Protein 4FTB (pdb70)

Foldseek 3Di:
DPDDDDDDDDDDDPDDFDQQLVLLLCLAPPQVPDPDNSHDFDQAAFWAKWFKDKFKDKAWDWDDAQKKKKWKCFQFPQFRIWIWIDGFPFFDAQPTEIETDGTPPSCVQQNQALARGPVWFWWKAFSWKKKWKAWPDDVPQAWFKKKKDWWQKDWDWAKDWDVDVVTGIDIGIAIDGQVVRRDRDPQMDMDTLNLIKMAIKHFQDLDTDMWTWDGDFQKVVDPPDRPVRRPHRYIYGHPRSRPGGGGTGHRIIMMMMITHRHHRHTTIIIMMMIIIMITHTDPPHPSRVNMGIRHHHTVVSSVVRVVVNVPDGRMDGNVVD/DVVVVVVVCVCCVVVVVPPPD/DVQLVLFDQQLNLLLCLAPPPVPDPDRSHDFDAAAFWAKWFKDKFKDKFWDWDDAQWKKKWKCFQFPFFRIWIWIDGFPFFDFQPTEIETDGTPPSCLQQNAALARGPVWFWKKWWSKKKKWKAWPDDPVFFWWKKKKDWWQKDWDWAWAWDVDVPTDIDIDIAIPGLCVRRDRDPAMDMDGLNLIKMAIKHFQDLDTDMWTFDGRFAKVVGPPDRPVRRPHRYIYGHPRSRPGGGGTGYRIIMMMMITHHHHRHITIIMMMMIITMITHTDPVHPSSVNMGIRHHHTPSSSVVSVVVNVVDGRMDGNVPD/DDPVVVVVCVVCVVVVVVD/DCVLFDPQLQLLLCLAAPVPVDDDDSHDFDAAAFWDKWFKDKFKDKAWDWDDAQWKKKWKQFQFPFWRIWIDIHGFPFFDFQPDEIETDGTPCSCVQQNAALARHPVWFWKKWWSWKKKWKAWDDDPVFAWFKKKKDWWQKDWDWAWDWDVDVVTDIDIDIAIPGLVVRRDRDPQMDMDTLNQIWMAIKHQQDLDTDMWTFDGDAQKVVDPVDRDVSRVRRYIYGHPRSRPGGRGTGHRIIMMMMITHHHHRHTIITIMMMIITMITHTDPVHPSSVNIGTRHHHTPVSSVVSVVVVVPDGRMDGNVVD/DPPVVVVVCVVVVVVVVVVD

CATH classification: 2.60.120.20

Nearest PDB structures (foldseek):
  4ftb-assembly1_A  TM=1.003E+00  e=2.479E-67  Flock House virus
  4fsj-assembly1_A  TM=1.002E+00  e=3.543E-63  Flock House virus
  4fte-assembly1_B  TM=9.919E-01  e=3.181E-58  Flock House virus
  4fts-assembly1_B  TM=9.918E-01  e=4.400E-58  Flock House virus
  2bbv-assembly1_C  TM=9.567E-01  e=1.216E-55  Black beetle virus

Sequence (1001 aa):
TQTAPVPQQNVPRLTRLSQPGLAFLKCAFAPPDFNTDPGKGIPDRFEGKVVSRKDVLNQSISFTAGQDTFILIAPTPGVAYWSASVPAGTFPTSATTFNPVNYPGFTSMFGTTSTSRSDQVSSFRYASMNVGIYPTSNLMQFAGSITVWKCPVKLSTVQFPVATDPATSSLVHTLVGLDGVLAVGPDNFSESFIKGVFSQSACNEPDFEFNDILEGIQTLPPANVSLGSTGQPFTMDSGAEATSGVVGWGNMDTIVIRVSAPEGAVNSAILKAWSCIEYRPNPNAMLYQFGHDSPPLDEVALQEYRTVARSLPVAVIAAQNASMWERVKSIIKSSLAAASNIMAALTRLSQPGLAFLKCAFAPPDFNTDPGKGIPDRFEGKVVSRKDVLNQSISFTAGQDTFILIAPTPGVAYWSASVPAGTFPTSATTFNPVNYPGFTSMFGTTSTSRSDQVSSFRYASMNVGIYPTSNLMQFAGSITVWKCPVKLSTVQFPVATDPATSSLVHTLVGLDGVLAVGPDNFSESFIKGVFSQSACNEPDFEFNDILEGIQTLPPANVSLGSTGQPFTMDSGAEATSGVVGWGNMDTIVIRVSAPEGAVNSAILKAWSCIEYRPNPNAMLYQFGHDSPPLDEVALQEYRTVARSLPVAVIAAQNASMWERVKSIIKSSLAAASALTRLSQPGLAFLKCAFAPPDFNTDPGKGIPDRFEGKVVSRKDVLNQSISFTAGQDTFILIAPTPGVAYWSASVPAGTFPTSATTFNPVNYPGFTSMFGTTSTSRSDQVSSFRYASMNVGIYPTSNLMQFAGSITVWKCPVKLSTVQFPVATDPATSSLVHTLVGLDGVLAVGPDNFSESFIKGVFSQSACNEPDFEFNDILEGIQTLPPANVSLGSTGQPFTMDSGAEATSGVVGWGNMDTIVIRVSAPEGAVNSAILKAWSCIEYRPNPNAMLYQFGHDSPPLDEVALQEYRTVARSLPVAVIAAQNASMWERVKSIIKSSLAAASN

B-factor: mean 62.86, std 34.84, range [29.1, 251.13]

Solvent-accessible surface area: 33000 Å² total; per-residue (Å²): 181,183,98,90,104,63,120,75,149,100,66,44,252,204,100,196,40,42,139,28,0,51,13,3,0,40,2,2,1,0,6,40,36,55,161,93,60,33,21,87,10,0,0,7,48,3,9,24,52,0,9,51,75,46,6,53,13,98,60,94,33,90,10,85,31,15,40,7,10,0,0,4,1,3,0,1,0,5,1,2,6,0,27,14,51,10,82,50,68,53,56,4,72,80,97,14,54,0,76,26,40,38,9,84,35,9,58,81,8,1,21,76,48,16,26,20,2,3,45,50,0,0,0,0,7,11,9,2,3,0,0,0,1,45,30,80,11,76,141,179,50,47,35,31,32,0,4,0,0,54,0,2,2,14,32,4,28,0,10,37,75,17,88,14,123,61,54,16,10,10,10,2,12,1,4,0,0,4,18,0,1,55,31,50,1,63,61,55,27,64,57,34,0,43,98,0,0,0,0,8,5,26,10,5,5,9,32,8,42,12,34,45,0,21,2,7,2,30,35,2,13,4,51,73,19,68,36,59,30,1,20,8,18,0,28,5,46,5,37,60,73,49,80,5,0,5,0,0,19,2,32,0,17,3,0,0,0,38,0,22,1,57,147,68,8,72,2,27,3,60,1,50,0,6,1,14,4,2,2,6,0,0,5,34,2,140,34,16,108,155,17,48,60,1,0,62,40,14,75,26,0,14,73,12,3,16,25,0,31,105,53,19,57,38,6,8,45,16,83,61,36,62,62,1,20,83,70,0,73,60,25,12,129,74,32,67,55,87,86,48,133,214,155,68,2,36,103,130,18,44,118,35,0,32,2,3,0,33,3,2,4,0,4,42,60,61,160,90,47,35,10,103,11,0,0,10,43,2,18,24,53,0,8,40,75,55,6,55,15,106,53,100,35,84,12,67,33,18,57,3,15,0,0,3,0,3,0,2,0,6,2,2,9,0,27,15,57,10,92,61,64,53,50,2,72,79,95,15,56,0,77,22,35,35,8,86,37,10,55,82,6,0,20,68,55,19,35,20,2,3,43,48,0,0,0,0,6,10,9,0,2,0,0,0,0,47,29,80,12,70,148,168,54,60,30,25,34,0,1,0,1,55,0,2,2,15,31,5,27,0,9,35,78,18,87,13,123,61,47,17,8,13,11,1,13,1,4,0,0,3,17,0,0,58,31,47,1,73,28,40,11,27,14,30,0,47,66,0,0,1,1,12,6,28,7,3,7,8,27,10,26,13,31,46,0,20,2,7,2,33,35,2,14,4,53,69,19,71,35,57,31,0,18,7,20,0,27,4,44,5,40,60,74,51,84,6,0,5,0,0,23,3,31,0,20,3,0,0,0,49,0,28,1,60,150,75,10,71,0,27,2,59,0,51,0,4,2,14,5,2,2,8,1,0,5,38,2,144,32,14,101,156,16,42,67,1,8,69,45,11,82,43,0,12,52,11,2,11,15,0,26,76,13,15,19,28,6,11,49,12,93,43,30,110,43,3,20,79,81,0,47,64,33,0,49,78,42,20,63,100,80,117,76,33,125,141,14,46,148,32,0,32,22,3,0,45,6,2,3,0,5,39,46,53,151,94,97,23,3,96,9,0,0,8,52,3,6,24,48,0,9,28,70,63,5,80,12,96,58,82,26,92,8,84,37,12,46,6,13,0,0,4,1,4,0,1,0,6,1,2,6,0,26,16,57,10,80,54,66,56,49,5,74,84,95,13,55,0,73,27,38,43,9,83,36,11,56,80,12,2,20,75,55,18,33,18,2,3,49,41,0,0,0,0,4,11,6,1,2,0,0,0,0,45,33,75,18,81,118,160,86,51,35,28,29,0,1,0,1,55,0,2,1,14,31,5,26,0,9,36,77,21,89,12,124,62,48,16,9,11,10,1,13,1,6,0,0,4,16,0,0,57,31,52,1,61,61,54,26,63,63,34,0,45,90,0,0,1,0,13,5,30,7,4,17,10,32,10,26,15,38,44,0,21,1,7,2,30,33,1,14,3,53,74,17,72,43,49,33,1,18,5,21,0,26,5,41,6,36,59,72,50,80,5,0,4,0,0,20,2,30,0,21,3,0,0,0,42,0,22,0,59,148,66,11,80,3,30,2,62,0,74,0,27,5,8,2,2,1,11,1,0,7,56,7,128,25,17,129,114,20,43,61,0,4,73,43,12,80,34,0,14,50,9,3,13,18,0,33,108,52,22,61,35,5,9,48,13,92,54,35,101,44,2,22,83,54,0,49,61,30,0,87,73,28,13,58,77,80,90,164

Radius of gyration: 28.48 Å; Cα contacts (8 Å, |Δi|>4): 2899; chains: 6; bounding box: 84×83×71 Å

InterPro domains:
  IPR000696 Peptidase A6, nodavirus coat protein [PF01829] (59-400)
  IPR000696 Peptidase A6, nodavirus coat protein [PR00863] (62-90)
  IPR000696 Peptidase A6, nodavirus coat protein [PR00863] (113-124)
  IPR000696 Peptidase A6, nodavirus coat protein [PR00863] (145-154)
  IPR000696 Peptidase A6, nodavirus coat protein [PR00863] (166-192)
  IPR000696 Peptidase A6, nodavirus coat protein [PR00863] (227-243)
  IPR000696 Peptidase A6, nodavirus coat protein [PR00863] (306-324)
  IPR000696 Peptidase A6, nodavirus coat protein [PR00863] (381-395)
  IPR029053 Viral coat protein subunit [G3DSA:2.60.120.20] (57-384)

Secondary structure (DSSP, 8-state):
---PPPP-----------HHHHHHHHHHH-STTSSS-------SS--SEEEEEEEEEEEEEEEPTTEEEEEEE-S-TTEEEEEEEEETT----TT-EEEEEEPTTHHHHH-SSTT-TTSSEEEEEEEEEEEEEEE-S-TTT---EEEEEEE--EEEEEEEEE--SS-EEEEEEEEESGGGGGS--SSEEEEEGGG-EEEE--B-SSS---EE--BS-SEESPTT--HHHHT-SSEEE---TTT-------SBPEEEEEEE--TT--EEEEEEEEEEEEEEE-TTSSGGGG-EEPPPP-HHHHHHHHHHHHHS-SEE-GGG-/--STTSS-HHHHHHHHHHH-STT-SS-------SS--SEEEEEEEEEEEEEEE-TTEEEEEEE-S-TTEEEEEEEEETT----TT-EEEEEEPTTHHHHH-SSTT-TTSSEEEEEEEEEEEEEEE---TTT---EEEEEEE--EEEEEEEEE--SS-EEEEEEEEETGGGGGS--SS-EEEEGGG-EEEEE-BSSSS---EEPPBS-SEESPTT--HHHH--SSEEE---TTT-------SBPEEEEEEE--TT--EEEEEEEEEEEEEEE-TTSGGGGG-EEPPPP-HHHHHHHHHHHHHS-SEE-TT--/-TTSS-HHHHHHHHHHH-GGG-SS---S---SS--SEEEEEEEEEEEEEEEPTTEEEEEEE---TTEEEEEEEEETT----TT-EEEEEEPTTHHHHH-SSTT-TTSSEEEEEEEEEEEEEEE-S-TTT---EEEEEEE--EEEEEEEEE--SS-EEEEEEEEESGGGGGS--SS-EEEEGGG-EEEEE-B-SSS---EEPPBS--EESPTT--TTSS--SSEEE---TTT-------SBPEEEEEEEPPTT--EEEEEEEEEEEEEEE-TTSGGGGG-EEPPPP-HHHHHHHHHHHHHS-SEE-GGG-/-TTHHHHHHHHHHHHHTTS--/--HHHHHHHHHHHHTTS--/--HHHHHHHHHHHHHHHT--

Organism: Flock house virus (NCBI:txid12287)

Structure (mmCIF, N/CA/C/O backbone):
data_4FTB
#
_entry.id   4FTB
#
_cell.length_a   327.660
_cell.length_b   327.660
_cell.length_c   774.490
_cell.angle_alpha   90.000
_cell.angle_beta   90.000
_cell.angle_gamma   120.000
#
_symmetry.space_group_name_H-M   'H 3'
#
loop_
_entity.id
_entity.type
_entity.pdbx_description
1 polymer 'Capsid protein beta'
2 polymer 'Capsid protein gamma'
3 polymer 'Flock House virus genomic RNA'
4 non-polymer 'CALCIUM ION'
5 non-polymer '4-(2-HYDROXYETHYL)-1-PIPERAZINE ETHANESULFONIC ACID'
6 non-polymer 'CHLORIDE ION'
7 water water
#
loop_
_atom_site.group_PDB
_atom_site.id
_atom_site.type_symbol
_atom_site.label_atom_id
_atom_site.label_alt_id
_atom_site.label_comp_id
_atom_site.label_asym_id
_atom_site.label_entity_id
_atom_site.label_seq_id
_atom_site.pdbx_PDB_ins_code
_atom_site.Cartn_x
_atom_site.Cartn_y
_atom_site.Cartn_z
_atom_site.occupancy
_atom_site.B_iso_or_equiv
_atom_site.auth_seq_id
_atom_site.auth_comp_id
_atom_site.auth_asym_id
_atom_site.auth_atom_id
_atom_site.pdbx_PDB_model_num
ATOM 1 N N . THR A 1 20 ? 80.062 9.300 98.557 1.00 152.73 20 THR A N 1
ATOM 2 C CA . THR A 1 20 ? 79.497 8.732 97.298 1.00 152.60 20 THR A CA 1
ATOM 3 C C . THR A 1 20 ? 78.917 7.325 97.505 1.00 152.11 20 THR A C 1
ATOM 4 O O . THR A 1 20 ? 77.941 6.953 96.850 1.00 152.58 20 THR A O 1
ATOM 8 N N . GLN A 1 21 ? 79.505 6.553 98.420 1.00 150.87 21 GLN A N 1
ATOM 9 C CA . GLN A 1 21 ? 79.046 5.185 98.692 1.00 148.89 21 GLN A CA 1
ATOM 10 C C . GLN A 1 21 ? 78.210 5.065 99.974 1.00 147.73 21 GLN A C 1
ATOM 11 O O . GLN A 1 21 ? 78.134 3.985 100.570 1.00 147.32 21 GLN A O 1
ATOM 17 N N . THR A 1 22 ? 77.584 6.165 100.391 1.00 146.00 22 THR A N 1
ATOM 18 C CA . THR A 1 22 ? 76.761 6.174 101.602 1.00 144.16 22 THR A CA 1
ATOM 19 C C . THR A 1 22 ? 75.258 6.287 101.271 1.00 143.01 22 THR A C 1
ATOM 20 O O . THR A 1 22 ? 74.771 7.360 100.903 1.00 143.25 22 THR A O 1
ATOM 24 N N . ALA A 1 23 ? 74.541 5.165 101.405 1.00 140.75 23 ALA A N 1
ATOM 25 C CA . ALA A 1 23 ? 73.100 5.070 101.118 1.00 138.01 23 ALA A CA 1
ATOM 26 C C . ALA A 1 23 ? 72.232 6.075 101.882 1.00 136.38 23 ALA A C 1
ATOM 27 O O . ALA A 1 23 ? 72.414 6.282 103.083 1.00 136.84 23 ALA A O 1
ATOM 29 N N . PRO A 1 24 ? 71.260 6.702 101.189 1.00 134.08 24 PRO A N 1
ATOM 30 C CA . PRO A 1 24 ? 70.348 7.692 101.776 1.00 131.87 24 PRO A CA 1
ATOM 31 C C . PRO A 1 24 ? 69.466 7.101 102.869 1.00 130.01 24 PRO A C 1
ATOM 32 O O . PRO A 1 24 ? 69.082 5.933 102.798 1.00 129.81 24 PRO A O 1
ATOM 36 N N . VAL A 1 25 ? 69.147 7.912 103.874 1.00 127.93 25 VAL A N 1
ATOM 37 C CA . VAL A 1 25 ? 68.297 7.475 104.980 1.00 126.07 25 VAL A CA 1
ATOM 38 C C . VAL A 1 25 ? 66.830 7.580 104.550 1.00 126.02 25 VAL A C 1
ATOM 39 O O . VAL A 1 25 ? 66.361 8.666 104.199 1.00 125.84 25 VAL A O 1
ATOM 43 N N . PRO A 1 26 ? 66.087 6.450 104.569 1.00 125.66 26 PRO A N 1
ATOM 44 C CA . PRO A 1 26 ? 64.671 6.435 104.174 1.00 125.46 26 PRO A CA 1
ATOM 45 C C . PRO A 1 26 ? 63.778 7.360 105.007 1.00 125.44 26 PRO A C 1
ATOM 46 O O . PRO A 1 26 ? 63.759 7.282 106.239 1.00 126.18 26 PRO A O 1
ATOM 50 N N . GLN A 1 27 ? 63.033 8.208 104.312 1.00 124.56 27 GLN A N 1
ATOM 51 C CA . GLN A 1 27 ? 62.132 9.138 104.955 1.00 123.85 27 GLN A CA 1
ATOM 52 C C . GLN A 1 27 ? 60.689 8.725 104.712 1.00 123.86 27 GLN A C 1
ATOM 53 O O . GLN A 1 27 ? 60.283 8.541 103.578 1.00 124.45 27 GLN A O 1
ATOM 59 N N . GLN A 1 28 ? 59.917 8.580 105.779 1.00 123.75 28 GLN A N 1
ATOM 60 C CA . GLN A 1 28 ? 58.507 8.194 105.669 1.00 123.68 28 GLN A CA 1
ATOM 61 C C . GLN A 1 28 ? 57.571 9.273 106.229 1.00 124.34 28 GLN A C 1
ATOM 62 O O . GLN A 1 28 ? 58.020 10.216 106.882 1.00 124.90 28 GLN A O 1
ATOM 68 N N . ASN A 1 29 ? 56.272 9.119 105.967 1.00 124.59 29 ASN A N 1
ATOM 69 C CA . ASN A 1 29 ? 55.240 10.057 106.428 1.00 124.82 29 ASN A CA 1
ATOM 70 C C . ASN A 1 29 ? 55.405 11.492 105.922 1.00 125.79 29 ASN A C 1
ATOM 71 O O . ASN A 1 29 ? 55.287 12.442 106.700 1.00 125.96 29 ASN A O 1
ATOM 76 N N . VAL A 1 30 ? 55.661 11.650 104.623 1.00 126.94 30 VAL A N 1
ATOM 77 C CA . VAL A 1 30 ? 55.836 12.977 104.026 1.00 128.19 30 VAL A CA 1
ATOM 78 C C . VAL A 1 30 ? 54.520 13.461 103.400 1.00 130.00 30 VAL A C 1
ATOM 79 O O . VAL A 1 30 ? 53.890 12.733 102.629 1.00 130.19 30 VAL A O 1
ATOM 83 N N . PRO A 1 31 ? 54.096 14.703 103.714 1.00 131.56 31 PRO A N 1
ATOM 84 C CA . PRO A 1 31 ? 52.847 15.262 103.176 1.00 132.95 31 PRO A CA 1
ATOM 85 C C . PRO A 1 31 ? 52.774 15.354 101.647 1.00 134.51 31 PRO A C 1
ATOM 86 O O . PRO A 1 31 ? 53.778 15.612 100.978 1.00 134.86 31 PRO A O 1
ATOM 90 N N . ARG A 1 32 ? 51.575 15.138 101.106 1.00 136.04 32 ARG A N 1
ATOM 91 C CA . ARG A 1 32 ? 51.345 15.190 99.661 1.00 137.13 32 ARG A CA 1
ATOM 92 C C . ARG A 1 32 ? 49.987 15.809 99.330 1.00 137.20 32 ARG A C 1
ATOM 93 O O . ARG A 1 32 ? 49.873 17.022 99.142 1.00 136.92 32 ARG A O 1
ATOM 101 N N . LEU A 1 56 ? 28.378 42.885 94.238 1.00 120.09 56 LEU A N 1
ATOM 102 C CA . LEU A 1 56 ? 27.921 44.168 94.774 1.00 119.94 56 LEU A CA 1
ATOM 103 C C . LEU A 1 56 ? 27.058 43.938 96.024 1.00 118.58 56 LEU A C 1
ATOM 104 O O . LEU A 1 56 ? 25.834 44.114 95.978 1.00 119.29 56 LEU A O 1
ATOM 109 N N . THR A 1 57 ? 27.695 43.549 97.133 1.00 115.44 57 THR A N 1
ATOM 110 C CA . THR A 1 57 ? 26.968 43.282 98.380 1.00 111.35 57 THR A CA 1
ATOM 111 C C . THR A 1 57 ? 26.913 44.481 99.337 1.00 108.09 57 THR A C 1
ATOM 112 O O . THR A 1 57 ? 27.824 45.320 99.376 1.00 107.19 57 THR A O 1
ATOM 116 N N . ARG A 1 58 ? 25.833 44.526 100.111 1.00 103.61 58 ARG A N 1
ATOM 117 C CA . ARG A 1 58 ? 25.582 45.576 101.088 1.00 98.37 58 ARG A CA 1
ATOM 118 C C . ARG A 1 58 ? 25.454 45.028 102.507 1.00 92.46 58 ARG A C 1
ATOM 119 O O . ARG A 1 58 ? 25.219 43.847 102.715 1.00 91.66 58 ARG A O 1
ATOM 127 N N . LEU A 1 59 ? 25.620 45.919 103.472 1.00 84.62 59 LEU A N 1
ATOM 128 C CA . LEU A 1 59 ? 25.544 45.620 104.890 1.00 77.62 59 LEU A CA 1
ATOM 129 C C . LEU A 1 59 ? 24.188 45.262 105.455 1.00 73.02 59 LEU A C 1
ATOM 130 O O . LEU A 1 59 ? 23.165 45.735 104.999 1.00 71.34 59 LEU A O 1
ATOM 135 N N . SER A 1 60 ? 24.208 44.412 106.468 1.00 69.14 60 SER A N 1
ATOM 136 C CA . SER A 1 60 ? 23.023 43.941 107.161 1.00 66.04 60 SER A CA 1
ATOM 137 C C . SER A 1 60 ? 22.624 45.024 108.148 1.00 65.17 60 SER A C 1
ATOM 138 O O . SER A 1 60 ? 23.419 45.898 108.445 1.00 65.16 60 SER A O 1
ATOM 141 N N . GLN A 1 61 ? 21.407 44.987 108.663 1.00 64.39 61 GLN A N 1
ATOM 142 C CA . GLN A 1 61 ? 21.010 46.013 109.609 1.00 64.72 61 GLN A CA 1
ATOM 143 C C . GLN A 1 61 ? 21.950 46.042 110.790 1.00 61.78 61 GLN A C 1
ATOM 144 O O . GLN A 1 61 ? 22.491 47.091 111.132 1.00 61.75 61 GLN A O 1
ATOM 150 N N . PRO A 1 62 ? 22.151 44.887 111.441 1.00 58.72 62 PRO A N 1
ATOM 151 C CA . PRO A 1 62 ? 23.054 44.846 112.589 1.00 57.07 62 PRO A CA 1
ATOM 152 C C . PRO A 1 62 ? 24.488 45.232 112.220 1.00 55.01 62 PRO A C 1
ATOM 153 O O . PRO A 1 62 ? 25.207 45.808 113.038 1.00 56.07 62 PRO A O 1
ATOM 157 N N . GLY A 1 63 ? 24.893 44.921 110.990 1.00 52.89 63 GLY A N 1
ATOM 158 C CA . GLY A 1 63 ? 26.234 45.256 110.538 1.00 50.96 63 GLY A CA 1
ATOM 159 C C . GLY A 1 63 ? 26.406 46.755 110.361 1.00 50.56 63 GLY A C 1
ATOM 160 O O . GLY A 1 63 ? 27.456 47.326 110.643 1.00 50.04 63 GLY A O 1
ATOM 161 N N . LEU A 1 64 ? 25.359 47.403 109.877 1.00 50.67 64 LEU A N 1
ATOM 162 C CA . LEU A 1 64 ? 25.388 48.841 109.683 1.00 50.10 64 LEU A CA 1
ATOM 163 C C . LEU A 1 64 ? 25.349 49.542 111.046 1.00 50.43 64 LEU A C 1
ATOM 164 O O . LEU A 1 64 ? 26.059 50.520 111.281 1.00 50.96 64 LEU A O 1
ATOM 169 N N . ALA A 1 65 ? 24.503 49.032 111.937 1.00 50.07 65 ALA A N 1
ATOM 170 C CA . ALA A 1 65 ? 24.354 49.571 113.281 1.00 48.62 65 ALA A CA 1
ATOM 171 C C . ALA A 1 65 ? 25.671 49.422 114.036 1.00 49.17 65 ALA A C 1
ATOM 172 O O . ALA A 1 65 ? 26.065 50.293 114.811 1.00 49.74 65 ALA A O 1
ATOM 174 N N . PHE A 1 66 ? 26.339 48.298 113.807 1.00 48.83 66 PHE A N 1
ATOM 175 C CA . PHE A 1 66 ? 27.619 48.010 114.433 1.00 47.95 66 PHE A CA 1
ATOM 176 C C . PHE A 1 66 ? 28.629 49.092 114.063 1.00 48.02 66 PHE A C 1
ATOM 177 O O . PHE A 1 66 ? 29.415 49.526 114.901 1.00 49.23 66 PHE A O 1
ATOM 185 N N . LEU A 1 67 ? 28.600 49.532 112.809 1.00 48.11 67 LEU A N 1
ATOM 186 C CA . LEU A 1 67 ? 29.519 50.568 112.344 1.00 48.10 67 LEU A CA 1
ATOM 187 C C . LEU A 1 67 ? 29.154 51.933 112.906 1.00 48.83 67 LEU A C 1
ATOM 188 O O . LEU A 1 67 ? 30.001 52.814 113.000 1.00 49.10 67 LEU A O 1
ATOM 193 N N . LYS A 1 68 ? 27.890 52.116 113.267 1.00 50.04 68 LYS A N 1
ATOM 194 C CA . LYS A 1 68 ? 27.473 53.381 113.841 1.00 51.56 68 LYS A CA 1
ATOM 195 C C . LYS A 1 68 ? 27.876 53.445 115.311 1.00 53.43 68 LYS A C 1
ATOM 196 O O . LYS A 1 68 ? 28.502 54.420 115.715 1.00 53.86 68 LYS A O 1
ATOM 202 N N . CYS A 1 69 ? 27.546 52.424 116.112 1.00 55.35 69 CYS A N 1
ATOM 203 C CA . CYS A 1 69 ? 27.938 52.468 117.520 1.00 57.36 69 CYS A CA 1
ATOM 204 C C . CYS A 1 69 ? 29.462 52.564 117.568 1.00 56.15 69 CYS A C 1
ATOM 205 O O . CYS A 1 69 ? 30.029 53.221 118.437 1.00 58.05 69 CYS A O 1
ATOM 208 N N . ALA A 1 70 ? 30.131 51.944 116.608 1.00 54.07 70 ALA A N 1
ATOM 209 C CA . ALA A 1 70 ? 31.581 51.957 116.600 1.00 53.11 70 ALA A CA 1
ATOM 210 C C . ALA A 1 70 ? 32.263 53.283 116.292 1.00 54.02 70 ALA A C 1
ATOM 211 O O . ALA A 1 70 ? 33.279 53.600 116.902 1.00 55.00 70 ALA A O 1
ATOM 213 N N . PHE A 1 71 ? 31.725 54.074 115.371 1.00 55.26 71 PHE A N 1
ATOM 214 C CA . PHE A 1 71 ? 32.405 55.317 115.016 1.00 56.81 71 PHE A CA 1
ATOM 215 C C . PHE A 1 71 ? 31.713 56.651 115.224 1.00 58.96 71 PHE A C 1
ATOM 216 O O . PHE A 1 71 ? 32.376 57.683 115.211 1.00 59.56 71 PHE A O 1
ATOM 224 N N . ALA A 1 72 ? 30.400 56.663 115.398 1.00 61.54 72 ALA A N 1
ATOM 225 C CA . ALA A 1 72 ? 29.730 57.938 115.592 1.00 65.15 72 ALA A CA 1
ATOM 226 C C . ALA A 1 72 ? 28.477 57.854 116.448 1.00 69.08 72 ALA A C 1
ATOM 227 O O . ALA A 1 72 ? 27.369 57.984 115.935 1.00 70.63 72 ALA A O 1
ATOM 229 N N . PRO A 1 73 ? 28.632 57.628 117.770 1.00 72.80 73 PRO A N 1
ATOM 230 C CA . PRO A 1 73 ? 27.478 57.536 118.678 1.00 74.25 73 PRO A CA 1
ATOM 231 C C . PRO A 1 73 ? 26.751 58.864 119.006 1.00 76.20 73 PRO A C 1
ATOM 232 O O . PRO A 1 73 ? 25.533 58.860 119.223 1.00 77.48 73 PRO A O 1
ATOM 236 N N . PRO A 1 74 ? 27.478 60.012 119.037 1.00 76.84 74 PRO A N 1
ATOM 237 C CA . PRO A 1 74 ? 26.803 61.275 119.356 1.00 77.62 74 PRO A CA 1
ATOM 238 C C . PRO A 1 74 ? 25.856 61.722 118.248 1.00 79.72 74 PRO A C 1
ATOM 239 O O . PRO A 1 74 ? 24.960 62.535 118.478 1.00 80.42 74 PRO A O 1
ATOM 243 N N . ASP A 1 75 ? 26.070 61.175 117.052 1.00 81.79 75 ASP A N 1
ATOM 244 C CA . ASP A 1 75 ? 25.303 61.509 115.850 1.00 82.81 75 ASP A CA 1
ATOM 245 C C . ASP A 1 75 ? 23.917 60.900 115.766 1.00 82.73 75 ASP A C 1
ATOM 246 O O . ASP A 1 75 ? 23.173 61.204 114.838 1.00 81.64 75 ASP A O 1
ATOM 251 N N . PHE A 1 76 ? 23.563 60.047 116.721 1.00 84.47 76 PHE A N 1
ATOM 252 C CA . PHE A 1 76 ? 22.256 59.407 116.686 1.00 86.97 76 PHE A CA 1
ATOM 253 C C . PHE A 1 76 ? 21.360 59.591 117.888 1.00 88.67 76 PHE A C 1
ATOM 254 O O . PHE A 1 76 ? 21.809 59.566 119.038 1.00 89.42 76 PHE A O 1
ATOM 262 N N . ASN A 1 77 ? 20.077 59.737 117.596 1.00 90.21 77 ASN A N 1
ATOM 263 C CA . ASN A 1 77 ? 19.032 59.928 118.583 1.00 91.93 77 ASN A CA 1
ATOM 264 C C . ASN A 1 77 ? 19.041 58.772 119.553 1.00 92.92 77 ASN A C 1
ATOM 265 O O . ASN A 1 77 ? 18.706 58.935 120.711 1.00 93.29 77 ASN A O 1
ATOM 270 N N . THR A 1 78 ? 19.421 57.599 119.070 1.00 94.03 78 THR A N 1
ATOM 271 C CA . THR A 1 78 ? 19.476 56.406 119.901 1.00 94.83 78 THR A CA 1
ATOM 272 C C . THR A 1 78 ? 20.713 55.580 119.597 1.00 95.25 78 THR A C 1
ATOM 273 O O . THR A 1 78 ? 21.361 55.755 118.562 1.00 95.41 78 THR A O 1
ATOM 277 N N . ASP A 1 79 ? 20.994 54.666 120.526 1.00 95.78 79 ASP A N 1
ATOM 278 C CA . ASP A 1 79 ? 22.146 53.857 120.277 1.00 96.17 79 ASP A CA 1
ATOM 279 C C . ASP A 1 79 ? 21.727 52.992 119.133 1.00 94.81 79 ASP A C 1
ATOM 280 O O . ASP A 1 79 ? 20.784 52.225 119.254 1.00 94.60 79 ASP A O 1
ATOM 285 N N . PRO A 1 80 ? 22.422 53.096 118.020 1.00 93.08 80 PRO A N 1
ATOM 286 C CA . PRO A 1 80 ? 22.046 52.260 116.878 1.00 91.02 80 PRO A CA 1
ATOM 287 C C . PRO A 1 80 ? 22.499 50.803 117.074 1.00 89.49 80 PRO A C 1
ATOM 288 O O . PRO A 1 80 ? 21.905 49.886 116.506 1.00 89.85 80 PRO A O 1
ATOM 292 N N . GLY A 1 81 ? 23.533 50.614 117.903 1.00 87.44 81 GLY A N 1
ATOM 293 C CA . GLY A 1 81 ? 24.107 49.301 118.194 1.00 83.54 81 GLY A CA 1
ATOM 294 C C . GLY A 1 81 ? 23.174 48.128 118.460 1.00 81.15 81 GLY A C 1
ATOM 295 O O . GLY A 1 81 ? 22.101 48.290 119.037 1.00 81.11 81 GLY A O 1
ATOM 296 N N . LYS A 1 82 ? 23.603 46.934 118.055 1.00 78.99 82 LYS A N 1
ATOM 297 C CA . LYS A 1 82 ? 22.796 45.729 118.224 1.00 76.28 82 LYS A CA 1
ATOM 298 C C . LYS A 1 82 ? 23.651 44.476 118.488 1.00 72.69 82 LYS A C 1
ATOM 299 O O . LYS A 1 82 ? 23.129 43.396 118.773 1.00 72.15 82 LYS A O 1
ATOM 305 N N . GLY A 1 83 ? 24.968 44.619 118.400 1.00 67.98 83 GLY A N 1
ATOM 306 C CA . GLY A 1 83 ? 25.838 43.482 118.636 1.00 61.36 83 GLY A CA 1
ATOM 307 C C . GLY A 1 83 ? 26.928 43.404 117.588 1.00 57.82 83 GLY A C 1
ATOM 308 O O . GLY A 1 83 ? 26.981 44.241 116.682 1.00 58.33 83 GLY A O 1
ATOM 309 N N . ILE A 1 84 ? 27.796 42.404 117.703 1.00 53.76 84 ILE A N 1
ATOM 310 C CA . ILE A 1 84 ? 28.886 42.229 116.752 1.00 50.46 84 ILE A CA 1
ATOM 311 C C . ILE A 1 84 ? 28.543 41.184 115.683 1.00 50.80 84 ILE A C 1
ATOM 312 O O . ILE A 1 84 ? 28.364 39.975 115.959 1.00 50.04 84 ILE A O 1
ATOM 317 N N . PRO A 1 85 ? 28.439 41.654 114.430 1.00 50.30 85 PRO A N 1
ATOM 318 C CA . PRO A 1 85 ? 28.113 40.843 113.261 1.00 49.95 85 PRO A CA 1
ATOM 319 C C . PRO A 1 85 ? 29.273 39.962 112.838 1.00 49.96 85 PRO A C 1
ATOM 320 O O . PRO A 1 85 ? 29.713 39.993 111.691 1.00 50.65 85 PRO A O 1
ATOM 324 N N . ASP A 1 86 ? 29.780 39.185 113.781 1.00 49.89 86 ASP A N 1
ATOM 325 C CA . ASP A 1 86 ? 30.867 38.278 113.483 1.00 50.30 86 ASP A CA 1
ATOM 326 C C . ASP A 1 86 ? 30.263 36.890 113.614 1.00 50.35 86 ASP A C 1
ATOM 327 O O . ASP A 1 86 ? 29.100 36.741 114.007 1.00 50.46 86 ASP A O 1
ATOM 332 N N . ARG A 1 87 ? 31.062 35.882 113.298 1.00 50.18 87 ARG A N 1
ATOM 333 C CA . ARG A 1 87 ? 30.618 34.500 113.347 1.00 50.58 87 ARG A CA 1
ATOM 334 C C . ARG A 1 87 ? 29.760 34.100 114.559 1.00 48.78 87 ARG A C 1
ATOM 335 O O . ARG A 1 87 ? 28.775 33.386 114.409 1.00 48.88 87 ARG A O 1
ATOM 343 N N . PHE A 1 88 ? 30.134 34.552 115.753 1.00 47.16 88 PHE A N 1
ATOM 344 C CA . PHE A 1 88 ? 29.406 34.211 116.977 1.00 44.64 88 PHE A CA 1
ATOM 345 C C . PHE A 1 88 ? 27.960 34.687 116.980 1.00 44.82 88 PHE A C 1
ATOM 346 O O . PHE A 1 88 ? 27.668 35.855 116.656 1.00 44.20 88 PHE A O 1
ATOM 354 N N . GLU A 1 89 ? 27.070 33.771 117.363 1.00 45.67 89 GLU A N 1
ATOM 355 C CA . GLU A 1 89 ? 25.638 34.037 117.436 1.00 48.29 89 GLU A CA 1
ATOM 356 C C . GLU A 1 89 ? 24.979 33.505 118.711 1.00 48.55 89 GLU A C 1
ATOM 357 O O . GLU A 1 89 ? 23.784 33.194 118.705 1.00 48.84 89 GLU A O 1
ATOM 363 N N . GLY A 1 90 ? 25.745 33.395 119.795 1.00 47.94 90 GLY A N 1
ATOM 364 C CA . GLY A 1 90 ? 25.194 32.918 121.057 1.00 47.02 90 GLY A CA 1
ATOM 365 C C . GLY A 1 90 ? 24.468 33.998 121.852 1.00 46.68 90 GLY A C 1
ATOM 366 O O . GLY A 1 90 ? 24.379 35.146 121.406 1.00 46.75 90 GLY A O 1
ATOM 367 N N . LYS A 1 91 ? 23.964 33.632 123.014 1.00 45.83 91 LYS A N 1
ATOM 368 C CA . LYS A 1 91 ? 23.257 34.577 123.845 1.00 44.65 91 LYS A CA 1
ATOM 369 C C . LYS A 1 91 ? 24.150 35.660 124.400 1.00 43.37 91 LYS A C 1
ATOM 370 O O . LYS A 1 91 ? 25.222 35.399 124.913 1.00 44.33 91 LYS A O 1
ATOM 376 N N . VAL A 1 92 ? 23.688 36.890 124.297 1.00 42.62 92 VAL A N 1
ATOM 377 C CA . VAL A 1 92 ? 24.439 38.031 124.797 1.00 42.00 92 VAL A CA 1
ATOM 378 C C . VAL A 1 92 ? 23.464 39.097 125.261 1.00 43.58 92 VAL A C 1
ATOM 379 O O . VAL A 1 92 ? 22.258 39.011 125.023 1.00 43.32 92 VAL A O 1
ATOM 383 N N . VAL A 1 93 ? 24.001 40.093 125.946 1.00 45.53 93 VAL A N 1
ATOM 384 C CA . VAL A 1 93 ? 23.215 41.216 126.407 1.00 47.75 93 VAL A CA 1
ATOM 385 C C . VAL A 1 93 ? 24.067 42.398 125.979 1.00 48.94 93 VAL A C 1
ATOM 386 O O . VAL A 1 93 ? 25.246 42.479 126.328 1.00 49.16 93 VAL A O 1
ATOM 390 N N . SER A 1 94 ? 23.488 43.281 125.178 1.00 50.38 94 SER A N 1
ATOM 391 C CA . SER A 1 94 ? 24.219 44.445 124.701 1.00 52.74 94 SER A CA 1
ATOM 392 C C . SER A 1 94 ? 23.958 45.608 125.628 1.00 53.90 94 SER A C 1
ATOM 393 O O . SER A 1 94 ? 22.817 46.041 125.772 1.00 56.28 94 SER A O 1
ATOM 396 N N . ARG A 1 95 ? 25.007 46.113 126.262 1.00 54.09 95 ARG A N 1
ATOM 397 C CA . ARG A 1 95 ? 24.844 47.250 127.143 1.00 53.85 95 ARG A CA 1
ATOM 398 C C . ARG A 1 95 ? 25.576 48.421 126.518 1.00 53.62 95 ARG A C 1
ATOM 399 O O . ARG A 1 95 ? 26.742 48.308 126.137 1.00 53.74 95 ARG A O 1
ATOM 407 N N . LYS A 1 96 ? 24.871 49.536 126.387 1.00 53.91 96 LYS A N 1
ATOM 408 C CA . LYS A 1 96 ? 25.444 50.747 125.827 1.00 54.90 96 LYS A CA 1
ATOM 409 C C . LYS A 1 96 ? 25.655 51.721 126.985 1.00 54.38 96 LYS A C 1
ATOM 410 O O . LYS A 1 96 ? 24.719 52.389 127.438 1.00 54.20 96 LYS A O 1
ATOM 416 N N . ASP A 1 97 ? 26.893 51.774 127.469 1.00 54.15 97 ASP A N 1
ATOM 417 C CA . ASP A 1 97 ? 27.274 52.630 128.584 1.00 53.03 97 ASP A CA 1
ATOM 418 C C . ASP A 1 97 ? 27.622 54.028 128.121 1.00 51.78 97 ASP A C 1
ATOM 419 O O . ASP A 1 97 ? 28.386 54.212 127.172 1.00 51.78 97 ASP A O 1
ATOM 424 N N . VAL A 1 98 ? 27.052 55.015 128.798 1.00 50.46 98 VAL A N 1
ATOM 425 C CA . VAL A 1 98 ? 27.318 56.404 128.469 1.00 49.46 98 VAL A CA 1
ATOM 426 C C . VAL A 1 98 ? 27.530 57.155 129.767 1.00 49.77 98 VAL A C 1
ATOM 427 O O . VAL A 1 98 ? 26.831 56.912 130.756 1.00 49.34 98 VAL A O 1
ATOM 431 N N . LEU A 1 99 ? 28.503 58.058 129.753 1.00 49.60 99 LEU A N 1
ATOM 432 C CA . LEU A 1 99 ? 28.816 58.865 130.919 1.00 49.31 99 LEU A CA 1
ATOM 433 C C . LEU A 1 99 ? 28.868 60.340 130.572 1.00 50.31 99 LEU A C 1
ATOM 434 O O . LEU A 1 99 ? 29.464 60.724 129.569 1.00 50.23 99 LEU A O 1
ATOM 439 N N . ASN A 1 100 ? 28.227 61.157 131.402 1.00 52.49 100 ASN A N 1
ATOM 440 C CA . ASN A 1 100 ? 28.245 62.606 131.242 1.00 54.14 100 ASN A CA 1
ATOM 441 C C . ASN A 1 100 ? 28.873 63.141 132.516 1.00 55.11 100 ASN A C 1
ATOM 442 O O . ASN A 1 100 ? 28.308 63.018 133.602 1.00 55.39 100 ASN A O 1
ATOM 447 N N . GLN A 1 101 ? 30.051 63.731 132.372 1.00 56.77 101 GLN A N 1
ATOM 448 C CA . GLN A 1 101 ? 30.803 64.253 133.504 1.00 58.34 101 GLN A CA 1
ATOM 449 C C . GLN A 1 101 ? 31.199 65.700 133.354 1.00 58.35 101 GLN A C 1
ATOM 450 O O . GLN A 1 101 ? 31.950 66.038 132.442 1.00 59.27 101 GLN A O 1
ATOM 456 N N . SER A 1 102 ? 30.730 66.566 134.237 1.00 58.43 102 SER A N 1
ATOM 457 C CA . SER A 1 102 ? 31.088 67.967 134.152 1.00 58.30 102 SER A CA 1
ATOM 458 C C . SER A 1 102 ? 32.402 67.981 134.902 1.00 56.45 102 SER A C 1
ATOM 459 O O . SER A 1 102 ? 32.472 67.473 136.004 1.00 56.32 102 SER A O 1
ATOM 462 N N . ILE A 1 103 ? 33.449 68.549 134.330 1.00 55.38 103 ILE A N 1
ATOM 463 C CA . ILE A 1 103 ? 34.719 68.566 135.035 1.00 55.21 103 ILE A CA 1
ATOM 464 C C . ILE A 1 103 ? 35.529 69.852 134.908 1.00 55.55 103 ILE A C 1
ATOM 465 O O . ILE A 1 103 ? 35.419 70.562 133.925 1.00 55.42 103 ILE A O 1
ATOM 470 N N . SER A 1 104 ? 36.345 70.143 135.915 1.00 55.76 104 SER A N 1
ATOM 471 C CA . SER A 1 104 ? 37.180 71.338 135.929 1.00 55.20 104 SER A CA 1
ATOM 472 C C . SER A 1 104 ? 38.629 70.926 135.995 1.00 54.35 104 SER A C 1
ATOM 473 O O . SER A 1 104 ? 38.991 70.113 136.820 1.00 55.26 104 SER A O 1
ATOM 476 N N . PHE A 1 105 ? 39.466 71.481 135.131 1.00 53.88 105 PHE A N 1
ATOM 477 C CA . PHE A 1 105 ? 40.868 71.125 135.142 1.00 54.18 105 PHE A CA 1
ATOM 478 C C . PHE A 1 105 ? 41.689 72.116 135.938 1.00 54.69 105 PHE A C 1
ATOM 479 O O . PHE A 1 105 ? 41.637 73.336 135.700 1.00 56.24 105 PHE A O 1
ATOM 487 N N . THR A 1 106 ? 42.433 71.560 136.891 1.00 53.26 106 THR A N 1
ATOM 488 C CA . THR A 1 106 ? 43.304 72.311 137.779 1.00 52.29 106 THR A CA 1
ATOM 489 C C . THR A 1 106 ? 44.344 73.063 136.958 1.00 51.57 106 THR A C 1
ATOM 490 O O . THR A 1 106 ? 45.049 72.458 136.148 1.00 52.93 106 THR A O 1
ATOM 494 N N . ALA A 1 107 ? 44.444 74.372 137.164 1.00 49.83 107 ALA A N 1
ATOM 495 C CA . ALA A 1 107 ? 45.412 75.168 136.425 1.00 49.53 107 ALA A CA 1
ATOM 496 C C . ALA A 1 107 ? 46.832 74.809 136.870 1.00 50.29 107 ALA A C 1
ATOM 497 O O . ALA A 1 107 ? 47.053 74.395 138.013 1.00 50.74 107 ALA A O 1
ATOM 499 N N . GLY A 1 108 ? 47.791 74.957 135.959 1.00 50.68 108 GLY A N 1
ATOM 500 C CA . GLY A 1 108 ? 49.173 74.635 136.275 1.00 52.23 108 GLY A CA 1
ATOM 501 C C . GLY A 1 108 ? 49.428 73.140 136.314 1.00 53.24 108 GLY A C 1
ATOM 502 O O . GLY A 1 108 ? 50.532 72.687 136.607 1.00 53.24 108 GLY A O 1
ATOM 503 N N . GLN A 1 109 ? 48.387 72.377 136.009 1.00 55.16 109 GLN A N 1
ATOM 504 C CA . GLN A 1 109 ? 48.446 70.923 135.993 1.00 55.54 109 GLN A CA 1
ATOM 505 C C . GLN A 1 109 ? 48.232 70.369 134.591 1.00 55.43 109 GLN A C 1
ATOM 506 O O . GLN A 1 109 ? 47.636 71.016 133.729 1.00 55.52 109 GLN A O 1
ATOM 512 N N . ASP A 1 110 ? 48.744 69.166 134.370 1.00 55.28 110 ASP A N 1
ATOM 513 C CA . ASP A 1 110 ? 48.549 68.454 133.114 1.00 53.64 110 ASP A CA 1
ATOM 514 C C . ASP A 1 110 ? 47.743 67.245 133.560 1.00 52.53 110 ASP A C 1
ATOM 515 O O . ASP A 1 110 ? 48.271 66.339 134.208 1.00 51.48 110 ASP A O 1
ATOM 520 N N . THR A 1 111 ? 46.452 67.261 133.251 1.00 50.49 111 THR A N 1
ATOM 521 C CA . THR A 1 111 ? 45.572 66.177 133.644 1.00 50.03 111 THR A CA 1
ATOM 522 C C . THR A 1 111 ? 45.572 65.068 132.595 1.00 50.16 111 THR A C 1
ATOM 523 O O . THR A 1 111 ? 45.412 65.328 131.398 1.00 51.30 111 THR A O 1
ATOM 527 N N . PHE A 1 112 ? 45.772 63.834 133.049 1.00 48.51 112 PHE A N 1
ATOM 528 C CA . PHE A 1 112 ? 45.797 62.684 132.158 1.00 46.66 112 PHE A CA 1
ATOM 529 C C . PHE A 1 112 ? 44.575 61.806 132.348 1.00 46.89 112 PHE A C 1
ATOM 530 O O . PHE A 1 112 ? 44.321 61.295 133.450 1.00 47.16 112 PHE A O 1
ATOM 538 N N . ILE A 1 113 ? 43.819 61.638 131.265 1.00 45.93 113 ILE A N 1
ATOM 539 C CA . ILE A 1 113 ? 42.629 60.801 131.272 1.00 44.47 113 ILE A CA 1
ATOM 540 C C . ILE A 1 113 ? 42.884 59.564 130.425 1.00 44.04 113 ILE A C 1
ATOM 541 O O . ILE A 1 113 ? 43.434 59.650 129.323 1.00 43.94 113 ILE A O 1
ATOM 546 N N . LEU A 1 114 ? 42.490 58.414 130.958 1.00 43.57 114 LEU A N 1
ATOM 547 C CA . LEU A 1 114 ? 42.677 57.143 130.276 1.00 42.80 114 LEU A CA 1
ATOM 548 C C . LEU A 1 114 ? 41.363 56.430 130.018 1.00 44.29 114 LEU A C 1
ATOM 549 O O . LEU A 1 114 ? 40.681 56.011 130.959 1.00 45.01 114 LEU A O 1
ATOM 554 N N . ILE A 1 115 ? 41.002 56.299 128.746 1.00 44.74 115 ILE A N 1
ATOM 555 C CA . ILE A 1 115 ? 39.784 55.582 128.397 1.00 44.76 115 ILE A CA 1
ATOM 556 C C . ILE A 1 115 ? 40.269 54.161 128.142 1.00 44.37 115 ILE A C 1
ATOM 557 O O . ILE A 1 115 ? 40.748 53.853 127.052 1.00 45.67 115 ILE A O 1
ATOM 562 N N . ALA A 1 116 ? 40.173 53.308 129.156 1.00 42.67 116 ALA A N 1
ATOM 563 C CA . ALA A 1 116 ? 40.634 51.939 129.023 1.00 42.10 116 ALA A CA 1
ATOM 564 C C . ALA A 1 116 ? 39.495 50.930 128.978 1.00 43.57 116 ALA A C 1
ATOM 565 O O . ALA A 1 116 ? 38.389 51.186 129.478 1.00 44.23 116 ALA A O 1
ATOM 567 N N . PRO A 1 117 ? 39.756 49.764 128.362 1.00 43.18 117 PRO A N 1
ATOM 568 C CA . PRO A 1 117 ? 38.788 48.676 128.222 1.00 41.85 117 PRO A CA 1
ATOM 569 C C . PRO A 1 117 ? 38.445 47.980 129.541 1.00 41.64 117 PRO A C 1
ATOM 570 O O . PRO A 1 117 ? 38.476 46.753 129.635 1.00 41.35 117 PRO A O 1
ATOM 574 N N . THR A 1 118 ? 38.127 48.775 130.559 1.00 41.91 118 THR A N 1
ATOM 575 C CA . THR A 1 118 ? 37.749 48.242 131.868 1.00 40.63 118 THR A CA 1
ATOM 576 C C . THR A 1 118 ? 36.239 48.374 132.003 1.00 40.72 118 THR A C 1
ATOM 577 O O . THR A 1 118 ? 35.710 49.471 132.224 1.00 41.22 118 THR A O 1
ATOM 581 N N . PRO A 1 119 ? 35.522 47.252 131.851 1.00 40.08 119 PRO A N 1
ATOM 582 C CA . PRO A 1 119 ? 34.060 47.224 131.948 1.00 40.26 119 PRO A CA 1
ATOM 583 C C . PRO A 1 119 ? 33.540 47.946 133.186 1.00 41.29 119 PRO A C 1
ATOM 584 O O . PRO A 1 119 ? 34.063 47.763 134.289 1.00 43.65 119 PRO A O 1
ATOM 588 N N . GLY A 1 120 ? 32.520 48.775 132.994 1.00 41.98 120 GLY A N 1
ATOM 589 C CA . GLY A 1 120 ? 31.927 49.496 134.108 1.00 42.54 120 GLY A CA 1
ATOM 590 C C . GLY A 1 120 ? 32.563 50.832 134.444 1.00 42.65 120 GLY A C 1
ATOM 591 O O . GLY A 1 120 ? 31.889 51.727 134.963 1.00 43.38 120 GLY A O 1
ATOM 592 N N . VAL A 1 121 ? 33.852 50.963 134.145 1.00 41.27 121 VAL A N 1
ATOM 593 C CA . VAL A 1 121 ? 34.600 52.179 134.424 1.00 41.76 121 VAL A CA 1
ATOM 594 C C . VAL A 1 121 ? 34.816 53.008 133.168 1.00 42.91 121 VAL A C 1
ATOM 595 O O . VAL A 1 121 ? 35.500 52.575 132.241 1.00 43.05 121 VAL A O 1
ATOM 599 N N . ALA A 1 122 ? 34.240 54.206 133.158 1.00 43.71 122 ALA A N 1
ATOM 600 C CA . ALA A 1 122 ? 34.351 55.123 132.031 1.00 44.06 122 ALA A CA 1
ATOM 601 C C . ALA A 1 122 ? 35.796 55.485 131.731 1.00 45.74 122 ALA A C 1
ATOM 602 O O . ALA A 1 122 ? 36.275 55.269 130.616 1.00 48.23 122 ALA A O 1
ATOM 604 N N . TYR A 1 123 ? 36.485 56.040 132.724 1.00 47.20 123 TYR A N 1
ATOM 605 C CA . TYR A 1 123 ? 37.882 56.430 132.556 1.00 47.47 123 TYR A CA 1
ATOM 606 C C . TYR A 1 123 ? 38.648 56.468 133.864 1.00 47.92 123 TYR A C 1
ATOM 607 O O . TYR A 1 123 ? 38.079 56.328 134.949 1.00 47.93 123 TYR A O 1
ATOM 616 N N . TRP A 1 124 ? 39.954 56.660 133.731 1.00 48.44 124 TRP A N 1
ATOM 617 C CA . TRP A 1 124 ? 40.862 56.744 134.860 1.00 48.83 124 TRP A CA 1
ATOM 618 C C . TRP A 1 124 ? 41.571 58.077 134.745 1.00 49.96 124 TRP A C 1
ATOM 619 O O . TRP A 1 124 ? 41.985 58.482 133.662 1.00 49.85 124 TRP A O 1
ATOM 630 N N . SER A 1 125 ? 41.710 58.762 135.869 1.00 51.51 125 SER A N 1
ATOM 631 C CA . SER A 1 125 ? 42.324 60.071 135.858 1.00 51.69 125 SER A CA 1
ATOM 632 C C . SER A 1 125 ? 43.433 60.272 136.891 1.00 51.17 125 SER A C 1
ATOM 633 O O . SER A 1 125 ? 43.553 59.523 137.864 1.00 51.74 125 SER A O 1
ATOM 636 N N . ALA A 1 126 ? 44.242 61.298 136.655 1.00 50.18 126 ALA A N 1
ATOM 637 C CA . ALA A 1 126 ? 45.341 61.683 137.538 1.00 50.03 126 ALA A CA 1
ATOM 638 C C . ALA A 1 126 ? 45.924 62.944 136.927 1.00 50.43 126 ALA A C 1
ATOM 639 O O . ALA A 1 126 ? 45.859 63.119 135.713 1.00 51.61 126 ALA A O 1
ATOM 641 N N . SER A 1 127 ? 46.453 63.846 137.747 1.00 51.14 127 SER A N 1
ATOM 642 C CA . SER A 1 127 ? 47.063 65.055 137.199 1.00 51.09 127 SER A CA 1
ATOM 643 C C . SER A 1 127 ? 48.456 65.229 137.784 1.00 50.03 127 SER A C 1
ATOM 644 O O . SER A 1 127 ? 48.733 64.819 138.913 1.00 49.98 127 SER A O 1
ATOM 647 N N . VAL A 1 128 ? 49.341 65.801 136.982 1.00 49.05 128 VAL A N 1
ATOM 648 C CA . VAL A 1 128 ? 50.710 66.028 137.398 1.00 48.46 128 VAL A CA 1
ATOM 649 C C . VAL A 1 128 ? 51.069 67.461 137.049 1.00 49.15 128 VAL A C 1
ATOM 650 O O . VAL A 1 128 ? 50.390 68.108 136.251 1.00 49.27 128 VAL A O 1
ATOM 654 N N . PRO A 1 129 ? 52.136 67.986 137.656 1.00 49.38 129 PRO A N 1
ATOM 655 C CA . PRO A 1 129 ? 52.510 69.364 137.336 1.00 49.06 129 PRO A CA 1
ATOM 656 C C . PRO A 1 129 ? 52.668 69.577 135.833 1.00 48.70 129 PRO A C 1
ATOM 657 O O . PRO A 1 129 ? 53.192 68.714 135.120 1.00 47.21 129 PRO A O 1
ATOM 661 N N . ALA A 1 130 ? 52.198 70.728 135.361 1.00 48.84 130 ALA A N 1
ATOM 662 C CA . ALA A 1 130 ? 52.279 71.066 133.948 1.00 49.87 130 ALA A CA 1
ATOM 663 C C . ALA A 1 130 ? 53.665 70.740 133.401 1.00 50.89 130 ALA A C 1
ATOM 664 O O . ALA A 1 130 ? 54.667 70.934 134.085 1.00 52.99 130 ALA A O 1
ATOM 666 N N . GLY A 1 131 ? 53.710 70.217 132.176 1.00 51.50 131 GLY A N 1
ATOM 667 C CA . GLY A 1 131 ? 54.973 69.878 131.546 1.00 49.95 131 GLY A CA 1
ATOM 668 C C . GLY A 1 131 ? 55.516 68.502 131.868 1.00 50.66 131 GLY A C 1
ATOM 669 O O . GLY A 1 131 ? 56.522 68.089 131.297 1.00 51.93 131 GLY A O 1
ATOM 670 N N . THR A 1 132 ? 54.872 67.777 132.772 1.00 50.51 132 THR A N 1
ATOM 671 C CA . THR A 1 132 ? 55.366 66.453 133.123 1.00 50.69 132 THR A CA 1
ATOM 672 C C . THR A 1 132 ? 54.384 65.336 132.785 1.00 51.13 132 THR A C 1
ATOM 673 O O . THR A 1 132 ? 53.267 65.589 132.327 1.00 51.62 132 THR A O 1
ATOM 677 N N . PHE A 1 133 ? 54.824 64.100 133.007 1.00 50.55 133 PHE A N 1
ATOM 678 C CA . PHE A 1 133 ? 54.014 62.914 132.756 1.00 50.03 133 PHE A CA 1
ATOM 679 C C . PHE A 1 133 ? 53.938 62.093 134.026 1.00 49.81 133 PHE A C 1
ATOM 680 O O . PHE A 1 133 ? 54.701 62.320 134.966 1.00 50.22 133 PHE A O 1
ATOM 688 N N . PRO A 1 134 ? 53.007 61.128 134.075 1.00 48.91 134 PRO A N 1
ATOM 689 C CA . PRO A 1 134 ? 52.864 60.281 135.258 1.00 48.34 134 PRO A CA 1
ATOM 690 C C . PRO A 1 134 ? 54.214 59.698 135.665 1.00 48.30 134 PRO A C 1
ATOM 691 O O . PRO A 1 134 ? 55.031 59.359 134.814 1.00 47.40 134 PRO A O 1
ATOM 695 N N . THR A 1 135 ? 54.449 59.611 136.968 1.00 48.68 135 THR A N 1
ATOM 696 C CA . THR A 1 135 ? 55.692 59.063 137.483 1.00 48.51 135 THR A CA 1
ATOM 697 C C . THR A 1 135 ? 55.277 57.914 138.367 1.00 47.83 135 THR A C 1
ATOM 698 O O . THR A 1 135 ? 54.085 57.645 138.511 1.00 47.41 135 THR A O 1
ATOM 702 N N . SER A 1 136 ? 56.256 57.236 138.952 1.00 47.86 136 SER A N 1
ATOM 703 C CA . SER A 1 136 ? 55.988 56.109 139.836 1.00 48.36 136 SER A CA 1
ATOM 704 C C . SER A 1 136 ? 55.153 56.600 141.011 1.00 48.17 136 SER A C 1
ATOM 705 O O . SER A 1 136 ? 54.407 55.841 141.636 1.00 48.16 136 SER A O 1
ATOM 708 N N . ALA A 1 137 ? 55.275 57.889 141.283 1.00 48.14 137 ALA A N 1
ATOM 709 C CA . ALA A 1 137 ? 54.545 58.520 142.366 1.00 49.73 137 ALA A CA 1
ATOM 710 C C . ALA A 1 137 ? 53.078 58.771 142.016 1.00 50.93 137 ALA A C 1
ATOM 711 O O . ALA A 1 137 ? 52.305 59.220 142.864 1.00 52.17 137 ALA A O 1
ATOM 713 N N . THR A 1 138 ? 52.693 58.481 140.775 1.00 51.02 138 THR A N 1
ATOM 714 C CA . THR A 1 138 ? 51.322 58.718 140.330 1.00 49.21 138 THR A CA 1
ATOM 715 C C . THR A 1 138 ? 50.375 57.535 140.523 1.00 48.50 138 THR A C 1
ATOM 716 O O . THR A 1 138 ? 50.789 56.368 140.490 1.00 47.70 138 THR A O 1
ATOM 720 N N . THR A 1 139 ? 49.101 57.862 140.738 1.00 47.98 139 THR A N 1
ATOM 721 C CA . THR A 1 139 ? 48.040 56.870 140.916 1.00 48.30 139 THR A CA 1
ATOM 722 C C . THR A 1 139 ? 46.763 57.307 140.201 1.00 48.91 139 THR A C 1
ATOM 723 O O . THR A 1 139 ? 46.232 58.392 140.459 1.00 48.31 139 THR A O 1
ATOM 727 N N . PHE A 1 140 ? 46.273 56.453 139.302 1.00 48.94 140 PHE A N 1
ATOM 728 C CA . PHE A 1 140 ? 45.053 56.749 138.563 1.00 47.50 140 PHE A CA 1
ATOM 729 C C . PHE A 1 140 ? 43.826 56.213 139.273 1.00 47.79 140 PHE A C 1
ATOM 730 O O . PHE A 1 140 ? 43.839 55.113 139.838 1.00 46.60 140 PHE A O 1
ATOM 738 N N . ASN A 1 141 ? 42.762 57.005 139.224 1.00 48.36 141 ASN A N 1
ATOM 739 C CA . ASN A 1 141 ? 41.516 56.647 139.868 1.00 49.46 141 ASN A CA 1
ATOM 740 C C . ASN A 1 141 ? 40.376 56.624 138.875 1.00 48.91 141 ASN A C 1
ATOM 741 O O . ASN A 1 141 ? 40.285 57.473 137.986 1.00 48.05 141 ASN A O 1
ATOM 746 N N . PRO A 1 142 ? 39.549 55.596 138.988 1.00 48.41 142 PRO A N 1
ATOM 747 C CA . PRO A 1 142 ? 38.439 55.364 138.068 1.00 48.02 142 PRO A CA 1
ATOM 748 C C . PRO A 1 142 ? 37.181 56.180 138.305 1.00 48.56 142 PRO A C 1
ATOM 749 O O . PRO A 1 142 ? 36.826 56.465 139.444 1.00 49.78 142 PRO A O 1
ATOM 753 N N . VAL A 1 143 ? 36.505 56.531 137.217 1.00 48.99 143 VAL A N 1
ATOM 754 C CA . VAL A 1 143 ? 35.222 57.198 137.295 1.00 47.81 143 VAL A CA 1
ATOM 755 C C . VAL A 1 143 ? 34.268 56.173 136.701 1.00 49.28 143 VAL A C 1
ATOM 756 O O . VAL A 1 143 ? 34.390 55.805 135.538 1.00 50.38 143 VAL A O 1
ATOM 760 N N . ASN A 1 144 ? 33.324 55.707 137.506 1.00 49.04 144 ASN A N 1
ATOM 761 C CA . ASN A 1 144 ? 32.384 54.678 137.079 1.00 48.26 144 ASN A CA 1
ATOM 762 C C . ASN A 1 144 ? 31.294 55.098 136.106 1.00 48.32 144 ASN A C 1
ATOM 763 O O . ASN A 1 144 ? 30.848 56.241 136.108 1.00 48.03 144 ASN A O 1
ATOM 768 N N . TYR A 1 145 ? 30.861 54.148 135.284 1.00 48.77 145 TYR A N 1
ATOM 769 C CA . TYR A 1 145 ? 29.755 54.368 134.374 1.00 48.42 145 TYR A CA 1
ATOM 770 C C . TYR A 1 145 ? 28.572 54.214 135.308 1.00 48.61 145 TYR A C 1
ATOM 771 O O . TYR A 1 145 ? 28.699 53.579 136.351 1.00 49.44 145 TYR A O 1
ATOM 780 N N . PRO A 1 146 ? 27.425 54.778 134.967 1.00 48.41 146 PRO A N 1
ATOM 781 C CA . PRO A 1 146 ? 26.274 54.641 135.857 1.00 49.65 146 PRO A CA 1
ATOM 782 C C . PRO A 1 146 ? 25.889 53.175 136.026 1.00 51.04 146 PRO A C 1
ATOM 783 O O . PRO A 1 146 ? 25.890 52.421 135.057 1.00 51.66 146 PRO A O 1
ATOM 787 N N . GLY A 1 147 ? 25.565 52.786 137.255 1.00 51.89 147 GLY A N 1
ATOM 788 C CA . GLY A 1 147 ? 25.178 51.424 137.567 1.00 51.45 147 GLY A CA 1
ATOM 789 C C . GLY A 1 147 ? 26.259 50.391 137.770 1.00 51.87 147 GLY A C 1
ATOM 790 O O . GLY A 1 147 ? 26.006 49.203 137.669 1.00 51.09 147 GLY A O 1
ATOM 791 N N . PHE A 1 148 ? 27.471 50.824 138.057 1.00 52.31 148 PHE A N 1
ATOM 792 C CA . PHE A 1 148 ? 28.539 49.853 138.253 1.00 51.78 148 PHE A CA 1
ATOM 793 C C . PHE A 1 148 ? 28.177 48.713 139.209 1.00 52.00 148 PHE A C 1
ATOM 794 O O . PHE A 1 148 ? 28.382 47.540 138.896 1.00 51.32 148 PHE A O 1
ATOM 802 N N . THR A 1 149 ? 27.656 49.053 140.382 1.00 53.31 149 THR A N 1
ATOM 803 C CA . THR A 1 149 ? 27.313 48.028 141.360 1.00 54.32 149 THR A CA 1
ATOM 804 C C . THR A 1 149 ? 26.201 47.089 140.915 1.00 54.07 149 THR A C 1
ATOM 805 O O . THR A 1 149 ? 26.218 45.903 141.251 1.00 53.37 149 THR A O 1
ATOM 809 N N . SER A 1 150 ? 25.242 47.610 140.157 1.00 54.39 150 SER A N 1
ATOM 810 C CA . SER A 1 150 ? 24.126 46.793 139.679 1.00 55.59 150 SER A CA 1
ATOM 811 C C . SER A 1 150 ? 24.607 45.692 138.724 1.00 54.87 150 SER A C 1
ATOM 812 O O . SER A 1 150 ? 23.934 44.675 138.528 1.00 54.86 150 SER A O 1
ATOM 815 N N . MET A 1 151 ? 25.777 45.913 138.135 1.00 53.99 151 MET A N 1
ATOM 816 C CA . MET A 1 151 ? 26.378 44.974 137.202 1.00 51.75 151 MET A CA 1
ATOM 817 C C . MET A 1 151 ? 27.426 44.102 137.861 1.00 51.32 151 MET A C 1
ATOM 818 O O . MET A 1 151 ? 27.470 42.897 137.623 1.00 50.47 151 MET A O 1
ATOM 823 N N . PHE A 1 152 ? 28.265 44.707 138.699 1.00 50.73 152 PHE A N 1
ATOM 824 C CA . PHE A 1 152 ? 29.350 43.960 139.313 1.00 50.71 152 PHE A CA 1
ATOM 825 C C . PHE A 1 152 ? 29.415 43.795 140.824 1.00 51.47 152 PHE A C 1
ATOM 826 O O . PHE A 1 152 ? 30.478 43.488 141.378 1.00 51.21 152 PHE A O 1
ATOM 834 N N . GLY A 1 153 ? 28.282 43.985 141.490 1.00 51.99 153 GLY A N 1
ATOM 835 C CA . GLY A 1 153 ? 28.245 43.810 142.928 1.00 52.56 153 GLY A CA 1
ATOM 836 C C . GLY A 1 153 ? 28.969 44.853 143.755 1.00 52.76 153 GLY A C 1
ATOM 837 O O . GLY A 1 153 ? 29.365 45.910 143.257 1.00 52.35 153 GLY A O 1
ATOM 838 N N . THR A 1 154 ? 29.154 44.531 145.033 1.00 52.81 154 THR A N 1
ATOM 839 C CA . THR A 1 154 ? 29.797 45.439 145.974 1.00 52.06 154 THR A CA 1
ATOM 840 C C . THR A 1 154 ? 31.025 44.843 146.665 1.00 51.52 154 THR A C 1
ATOM 841 O O . THR A 1 154 ? 31.616 45.460 147.547 1.00 51.77 154 THR A O 1
ATOM 845 N N . THR A 1 155 ? 31.404 43.646 146.244 1.00 51.08 155 THR A N 1
ATOM 846 C CA . THR A 1 155 ? 32.558 42.948 146.790 1.00 50.84 155 THR A CA 1
ATOM 847 C C . THR A 1 155 ? 33.507 42.704 145.648 1.00 50.57 155 THR A C 1
ATOM 848 O O . THR A 1 155 ? 33.071 42.575 144.509 1.00 51.41 155 THR A O 1
ATOM 852 N N . SER A 1 156 ? 34.800 42.635 145.935 1.00 49.71 156 SER A N 1
ATOM 853 C CA . SER A 1 156 ? 35.756 42.388 144.875 1.00 50.04 156 SER A CA 1
ATOM 854 C C . SER A 1 156 ? 35.642 40.949 144.357 1.00 50.81 156 SER A C 1
ATOM 855 O O . SER A 1 156 ? 36.347 40.571 143.432 1.00 52.69 156 SER A O 1
ATOM 858 N N . THR A 1 157 ? 34.756 40.148 144.942 1.00 50.68 157 THR A N 1
ATOM 859 C CA . THR A 1 157 ? 34.577 38.768 144.491 1.00 51.18 157 THR A CA 1
ATOM 860 C C . THR A 1 157 ? 33.127 38.513 144.043 1.00 52.22 157 THR A C 1
ATOM 861 O O . THR A 1 157 ? 32.643 37.372 143.995 1.00 53.13 157 THR A O 1
ATOM 865 N N . SER A 1 158 ? 32.445 39.596 143.696 1.00 51.99 158 SER A N 1
ATOM 866 C CA . SER A 1 158 ? 31.064 39.525 143.241 1.00 52.55 158 SER A CA 1
ATOM 867 C C . SER A 1 158 ? 31.002 39.931 141.775 1.00 51.91 158 SER A C 1
ATOM 868 O O . SER A 1 158 ? 29.935 39.955 141.167 1.00 52.25 158 SER A O 1
ATOM 871 N N . ARG A 1 159 ? 32.138 40.255 141.200 1.00 50.18 159 ARG A N 1
ATOM 872 C CA . ARG A 1 159 ? 32.165 40.683 139.821 1.00 48.57 159 ARG A CA 1
ATOM 873 C C . ARG A 1 159 ? 31.521 39.821 138.770 1.00 48.19 159 ARG A C 1
ATOM 874 O O . ARG A 1 159 ? 30.972 40.342 137.820 1.00 47.25 159 ARG A O 1
ATOM 882 N N . SER A 1 160 ? 31.579 38.520 138.916 1.00 47.71 160 SER A N 1
ATOM 883 C CA . SER A 1 160 ? 30.976 37.643 137.913 1.00 47.23 160 SER A CA 1
ATOM 884 C C . SER A 1 160 ? 29.633 37.060 138.323 1.00 47.89 160 SER A C 1
ATOM 885 O O . SER A 1 160 ? 29.288 35.945 137.924 1.00 48.87 160 SER A O 1
ATOM 888 N N . ASP A 1 161 ? 28.868 37.802 139.111 1.00 48.54 161 ASP A N 1
ATOM 889 C CA . ASP A 1 161 ? 27.578 37.293 139.544 1.00 50.41 161 ASP A CA 1
ATOM 890 C C . ASP A 1 161 ? 26.484 37.485 138.505 1.00 50.80 161 ASP A C 1
ATOM 891 O O . ASP A 1 161 ? 25.566 36.668 138.413 1.00 51.31 161 ASP A O 1
ATOM 896 N N . GLN A 1 162 ? 26.585 38.552 137.717 1.00 50.64 162 GLN A N 1
ATOM 897 C CA . GLN A 1 162 ? 25.589 38.834 136.679 1.00 50.52 162 GLN A CA 1
ATOM 898 C C . GLN A 1 162 ? 26.018 38.345 135.292 1.00 49.95 162 GLN A C 1
ATOM 899 O O . GLN A 1 162 ? 25.227 37.744 134.558 1.00 50.04 162 GLN A O 1
ATOM 905 N N . VAL A 1 163 ? 27.272 38.618 134.942 1.00 48.35 163 VAL A N 1
ATOM 906 C CA . VAL A 1 163 ? 27.831 38.236 133.651 1.00 46.06 163 VAL A CA 1
ATOM 907 C C . VAL A 1 163 ? 29.146 37.488 133.861 1.00 46.51 163 VAL A C 1
ATOM 908 O O . VAL A 1 163 ? 29.867 37.768 134.812 1.00 48.39 163 VAL A O 1
ATOM 912 N N . SER A 1 164 ? 29.464 36.551 132.973 1.00 45.46 164 SER A N 1
ATOM 913 C CA . SER A 1 164 ? 30.692 35.773 133.104 1.00 44.49 164 SER A CA 1
ATOM 914 C C . SER A 1 164 ? 31.838 36.240 132.209 1.00 43.97 164 SER A C 1
ATOM 915 O O . SER A 1 164 ? 33.006 36.049 132.541 1.00 45.28 164 SER A O 1
ATOM 918 N N . SER A 1 165 ? 31.514 36.831 131.068 1.00 43.01 165 SER A N 1
ATOM 919 C CA . SER A 1 165 ? 32.544 37.314 130.156 1.00 42.93 165 SER A CA 1
ATOM 920 C C . SER A 1 165 ? 31.997 38.433 129.284 1.00 41.79 165 SER A C 1
ATOM 921 O O . SER A 1 165 ? 30.811 38.759 129.357 1.00 40.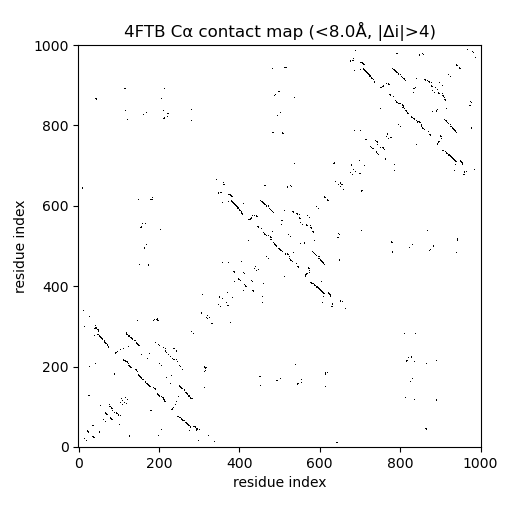96 165 SER A O 1
ATOM 924 N N . PHE A 1 166 ? 32.851 39.008 128.444 1.00 41.19 166 PHE A N 1
ATOM 925 C CA . PHE A 1 166 ? 32.434 40.145 127.627 1.00 41.61 166 PHE A CA 1
ATOM 926 C C . PHE A 1 166 ? 33.370 40.416 126.454 1.00 41.90 166 PHE A C 1
ATOM 927 O O . PHE A 1 166 ? 34.437 39.810 126.311 1.00 41.54 166 PHE A O 1
ATOM 935 N N . ARG A 1 167 ? 32.956 41.368 125.630 1.00 41.72 167 ARG A N 1
ATOM 936 C CA . ARG A 1 167 ? 33.763 41.809 124.513 1.00 42.10 167 ARG A CA 1
ATOM 937 C C . ARG A 1 167 ? 33.246 43.174 124.068 1.00 42.70 167 ARG A C 1
ATOM 938 O O . ARG A 1 167 ? 32.042 43.399 123.931 1.00 41.39 167 ARG A O 1
ATOM 946 N N . TYR A 1 168 ? 34.182 44.096 123.898 1.00 43.61 168 TYR A N 1
ATOM 947 C CA . TYR A 1 168 ? 33.880 45.455 123.496 1.00 44.82 168 TYR A CA 1
ATOM 948 C C . TYR A 1 168 ? 33.579 45.542 122.015 1.00 45.85 168 TYR A C 1
ATOM 949 O O . TYR A 1 168 ? 34.265 44.928 121.194 1.00 46.28 168 TYR A O 1
ATOM 958 N N . ALA A 1 169 ? 32.551 46.312 121.681 1.00 46.23 169 ALA A N 1
ATOM 959 C CA . ALA A 1 169 ? 32.177 46.528 120.290 1.00 47.12 169 ALA A CA 1
ATOM 960 C C . ALA A 1 169 ? 32.660 47.927 119.912 1.00 48.63 169 ALA A C 1
ATOM 961 O O . ALA A 1 169 ? 33.003 48.187 118.759 1.00 49.78 169 ALA A O 1
ATOM 963 N N . SER A 1 170 ? 32.690 48.824 120.897 1.00 49.85 170 SER A N 1
ATOM 964 C CA . SER A 1 170 ? 33.141 50.194 120.679 1.00 49.59 170 SER A CA 1
ATOM 965 C C . SER A 1 170 ? 33.535 50.882 121.983 1.00 50.23 170 SER A C 1
ATOM 966 O O . SER A 1 170 ? 33.114 50.485 123.078 1.00 49.29 170 SER A O 1
ATOM 969 N N . MET A 1 171 ? 34.348 51.922 121.845 1.00 50.95 171 MET A N 1
ATOM 970 C CA . MET A 1 171 ? 34.809 52.714 122.975 1.00 51.68 171 MET A CA 1
ATOM 971 C C . MET A 1 171 ? 35.117 54.099 122.428 1.00 51.38 171 MET A C 1
ATOM 972 O O . MET A 1 171 ? 36.090 54.294 121.701 1.00 51.25 171 MET A O 1
ATOM 977 N N . ASN A 1 172 ? 34.266 55.056 122.768 1.00 51.36 172 ASN A N 1
ATOM 978 C CA . ASN A 1 172 ? 34.428 56.416 122.284 1.00 51.57 172 ASN A CA 1
ATOM 979 C C . ASN A 1 172 ? 34.509 57.393 123.445 1.00 50.00 172 ASN A C 1
ATOM 980 O O . ASN A 1 172 ? 34.102 57.085 124.563 1.00 49.25 172 ASN A O 1
ATOM 985 N N . VAL A 1 173 ? 35.034 58.578 123.163 1.00 48.24 173 VAL A N 1
ATOM 986 C CA . VAL A 1 173 ? 35.165 59.615 124.172 1.00 46.22 173 VAL A CA 1
ATOM 987 C C . VAL A 1 173 ? 35.078 60.992 123.523 1.00 45.99 173 VAL A C 1
ATOM 988 O O . VAL A 1 173 ? 35.507 61.193 122.381 1.00 44.00 173 VAL A O 1
ATOM 992 N N . GLY A 1 174 ? 34.503 61.935 124.258 1.00 46.17 174 GLY A N 1
ATOM 993 C CA . GLY A 1 174 ? 34.377 63.286 123.755 1.00 46.69 174 GLY A CA 1
ATOM 994 C C . GLY A 1 174 ? 34.536 64.292 124.877 1.00 46.94 174 GLY A C 1
ATOM 995 O O . GLY A 1 174 ? 34.156 64.023 126.020 1.00 47.23 174 GLY A O 1
ATOM 996 N N . ILE A 1 175 ? 35.115 65.443 124.553 1.00 46.73 175 ILE A N 1
ATOM 997 C CA . ILE A 1 175 ? 35.313 66.515 125.521 1.00 46.63 175 ILE A CA 1
ATOM 998 C C . ILE A 1 175 ? 34.767 67.812 124.939 1.00 47.59 175 ILE A C 1
ATOM 999 O O . ILE A 1 175 ? 35.271 68.323 123.935 1.00 47.48 175 ILE A O 1
ATOM 1004 N N . TYR A 1 176 ? 33.731 68.337 125.584 1.00 48.67 176 TYR A N 1
ATOM 1005 C CA . TYR A 1 176 ? 33.071 69.554 125.130 1.00 50.42 176 TYR A CA 1
ATOM 1006 C C . TYR A 1 176 ? 33.301 70.719 126.077 1.00 49.90 176 TYR A C 1
ATOM 1007 O O . TYR A 1 176 ? 32.637 70.827 127.106 1.00 50.52 176 TYR A O 1
ATOM 1016 N N . PRO A 1 177 ? 34.248 71.609 125.741 1.00 49.07 177 PRO A N 1
ATOM 1017 C CA . PRO A 1 177 ? 34.560 72.775 126.571 1.00 48.83 177 PRO A CA 1
ATOM 1018 C C . PRO A 1 177 ? 33.336 73.638 126.914 1.00 49.54 177 PRO A C 1
ATOM 1019 O O . PRO A 1 177 ? 32.495 73.911 126.055 1.00 50.55 177 PRO A O 1
ATOM 1023 N N . THR A 1 178 ? 33.240 74.057 128.174 1.00 49.26 178 THR A N 1
ATOM 1024 C CA . THR A 1 178 ? 32.144 74.909 128.620 1.00 48.63 178 THR A CA 1
ATOM 1025 C C . THR A 1 178 ? 32.677 76.280 129.064 1.00 48.54 178 THR A C 1
ATOM 1026 O O . THR A 1 178 ? 31.907 77.164 129.442 1.00 49.26 178 THR A O 1
ATOM 1030 N N . SER A 1 179 ? 33.998 76.443 129.003 1.00 47.65 179 SER A N 1
ATOM 1031 C CA . SER A 1 179 ? 34.667 77.689 129.376 1.00 47.77 179 SER A CA 1
ATOM 1032 C C . SER A 1 179 ? 34.349 78.794 128.380 1.00 48.50 179 SER A C 1
ATOM 1033 O O . SER A 1 179 ? 34.095 78.516 127.209 1.00 49.59 179 SER A O 1
ATOM 1036 N N . ASN A 1 180 ? 34.383 80.029 128.865 1.00 49.07 180 ASN A N 1
ATOM 1037 C CA . ASN A 1 180 ? 34.117 81.195 128.050 1.00 49.21 180 ASN A CA 1
ATOM 1038 C C . ASN A 1 180 ? 35.400 81.362 127.245 1.00 49.50 180 ASN A C 1
ATOM 1039 O O . ASN A 1 180 ? 36.412 80.750 127.573 1.00 47.91 180 ASN A O 1
ATOM 1044 N N . LEU A 1 181 ? 35.373 82.174 126.197 1.00 51.25 181 LEU A N 1
ATOM 1045 C CA . LEU A 1 181 ? 36.568 82.378 125.374 1.00 53.14 181 LEU A CA 1
ATOM 1046 C C . LEU A 1 181 ? 37.814 82.985 126.037 1.00 55.74 181 LEU A C 1
ATOM 1047 O O . LEU A 1 181 ? 38.927 82.551 125.751 1.00 56.48 181 LEU A O 1
ATOM 1052 N N . MET A 1 182 ? 37.642 83.975 126.908 1.00 57.65 182 MET A N 1
ATOM 1053 C CA . MET A 1 182 ? 38.787 84.606 127.577 1.00 58.91 182 MET A CA 1
ATOM 1054 C C . MET A 1 182 ? 39.323 83.977 128.872 1.00 56.39 182 MET A C 1
ATOM 1055 O O . MET A 1 182 ? 40.370 84.389 129.362 1.00 57.69 182 MET A O 1
ATOM 1060 N N . GLN A 1 183 ? 38.625 82.995 129.427 1.00 53.73 183 GLN A N 1
ATOM 1061 C CA . GLN A 1 183 ? 39.065 82.353 130.655 1.00 53.01 183 GLN A CA 1
ATOM 1062 C C . GLN A 1 183 ? 39.864 81.069 130.462 1.00 52.69 183 GLN A C 1
ATOM 1063 O O . GLN A 1 183 ? 40.636 80.675 131.338 1.00 53.75 183 GLN A O 1
ATOM 1069 N N . PHE A 1 184 ? 39.675 80.404 129.331 1.00 51.50 184 PHE A N 1
ATOM 1070 C CA . PHE A 1 184 ? 40.393 79.160 129.079 1.00 49.55 184 PHE A CA 1
ATOM 1071 C C . PHE A 1 184 ? 41.793 79.476 128.562 1.00 49.32 184 PHE A C 1
ATOM 1072 O O . PHE A 1 184 ? 42.131 80.629 128.270 1.00 49.49 184 PHE A O 1
ATOM 1080 N N . ALA A 1 185 ? 42.595 78.428 128.449 1.00 48.58 185 ALA A N 1
ATOM 1081 C CA . ALA A 1 185 ? 43.950 78.516 127.923 1.00 47.69 185 ALA A CA 1
ATOM 1082 C C . ALA A 1 185 ? 44.455 77.091 127.987 1.00 48.00 185 ALA A C 1
ATOM 1083 O O . ALA A 1 185 ? 44.087 76.351 128.899 1.00 47.86 185 ALA A O 1
ATOM 1085 N N . GLY A 1 186 ? 45.264 76.685 127.016 1.00 47.59 186 GLY A N 1
ATOM 1086 C CA . GLY A 1 186 ? 45.760 75.324 127.048 1.00 47.38 186 GLY A CA 1
ATOM 1087 C C . GLY A 1 186 ? 45.496 74.464 125.823 1.00 47.93 186 GLY A C 1
ATOM 1088 O O . GLY A 1 186 ? 45.075 74.950 124.770 1.00 48.32 186 GLY A O 1
ATOM 1089 N N . SER A 1 187 ? 45.714 73.162 125.989 1.00 46.82 187 SER A N 1
ATOM 1090 C CA . SER A 1 187 ? 45.576 72.210 124.903 1.00 45.99 187 SER A CA 1
ATOM 1091 C C . SER A 1 187 ? 44.977 70.871 125.298 1.00 46.59 187 SER A C 1
ATOM 1092 O O . SER A 1 187 ? 44.917 70.516 126.472 1.00 47.80 187 SER A O 1
ATOM 1095 N N . ILE A 1 188 ? 44.549 70.126 124.285 1.00 46.42 188 ILE A N 1
ATOM 1096 C CA . ILE A 1 188 ? 44.042 68.774 124.470 1.00 45.59 188 ILE A CA 1
ATOM 1097 C C . ILE A 1 188 ? 44.894 67.954 123.513 1.00 45.55 188 ILE A C 1
ATOM 1098 O O . ILE A 1 188 ? 45.066 68.326 122.348 1.00 44.79 188 ILE A O 1
ATOM 1103 N N . THR A 1 189 ? 45.454 66.859 124.008 1.00 45.49 189 THR A N 1
ATOM 1104 C CA . THR A 1 189 ? 46.293 66.011 123.178 1.00 45.64 189 THR A CA 1
ATOM 1105 C C . THR A 1 189 ? 45.859 64.568 123.329 1.00 45.95 189 THR A C 1
ATOM 1106 O O . THR A 1 189 ? 45.680 64.084 124.449 1.00 47.23 189 THR A O 1
ATOM 1110 N N . VAL A 1 190 ? 45.687 63.881 122.202 1.00 44.71 190 VAL A N 1
ATOM 1111 C CA . VAL A 1 190 ? 45.253 62.493 122.238 1.00 42.89 190 VAL A CA 1
ATOM 1112 C C . VAL A 1 190 ? 46.135 61.544 121.451 1.00 43.33 190 VAL A C 1
ATOM 1113 O O . VAL A 1 190 ? 46.630 61.880 120.378 1.00 44.04 190 VAL A O 1
ATOM 1117 N N . TRP A 1 191 ? 46.340 60.360 122.013 1.00 43.33 191 TRP A N 1
ATOM 1118 C CA . TRP A 1 191 ? 47.106 59.317 121.357 1.00 44.12 191 TRP A CA 1
ATOM 1119 C C . TRP A 1 191 ? 46.609 57.995 121.929 1.00 44.35 191 TRP A C 1
ATOM 1120 O O . TRP A 1 191 ? 45.956 57.973 122.975 1.00 43.76 191 TRP A O 1
ATOM 1131 N N . LYS A 1 192 ? 46.883 56.896 121.239 1.00 44.32 192 LYS A N 1
ATOM 1132 C CA . LYS A 1 192 ? 46.377 55.612 121.690 1.00 44.36 192 LYS A CA 1
ATOM 1133 C C . LYS A 1 192 ? 47.452 54.589 122.033 1.00 45.11 192 LYS A C 1
ATOM 1134 O O . LYS A 1 192 ? 48.451 54.460 121.324 1.00 45.18 192 LYS A O 1
ATOM 1140 N N . CYS A 1 193 ? 47.229 53.861 123.127 1.00 45.66 193 CYS A N 1
ATOM 1141 C CA . CYS A 1 193 ? 48.189 52.876 123.612 1.00 47.51 193 CYS A CA 1
ATOM 1142 C C . CYS A 1 193 ? 47.752 51.430 123.662 1.00 46.95 193 CYS A C 1
ATOM 1143 O O . CYS A 1 193 ? 46.661 51.111 124.135 1.00 47.31 193 CYS A O 1
ATOM 1146 N N . PRO A 1 194 ? 48.632 50.524 123.209 1.00 46.61 194 PRO A N 1
ATOM 1147 C CA . PRO A 1 194 ? 48.354 49.088 123.200 1.00 45.95 194 PRO A CA 1
ATOM 1148 C C . PRO A 1 194 ? 48.530 48.469 124.588 1.00 46.00 194 PRO A C 1
ATOM 1149 O O . PRO A 1 194 ? 49.327 47.547 124.765 1.00 47.76 194 PRO A O 1
ATOM 1153 N N . VAL A 1 195 ? 47.793 48.970 125.573 1.00 44.43 195 VAL A N 1
ATOM 1154 C CA . VAL A 1 195 ? 47.911 48.433 126.926 1.00 43.37 195 VAL A CA 1
ATOM 1155 C C . VAL A 1 195 ? 47.209 47.090 127.051 1.00 43.48 195 VAL A C 1
ATOM 1156 O O . VAL A 1 195 ? 46.031 46.963 126.728 1.00 43.73 195 VAL A O 1
ATOM 1160 N N . LYS A 1 196 ? 47.942 46.092 127.526 1.00 43.94 196 LYS A N 1
ATOM 1161 C CA . LYS A 1 196 ? 47.397 44.751 127.695 1.00 45.34 196 LYS A CA 1
ATOM 1162 C C . LYS A 1 196 ? 47.563 44.335 129.148 1.00 45.34 196 LYS A C 1
ATOM 1163 O O . LYS A 1 196 ? 48.457 44.816 129.836 1.00 46.53 196 LYS A O 1
ATOM 1169 N N . LEU A 1 197 ? 46.706 43.442 129.619 1.00 44.85 197 LEU A N 1
ATOM 1170 C CA . LEU A 1 197 ? 46.831 42.964 130.983 1.00 44.08 197 LEU A CA 1
ATOM 1171 C C . LEU A 1 197 ? 47.583 41.636 130.946 1.00 44.98 197 LEU A C 1
ATOM 1172 O O . LEU A 1 197 ? 47.008 40.604 130.595 1.00 46.23 197 LEU A O 1
ATOM 1177 N N . SER A 1 198 ? 48.866 41.666 131.301 1.00 44.48 198 SER A N 1
ATOM 1178 C CA . SER A 1 198 ? 49.704 40.466 131.295 1.00 43.17 198 SER A CA 1
ATOM 1179 C C . SER A 1 198 ? 49.965 39.977 132.726 1.00 43.24 198 SER A C 1
ATOM 1180 O O . SER A 1 198 ? 49.120 40.137 133.610 1.00 42.62 198 SER A O 1
ATOM 1183 N N . THR A 1 199 ? 51.125 39.362 132.946 1.00 43.47 199 THR A N 1
ATOM 1184 C CA . THR A 1 199 ? 51.495 38.873 134.272 1.00 43.59 199 THR A CA 1
ATOM 1185 C C . THR A 1 199 ? 52.990 39.018 134.495 1.00 44.43 199 THR A C 1
ATOM 1186 O O . THR A 1 199 ? 53.773 39.110 133.545 1.00 43.83 199 THR A O 1
ATOM 1190 N N . VAL A 1 200 ? 53.375 39.044 135.766 1.00 45.68 200 VAL A N 1
ATOM 1191 C CA . VAL A 1 200 ? 54.778 39.138 136.139 1.00 45.16 200 VAL A CA 1
ATOM 1192 C C . VAL A 1 200 ? 55.105 37.977 137.078 1.00 45.81 200 VAL A C 1
ATOM 1193 O O . VAL A 1 200 ? 54.269 37.555 137.884 1.00 44.81 200 VAL A O 1
ATOM 1197 N N . GLN A 1 201 ? 56.321 37.459 136.943 1.00 46.98 201 GLN A N 1
ATOM 1198 C CA . GLN A 1 201 ? 56.795 36.338 137.742 1.00 48.53 201 GLN A CA 1
ATOM 1199 C C . GLN A 1 201 ? 58.038 36.714 138.538 1.00 50.64 201 GLN A C 1
ATOM 1200 O O . GLN A 1 201 ? 59.070 37.074 137.962 1.00 52.41 201 GLN A O 1
ATOM 1206 N N . PHE A 1 202 ? 57.932 36.644 139.864 1.00 51.46 202 PHE A N 1
ATOM 1207 C CA . PHE A 1 202 ? 59.060 36.945 140.745 1.00 50.87 202 PHE A CA 1
ATOM 1208 C C . PHE A 1 202 ? 59.020 36.069 141.991 1.00 50.93 202 PHE A C 1
ATOM 1209 O O . PHE A 1 202 ? 57.955 35.605 142.409 1.00 50.57 202 PHE A O 1
ATOM 1217 N N . PRO A 1 203 ? 60.189 35.823 142.599 1.00 51.37 203 PRO A N 1
ATOM 1218 C CA . PRO A 1 203 ? 60.274 34.994 143.803 1.00 51.66 203 PRO A CA 1
ATOM 1219 C C . PRO A 1 203 ? 60.034 35.802 145.078 1.00 52.78 203 PRO A C 1
ATOM 1220 O O . PRO A 1 203 ? 60.315 37.001 145.129 1.00 52.51 203 PRO A O 1
ATOM 1224 N N . VAL A 1 204 ? 59.500 35.144 146.100 1.00 54.35 204 VAL A N 1
ATOM 1225 C CA . VAL A 1 204 ? 59.245 35.797 147.379 1.00 56.29 204 VAL A CA 1
ATOM 1226 C C . VAL A 1 204 ? 59.877 34.971 148.494 1.00 58.17 204 VAL A C 1
ATOM 1227 O O . VAL A 1 204 ? 59.648 33.761 148.597 1.00 58.88 204 VAL A O 1
ATOM 1231 N N . ALA A 1 205 ? 60.675 35.629 149.329 1.00 59.24 205 ALA A N 1
ATOM 1232 C CA . ALA A 1 205 ? 61.354 34.942 150.418 1.00 59.56 205 ALA A CA 1
ATOM 1233 C C . ALA A 1 205 ? 60.449 34.664 151.612 1.00 59.64 205 ALA A C 1
ATOM 1234 O O . ALA A 1 205 ? 60.626 35.240 152.682 1.00 61.03 205 ALA A O 1
ATOM 1236 N N . THR A 1 206 ? 59.462 33.799 151.421 1.00 59.03 206 THR A N 1
ATOM 1237 C CA . THR A 1 206 ? 58.575 33.431 152.510 1.00 58.35 206 THR A CA 1
ATOM 1238 C C . THR A 1 206 ? 59.154 32.122 152.989 1.00 59.25 206 THR A C 1
ATOM 1239 O O . THR A 1 206 ? 60.213 31.700 152.511 1.00 58.73 206 THR A O 1
ATOM 1243 N N . ASP A 1 207 ? 58.470 31.478 153.925 1.00 60.53 207 ASP A N 1
ATOM 1244 C CA . ASP A 1 207 ? 58.946 30.198 154.416 1.00 61.71 207 ASP A CA 1
ATOM 1245 C C . ASP A 1 207 ? 57.849 29.142 154.375 1.00 60.05 207 ASP A C 1
ATOM 1246 O O . ASP A 1 207 ? 56.864 29.220 155.119 1.00 60.33 207 ASP A O 1
ATOM 1251 N N . PRO A 1 208 ? 58.008 28.137 153.491 1.00 57.79 208 PRO A N 1
ATOM 1252 C CA . PRO A 1 208 ? 59.155 28.000 152.580 1.00 56.15 208 PRO A CA 1
ATOM 1253 C C . PRO A 1 208 ? 59.217 29.032 151.455 1.00 55.67 208 PRO A C 1
ATOM 1254 O O . PRO A 1 208 ? 58.242 29.746 151.192 1.00 54.59 208 PRO A O 1
ATOM 1258 N N . ALA A 1 209 ? 60.378 29.110 150.805 1.00 55.87 209 ALA A N 1
ATOM 1259 C CA . ALA A 1 209 ? 60.592 30.038 149.696 1.00 55.70 209 ALA A CA 1
ATOM 1260 C C . ALA A 1 209 ? 59.470 29.840 148.680 1.00 56.36 209 ALA A C 1
ATOM 1261 O O . ALA A 1 209 ? 59.063 28.712 148.371 1.00 56.28 209 ALA A O 1
ATOM 1263 N N . THR A 1 210 ? 58.932 30.922 148.136 1.00 55.93 210 THR A N 1
ATOM 1264 C CA . THR A 1 210 ? 57.851 30.799 147.159 1.00 55.02 210 THR A CA 1
ATOM 1265 C C . THR A 1 210 ? 58.013 31.679 145.938 1.00 55.65 210 THR A C 1
ATOM 1266 O O . THR A 1 210 ? 58.838 32.573 145.914 1.00 55.73 210 THR A O 1
ATOM 1270 N N . SER A 1 211 ? 57.210 31.400 144.923 1.00 54.93 211 SER A N 1
ATOM 1271 C CA . SER A 1 211 ? 57.237 32.142 143.657 1.00 53.83 211 SER A CA 1
ATOM 1272 C C . SER A 1 211 ? 55.876 32.790 143.398 1.00 53.03 211 SER A C 1
ATOM 1273 O O . SER A 1 211 ? 54.825 32.145 143.504 1.00 53.49 211 SER A O 1
ATOM 1276 N N . SER A 1 212 ? 55.889 34.065 143.061 1.00 51.92 212 SER A N 1
ATOM 1277 C CA . SER A 1 212 ? 54.658 34.780 142.799 1.00 52.44 212 SER A CA 1
ATOM 1278 C C . SER A 1 212 ? 54.390 35.087 141.346 1.00 52.46 212 SER A C 1
ATOM 1279 O O . SER A 1 212 ? 55.292 35.314 140.575 1.00 52.94 212 SER A O 1
ATOM 1282 N N . LEU A 1 213 ? 53.118 35.085 140.999 1.00 51.40 213 LEU A N 1
ATOM 1283 C CA . LEU A 1 213 ? 52.660 35.361 139.650 1.00 49.25 213 LEU A CA 1
ATOM 1284 C C . LEU A 1 213 ? 51.456 36.260 139.861 1.00 48.65 213 LEU A C 1
ATOM 1285 O O . LEU A 1 213 ? 50.499 35.869 140.533 1.00 48.94 213 LEU A O 1
ATOM 1290 N N . VAL A 1 214 ? 51.508 37.472 139.325 1.00 47.32 214 VAL A N 1
ATOM 1291 C CA . VAL A 1 214 ? 50.394 38.390 139.500 1.00 47.90 214 VAL A CA 1
ATOM 1292 C C . VAL A 1 214 ? 50.140 39.230 138.264 1.00 48.41 214 VAL A C 1
ATOM 1293 O O . VAL A 1 214 ? 51.018 39.377 137.408 1.00 48.50 214 VAL A O 1
ATOM 1297 N N . HIS A 1 215 ? 48.931 39.776 138.172 1.00 48.10 215 HIS A N 1
ATOM 1298 C CA . HIS A 1 215 ? 48.576 40.608 137.035 1.00 48.04 215 HIS A CA 1
ATOM 1299 C C . HIS A 1 215 ? 49.519 41.788 136.964 1.00 47.78 215 HIS A C 1
ATOM 1300 O O . HIS A 1 215 ? 50.055 42.228 137.974 1.00 49.16 215 HIS A O 1
ATOM 1307 N N . THR A 1 216 ? 49.723 42.298 135.762 1.00 47.26 216 THR A N 1
ATOM 1308 C CA . THR A 1 216 ? 50.564 43.463 135.571 1.00 46.94 216 THR A CA 1
ATOM 1309 C C . THR A 1 216 ? 50.239 44.037 134.203 1.00 47.14 216 THR A C 1
ATOM 1310 O O . THR A 1 216 ? 50.160 43.306 133.217 1.00 48.43 216 THR A O 1
ATOM 1314 N N . LEU A 1 217 ? 50.014 45.344 134.152 1.00 45.91 217 LEU A N 1
ATOM 1315 C CA . LEU A 1 217 ? 49.699 45.998 132.896 1.00 44.94 217 LEU A CA 1
ATOM 1316 C C . LEU A 1 217 ? 50.959 46.332 132.105 1.00 46.35 217 LEU A C 1
ATOM 1317 O O . LEU A 1 217 ? 51.852 47.047 132.588 1.00 48.12 217 LEU A O 1
ATOM 1322 N N . VAL A 1 218 ? 51.024 45.794 130.889 1.00 45.89 218 VAL A N 1
ATOM 1323 C CA . VAL A 1 218 ? 52.143 46.036 129.992 1.00 45.29 218 VAL A CA 1
ATOM 1324 C C . VAL A 1 218 ? 51.695 47.077 128.969 1.00 45.68 218 VAL A C 1
ATOM 1325 O O . VAL A 1 218 ? 50.541 47.074 128.545 1.00 46.63 218 VAL A O 1
ATOM 1329 N N . GLY A 1 219 ? 52.591 47.986 128.602 1.00 45.86 219 GLY A N 1
ATOM 1330 C CA . GLY A 1 219 ? 52.241 48.998 127.622 1.00 46.76 219 GLY A CA 1
ATOM 1331 C C . GLY A 1 219 ? 51.897 50.358 128.195 1.00 48.01 219 GLY A C 1
ATOM 1332 O O . GLY A 1 219 ? 51.650 51.311 127.435 1.00 48.91 219 GLY A O 1
ATOM 1333 N N . LEU A 1 220 ? 51.878 50.447 129.526 1.00 47.77 220 LEU A N 1
ATOM 1334 C CA . LEU A 1 220 ? 51.568 51.692 130.229 1.00 46.29 220 LEU A CA 1
ATOM 1335 C C . LEU A 1 220 ? 52.639 52.751 130.010 1.00 46.76 220 LEU A C 1
ATOM 1336 O O . LEU A 1 220 ? 52.368 53.950 130.074 1.00 45.95 220 LEU A O 1
ATOM 1341 N N . ASP A 1 221 ? 53.861 52.300 129.755 1.00 47.62 221 ASP A N 1
ATOM 1342 C CA . ASP A 1 221 ? 54.963 53.214 129.533 1.00 49.28 221 ASP A CA 1
ATOM 1343 C C . ASP A 1 221 ? 54.653 54.122 128.346 1.00 48.90 221 ASP A C 1
ATOM 1344 O O . ASP A 1 221 ? 55.284 55.159 128.165 1.00 49.32 221 ASP A O 1
ATOM 1349 N N . GLY A 1 222 ? 53.663 53.740 127.545 1.00 49.14 222 GLY A N 1
ATOM 1350 C CA . GLY A 1 222 ? 53.299 54.545 126.390 1.00 48.26 222 GLY A CA 1
ATOM 1351 C C . GLY A 1 222 ? 52.615 55.848 126.770 1.00 48.14 222 GLY A C 1
ATOM 1352 O O . GLY A 1 222 ? 52.467 56.752 125.945 1.00 48.75 222 GLY A O 1
ATOM 1353 N N . VAL A 1 223 ? 52.198 55.946 128.027 1.00 47.21 223 VAL A N 1
ATOM 1354 C CA . VAL A 1 223 ? 51.524 57.137 128.529 1.00 45.99 223 VAL A CA 1
ATOM 1355 C C . VAL A 1 223 ? 52.527 58.209 128.952 1.00 46.94 223 VAL A C 1
ATOM 1356 O O . VAL A 1 223 ? 52.168 59.371 129.130 1.00 47.06 223 VAL A O 1
ATOM 1360 N N . LEU A 1 224 ? 53.786 57.818 129.105 1.00 47.31 224 LEU A N 1
ATOM 1361 C CA . LEU A 1 224 ? 54.802 58.751 129.558 1.00 47.33 224 LEU A CA 1
ATOM 1362 C C . LEU A 1 224 ? 55.404 59.626 128.476 1.00 48.09 224 LEU A C 1
ATOM 1363 O O . LEU A 1 224 ? 56.456 60.228 128.667 1.00 49.93 224 LEU A O 1
ATOM 1368 N N . ALA A 1 225 ? 54.734 59.704 127.338 1.00 48.24 225 ALA A N 1
ATOM 1369 C CA . ALA A 1 225 ? 55.202 60.548 126.246 1.00 48.43 225 ALA A CA 1
ATOM 1370 C C . ALA A 1 225 ? 54.058 60.683 125.259 1.00 49.79 225 ALA A C 1
ATOM 1371 O O . ALA A 1 225 ? 53.191 59.806 125.185 1.00 51.00 225 ALA A O 1
ATOM 1373 N N . VAL A 1 226 ? 54.033 61.785 124.519 1.00 50.20 226 VAL A N 1
ATOM 1374 C CA . VAL A 1 226 ? 52.973 61.998 123.542 1.00 50.73 226 VAL A CA 1
ATOM 1375 C C . VAL A 1 226 ? 53.260 61.124 122.317 1.00 52.18 226 VAL A C 1
ATOM 1376 O O . VAL A 1 226 ? 54.278 61.305 121.649 1.00 53.56 226 VAL A O 1
ATOM 1380 N N . GLY A 1 227 ? 52.373 60.172 122.032 1.00 52.47 227 GLY A N 1
ATOM 1381 C CA . GLY A 1 227 ? 52.574 59.284 120.895 1.00 52.83 227 GLY A CA 1
ATOM 1382 C C . GLY A 1 227 ? 52.762 60.024 119.584 1.00 51.96 227 GLY A C 1
ATOM 1383 O O . GLY A 1 227 ? 52.123 61.054 119.373 1.00 51.24 227 GLY A O 1
ATOM 1384 N N . PRO A 1 228 ? 53.646 59.544 118.688 1.00 51.45 22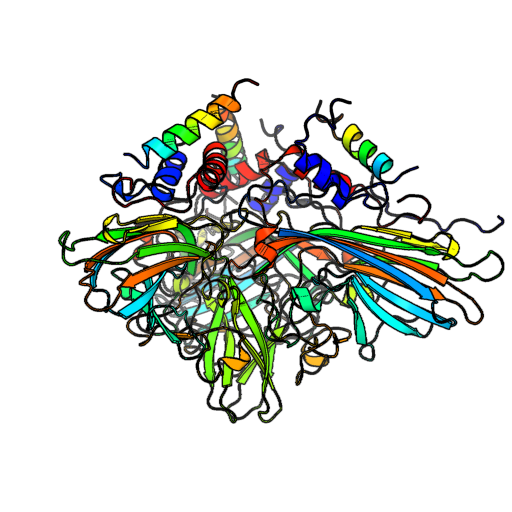8 PRO A N 1
ATOM 1385 C CA . PRO A 1 228 ? 53.854 60.230 117.408 1.00 51.15 228 PRO A CA 1
ATOM 1386 C C . PRO A 1 228 ? 52.552 60.382 116.611 1.00 51.88 228 PRO A C 1
ATOM 1387 O O . PRO A 1 228 ? 52.374 61.371 115.898 1.00 52.14 228 PRO A O 1
ATOM 1391 N N . ASP A 1 229 ? 51.649 59.406 116.729 1.00 51.98 229 ASP A N 1
ATOM 1392 C CA . ASP A 1 229 ? 50.351 59.483 116.049 1.00 51.23 229 ASP A CA 1
ATOM 1393 C C . ASP A 1 229 ? 49.420 60.115 117.072 1.00 49.71 229 ASP A C 1
ATOM 1394 O O . ASP A 1 229 ? 48.958 59.440 117.991 1.00 50.58 229 ASP A O 1
ATOM 1399 N N . ASN A 1 230 ? 49.142 61.405 116.915 1.00 47.95 230 ASN A N 1
ATOM 1400 C CA . ASN A 1 230 ? 48.309 62.104 117.886 1.00 47.05 230 ASN A CA 1
ATOM 1401 C C . ASN A 1 230 ? 47.530 63.300 117.357 1.00 47.46 230 ASN A C 1
ATOM 1402 O O . ASN A 1 230 ? 47.810 63.836 116.284 1.00 48.59 230 ASN A O 1
ATOM 1407 N N . PHE A 1 231 ? 46.558 63.719 118.158 1.00 47.81 231 PHE A N 1
ATOM 1408 C CA . PHE A 1 231 ? 45.722 64.874 117.874 1.00 47.95 231 PHE A CA 1
ATOM 1409 C C . PHE A 1 231 ? 46.163 65.879 118.915 1.00 49.57 231 PHE A C 1
ATOM 1410 O O . PHE A 1 231 ? 46.358 65.520 120.075 1.00 50.48 231 PHE A O 1
ATOM 1418 N N . SER A 1 232 ? 46.320 67.126 118.518 1.00 50.96 232 SER A N 1
ATOM 1419 C CA . SER A 1 232 ? 46.723 68.145 119.447 1.00 52.46 232 SER A CA 1
ATOM 1420 C C . SER A 1 232 ? 46.072 69.429 119.008 1.00 52.83 232 SER A C 1
ATOM 1421 O O . SER A 1 232 ? 46.207 69.812 117.874 1.00 53.90 232 SER A O 1
ATOM 1424 N N . GLU A 1 233 ? 45.348 70.084 119.900 1.00 51.98 233 GLU A N 1
ATOM 1425 C CA . GLU A 1 233 ? 44.690 71.323 119.538 1.00 52.41 233 GLU A CA 1
ATOM 1426 C C . GLU A 1 233 ? 44.241 72.148 120.744 1.00 50.94 233 GLU A C 1
ATOM 1427 O O . GLU A 1 233 ? 44.225 71.663 121.848 1.00 50.72 233 GLU A O 1
ATOM 1433 N N . SER A 1 234 ? 43.879 73.398 120.517 1.00 49.14 234 SER A N 1
ATOM 1434 C CA . SER A 1 234 ? 43.436 74.286 121.577 1.00 47.56 234 SER A CA 1
ATOM 1435 C C . SER A 1 234 ? 42.366 73.596 122.400 1.00 46.76 234 SER A C 1
ATOM 1436 O O . SER A 1 234 ? 41.460 72.957 121.860 1.00 47.31 234 SER A O 1
ATOM 1439 N N . PHE A 1 235 ? 42.479 73.730 123.714 1.00 45.63 235 PHE A N 1
ATOM 1440 C CA . PHE A 1 235 ? 41.526 73.122 124.621 1.00 43.26 235 PHE A CA 1
ATOM 1441 C C . PHE A 1 235 ? 40.093 73.480 124.252 1.00 42.61 235 PHE A C 1
ATOM 1442 O O . PHE A 1 235 ? 39.212 72.625 124.228 1.00 43.16 235 PHE A O 1
ATOM 1450 N N . ILE A 1 236 ? 39.864 74.751 123.961 1.00 41.95 236 ILE A N 1
ATOM 1451 C CA . ILE A 1 236 ? 38.520 75.218 123.652 1.00 41.78 236 ILE A CA 1
ATOM 1452 C C . ILE A 1 236 ? 37.829 74.518 122.473 1.00 43.50 236 ILE A C 1
ATOM 1453 O O . ILE A 1 236 ? 36.598 74.447 122.422 1.00 43.94 236 ILE A O 1
ATOM 1458 N N . LYS A 1 237 ? 38.611 73.994 121.532 1.00 44.57 237 LYS A N 1
ATOM 1459 C CA . LYS A 1 237 ? 38.042 73.307 120.376 1.00 44.11 237 LYS A CA 1
ATOM 1460 C C . LYS A 1 237 ? 37.465 71.935 120.718 1.00 44.95 237 LYS A C 1
ATOM 1461 O O . LYS A 1 237 ? 36.785 71.317 119.898 1.00 46.64 237 LYS A O 1
ATOM 1467 N N . GLY A 1 238 ? 37.729 71.466 121.932 1.00 44.84 238 GLY A N 1
ATOM 1468 C CA . GLY A 1 238 ? 37.221 70.173 122.347 1.00 44.12 238 GLY A CA 1
ATOM 1469 C C . GLY A 1 238 ? 37.856 69.035 121.573 1.00 44.43 238 GLY A C 1
ATOM 1470 O O . GLY A 1 238 ? 38.883 69.213 120.902 1.00 44.97 238 GLY A O 1
ATOM 1471 N N . VAL A 1 239 ? 37.246 67.859 121.672 1.00 43.56 239 VAL A N 1
ATOM 1472 C CA . VAL A 1 239 ? 37.753 66.686 120.979 1.00 43.55 239 VAL A CA 1
ATOM 1473 C C . VAL A 1 239 ? 36.782 65.507 121.040 1.00 45.13 239 VAL A C 1
ATOM 1474 O O . VAL A 1 239 ? 35.953 65.406 121.949 1.00 46.09 239 VAL A O 1
ATOM 1478 N N . PHE A 1 240 ? 36.887 64.634 120.043 1.00 45.37 240 PHE A N 1
ATOM 1479 C CA . PHE A 1 240 ? 36.090 63.420 119.960 1.00 45.26 240 PHE A CA 1
ATOM 1480 C C . PHE A 1 240 ? 37.029 62.383 119.374 1.00 44.18 240 PHE A C 1
ATOM 1481 O O . PHE A 1 240 ? 37.743 62.657 118.410 1.00 44.78 240 PHE A O 1
ATOM 1489 N N . SER A 1 241 ? 37.051 61.199 119.960 1.00 43.09 241 SER A N 1
ATOM 1490 C CA . SER A 1 241 ? 37.925 60.156 119.459 1.00 43.43 241 SER A CA 1
ATOM 1491 C C . SER A 1 241 ? 37.332 58.804 119.778 1.00 44.37 241 SER A C 1
ATOM 1492 O O . SER A 1 241 ? 36.438 58.682 120.613 1.00 44.73 241 SER A O 1
ATOM 1495 N N . GLN A 1 242 ? 37.838 57.786 119.109 1.00 45.69 242 GLN A N 1
ATOM 1496 C CA . GLN A 1 242 ? 37.349 56.454 119.333 1.00 46.79 242 GLN A CA 1
ATOM 1497 C C . GLN A 1 242 ? 38.453 55.434 119.231 1.00 46.58 242 GLN A C 1
ATOM 1498 O O . GLN A 1 242 ? 39.452 55.657 118.580 1.00 46.45 242 GLN A O 1
ATOM 1504 N N . SER A 1 243 ? 38.257 54.307 119.887 1.00 47.67 243 SER A N 1
ATOM 1505 C CA . SER A 1 243 ? 39.234 53.236 119.870 1.00 48.70 243 SER A CA 1
ATOM 1506 C C . SER A 1 243 ? 38.704 52.157 118.927 1.00 50.49 243 SER A C 1
ATOM 1507 O O . SER A 1 243 ? 37.657 52.330 118.295 1.00 52.70 243 SER A O 1
ATOM 1510 N N . ALA A 1 244 ? 39.422 51.044 118.832 1.00 50.18 244 ALA A N 1
ATOM 1511 C CA . ALA A 1 244 ? 39.005 49.953 117.966 1.00 48.30 244 ALA A CA 1
ATOM 1512 C C . ALA A 1 244 ? 39.671 48.657 118.390 1.00 47.63 244 ALA A C 1
ATOM 1513 O O . ALA A 1 244 ? 40.748 48.668 118.991 1.00 47.59 244 ALA A O 1
ATOM 1515 N N . CYS A 1 245 ? 39.019 47.544 118.072 1.00 47.41 245 CYS A N 1
ATOM 1516 C CA . CYS A 1 245 ? 39.521 46.225 118.412 1.00 48.12 245 CYS A CA 1
ATOM 1517 C C . CYS A 1 245 ? 41.000 46.100 118.042 1.00 48.58 245 CYS A C 1
ATOM 1518 O O . CYS A 1 245 ? 41.388 46.332 116.897 1.00 49.13 245 CYS A O 1
ATOM 1521 N N . ASN A 1 246 ? 41.836 45.729 118.991 1.00 48.74 246 ASN A N 1
ATOM 1522 C CA . ASN A 1 246 ? 43.246 45.596 118.699 1.00 50.40 246 ASN A CA 1
ATOM 1523 C C . ASN A 1 246 ? 43.656 44.182 118.408 1.00 51.37 246 ASN A C 1
ATOM 1524 O O . ASN A 1 246 ? 44.811 43.832 118.467 1.00 51.53 246 ASN A O 1
ATOM 1529 N N . GLU A 1 247 ? 42.675 43.368 118.095 1.00 52.46 247 GLU A N 1
ATOM 1530 C CA . GLU A 1 247 ? 42.900 41.966 117.787 1.00 53.60 247 GLU A CA 1
ATOM 1531 C C . GLU A 1 247 ? 42.293 41.703 116.394 1.00 54.13 247 GLU A C 1
ATOM 1532 O O . GLU A 1 247 ? 41.429 42.458 115.948 1.00 54.01 247 GLU A O 1
ATOM 1538 N N . PRO A 1 248 ? 42.752 40.655 115.677 1.00 54.52 248 PRO A N 1
ATOM 1539 C CA . PRO A 1 248 ? 42.198 40.367 114.349 1.00 55.13 248 PRO A CA 1
ATOM 1540 C C . PRO A 1 248 ? 40.720 39.959 114.393 1.00 56.46 248 PRO A C 1
ATOM 1541 O O . PRO A 1 248 ? 40.059 39.862 113.360 1.00 56.87 248 PRO A O 1
ATOM 1545 N N . ASP A 1 249 ? 40.205 39.714 115.592 1.00 58.64 249 ASP A N 1
ATOM 1546 C CA . ASP A 1 249 ? 38.801 39.353 115.754 1.00 60.92 249 ASP A CA 1
ATOM 1547 C C . ASP A 1 249 ? 38.292 39.608 117.174 1.00 58.95 249 ASP A C 1
ATOM 1548 O O . ASP A 1 249 ? 39.071 39.851 118.101 1.00 59.65 249 ASP A O 1
ATOM 1553 N N . PHE A 1 250 ? 36.976 39.545 117.336 1.00 56.51 250 PHE A N 1
ATOM 1554 C CA . PHE A 1 250 ? 36.353 39.825 118.616 1.00 54.95 250 PHE A CA 1
ATOM 1555 C C . PHE A 1 250 ? 36.167 38.652 119.560 1.00 55.36 250 PHE A C 1
ATOM 1556 O O . PHE A 1 250 ? 35.045 38.200 119.774 1.00 55.05 250 PHE A O 1
ATOM 1564 N N . GLU A 1 251 ? 37.258 38.172 120.145 1.00 56.72 251 GLU A N 1
ATOM 1565 C CA . GLU A 1 251 ? 37.167 37.057 121.080 1.00 58.57 251 GLU A CA 1
ATOM 1566 C C . GLU A 1 251 ? 36.647 37.569 122.423 1.00 56.19 251 GLU A C 1
ATOM 1567 O O . GLU A 1 251 ? 36.811 38.745 122.754 1.00 56.54 251 GLU A O 1
ATOM 1573 N N . PHE A 1 252 ? 35.996 36.689 123.177 1.00 53.51 252 PHE A N 1
ATOM 1574 C CA . PHE A 1 252 ? 35.457 37.040 124.487 1.00 50.95 252 PHE A CA 1
ATOM 1575 C C . PHE A 1 252 ? 36.548 36.981 125.535 1.00 51.28 252 PHE A C 1
ATOM 1576 O O . PHE A 1 252 ? 37.423 36.114 125.491 1.00 52.24 252 PHE A O 1
ATOM 1584 N N . ASN A 1 253 ? 36.495 37.915 126.474 1.00 51.41 253 ASN A N 1
ATOM 1585 C CA . ASN A 1 253 ? 37.447 37.961 127.571 1.00 50.56 253 ASN A CA 1
ATOM 1586 C C . ASN A 1 253 ? 36.630 37.653 128.812 1.00 50.97 253 ASN A C 1
ATOM 1587 O O . ASN A 1 253 ? 35.447 37.982 128.876 1.00 50.20 253 ASN A O 1
ATOM 1592 N N . ASP A 1 254 ? 37.249 37.010 129.792 1.00 53.00 254 ASP A N 1
ATOM 1593 C CA . ASP A 1 254 ? 36.535 36.640 131.009 1.00 54.94 254 ASP A CA 1
ATOM 1594 C C . ASP A 1 254 ? 36.483 37.744 132.046 1.00 52.65 254 ASP A C 1
ATOM 1595 O O . ASP A 1 254 ? 37.314 38.649 132.041 1.00 52.37 254 ASP A O 1
ATOM 1600 N N . ILE A 1 255 ? 35.487 37.668 132.922 1.00 49.74 255 ILE A N 1
ATOM 1601 C CA . ILE A 1 255 ? 35.354 38.623 134.010 1.00 47.78 255 ILE A CA 1
ATOM 1602 C C . ILE A 1 255 ? 36.420 38.208 135.034 1.00 48.54 255 ILE A C 1
ATOM 1603 O O . ILE A 1 255 ? 36.643 37.013 135.262 1.00 48.19 255 ILE A O 1
ATOM 1608 N N . LEU A 1 256 ? 37.081 39.196 135.633 1.00 48.02 256 LEU A N 1
ATOM 1609 C CA . LEU A 1 256 ? 38.139 38.951 136.607 1.00 46.68 256 LEU A CA 1
ATOM 1610 C C . LEU A 1 256 ? 37.700 39.259 138.036 1.00 49.28 256 LEU A C 1
ATOM 1611 O O . LEU A 1 256 ? 37.187 40.350 138.329 1.00 50.75 256 LEU A O 1
ATOM 1616 N N . GLU A 1 257 ? 37.919 38.305 138.935 1.00 49.67 257 GLU A N 1
ATOM 1617 C CA . GLU A 1 257 ? 37.542 38.504 140.325 1.00 50.59 257 GLU A CA 1
ATOM 1618 C C . GLU A 1 257 ? 38.720 39.000 141.173 1.00 51.18 257 GLU A C 1
ATOM 1619 O O . GLU A 1 257 ? 39.889 38.758 140.851 1.00 51.07 257 GLU A O 1
ATOM 1625 N N . GLY A 1 258 ? 38.385 39.734 142.232 1.00 51.28 258 GLY A N 1
ATOM 1626 C CA . GLY A 1 258 ? 39.367 40.228 143.179 1.00 50.28 258 GLY A CA 1
ATOM 1627 C C . GLY A 1 258 ? 40.251 41.423 142.899 1.00 50.08 258 GLY A C 1
ATOM 1628 O O . GLY A 1 258 ? 40.909 41.899 143.819 1.00 51.18 258 GLY A O 1
ATOM 1629 N N . ILE A 1 259 ? 40.284 41.930 141.673 1.00 49.79 259 ILE A N 1
ATOM 1630 C CA . ILE A 1 259 ? 41.166 43.064 141.389 1.00 48.57 259 ILE A CA 1
ATOM 1631 C C . ILE A 1 259 ? 40.649 44.429 141.834 1.00 49.49 259 ILE A C 1
ATOM 1632 O O . ILE A 1 259 ? 39.604 44.900 141.374 1.00 51.08 259 ILE A O 1
ATOM 1637 N N . GLN A 1 260 ? 41.389 45.058 142.743 1.00 49.18 260 GLN A N 1
ATOM 1638 C CA . GLN A 1 260 ? 41.030 46.379 143.236 1.00 47.95 260 GLN A CA 1
ATOM 1639 C C . GLN A 1 260 ? 42.164 47.342 142.931 1.00 47.58 260 GLN A C 1
ATOM 1640 O O . GLN A 1 260 ? 41.948 48.543 142.768 1.00 47.94 260 GLN A O 1
ATOM 1646 N N . THR A 1 261 ? 43.377 46.808 142.835 1.00 47.62 261 THR A N 1
ATOM 1647 C CA . THR A 1 261 ? 44.538 47.635 142.527 1.00 48.46 261 THR A CA 1
ATOM 1648 C C . THR A 1 261 ? 45.584 46.880 141.730 1.00 47.71 261 THR A C 1
ATOM 1649 O O . THR A 1 261 ? 45.698 45.654 141.830 1.00 47.04 261 THR A O 1
ATOM 1653 N N . LEU A 1 262 ? 46.338 47.640 140.941 1.00 47.27 262 LEU A N 1
ATOM 1654 C CA . LEU A 1 262 ? 47.430 47.123 140.125 1.00 47.13 262 LEU A CA 1
ATOM 1655 C C . LEU A 1 262 ? 48.517 48.181 140.201 1.00 47.91 262 LEU A C 1
ATOM 1656 O O . LEU A 1 262 ? 48.356 49.270 139.648 1.00 47.62 262 LEU A O 1
ATOM 1661 N N . PRO A 1 263 ? 49.641 47.880 140.888 1.00 48.95 263 PRO A N 1
ATOM 1662 C CA . PRO A 1 263 ? 49.979 46.631 141.593 1.00 49.53 263 PRO A CA 1
ATOM 1663 C C . PRO A 1 263 ? 48.970 46.196 142.643 1.00 49.70 263 PRO A C 1
ATOM 1664 O O . PRO A 1 263 ? 48.380 47.026 143.337 1.00 51.01 263 PRO A O 1
ATOM 1668 N N . PRO A 1 264 ? 48.754 44.882 142.775 1.00 50.05 264 PRO A N 1
ATOM 1669 C CA . PRO A 1 264 ? 47.794 44.437 143.786 1.00 50.91 264 PRO A CA 1
ATOM 1670 C C . PRO A 1 264 ? 48.380 44.646 145.186 1.00 51.14 264 PRO A C 1
ATOM 1671 O O . PRO A 1 264 ? 49.569 44.947 145.335 1.00 50.99 264 PRO A O 1
ATOM 1675 N N . ALA A 1 265 ? 47.543 44.497 146.207 1.00 51.13 265 ALA A N 1
ATOM 1676 C CA . ALA A 1 265 ? 47.988 44.659 147.586 1.00 50.21 265 ALA A CA 1
ATOM 1677 C C . ALA A 1 265 ? 49.147 43.711 147.869 1.00 50.41 265 ALA A C 1
ATOM 1678 O O . ALA A 1 265 ? 49.139 42.569 147.408 1.00 52.01 265 ALA A O 1
ATOM 1680 N N . ASN A 1 266 ? 50.135 44.189 148.625 1.00 49.22 266 ASN A N 1
ATOM 1681 C CA . ASN A 1 266 ? 51.314 43.402 149.000 1.00 47.78 266 ASN A CA 1
ATOM 1682 C C . ASN A 1 266 ? 52.325 43.218 147.877 1.00 47.24 266 ASN A C 1
ATOM 1683 O O . ASN A 1 266 ? 53.195 42.356 147.974 1.00 47.90 266 ASN A O 1
ATOM 1688 N N . VAL A 1 267 ? 52.208 44.010 146.813 1.00 46.37 267 VAL A N 1
ATOM 1689 C CA . VAL A 1 267 ? 53.147 43.931 145.693 1.00 45.92 267 VAL A CA 1
ATOM 1690 C C . VAL A 1 267 ? 53.694 45.325 145.430 1.00 46.40 267 VAL A C 1
ATOM 1691 O O . VAL A 1 267 ? 52.933 46.287 145.336 1.00 47.17 267 VAL A O 1
ATOM 1695 N N . SER A 1 268 ? 55.010 45.445 145.314 1.00 46.62 268 SER A N 1
ATOM 1696 C CA . SER A 1 268 ? 55.593 46.755 145.080 1.00 48.01 268 SER A CA 1
ATOM 1697 C C . SER A 1 268 ? 55.550 47.077 143.605 1.00 48.72 268 SER A C 1
ATOM 1698 O O . SER A 1 268 ? 55.637 46.182 142.764 1.00 49.57 268 SER A O 1
ATOM 1701 N N . LEU A 1 269 ? 55.412 48.359 143.294 1.00 48.73 269 LEU A N 1
ATOM 1702 C CA . LEU A 1 269 ? 55.378 48.794 141.908 1.00 49.09 269 LEU A CA 1
ATOM 1703 C C . LEU A 1 269 ? 56.659 48.330 141.204 1.00 50.53 269 LEU A C 1
ATOM 1704 O O . LEU A 1 269 ? 56.667 48.078 139.999 1.00 52.06 269 LEU A O 1
ATOM 1709 N N . GLY A 1 270 ? 57.742 48.215 141.964 1.00 51.49 270 GLY A N 1
ATOM 1710 C CA . GLY A 1 270 ? 58.999 47.787 141.383 1.00 51.93 270 GLY A CA 1
ATOM 1711 C C . GLY A 1 270 ? 58.915 46.376 140.842 1.00 52.68 270 GLY A C 1
ATOM 1712 O O . GLY A 1 270 ? 59.491 46.068 139.798 1.00 53.33 270 GLY A O 1
ATOM 1713 N N . SER A 1 271 ? 58.186 45.522 141.553 1.00 52.42 271 SER A N 1
ATOM 1714 C CA . SER A 1 271 ? 58.021 44.128 141.166 1.00 52.67 271 SER A CA 1
ATOM 1715 C C . SER A 1 271 ? 57.282 43.948 139.852 1.00 52.72 271 SER A C 1
ATOM 1716 O O . SER A 1 271 ? 57.582 43.028 139.097 1.00 54.03 271 SER A O 1
ATOM 1719 N N . THR A 1 272 ? 56.321 44.829 139.587 1.00 51.65 272 THR A N 1
ATOM 1720 C CA . THR A 1 272 ? 55.486 44.736 138.393 1.00 50.08 272 THR A CA 1
ATOM 1721 C C . THR A 1 272 ? 56.029 45.298 137.082 1.00 50.21 272 THR A C 1
ATOM 1722 O O . THR A 1 272 ? 55.656 44.834 136.008 1.00 50.63 272 THR A O 1
ATOM 1726 N N . GLY A 1 273 ? 56.899 46.293 137.150 1.00 49.76 273 GLY A N 1
ATOM 1727 C CA . GLY A 1 273 ? 57.401 46.866 135.919 1.00 49.03 273 GLY A CA 1
ATOM 1728 C C . GLY A 1 273 ? 56.452 47.935 135.396 1.00 49.21 273 GLY A C 1
ATOM 1729 O O . GLY A 1 273 ? 56.682 48.501 134.339 1.00 51.09 273 GLY A O 1
ATOM 1730 N N . GLN A 1 274 ? 55.371 48.217 136.119 1.00 47.45 274 GLN A N 1
ATOM 1731 C CA . GLN A 1 274 ? 54.443 49.249 135.673 1.00 46.11 274 GL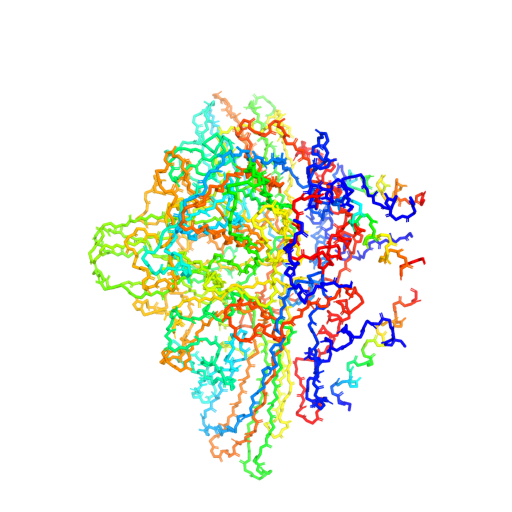N A CA 1
ATOM 1732 C C . GLN A 1 274 ? 55.026 50.605 136.012 1.00 47.01 274 GLN A C 1
ATOM 1733 O O . GLN A 1 274 ? 55.686 50.755 137.032 1.00 48.56 274 GLN A O 1
ATOM 1739 N N . PRO A 1 275 ? 54.795 51.615 135.163 1.00 48.04 275 PRO A N 1
ATOM 1740 C CA . PRO A 1 275 ? 55.326 52.956 135.428 1.00 48.71 275 PRO A CA 1
ATOM 1741 C C . PRO A 1 275 ? 54.549 53.713 136.514 1.00 49.17 275 PRO A C 1
ATOM 1742 O O . PRO A 1 275 ? 55.047 54.687 137.080 1.00 49.62 275 PRO A O 1
ATOM 1746 N N . PHE A 1 276 ? 53.328 53.272 136.796 1.00 48.72 276 PHE A N 1
ATOM 1747 C CA . PHE A 1 276 ? 52.517 53.915 137.818 1.00 48.87 276 PHE A CA 1
ATOM 1748 C C . PHE A 1 276 ? 51.410 53.000 138.323 1.00 49.13 276 PHE A C 1
ATOM 1749 O O . PHE A 1 276 ? 51.336 51.829 137.941 1.00 48.35 276 PHE A O 1
ATOM 1757 N N . THR A 1 277 ? 50.543 53.542 139.173 1.00 49.20 277 THR A N 1
ATOM 1758 C CA . THR A 1 277 ? 49.492 52.746 139.787 1.00 48.64 277 THR A CA 1
ATOM 1759 C C . THR A 1 277 ? 48.055 53.012 139.369 1.00 48.88 277 THR A C 1
ATOM 1760 O O . THR A 1 277 ? 47.670 54.140 139.062 1.00 49.12 277 THR A O 1
ATOM 1764 N N . MET A 1 278 ? 47.271 51.939 139.379 1.00 48.72 278 MET A N 1
ATOM 1765 C CA . MET A 1 278 ? 45.855 51.986 139.059 1.00 49.04 278 MET A CA 1
ATOM 1766 C C . MET A 1 278 ? 45.172 51.528 140.337 1.00 50.29 278 MET A C 1
ATOM 1767 O O . MET A 1 278 ? 45.370 50.393 140.784 1.00 49.68 278 MET A O 1
ATOM 1772 N N . ASP A 1 279 ? 44.381 52.415 140.931 1.00 51.65 279 ASP A N 1
ATOM 1773 C CA . ASP A 1 279 ? 43.684 52.105 142.171 1.00 53.06 279 ASP A CA 1
ATOM 1774 C C . ASP A 1 279 ? 42.196 52.372 142.017 1.00 52.09 279 ASP A C 1
ATOM 1775 O O . ASP A 1 279 ? 41.775 53.528 141.952 1.00 52.50 279 ASP A O 1
ATOM 1780 N N . SER A 1 280 ? 41.398 51.311 141.974 1.00 50.87 280 SER A N 1
ATOM 1781 C CA . SER A 1 280 ? 39.961 51.478 141.806 1.00 51.88 280 SER A CA 1
ATOM 1782 C C . SER A 1 280 ? 39.230 51.867 143.085 1.00 52.38 280 SER A C 1
ATOM 1783 O O . SER A 1 280 ? 38.046 52.213 143.048 1.00 53.79 280 SER A O 1
ATOM 1786 N N . GLY A 1 281 ? 39.925 51.808 144.216 1.00 51.15 281 GLY A N 1
ATOM 1787 C CA . GLY A 1 281 ? 39.299 52.192 145.466 1.00 50.34 281 GLY A CA 1
ATOM 1788 C C . GLY A 1 281 ? 38.453 51.154 146.179 1.00 50.91 281 GLY A C 1
ATOM 1789 O O . GLY A 1 281 ? 38.713 49.950 146.103 1.00 51.71 281 GLY A O 1
ATOM 1790 N N . ALA A 1 282 ? 37.435 51.642 146.885 1.00 50.80 282 ALA A N 1
ATOM 1791 C CA . ALA A 1 282 ? 36.525 50.807 147.665 1.00 50.54 282 ALA A CA 1
ATOM 1792 C C . ALA A 1 282 ? 35.841 49.750 146.822 1.00 50.95 282 ALA A C 1
ATOM 1793 O O . ALA A 1 282 ? 35.151 50.069 145.853 1.00 51.16 282 ALA A O 1
ATOM 1795 N N . GLU A 1 283 ? 36.012 48.491 147.202 1.00 50.97 283 GLU A N 1
ATOM 1796 C CA . GLU A 1 283 ? 35.400 47.410 146.451 1.00 52.37 283 GLU A CA 1
ATOM 1797 C C . GLU A 1 283 ? 33.894 47.577 146.329 1.00 52.08 283 GLU A C 1
ATOM 1798 O O . GLU A 1 283 ? 33.274 47.031 145.419 1.00 53.77 283 GLU A O 1
ATOM 1804 N N . ALA A 1 284 ? 33.302 48.336 147.237 1.00 50.88 284 ALA A N 1
ATOM 1805 C CA . ALA A 1 284 ? 31.867 48.539 147.197 1.00 49.92 284 ALA A CA 1
ATOM 1806 C C . ALA A 1 284 ? 31.459 49.646 146.236 1.00 50.04 284 ALA A C 1
ATOM 1807 O O . ALA A 1 284 ? 30.269 49.878 146.033 1.00 50.15 284 ALA A O 1
ATOM 1809 N N . THR A 1 285 ? 32.431 50.336 145.645 1.00 49.39 285 THR A N 1
ATOM 1810 C CA . THR A 1 285 ? 32.096 51.401 144.700 1.00 50.67 285 THR A CA 1
ATOM 1811 C C . THR A 1 285 ? 32.686 51.198 143.292 1.00 50.05 285 THR A C 1
ATOM 1812 O O . THR A 1 285 ? 32.125 51.684 142.307 1.00 49.35 285 THR A O 1
ATOM 1816 N N . SER A 1 286 ? 33.805 50.479 143.195 1.00 48.48 286 SER A N 1
ATOM 1817 C CA . SER A 1 286 ? 34.425 50.225 141.900 1.00 46.44 286 SER A CA 1
ATOM 1818 C C . SER A 1 286 ? 35.372 49.022 141.916 1.00 47.27 286 SER A C 1
ATOM 1819 O O . SER A 1 286 ? 35.444 48.273 142.895 1.00 47.11 286 SER A O 1
ATOM 1822 N N . GLY A 1 287 ? 36.088 48.838 140.812 1.00 47.71 287 GLY A N 1
ATOM 1823 C CA . GLY A 1 287 ? 37.015 47.724 140.695 1.00 48.42 287 GLY A CA 1
ATOM 1824 C C . GLY A 1 287 ? 37.349 47.378 139.251 1.00 47.98 287 GLY A C 1
ATOM 1825 O O . GLY A 1 287 ? 36.703 47.860 138.315 1.00 50.34 287 GLY A O 1
ATOM 1826 N N . VAL A 1 288 ? 38.369 46.550 139.060 1.00 46.88 288 VAL A N 1
ATOM 1827 C CA . VAL A 1 288 ? 38.772 46.131 137.718 1.00 45.13 288 VAL A CA 1
ATOM 1828 C C . VAL A 1 288 ? 38.199 44.745 137.423 1.00 45.49 288 VAL A C 1
ATOM 1829 O O . VAL A 1 288 ? 38.746 43.712 137.851 1.00 44.57 288 VAL A O 1
ATOM 1833 N N . VAL A 1 289 ? 37.094 44.736 136.682 1.00 44.88 289 VAL A N 1
ATOM 1834 C CA . VAL A 1 289 ? 36.395 43.500 136.365 1.00 44.37 289 VAL A CA 1
ATOM 1835 C C . VAL A 1 289 ? 36.876 42.780 135.110 1.00 45.00 289 VAL A C 1
ATOM 1836 O O . VAL A 1 289 ? 36.475 41.649 134.845 1.00 44.78 289 VAL A O 1
ATOM 1840 N N . GLY A 1 290 ? 37.738 43.433 134.340 1.00 45.71 290 GLY A N 1
ATOM 1841 C CA . GLY A 1 290 ? 38.252 42.815 133.132 1.00 45.56 290 GLY A CA 1
ATOM 1842 C C . GLY A 1 290 ? 39.025 43.804 132.286 1.00 46.58 290 GLY A C 1
ATOM 1843 O O . GLY A 1 290 ? 38.996 45.014 132.536 1.00 47.23 290 GLY A O 1
ATOM 1844 N N . TRP A 1 291 ? 39.728 43.291 131.283 1.00 46.68 291 TRP A N 1
ATOM 1845 C CA . TRP A 1 291 ? 40.498 44.145 130.394 1.00 46.95 291 TRP A CA 1
ATOM 1846 C C . TRP A 1 291 ? 40.231 43.749 128.942 1.00 47.42 291 TRP A C 1
ATOM 1847 O O . TRP A 1 291 ? 40.736 42.733 128.463 1.00 47.45 291 TRP A O 1
ATOM 1858 N N . GLY A 1 292 ? 39.434 44.565 128.253 1.00 47.48 292 GLY A N 1
ATOM 1859 C CA . GLY A 1 292 ? 39.072 44.295 126.870 1.00 48.28 292 GLY A CA 1
ATOM 1860 C C . GLY A 1 292 ? 40.162 44.418 125.817 1.00 48.77 292 GLY A C 1
ATOM 1861 O O . GLY A 1 292 ? 41.279 44.871 126.089 1.00 49.83 292 GLY A O 1
ATOM 1862 N N . ASN A 1 293 ? 39.829 44.018 124.594 1.00 48.22 293 ASN A N 1
ATOM 1863 C CA . ASN A 1 293 ? 40.786 44.073 123.502 1.00 48.06 293 ASN A CA 1
ATOM 1864 C C . ASN A 1 293 ? 40.595 45.310 122.631 1.00 48.25 293 ASN A C 1
ATOM 1865 O O . ASN A 1 293 ? 40.202 45.227 121.468 1.00 48.55 293 ASN A O 1
ATOM 1870 N N . MET A 1 294 ? 40.875 46.463 123.225 1.00 48.16 294 MET A N 1
ATOM 1871 C CA . MET A 1 294 ? 40.778 47.751 122.554 1.00 48.24 294 MET A CA 1
ATOM 1872 C C . MET A 1 294 ? 42.009 48.510 123.017 1.00 48.77 294 MET A C 1
ATOM 1873 O O . MET A 1 294 ? 42.466 48.321 124.143 1.00 49.47 294 MET A O 1
ATOM 1878 N N . ASP A 1 295 ? 42.558 49.356 122.156 1.00 49.27 295 ASP A N 1
ATOM 1879 C CA . ASP A 1 295 ? 43.711 50.146 122.547 1.00 49.05 295 ASP A CA 1
ATOM 1880 C C . ASP A 1 295 ? 43.181 51.195 123.522 1.00 48.59 295 ASP A C 1
ATOM 1881 O O . ASP A 1 295 ? 42.016 51.577 123.450 1.00 49.57 295 ASP A O 1
ATOM 1886 N N . THR A 1 296 ? 44.016 51.646 124.450 1.00 46.91 296 THR A N 1
ATOM 1887 C CA . THR A 1 296 ? 43.573 52.636 125.417 1.00 44.02 296 THR A CA 1
ATOM 1888 C C . THR A 1 296 ? 43.775 54.049 124.907 1.00 43.86 296 THR A C 1
ATOM 1889 O O . THR A 1 296 ? 44.840 54.378 124.386 1.00 44.58 296 THR A O 1
ATOM 1893 N N . ILE A 1 297 ? 42.752 54.886 125.050 1.00 42.86 297 ILE A N 1
ATOM 1894 C CA . ILE A 1 297 ? 42.865 56.269 124.605 1.00 42.85 297 ILE A CA 1
ATOM 1895 C C . ILE A 1 297 ? 43.463 57.109 125.727 1.00 43.89 297 ILE A C 1
ATOM 1896 O O . ILE A 1 297 ? 42.986 57.073 126.864 1.00 44.76 297 ILE A O 1
ATOM 1901 N N . VAL A 1 298 ? 44.507 57.860 125.399 1.00 43.70 298 VAL A N 1
ATOM 1902 C CA . VAL A 1 298 ? 45.175 58.721 126.365 1.00 42.55 298 VAL A CA 1
ATOM 1903 C C . VAL A 1 298 ? 44.897 60.174 126.003 1.00 43.67 298 VAL A C 1
ATOM 1904 O O . VAL A 1 298 ? 45.190 60.609 124.886 1.00 44.16 298 VAL A O 1
ATOM 1908 N N . ILE A 1 299 ? 44.331 60.925 126.941 1.00 43.94 299 ILE A N 1
ATOM 1909 C CA . ILE A 1 299 ? 44.049 62.336 126.697 1.00 43.93 299 ILE A CA 1
ATOM 1910 C C . ILE A 1 299 ? 44.776 63.192 127.714 1.00 45.65 299 ILE A C 1
ATOM 1911 O O . ILE A 1 299 ? 44.691 62.941 128.917 1.00 46.79 299 ILE A O 1
ATOM 1916 N N . ARG A 1 300 ? 45.451 64.205 127.231 1.00 46.42 300 ARG A N 1
ATOM 1917 C CA . ARG A 1 300 ? 46.132 65.047 128.144 1.00 46.42 300 ARG A CA 1
ATOM 1918 C C . ARG A 1 300 ? 45.667 66.469 127.998 1.00 47.46 300 ARG A C 1
ATOM 1919 O O . ARG A 1 300 ? 45.931 67.093 127.003 1.00 48.50 300 ARG A O 1
ATOM 1927 N N . VAL A 1 301 ? 44.975 66.978 129.001 1.00 47.73 301 VAL A N 1
ATOM 1928 C CA . VAL A 1 301 ? 44.479 68.348 129.007 1.00 48.58 301 VAL A CA 1
ATOM 1929 C C . VAL A 1 301 ? 45.519 69.171 129.763 1.00 50.25 301 VAL A C 1
ATOM 1930 O O . VAL A 1 301 ? 45.864 68.846 130.902 1.00 50.35 301 VAL A O 1
ATOM 1934 N N . SER A 1 302 ? 46.034 70.211 129.112 1.00 52.21 302 SER A N 1
ATOM 1935 C CA . SER A 1 302 ? 47.042 71.082 129.708 1.00 54.37 302 SER A CA 1
ATOM 1936 C C . SER A 1 302 ? 46.497 72.441 130.081 1.00 55.92 302 SER A C 1
ATOM 1937 O O . SER A 1 302 ? 46.276 73.281 129.212 1.00 57.59 302 SER A O 1
ATOM 1940 N N . ALA A 1 303 ? 46.285 72.663 131.372 1.00 57.40 303 ALA A N 1
ATOM 1941 C CA . ALA A 1 303 ? 45.799 73.951 131.840 1.00 57.67 303 ALA A CA 1
ATOM 1942 C C . ALA A 1 303 ? 47.015 74.702 132.385 1.00 58.84 303 ALA A C 1
ATOM 1943 O O . ALA A 1 303 ? 47.665 74.251 133.333 1.00 60.29 303 ALA A O 1
ATOM 1945 N N . PRO A 1 304 ? 47.378 75.831 131.757 1.00 58.78 304 PRO A N 1
ATOM 1946 C CA . PRO A 1 304 ? 48.535 76.545 132.291 1.00 59.30 304 PRO A CA 1
ATOM 1947 C C . PRO A 1 304 ? 48.066 77.270 133.547 1.00 60.62 304 PRO A C 1
ATOM 1948 O O . PRO A 1 304 ? 46.899 77.164 133.942 1.00 60.42 304 PRO A O 1
ATOM 1952 N N . GLU A 1 305 ? 48.968 78.007 134.177 1.00 61.90 305 GLU A N 1
ATOM 1953 C CA . GLU A 1 305 ? 48.608 78.726 135.381 1.00 62.39 305 GLU A CA 1
ATOM 1954 C C . GLU A 1 305 ? 47.521 79.754 135.072 1.00 60.71 305 GLU A C 1
ATOM 1955 O O . GLU A 1 305 ? 47.519 80.374 134.008 1.00 59.51 305 GLU A O 1
ATOM 1961 N N . GLY A 1 306 ? 46.582 79.910 135.998 1.00 59.44 306 GLY A N 1
ATOM 1962 C CA . GLY A 1 306 ? 45.514 80.880 135.821 1.00 58.90 306 GLY A CA 1
ATOM 1963 C C . GLY A 1 306 ? 44.448 80.579 134.782 1.00 58.55 306 GLY A C 1
ATOM 1964 O O . GLY A 1 306 ? 43.609 81.428 134.481 1.00 58.76 306 GLY A O 1
ATOM 1965 N N . ALA A 1 307 ? 44.458 79.374 134.233 1.00 58.15 307 ALA A N 1
ATOM 1966 C CA . ALA A 1 307 ? 43.468 79.024 133.233 1.00 55.78 307 ALA A CA 1
ATOM 1967 C C . ALA A 1 307 ? 42.238 78.370 133.852 1.00 55.01 307 ALA A C 1
ATOM 1968 O O . ALA A 1 307 ? 42.346 77.495 134.721 1.00 56.05 307 ALA A O 1
ATOM 1970 N N . VAL A 1 308 ? 41.066 78.813 133.413 1.00 53.15 308 VAL A N 1
ATOM 1971 C CA . VAL A 1 308 ? 39.817 78.230 133.880 1.00 51.74 308 VAL A CA 1
ATOM 1972 C C . VAL A 1 308 ? 39.320 77.313 132.768 1.00 51.42 308 VAL A C 1
ATOM 1973 O O . VAL A 1 308 ? 38.623 77.752 131.846 1.00 49.99 308 VAL A O 1
ATOM 1977 N N . ASN A 1 309 ? 39.697 76.041 132.856 1.00 51.07 309 ASN A N 1
ATOM 1978 C CA . ASN A 1 309 ? 39.312 75.064 131.851 1.00 49.09 309 ASN A CA 1
ATOM 1979 C C . ASN A 1 309 ? 38.235 74.110 132.335 1.00 49.34 309 ASN A C 1
ATOM 1980 O O . ASN A 1 309 ? 38.511 73.150 133.057 1.00 49.60 309 ASN A O 1
ATOM 1985 N N . SER A 1 310 ? 37.003 74.394 131.926 1.00 49.75 310 SER A N 1
ATOM 1986 C CA . SER A 1 310 ? 35.844 73.586 132.286 1.00 50.53 310 SER A CA 1
ATOM 1987 C C . SER A 1 310 ? 35.322 72.910 131.028 1.00 50.21 310 SER A C 1
ATOM 1988 O O . SER A 1 310 ? 35.434 73.452 129.929 1.00 50.42 310 SER A O 1
ATOM 1991 N N . ALA A 1 311 ? 34.743 71.728 131.188 1.00 49.33 311 ALA A N 1
ATOM 1992 C CA . ALA A 1 311 ? 34.212 71.004 130.049 1.00 48.24 311 ALA A CA 1
ATOM 1993 C C . ALA A 1 311 ? 33.353 69.847 130.504 1.00 48.45 311 ALA A C 1
ATOM 1994 O O . ALA A 1 311 ? 33.286 69.531 131.690 1.00 49.01 311 ALA A O 1
ATOM 1996 N N . ILE A 1 312 ? 32.679 69.230 129.540 1.00 49.21 312 ILE A N 1
ATOM 1997 C CA . ILE A 1 312 ? 31.848 68.063 129.792 1.00 47.87 312 ILE A CA 1
ATOM 1998 C C . ILE A 1 312 ? 32.516 66.897 129.091 1.00 47.34 312 ILE A C 1
ATOM 1999 O O . ILE A 1 312 ? 32.886 66.990 127.919 1.00 47.21 312 ILE A O 1
ATOM 2004 N N . LEU A 1 313 ? 32.697 65.805 129.814 1.00 46.68 313 LEU A N 1
ATOM 2005 C CA . LEU A 1 313 ? 33.318 64.646 129.218 1.00 46.31 313 LEU A CA 1
ATOM 2006 C C . LEU A 1 313 ? 32.266 63.573 129.039 1.00 46.54 313 LEU A C 1
ATOM 2007 O O . LEU A 1 313 ? 31.482 63.303 129.950 1.00 46.21 313 LEU A O 1
ATOM 2012 N N . LYS A 1 314 ? 32.231 62.993 127.845 1.00 46.31 314 LYS A N 1
ATOM 2013 C CA . LYS A 1 314 ? 31.298 61.923 127.555 1.00 46.23 314 LYS A CA 1
ATOM 2014 C C . LYS A 1 314 ? 32.110 60.704 127.174 1.00 46.38 314 LYS A C 1
ATOM 2015 O O . LYS A 1 314 ? 33.146 60.813 126.517 1.00 46.27 314 LYS A O 1
ATOM 2021 N N . ALA A 1 315 ? 31.652 59.543 127.617 1.00 46.82 315 ALA A N 1
ATOM 2022 C CA . ALA A 1 315 ? 32.326 58.301 127.297 1.00 47.97 315 ALA A CA 1
ATOM 2023 C C . ALA A 1 315 ? 31.256 57.296 126.894 1.00 49.99 315 ALA A C 1
ATOM 2024 O O . ALA A 1 315 ? 30.267 57.113 127.603 1.00 50.39 315 ALA A O 1
ATOM 2026 N N . TRP A 1 316 ? 31.448 56.679 125.730 1.00 52.62 316 TRP A N 1
ATOM 2027 C CA . TRP A 1 316 ? 30.528 55.679 125.205 1.00 53.63 316 TRP A CA 1
ATOM 2028 C C . TRP A 1 316 ? 31.217 54.346 125.257 1.00 53.90 316 TRP A C 1
ATOM 2029 O O . TRP A 1 316 ? 32.446 54.251 125.219 1.00 53.77 316 TRP A O 1
ATOM 2040 N N . SER A 1 317 ? 30.415 53.303 125.306 1.00 55.00 317 SER A N 1
ATOM 2041 C CA . SER A 1 317 ? 30.962 51.974 125.356 1.00 55.74 317 SER A CA 1
ATOM 2042 C C . SER A 1 317 ? 29.879 50.976 124.986 1.00 55.83 317 SER A C 1
ATOM 2043 O O . SER A 1 317 ? 28.898 50.810 125.706 1.00 56.53 317 SER A O 1
ATOM 2046 N N . CYS A 1 318 ? 30.052 50.340 123.836 1.00 55.93 318 CYS A N 1
ATOM 2047 C CA . CYS A 1 318 ? 29.113 49.338 123.355 1.00 55.37 318 CYS A CA 1
ATOM 2048 C C . CYS A 1 318 ? 29.762 47.992 123.742 1.00 52.46 318 CYS A C 1
ATOM 2049 O O . CYS A 1 318 ? 30.825 47.650 123.231 1.00 52.20 318 CYS A O 1
ATOM 2052 N N . ILE A 1 319 ? 29.162 47.251 124.674 1.00 49.54 319 ILE A N 1
ATOM 2053 C CA . ILE A 1 319 ? 29.725 45.955 125.089 1.00 47.52 319 ILE A CA 1
ATOM 2054 C C . ILE A 1 319 ? 28.738 44.797 124.999 1.00 47.09 319 ILE A C 1
ATOM 2055 O O . ILE A 1 319 ? 27.564 44.932 125.334 1.00 46.97 319 ILE A O 1
ATOM 2060 N N . GLU A 1 320 ? 29.240 43.648 124.565 1.00 46.78 320 GLU A N 1
ATOM 2061 C CA . GLU A 1 320 ? 28.436 42.442 124.435 1.00 46.71 320 GLU A CA 1
ATOM 2062 C C . GLU A 1 320 ? 28.864 41.542 125.607 1.00 46.06 320 GLU A C 1
ATOM 2063 O O . GLU A 1 320 ? 30.028 41.136 125.687 1.00 45.87 320 GLU A O 1
ATOM 2069 N N . TYR A 1 321 ? 27.939 41.265 126.529 1.00 45.07 321 TYR A N 1
ATOM 2070 C CA . TYR A 1 321 ? 28.230 40.417 127.695 1.00 45.38 321 TYR A CA 1
ATOM 2071 C C . TYR A 1 321 ? 27.565 39.053 127.584 1.00 45.55 321 TYR A C 1
ATOM 2072 O O . TYR A 1 321 ? 26.551 38.906 126.907 1.00 46.56 321 TYR A O 1
ATOM 2081 N N . ARG A 1 322 ? 28.121 38.063 128.273 1.00 44.73 322 ARG A N 1
ATOM 2082 C CA . ARG A 1 322 ? 27.524 36.735 128.287 1.00 45.24 322 ARG A CA 1
ATOM 2083 C C . ARG A 1 322 ? 26.784 36.665 129.617 1.00 46.26 322 ARG A C 1
ATOM 2084 O O . ARG A 1 322 ? 27.394 36.491 130.670 1.00 47.72 322 ARG A O 1
ATOM 2092 N N . PRO A 1 323 ? 25.451 36.810 129.583 1.00 46.38 323 PRO A N 1
ATOM 2093 C CA . PRO A 1 323 ? 24.609 36.779 130.778 1.00 46.41 323 PRO A CA 1
ATOM 2094 C C . PRO A 1 323 ? 24.506 35.435 131.465 1.00 47.46 323 PRO A C 1
ATOM 2095 O O . PRO A 1 323 ? 24.481 34.384 130.813 1.00 49.90 323 PRO A O 1
ATOM 2099 N N . ASN A 1 324 ? 24.439 35.486 132.789 1.00 47.49 324 ASN A N 1
ATOM 2100 C CA . ASN A 1 324 ? 24.281 34.294 133.599 1.00 47.67 324 ASN A CA 1
ATOM 2101 C C . ASN A 1 324 ? 22.783 34.052 133.675 1.00 47.15 324 ASN A C 1
ATOM 2102 O O . ASN A 1 324 ? 22.014 34.969 133.955 1.00 46.23 324 ASN A O 1
ATOM 2107 N N . PRO A 1 325 ? 22.347 32.815 133.407 1.00 47.33 325 PRO A N 1
ATOM 2108 C CA . PRO A 1 325 ? 20.931 32.427 133.437 1.00 48.21 325 PRO A CA 1
ATOM 2109 C C . PRO A 1 325 ? 20.171 32.912 134.680 1.00 49.63 325 PRO A C 1
ATOM 2110 O O . PRO A 1 325 ? 18.975 33.212 134.618 1.00 51.23 325 PRO A O 1
ATOM 2114 N N . ASN A 1 326 ? 20.878 32.997 135.802 1.00 49.97 326 ASN A N 1
ATOM 2115 C CA . ASN A 1 326 ? 20.303 33.431 137.070 1.00 49.41 326 ASN A CA 1
ATOM 2116 C C . ASN A 1 326 ? 20.145 34.958 137.177 1.00 49.20 326 ASN A C 1
ATOM 2117 O O . ASN A 1 326 ? 19.334 35.440 137.968 1.00 49.02 326 ASN A O 1
ATOM 2122 N N . ALA A 1 327 ? 20.922 35.706 136.389 1.00 48.91 327 ALA A N 1
ATOM 2123 C CA . ALA A 1 327 ? 20.887 37.173 136.395 1.00 49.07 327 ALA A CA 1
ATOM 2124 C C . ALA A 1 327 ? 19.542 37.731 135.951 1.00 49.76 327 ALA A C 1
ATOM 2125 O O . ALA A 1 327 ? 18.809 37.083 135.206 1.00 50.01 327 ALA A O 1
ATOM 2127 N N . MET A 1 328 ? 19.177 38.921 136.394 1.00 51.11 328 MET A N 1
ATOM 2128 C CA . MET A 1 328 ? 17.897 39.473 135.986 1.00 53.97 328 MET A CA 1
ATOM 2129 C C . MET A 1 328 ? 18.118 40.159 134.677 1.00 54.17 328 MET A C 1
ATOM 2130 O O . MET A 1 328 ? 17.202 40.543 133.987 1.00 55.63 328 MET A O 1
ATOM 2135 N N . LEU A 1 329 ? 19.385 40.295 134.370 1.00 53.56 329 LEU A N 1
ATOM 2136 C CA . LEU A 1 329 ? 19.910 40.906 133.180 1.00 52.37 329 LEU A CA 1
ATOM 2137 C C . LEU A 1 329 ? 19.580 40.115 131.935 1.00 52.81 329 LEU A C 1
ATOM 2138 O O . LEU A 1 329 ? 19.399 40.652 130.874 1.00 54.04 329 LEU A O 1
ATOM 2143 N N . TYR A 1 330 ? 19.507 38.811 132.090 1.00 52.47 330 TYR A N 1
ATOM 2144 C CA . TYR A 1 330 ? 19.224 37.890 131.011 1.00 52.02 330 TYR A CA 1
ATOM 2145 C C . TYR A 1 330 ? 17.971 38.056 130.201 1.00 52.15 330 TYR A C 1
ATOM 2146 O O . TYR A 1 330 ? 17.991 37.859 129.006 1.00 52.33 330 TYR A O 1
ATOM 2155 N N . GLN A 1 331 ? 16.865 38.426 130.791 1.00 52.60 331 GLN A N 1
ATOM 2156 C CA . GLN A 1 331 ? 15.662 38.574 129.993 1.00 54.18 331 GLN A CA 1
ATOM 2157 C C . GLN A 1 331 ? 15.752 39.653 128.952 1.00 53.83 331 GLN A C 1
ATOM 2158 O O . GLN A 1 331 ? 14.840 39.821 128.167 1.00 54.74 331 GLN A O 1
ATOM 2164 N N . PHE A 1 332 ? 16.844 40.393 128.949 1.00 53.09 332 PHE A N 1
ATOM 2165 C CA . PHE A 1 332 ? 17.025 41.479 127.990 1.00 52.35 332 PHE A CA 1
ATOM 2166 C C . PHE A 1 332 ? 17.894 41.002 126.829 1.00 53.25 332 PHE A C 1
ATOM 2167 O O . PHE A 1 332 ? 17.994 41.669 125.799 1.00 53.93 332 PHE A O 1
ATOM 2175 N N . GLY A 1 333 ? 18.518 39.841 127.010 1.00 53.76 333 GLY A N 1
ATOM 2176 C CA . GLY A 1 333 ? 19.395 39.286 125.996 1.00 53.59 333 GLY A CA 1
ATOM 2177 C C . GLY A 1 333 ? 18.766 38.881 124.677 1.00 54.09 333 GLY A C 1
ATOM 2178 O O . GLY A 1 333 ? 17.545 38.798 124.541 1.00 54.68 333 GLY A O 1
ATOM 2179 N N . HIS A 1 334 ? 19.635 38.634 123.703 1.00 54.10 334 HIS A N 1
ATOM 2180 C CA . HIS A 1 334 ? 19.261 38.218 122.357 1.00 55.04 334 HIS A CA 1
ATOM 2181 C C . HIS A 1 334 ? 20.501 37.496 121.841 1.00 55.07 334 HIS A C 1
ATOM 2182 O O . HIS A 1 334 ? 21.428 37.259 122.610 1.00 55.43 334 HIS A O 1
ATOM 2189 N N . ASP A 1 335 ? 20.542 37.148 120.559 1.00 54.79 335 ASP A N 1
ATOM 2190 C CA . ASP A 1 335 ? 21.722 36.467 120.032 1.00 54.59 335 ASP A CA 1
ATOM 2191 C C . ASP A 1 335 ? 22.615 37.451 119.309 1.00 52.72 335 ASP A C 1
ATOM 2192 O O . ASP A 1 335 ? 22.120 38.396 118.694 1.00 51.80 335 ASP A O 1
ATOM 2197 N N . SER A 1 336 ? 23.913 37.229 119.351 1.00 50.67 336 SER A N 1
ATOM 2198 C CA . SER A 1 336 ? 24.788 38.134 118.667 1.00 50.19 336 SER A CA 1
ATOM 2199 C C . SER A 1 336 ? 24.348 37.976 117.244 1.00 50.21 336 SER A C 1
ATOM 2200 O O . SER A 1 336 ? 23.950 36.913 116.831 1.00 50.64 336 SER A O 1
ATOM 2203 N N . PRO A 1 337 ? 24.419 39.052 116.495 1.00 48.62 337 PRO A N 1
ATOM 2204 C CA . PRO A 1 337 ? 24.029 39.066 115.101 1.00 46.49 337 PRO A CA 1
ATOM 2205 C C . PRO A 1 337 ? 24.936 38.204 114.270 1.00 46.62 337 PRO A C 1
ATOM 2206 O O . PRO A 1 337 ? 26.088 37.977 114.625 1.00 45.87 337 PRO A O 1
ATOM 2210 N N . PRO A 1 338 ? 24.400 37.728 113.160 1.00 46.40 338 PRO A N 1
ATOM 2211 C CA . PRO A 1 338 ? 25.112 36.868 112.220 1.00 44.92 338 PRO A CA 1
ATOM 2212 C C . PRO A 1 338 ? 26.263 37.533 111.519 1.00 44.71 338 PRO A C 1
ATOM 2213 O O . PRO A 1 338 ? 26.312 38.733 111.385 1.00 44.45 338 PRO A O 1
ATOM 2217 N N . LEU A 1 339 ? 27.193 36.715 111.068 1.00 44.15 339 LEU A N 1
ATOM 2218 C CA . LEU A 1 339 ? 28.361 37.194 110.382 1.00 43.63 339 LEU A CA 1
ATOM 2219 C C . LEU A 1 339 ? 27.977 38.058 109.237 1.00 44.35 339 LEU A C 1
ATOM 2220 O O . LEU A 1 339 ? 27.076 37.757 108.490 1.00 44.67 339 LEU A O 1
ATOM 2225 N N . ASP A 1 340 ? 28.691 39.159 109.111 1.00 45.05 340 ASP A N 1
ATOM 2226 C CA . ASP A 1 340 ? 28.437 40.112 108.044 1.00 46.34 340 ASP A CA 1
ATOM 2227 C C . ASP A 1 340 ? 29.800 40.575 107.541 1.00 47.73 340 ASP A C 1
ATOM 2228 O O . ASP A 1 340 ? 30.332 41.594 107.977 1.00 48.48 340 ASP A O 1
ATOM 2233 N N . GLU A 1 341 ? 30.361 39.794 106.629 1.00 48.40 341 GLU A N 1
ATOM 2234 C CA . GLU A 1 341 ? 31.663 40.063 106.045 1.00 49.87 341 GLU A CA 1
ATOM 2235 C C . GLU A 1 341 ? 31.926 41.500 105.634 1.00 49.34 341 GLU A C 1
ATOM 2236 O O . GLU A 1 341 ? 33.008 42.037 105.873 1.00 49.58 341 GLU A O 1
ATOM 2242 N N . VAL A 1 342 ? 30.949 42.116 104.985 1.00 48.36 342 VAL A N 1
ATOM 2243 C CA . VAL A 1 342 ? 31.106 43.491 104.547 1.00 47.81 342 VAL A CA 1
ATOM 2244 C C . VAL A 1 342 ? 31.384 44.393 105.743 1.00 48.10 342 VAL A C 1
ATOM 2245 O O . VAL A 1 342 ? 32.359 45.144 105.750 1.00 49.31 342 VAL A O 1
ATOM 2249 N N . ALA A 1 343 ? 30.527 44.310 106.754 1.00 47.16 343 ALA A N 1
ATOM 2250 C CA . ALA A 1 343 ? 30.689 45.114 107.952 1.00 46.54 343 ALA A CA 1
ATOM 2251 C C . ALA A 1 343 ? 32.050 44.883 108.610 1.00 47.13 343 ALA A C 1
ATOM 2252 O O . ALA A 1 343 ? 32.714 45.836 109.012 1.00 48.01 343 ALA A O 1
ATOM 2254 N N . LEU A 1 344 ? 32.473 43.625 108.713 1.00 47.41 344 LEU A N 1
ATOM 2255 C CA . LEU A 1 344 ? 33.752 43.317 109.343 1.00 47.68 344 LEU A CA 1
ATOM 2256 C C . LEU A 1 344 ? 34.948 43.897 108.619 1.00 49.42 344 LEU A C 1
ATOM 2257 O O . LEU A 1 344 ? 35.979 44.146 109.236 1.00 51.06 344 LEU A O 1
ATOM 2262 N N . GLN A 1 345 ? 34.823 44.107 107.315 1.00 51.23 345 GLN A N 1
ATOM 2263 C CA . GLN A 1 345 ? 35.924 44.671 106.554 1.00 54.22 345 GLN A CA 1
ATOM 2264 C C . GLN A 1 345 ? 35.855 46.172 106.520 1.00 52.99 345 GLN A C 1
ATOM 2265 O O . GLN A 1 345 ? 36.879 46.845 106.494 1.00 52.31 345 GLN A O 1
ATOM 2271 N N . GLU A 1 346 ? 34.640 46.699 106.503 1.00 52.84 346 GLU A N 1
ATOM 2272 C CA . GLU A 1 346 ? 34.460 48.136 106.499 1.00 54.29 346 GLU A CA 1
ATOM 2273 C C . GLU A 1 346 ? 34.968 48.671 107.824 1.00 52.59 346 GLU A C 1
ATOM 2274 O O . GLU A 1 346 ? 35.621 49.712 107.883 1.00 52.37 346 GLU A O 1
ATOM 2280 N N . TYR A 1 347 ? 34.668 47.937 108.886 1.00 49.98 347 TYR A N 1
ATOM 2281 C CA . TYR A 1 347 ? 35.103 48.313 110.210 1.00 47.85 347 TYR A CA 1
ATOM 2282 C C . TYR A 1 347 ? 36.606 48.576 110.184 1.00 46.71 347 TYR A C 1
ATOM 2283 O O . TYR A 1 347 ? 37.057 49.656 110.557 1.00 46.37 347 TYR A O 1
ATOM 2292 N N . ARG A 1 348 ? 37.378 47.594 109.729 1.00 45.41 348 ARG A N 1
ATOM 2293 C CA . ARG A 1 348 ? 38.833 47.733 109.672 1.00 45.59 348 ARG A CA 1
ATOM 2294 C C . ARG A 1 348 ? 39.305 48.860 108.756 1.00 46.21 348 ARG A C 1
ATOM 2295 O O . ARG A 1 348 ? 40.276 49.557 109.058 1.00 47.03 348 ARG A O 1
ATOM 2303 N N . THR A 1 349 ? 38.623 49.034 107.633 1.00 46.73 349 THR A N 1
ATOM 2304 C CA . THR A 1 349 ? 38.988 50.077 106.692 1.00 47.09 349 THR A CA 1
ATOM 2305 C C . THR A 1 349 ? 38.700 51.448 107.274 1.00 46.54 349 THR A C 1
ATOM 2306 O O . THR A 1 349 ? 39.543 52.332 107.226 1.00 46.48 349 THR A O 1
ATOM 2310 N N . VAL A 1 350 ? 37.503 51.624 107.822 1.00 46.64 350 VAL A N 1
ATOM 2311 C CA . VAL A 1 350 ? 37.126 52.906 108.408 1.00 46.38 350 VAL A CA 1
ATOM 2312 C C . VAL A 1 350 ? 38.040 53.274 109.567 1.00 46.75 350 VAL A C 1
ATOM 2313 O O . VAL A 1 350 ? 38.557 54.389 109.631 1.00 46.69 350 VAL A O 1
ATOM 2317 N N . ALA A 1 351 ? 38.235 52.331 110.481 1.00 46.68 351 ALA A N 1
ATOM 2318 C CA . ALA A 1 351 ? 39.089 52.564 111.631 1.00 47.56 351 ALA A CA 1
ATOM 2319 C C . ALA A 1 351 ? 40.444 53.112 111.201 1.00 49.66 351 ALA A C 1
ATOM 2320 O O . ALA A 1 351 ? 40.924 54.104 111.749 1.00 51.35 351 ALA A O 1
ATOM 2322 N N . ARG A 1 352 ? 41.051 52.477 110.206 1.00 51.73 352 ARG A N 1
ATOM 2323 C CA . ARG A 1 352 ? 42.360 52.892 109.715 1.00 54.45 352 ARG A CA 1
ATOM 2324 C C . ARG A 1 352 ? 42.365 54.241 108.979 1.00 55.20 352 ARG A C 1
ATOM 2325 O O . ARG A 1 352 ? 43.373 54.946 108.962 1.00 56.21 352 ARG A O 1
ATOM 2333 N N . SER A 1 353 ? 41.232 54.601 108.388 1.00 56.02 353 SER A N 1
ATOM 2334 C CA . SER A 1 353 ? 41.118 55.831 107.608 1.00 56.80 353 SER A CA 1
ATOM 2335 C C . SER A 1 353 ? 40.766 57.096 108.381 1.00 56.79 353 SER A C 1
ATOM 2336 O O . SER A 1 353 ? 40.965 58.206 107.878 1.00 58.02 353 SER A O 1
ATOM 2339 N N . LEU A 1 354 ? 40.226 56.931 109.584 1.00 54.96 354 LEU A N 1
ATOM 2340 C CA . LEU A 1 354 ? 39.846 58.069 110.418 1.00 52.31 354 LEU A CA 1
ATOM 2341 C C . LEU A 1 354 ? 41.067 58.692 111.078 1.00 51.77 354 LEU A C 1
ATOM 2342 O O . LEU A 1 354 ? 42.077 58.023 111.293 1.00 52.23 354 LEU A O 1
ATOM 2347 N N . PRO A 1 355 ? 41.000 59.994 111.387 1.00 50.55 355 PRO A N 1
ATOM 2348 C CA . PRO A 1 355 ? 42.145 60.636 112.037 1.00 49.30 355 PRO A CA 1
ATOM 2349 C C . PRO A 1 355 ? 42.157 60.197 113.507 1.00 48.62 355 PRO A C 1
ATOM 2350 O O . PRO A 1 355 ? 41.148 59.688 114.005 1.00 49.83 355 PRO A O 1
ATOM 2354 N N . VAL A 1 356 ? 43.280 60.377 114.199 1.00 47.28 356 VAL A N 1
ATOM 2355 C CA . VAL A 1 356 ? 43.371 59.963 115.603 1.00 45.74 356 VAL A CA 1
ATOM 2356 C C . VAL A 1 356 ? 42.183 60.466 116.417 1.00 45.19 356 VAL A C 1
ATOM 2357 O O . VAL A 1 356 ? 41.629 59.737 117.245 1.00 45.42 356 VAL A O 1
ATOM 2361 N N . ALA A 1 357 ? 41.805 61.718 116.175 1.00 43.76 357 ALA A N 1
ATOM 2362 C CA . ALA A 1 357 ? 40.667 62.338 116.843 1.00 42.83 357 ALA A CA 1
ATOM 2363 C C . ALA A 1 357 ? 40.289 63.594 116.065 1.00 42.85 357 ALA A C 1
ATOM 2364 O O . ALA A 1 357 ? 40.989 63.999 115.134 1.00 42.25 357 ALA A O 1
ATOM 2366 N N . VAL A 1 358 ? 39.172 64.201 116.435 1.00 42.66 358 VAL A N 1
ATOM 2367 C CA . VAL A 1 358 ? 38.716 65.406 115.761 1.00 43.72 358 VAL A CA 1
ATOM 2368 C C . VAL A 1 358 ? 38.221 66.391 116.802 1.00 44.60 358 VAL A C 1
ATOM 2369 O O . VAL A 1 358 ? 38.000 66.016 117.952 1.00 44.66 358 VAL A O 1
ATOM 2373 N N . ILE A 1 359 ? 38.046 67.646 116.405 1.00 45.12 359 ILE A N 1
ATOM 2374 C CA . ILE A 1 359 ? 37.554 68.641 117.338 1.00 47.01 359 ILE A CA 1
ATOM 2375 C C . ILE A 1 359 ? 36.099 68.313 117.662 1.00 49.81 359 ILE A C 1
ATOM 2376 O O . ILE A 1 359 ? 35.438 67.603 116.909 1.00 49.71 359 ILE A O 1
ATOM 2381 N N . ALA A 1 360 ? 35.612 68.822 118.789 1.00 53.52 360 ALA A N 1
ATOM 2382 C CA . ALA A 1 360 ? 34.253 68.547 119.235 1.00 56.60 360 ALA A CA 1
ATOM 2383 C C . ALA A 1 360 ? 33.188 68.976 118.245 1.00 59.59 360 ALA A C 1
ATOM 2384 O O . ALA A 1 360 ? 32.096 68.409 118.226 1.00 59.47 360 ALA A O 1
ATOM 2386 N N . ALA A 1 361 ? 33.493 69.975 117.426 1.00 62.85 361 ALA A N 1
ATOM 2387 C CA . ALA A 1 361 ? 32.523 70.452 116.451 1.00 67.17 361 ALA A CA 1
ATOM 2388 C C . ALA A 1 361 ? 32.166 69.396 115.394 1.00 71.72 361 ALA A C 1
ATOM 2389 O O . ALA A 1 361 ? 31.123 69.495 114.741 1.00 72.96 361 ALA A O 1
ATOM 2391 N N . GLN A 1 362 ? 33.016 68.378 115.241 1.00 76.39 362 GLN A N 1
ATOM 2392 C CA . GLN A 1 362 ? 32.796 67.320 114.246 1.00 79.97 362 GLN A CA 1
ATOM 2393 C C . GLN A 1 362 ? 32.672 65.918 114.832 1.00 82.52 362 GLN A C 1
ATOM 2394 O O . GLN A 1 362 ? 33.250 64.977 114.286 1.00 82.81 362 GLN A O 1
ATOM 2400 N N . ASN A 1 363 ? 31.922 65.801 115.919 1.00 86.29 363 ASN A N 1
ATOM 2401 C CA . ASN A 1 363 ? 31.712 64.533 116.583 1.00 89.28 363 ASN A CA 1
ATOM 2402 C C . ASN A 1 363 ? 30.518 63.814 115.990 1.00 90.66 363 ASN A C 1
ATOM 2403 O O . ASN A 1 363 ? 29.632 64.445 115.420 1.00 91.77 363 ASN A O 1
ATOM 2408 N N . ALA B 2 1 ? 25.776 64.836 110.043 1.00 101.69 364 ALA D N 1
ATOM 2409 C CA . ALA B 2 1 ? 26.728 64.193 111.000 1.00 101.59 364 ALA D CA 1
ATOM 2410 C C . ALA B 2 1 ? 28.165 64.296 110.469 1.00 100.76 364 ALA D C 1
ATOM 2411 O O . ALA B 2 1 ? 28.630 63.412 109.753 1.00 102.21 364 ALA D O 1
ATOM 2413 N N . SER B 2 2 ? 28.872 65.366 110.828 1.00 98.85 365 SER D N 1
ATOM 2414 C CA . SER B 2 2 ? 30.235 65.560 110.341 1.00 97.07 365 SER D CA 1
ATOM 2415 C C . SER B 2 2 ? 31.201 64.438 110.749 1.00 96.38 365 SER D C 1
ATOM 2416 O O . SER B 2 2 ? 32.411 64.533 110.505 1.00 97.26 365 SER D O 1
ATOM 2419 N N . MET B 2 3 ? 30.669 63.390 111.382 1.00 93.59 366 MET D N 1
ATOM 2420 C CA . MET B 2 3 ? 31.473 62.227 111.771 1.00 90.97 366 MET D CA 1
ATOM 2421 C C . MET B 2 3 ? 30.865 60.985 111.131 1.00 90.00 366 MET D C 1
ATOM 2422 O O . MET B 2 3 ? 31.591 60.111 110.656 1.00 90.31 366 MET D O 1
ATOM 2427 N N . TRP B 2 4 ? 29.536 60.901 111.121 1.00 88.51 367 TRP D N 1
ATOM 2428 C CA . TRP B 2 4 ? 28.878 59.768 110.487 1.00 86.98 367 TRP D CA 1
ATOM 2429 C C . TRP B 2 4 ? 28.999 59.946 108.975 1.00 86.85 367 TRP D C 1
ATOM 2430 O O . TRP B 2 4 ? 29.051 58.970 108.232 1.00 87.25 367 TRP D O 1
ATOM 2441 N N . GLU B 2 5 ? 29.039 61.199 108.526 1.00 86.79 368 GLU D N 1
ATOM 2442 C CA . GLU B 2 5 ? 29.169 61.498 107.103 1.00 87.06 368 GLU D CA 1
ATOM 2443 C C . GLU B 2 5 ? 30.606 61.251 106.676 1.00 85.88 368 GLU D C 1
ATOM 2444 O O . GLU B 2 5 ? 30.873 60.935 105.518 1.00 85.98 368 GLU D O 1
ATOM 2450 N N . ARG B 2 6 ? 31.528 61.400 107.622 1.00 84.81 369 ARG D N 1
ATOM 2451 C CA . ARG B 2 6 ? 32.942 61.166 107.360 1.00 83.94 369 ARG D CA 1
ATOM 2452 C C . ARG B 2 6 ? 33.137 59.661 107.183 1.00 83.36 369 ARG D C 1
ATOM 2453 O O . ARG B 2 6 ? 33.988 59.213 106.411 1.00 83.44 369 ARG D O 1
ATOM 2461 N N . VAL B 2 7 ? 32.336 58.889 107.914 1.00 82.30 370 VAL D N 1
ATOM 2462 C CA . VAL B 2 7 ? 32.382 57.436 107.855 1.00 80.96 370 VAL D CA 1
ATOM 2463 C C . VAL B 2 7 ? 31.688 56.948 106.581 1.00 81.44 370 VAL D C 1
ATOM 2464 O O . VAL B 2 7 ? 32.202 56.066 105.898 1.00 81.84 370 VAL D O 1
ATOM 2468 N N . LYS B 2 8 ? 30.528 57.521 106.262 1.00 81.93 371 LYS D N 1
ATOM 2469 C CA . LYS B 2 8 ? 29.794 57.143 105.052 1.00 82.41 371 LYS D CA 1
ATOM 2470 C C . LYS B 2 8 ? 30.640 57.444 103.821 1.00 83.33 371 LYS D C 1
ATOM 2471 O O . LYS B 2 8 ? 30.586 56.724 102.828 1.00 83.27 371 LYS D O 1
ATOM 2477 N N . SER B 2 9 ? 31.423 58.515 103.895 1.00 84.94 372 SER D N 1
ATOM 2478 C CA . SER B 2 9 ? 32.305 58.906 102.802 1.00 86.22 372 SER D CA 1
ATOM 2479 C C . SER B 2 9 ? 33.381 57.842 102.596 1.00 86.80 372 SER D C 1
ATOM 2480 O O . SER B 2 9 ? 33.624 57.409 101.470 1.00 87.60 372 SER D O 1
ATOM 2483 N N . ILE B 2 10 ? 34.024 57.429 103.690 1.00 87.16 373 ILE D N 1
ATOM 2484 C CA . ILE B 2 10 ? 35.075 56.412 103.640 1.00 86.86 373 ILE D CA 1
ATOM 2485 C C . ILE B 2 10 ? 34.519 55.075 103.147 1.00 87.33 373 ILE D C 1
ATOM 2486 O O . ILE B 2 10 ? 35.179 54.368 102.387 1.00 87.08 373 ILE D O 1
ATOM 2491 N N . ILE B 2 11 ? 33.306 54.734 103.583 1.00 88.28 374 ILE D N 1
ATOM 2492 C CA . ILE B 2 11 ? 32.660 53.482 103.188 1.00 89.35 374 ILE D CA 1
ATOM 2493 C C . ILE B 2 11 ? 32.407 53.414 101.686 1.00 91.93 374 ILE D C 1
ATOM 2494 O O . ILE B 2 11 ? 32.701 52.404 101.051 1.00 92.47 374 ILE D O 1
ATOM 2499 N N . LYS B 2 12 ? 31.858 54.487 101.124 1.00 94.62 375 LYS D N 1
ATOM 2500 C CA . LYS B 2 12 ? 31.574 54.545 99.695 1.00 97.05 375 LYS D CA 1
ATOM 2501 C C . LYS B 2 12 ? 32.853 54.733 98.880 1.00 99.22 375 LYS D C 1
ATOM 2502 O O . LYS B 2 12 ? 32.938 54.293 97.739 1.00 99.05 375 LYS D O 1
ATOM 2508 N N . SER B 2 13 ? 33.849 55.383 99.474 1.00 102.60 376 SER D N 1
ATOM 2509 C CA . SER B 2 13 ? 35.124 55.623 98.801 1.00 106.26 376 SER D CA 1
ATOM 2510 C C . SER B 2 13 ? 35.905 54.319 98.585 1.00 109.01 376 SER D C 1
ATOM 2511 O O . SER B 2 13 ? 36.618 54.173 97.589 1.00 109.48 376 SER D O 1
ATOM 2514 N N . SER B 2 14 ? 35.770 53.376 99.516 1.00 112.43 377 SER D N 1
ATOM 2515 C CA . SER B 2 14 ? 36.465 52.091 99.416 1.00 115.28 377 SER D CA 1
ATOM 2516 C C . SER B 2 14 ? 35.551 51.032 98.806 1.00 118.07 377 SER D C 1
ATOM 2517 O O . SER B 2 14 ? 36.024 50.096 98.162 1.00 118.81 377 SER D O 1
ATOM 2520 N N . LEU B 2 15 ? 34.245 51.179 99.020 1.00 121.11 378 LEU D N 1
ATOM 2521 C CA . LEU B 2 15 ? 33.263 50.239 98.479 1.00 123.84 378 LEU D CA 1
ATOM 2522 C C . LEU B 2 15 ? 33.137 50.493 96.969 1.00 126.92 378 LEU D C 1
ATOM 2523 O O . LEU B 2 15 ? 32.516 49.712 96.246 1.00 127.13 378 LEU D O 1
ATOM 2528 N N . ALA B 2 16 ? 33.740 51.589 96.504 1.00 130.65 379 ALA D N 1
ATOM 2529 C CA . ALA B 2 16 ? 33.714 51.968 95.089 1.00 133.98 379 ALA D CA 1
ATOM 2530 C C . ALA B 2 16 ? 35.057 51.703 94.410 1.00 136.67 379 ALA D C 1
ATOM 2531 O O . ALA B 2 16 ? 35.107 51.386 93.220 1.00 137.02 379 ALA D O 1
ATOM 2533 N N . ALA B 2 17 ? 36.145 51.851 95.162 1.00 139.90 380 ALA D N 1
ATOM 2534 C CA . ALA B 2 17 ? 37.481 51.605 94.627 1.00 143.00 380 ALA D CA 1
ATOM 2535 C C . ALA B 2 17 ? 37.706 50.095 94.587 1.00 145.23 380 ALA D C 1
ATOM 2536 O O . ALA B 2 17 ? 38.748 49.620 94.132 1.00 145.18 380 ALA D O 1
ATOM 2538 N N . ALA B 2 18 ? 36.710 49.351 95.066 1.00 148.28 381 ALA D N 1
ATOM 2539 C CA . ALA B 2 18 ? 36.761 47.892 95.104 1.00 151.58 381 ALA D CA 1
ATOM 2540 C C . ALA B 2 18 ? 35.512 47.266 94.478 1.00 154.02 381 ALA D C 1
ATOM 2541 O O . ALA B 2 18 ? 35.179 46.113 94.764 1.00 154.06 381 ALA D O 1
ATOM 2543 N N . SER B 2 19 ? 34.825 48.032 93.632 1.00 157.13 382 SER D N 1
ATOM 2544 C CA . SER B 2 19 ? 33.617 47.560 92.946 1.00 159.86 382 SER D CA 1
ATOM 2545 C C . SER B 2 19 ? 33.822 47.622 91.427 1.00 161.52 382 SER D C 1
ATOM 2546 O O . SER B 2 19 ? 32.896 47.365 90.648 1.00 161.85 382 SER D O 1
ATOM 2549 N N . ASN B 2 20 ? 35.045 47.969 91.022 1.00 163.02 383 ASN D N 1
ATOM 2550 C CA . ASN B 2 20 ? 35.423 48.063 89.611 1.00 163.94 383 ASN D CA 1
ATOM 2551 C C . ASN B 2 20 ? 36.173 46.783 89.197 1.00 164.45 383 ASN D C 1
ATOM 2552 O O . ASN B 2 20 ? 37.122 46.835 88.408 1.00 164.73 383 ASN D O 1
ATOM 2557 N N . ILE B 2 21 ? 35.727 45.647 89.743 1.00 164.61 384 ILE D N 1
ATOM 2558 C CA . ILE B 2 21 ? 36.301 44.318 89.492 1.00 164.18 384 ILE D CA 1
ATOM 2559 C C . ILE B 2 21 ? 37.546 44.320 88.604 1.00 164.21 384 ILE D C 1
ATOM 2560 O O . ILE B 2 21 ? 38.501 43.595 88.958 1.00 163.91 384 ILE D O 1
ATOM 2565 N N . MET C 1 53 ? 52.234 33.051 86.566 1.00 154.70 53 MET B N 1
ATOM 2566 C CA . MET C 1 53 ? 50.955 32.335 86.280 1.00 154.83 53 MET B CA 1
ATOM 2567 C C . MET C 1 53 ? 49.779 33.069 86.940 1.00 154.19 53 MET B C 1
ATOM 2568 O O . MET C 1 53 ? 49.964 34.139 87.526 1.00 154.33 53 MET B O 1
ATOM 2573 N N . ALA C 1 54 ? 48.579 32.489 86.843 1.00 152.85 54 ALA B N 1
ATOM 2574 C CA . ALA C 1 54 ? 47.364 33.077 87.422 1.00 150.62 54 ALA B CA 1
ATOM 2575 C C . ALA C 1 54 ? 47.082 32.587 88.851 1.00 148.66 54 ALA B C 1
ATOM 2576 O O . ALA C 1 54 ? 45.923 32.496 89.273 1.00 148.67 54 ALA B O 1
ATOM 2578 N N . ALA C 1 55 ? 48.151 32.277 89.583 1.00 145.67 55 ALA B N 1
ATOM 2579 C CA . ALA C 1 55 ? 48.054 31.807 90.964 1.00 141.69 55 ALA B CA 1
ATOM 2580 C C . ALA C 1 55 ? 48.747 32.806 91.900 1.00 138.40 55 ALA B C 1
ATOM 2581 O O . ALA C 1 55 ? 48.232 33.118 92.980 1.00 137.70 55 ALA B O 1
ATOM 2583 N N . LEU C 1 56 ? 49.911 33.299 91.466 1.00 133.84 56 LEU B N 1
ATOM 2584 C CA . LEU C 1 56 ? 50.705 34.271 92.224 1.00 128.12 56 LEU B CA 1
ATOM 2585 C C . LEU C 1 56 ? 50.286 35.714 91.906 1.00 124.38 56 LEU B C 1
ATOM 2586 O O . LEU C 1 56 ? 50.945 36.662 92.337 1.00 124.39 56 LEU B O 1
ATOM 2591 N N . THR C 1 57 ? 49.200 35.878 91.150 1.00 119.57 57 THR B N 1
ATOM 2592 C CA . THR C 1 57 ? 48.710 37.208 90.773 1.00 114.13 57 THR B CA 1
ATOM 2593 C C . THR C 1 57 ? 47.376 37.558 91.442 1.00 109.53 57 THR B C 1
ATOM 2594 O O . THR C 1 57 ? 46.842 38.657 91.264 1.00 109.55 57 THR B O 1
ATOM 2598 N N . ARG C 1 58 ? 46.843 36.618 92.217 1.00 103.13 58 ARG B N 1
ATOM 2599 C CA . ARG C 1 58 ? 45.585 36.836 92.913 1.00 95.57 58 ARG B CA 1
ATOM 2600 C C . ARG C 1 58 ? 45.944 37.374 94.290 1.00 89.11 58 ARG B C 1
ATOM 2601 O O . ARG C 1 58 ? 45.107 37.904 95.006 1.00 87.86 58 ARG B O 1
ATOM 2609 N N . LEU C 1 59 ? 47.212 37.224 94.645 1.00 81.16 59 LEU B N 1
ATOM 2610 C CA . LEU C 1 59 ? 47.746 37.671 95.920 1.00 73.20 59 LEU B CA 1
ATOM 2611 C C . LEU C 1 59 ? 48.010 39.155 95.943 1.00 70.27 59 LEU B C 1
ATOM 2612 O O . LEU C 1 59 ? 48.431 39.736 94.948 1.00 69.33 59 LEU B O 1
ATOM 2617 N N . SER C 1 60 ? 47.777 39.761 97.098 1.00 67.26 60 SER B N 1
ATOM 2618 C CA . SER C 1 60 ? 48.051 41.171 97.263 1.00 63.48 60 SER B CA 1
ATOM 2619 C C . SER C 1 60 ? 49.553 41.156 97.414 1.00 62.11 60 SER B C 1
ATOM 2620 O O . SER C 1 60 ? 50.143 40.104 97.663 1.00 60.83 60 SER B O 1
ATOM 2623 N N . GLN C 1 61 ? 50.184 42.305 97.260 1.00 61.87 61 GLN B N 1
ATOM 2624 C CA . GLN C 1 61 ? 51.621 42.349 97.406 1.00 62.21 61 GLN B CA 1
ATOM 2625 C C . GLN C 1 61 ? 52.057 41.828 98.789 1.00 59.34 61 GLN B C 1
ATOM 2626 O O . GLN C 1 61 ? 52.876 40.909 98.887 1.00 58.25 61 GLN B O 1
ATOM 2632 N N . PRO C 1 62 ? 51.516 42.410 99.875 1.00 56.45 62 PRO B N 1
ATOM 2633 C CA . PRO C 1 62 ? 51.878 41.966 101.221 1.00 54.54 62 PRO B CA 1
ATOM 2634 C C . PRO C 1 62 ? 51.625 40.470 101.405 1.00 53.18 62 PRO B C 1
ATOM 2635 O O . PRO C 1 62 ? 52.380 39.784 102.094 1.00 53.04 62 PRO B O 1
ATOM 2639 N N . GLY C 1 63 ? 50.551 39.979 100.787 1.00 51.48 63 GLY B N 1
ATOM 2640 C CA . GLY C 1 63 ? 50.211 38.572 100.880 1.00 49.89 63 GLY B CA 1
ATOM 2641 C C . GLY C 1 63 ? 51.310 37.709 100.299 1.00 49.52 63 GLY B C 1
ATOM 2642 O O . GLY C 1 63 ? 51.689 36.685 100.870 1.00 49.36 63 GLY B O 1
ATOM 2643 N N . LEU C 1 64 ? 51.825 38.123 99.150 1.00 49.08 64 LEU B N 1
ATOM 2644 C CA . LEU C 1 64 ? 52.896 37.387 98.501 1.00 49.20 64 LEU B CA 1
ATOM 2645 C C . LEU C 1 64 ? 54.133 37.399 99.389 1.00 49.20 64 LEU B C 1
ATOM 2646 O O . LEU C 1 64 ? 54.747 36.360 99.628 1.00 49.78 64 LEU B O 1
ATOM 2651 N N . ALA C 1 65 ? 54.490 38.587 99.869 1.00 49.22 65 ALA B N 1
ATOM 2652 C CA . ALA C 1 65 ? 55.653 38.770 100.734 1.00 48.36 65 ALA B CA 1
ATOM 2653 C C . ALA C 1 65 ? 55.518 37.949 102.013 1.00 48.67 65 ALA B C 1
ATOM 2654 O O . ALA C 1 65 ? 56.495 37.405 102.532 1.00 48.70 65 ALA B O 1
ATOM 2656 N N . PHE C 1 66 ? 54.294 37.876 102.520 1.00 48.48 66 PHE B N 1
ATOM 2657 C CA . PHE C 1 66 ? 54.007 37.119 103.724 1.00 48.23 66 PHE B CA 1
ATOM 2658 C C . PHE C 1 66 ? 54.402 35.668 103.504 1.00 48.54 66 PHE B C 1
ATOM 2659 O O . PHE C 1 66 ? 55.106 35.072 104.319 1.00 49.61 66 PHE B O 1
ATOM 2667 N N . LEU C 1 67 ? 53.951 35.106 102.389 1.00 48.72 67 LEU B N 1
ATOM 2668 C CA . LEU C 1 67 ? 54.255 33.724 102.058 1.00 48.57 67 LEU B CA 1
ATOM 2669 C C . LEU C 1 67 ? 55.753 33.489 101.892 1.00 50.17 67 LEU B C 1
ATOM 2670 O O . LEU C 1 67 ? 56.248 32.398 102.153 1.00 50.84 67 LEU B O 1
ATOM 2675 N N . LYS C 1 68 ? 56.482 34.509 101.466 1.00 52.13 68 LYS B N 1
ATOM 2676 C CA . LYS C 1 68 ? 57.913 34.353 101.308 1.00 54.37 68 LYS B CA 1
ATOM 2677 C C . LYS C 1 68 ? 58.642 34.352 102.652 1.00 56.92 68 LYS B C 1
ATOM 2678 O O . LYS C 1 68 ? 59.336 33.381 102.957 1.00 57.10 68 LYS B O 1
ATOM 2684 N N . CYS C 1 69 ? 58.484 35.408 103.462 1.00 59.63 69 CYS B N 1
ATOM 2685 C CA . CYS C 1 69 ? 59.167 35.449 104.763 1.00 62.76 69 CYS B CA 1
ATOM 2686 C C . CYS C 1 69 ? 58.805 34.173 105.517 1.00 61.43 69 CYS B C 1
ATOM 2687 O O . CYS C 1 69 ? 59.589 33.652 106.308 1.00 62.09 69 CYS B O 1
ATOM 2690 N N . ALA C 1 70 ? 57.622 33.648 105.236 1.00 59.98 70 ALA B N 1
ATOM 2691 C CA . ALA C 1 70 ? 57.157 32.455 105.912 1.00 59.46 70 ALA B CA 1
ATOM 2692 C C . ALA C 1 70 ? 57.825 31.145 105.518 1.00 60.41 70 ALA B C 1
ATOM 2693 O O . ALA C 1 70 ? 58.144 30.337 106.386 1.00 60.85 70 ALA B O 1
ATOM 2695 N N . PHE C 1 71 ? 58.058 30.931 104.227 1.00 62.40 71 PHE B N 1
ATOM 2696 C CA . PHE C 1 71 ? 58.625 29.659 103.796 1.00 64.11 71 PHE B CA 1
ATOM 2697 C C . PHE C 1 71 ? 60.001 29.590 103.165 1.00 67.72 71 PHE B C 1
ATOM 2698 O O . PHE C 1 71 ? 60.621 28.533 103.191 1.00 69.42 71 PHE B O 1
ATOM 2706 N N . ALA C 1 72 ? 60.495 30.674 102.586 1.00 70.84 72 ALA B N 1
ATOM 2707 C CA . ALA C 1 72 ? 61.815 30.596 101.983 1.00 75.25 72 ALA B CA 1
ATOM 2708 C C . ALA C 1 72 ? 62.578 31.904 102.074 1.00 80.22 72 ALA B C 1
ATOM 2709 O O . ALA C 1 72 ? 62.669 32.638 101.090 1.00 82.08 72 ALA B O 1
ATOM 2711 N N . PRO C 1 73 ? 63.135 32.221 103.263 1.00 84.23 73 PRO B N 1
ATOM 2712 C CA . PRO C 1 73 ? 63.907 33.453 103.519 1.00 85.96 73 PRO B CA 1
ATOM 2713 C C . PRO C 1 73 ? 65.333 33.611 102.926 1.00 86.87 73 PRO B C 1
ATOM 2714 O O . PRO C 1 73 ? 65.734 34.733 102.590 1.00 86.99 73 PRO B O 1
ATOM 2718 N N . PRO C 1 74 ? 66.111 32.508 102.796 1.00 87.30 74 PRO B N 1
ATOM 2719 C CA . PRO C 1 74 ? 67.474 32.609 102.248 1.00 88.71 74 PRO B CA 1
ATOM 2720 C C . PRO C 1 74 ? 67.511 33.028 100.771 1.00 91.63 74 PRO B C 1
ATOM 2721 O O . PRO C 1 74 ? 68.481 33.636 100.295 1.00 90.80 74 PRO B O 1
ATOM 2725 N N . ASP C 1 75 ? 66.426 32.695 100.076 1.00 95.12 75 ASP B N 1
ATOM 2726 C CA . ASP C 1 75 ? 66.233 32.946 98.648 1.00 97.92 75 ASP B CA 1
ATOM 2727 C C . ASP C 1 75 ? 66.077 34.403 98.250 1.00 99.40 75 ASP B C 1
ATOM 2728 O O . ASP C 1 75 ? 65.828 34.700 97.081 1.00 98.19 75 ASP B O 1
ATOM 2733 N N . PHE C 1 76 ? 66.205 35.316 99.203 1.00 102.30 76 PHE B N 1
ATOM 2734 C CA . PHE C 1 76 ? 66.046 36.714 98.858 1.00 105.54 76 PHE B CA 1
ATOM 2735 C C . PHE C 1 76 ? 67.177 37.632 99.236 1.00 107.78 76 PHE B C 1
ATOM 2736 O O . PHE C 1 76 ? 67.931 37.368 100.177 1.00 108.28 76 PHE B O 1
ATOM 2744 N N . ASN C 1 77 ? 67.262 38.704 98.454 1.00 110.02 77 ASN B N 1
ATOM 2745 C CA . ASN C 1 77 ? 68.237 39.764 98.589 1.00 111.79 77 ASN B CA 1
ATOM 2746 C C . ASN C 1 77 ? 67.805 40.541 99.813 1.00 112.66 77 ASN B C 1
ATOM 2747 O O . ASN C 1 77 ? 68.610 41.030 100.578 1.00 113.17 77 ASN B O 1
ATOM 2752 N N . THR C 1 78 ? 66.490 40.643 99.966 1.00 113.28 78 THR B N 1
ATOM 2753 C CA . THR C 1 78 ? 65.853 41.345 101.068 1.00 113.27 78 THR B CA 1
ATOM 2754 C C . THR C 1 78 ? 64.617 40.575 101.495 1.00 113.07 78 THR B C 1
ATOM 2755 O O . THR C 1 78 ? 64.003 39.850 100.704 1.00 112.07 78 THR B O 1
ATOM 2759 N N . ASP C 1 79 ? 64.270 40.726 102.765 1.00 113.41 79 ASP B N 1
ATOM 2760 C CA . ASP C 1 79 ? 63.097 40.071 103.298 1.00 113.61 79 ASP B CA 1
ATOM 2761 C C . ASP C 1 79 ? 61.886 40.752 102.680 1.00 111.52 79 ASP B C 1
ATOM 2762 O O . ASP C 1 79 ? 61.757 41.982 102.708 1.00 110.97 79 ASP B O 1
ATOM 2767 N N . PRO C 1 80 ? 61.001 39.966 102.070 1.00 109.22 80 PRO B N 1
ATOM 2768 C CA . PRO C 1 80 ? 59.833 40.625 101.489 1.00 106.89 80 PRO B CA 1
ATOM 2769 C C . PRO C 1 80 ? 58.886 41.032 102.634 1.00 104.74 80 PRO B C 1
ATOM 2770 O O . PRO C 1 80 ? 58.220 42.069 102.566 1.00 105.47 80 PRO B O 1
ATOM 2774 N N . GLY C 1 81 ? 58.867 40.208 103.686 1.00 101.32 81 GLY B N 1
ATOM 2775 C CA . GLY C 1 81 ? 58.020 40.422 104.854 1.00 95.81 81 GLY B CA 1
ATOM 2776 C C . GLY C 1 81 ? 57.610 41.844 105.184 1.00 92.40 81 GLY B C 1
ATOM 2777 O O . GLY C 1 81 ? 58.444 42.745 105.213 1.00 93.20 81 GLY B O 1
ATOM 2778 N N . LYS C 1 82 ? 56.316 42.033 105.406 1.00 88.71 82 LYS B N 1
ATOM 2779 C CA . LYS C 1 82 ? 55.783 43.341 105.737 1.00 84.05 82 LYS B CA 1
ATOM 2780 C C . LYS C 1 82 ? 54.586 43.281 106.665 1.00 78.80 82 LYS B C 1
ATOM 2781 O O . LYS C 1 82 ? 53.892 44.265 106.841 1.00 78.09 82 LYS B O 1
ATOM 2787 N N . GLY C 1 83 ? 54.340 42.126 107.255 1.00 72.78 83 GLY B N 1
ATOM 2788 C CA . GLY C 1 83 ? 53.216 41.979 108.159 1.00 65.02 83 GLY B CA 1
ATOM 2789 C C . GLY C 1 83 ? 52.270 40.855 107.783 1.00 60.11 83 GLY B C 1
ATOM 2790 O O . GLY C 1 83 ? 52.410 40.239 106.728 1.00 60.19 83 GLY B O 1
ATOM 2791 N N . ILE C 1 84 ? 51.298 40.595 108.650 1.00 54.88 84 ILE B N 1
ATOM 2792 C CA . ILE C 1 84 ? 50.320 39.546 108.421 1.00 50.63 84 ILE B CA 1
ATOM 2793 C C . ILE C 1 84 ? 49.043 40.098 107.777 1.00 50.74 84 ILE B C 1
ATOM 2794 O O . ILE C 1 84 ? 48.351 40.971 108.334 1.00 50.52 84 ILE B O 1
ATOM 2799 N N . PRO C 1 85 ? 48.716 39.587 106.578 1.00 50.68 85 PRO B N 1
ATOM 2800 C CA . PRO C 1 85 ? 47.551 39.976 105.783 1.00 49.93 85 PRO B CA 1
ATOM 2801 C C . PRO C 1 85 ? 46.265 39.407 106.325 1.00 50.06 85 PRO B C 1
ATOM 2802 O O . PRO C 1 85 ? 45.592 38.648 105.639 1.00 51.10 85 PRO B O 1
ATOM 2806 N N . ASP C 1 86 ? 45.924 39.756 107.554 1.00 50.11 86 ASP B N 1
ATOM 2807 C CA . ASP C 1 86 ? 44.690 39.267 108.137 1.00 49.81 86 ASP B CA 1
ATOM 2808 C C . ASP C 1 86 ? 43.872 40.494 108.507 1.00 50.15 86 ASP B C 1
ATOM 2809 O O . ASP C 1 86 ? 44.329 41.622 108.301 1.00 51.13 86 ASP B O 1
ATOM 2814 N N . ARG C 1 87 ? 42.674 40.271 109.042 1.00 49.71 87 ARG B N 1
ATOM 2815 C CA . ARG C 1 87 ? 41.771 41.350 109.437 1.00 50.71 87 ARG B CA 1
ATOM 2816 C C . ARG C 1 87 ? 42.417 42.527 110.146 1.00 50.74 87 ARG B C 1
ATOM 2817 O O . ARG C 1 87 ? 42.030 43.675 109.923 1.00 52.23 87 ARG B O 1
ATOM 2825 N N . PHE C 1 88 ? 43.381 42.245 111.019 1.00 49.08 88 PHE B N 1
ATOM 2826 C CA . PHE C 1 88 ? 44.051 43.296 111.769 1.00 47.06 88 PHE B CA 1
ATOM 2827 C C . PHE C 1 88 ? 44.882 44.241 110.906 1.00 46.87 88 PHE B C 1
ATOM 2828 O O . PHE C 1 88 ? 45.750 43.814 110.112 1.00 46.13 88 PHE B O 1
ATOM 2836 N N . GLU C 1 89 ? 44.600 45.529 111.092 1.00 46.35 89 GLU B N 1
ATOM 2837 C CA . GLU C 1 89 ? 45.268 46.610 110.383 1.00 48.05 89 GLU B CA 1
ATOM 2838 C C . GLU C 1 89 ? 45.753 47.716 111.329 1.00 47.95 89 GLU B C 1
ATOM 2839 O O . GLU C 1 89 ? 45.962 48.855 110.910 1.00 47.58 89 GLU B O 1
ATOM 2845 N N . GLY C 1 90 ? 45.926 47.379 112.604 1.00 47.77 90 GLY B N 1
ATOM 2846 C CA . GLY C 1 90 ? 46.393 48.355 113.575 1.00 47.11 90 GLY B CA 1
ATOM 2847 C C . GLY C 1 90 ? 47.879 48.634 113.446 1.00 47.05 90 GLY B C 1
ATOM 2848 O O . GLY C 1 90 ? 48.566 47.999 112.647 1.00 47.34 90 GLY B O 1
ATOM 2849 N N . LYS C 1 91 ? 48.380 49.576 114.242 1.00 46.65 91 LYS B N 1
ATOM 2850 C CA . LYS C 1 91 ? 49.793 49.954 114.204 1.00 45.48 91 LYS B CA 1
ATOM 2851 C C . LYS C 1 91 ? 50.715 48.847 114.705 1.00 44.61 91 LYS B C 1
ATOM 2852 O O . LYS C 1 91 ? 50.505 48.281 115.780 1.00 44.32 91 LYS B O 1
ATOM 2858 N N . VAL C 1 92 ? 51.741 48.540 113.920 1.00 43.30 92 VAL B N 1
ATOM 2859 C CA . VAL C 1 92 ? 52.699 47.521 114.311 1.00 43.01 92 VAL B CA 1
ATOM 2860 C C . VAL C 1 92 ? 54.092 47.897 113.854 1.00 43.96 92 VAL B C 1
ATOM 2861 O O . VAL C 1 92 ? 54.299 48.887 113.151 1.00 41.81 92 VAL B O 1
ATOM 2865 N N . VAL C 1 93 ? 55.044 47.081 114.275 1.00 45.36 93 VAL B N 1
ATOM 2866 C CA . VAL C 1 93 ? 56.427 47.247 113.895 1.00 47.78 93 VAL B CA 1
ATOM 2867 C C . VAL C 1 93 ? 56.860 45.840 113.503 1.00 49.52 93 VAL B C 1
ATOM 2868 O O . VAL C 1 93 ? 56.774 44.908 114.308 1.00 49.75 93 VAL B O 1
ATOM 2872 N N . SER C 1 94 ? 57.276 45.689 112.247 1.00 51.03 94 SER B N 1
ATOM 2873 C CA . SER C 1 94 ? 57.711 44.401 111.715 1.00 51.65 94 SER B CA 1
ATOM 2874 C C . SER C 1 94 ? 59.202 44.271 111.884 1.00 52.47 94 SER B C 1
ATOM 2875 O O . SER C 1 94 ? 59.959 45.121 111.421 1.00 54.44 94 SER B O 1
ATOM 2878 N N . ARG C 1 95 ? 59.626 43.202 112.538 1.00 52.23 95 ARG B N 1
ATOM 2879 C CA . ARG C 1 95 ? 61.040 42.985 112.751 1.00 52.67 95 ARG B CA 1
ATOM 2880 C C . ARG C 1 95 ? 61.429 41.624 112.212 1.00 53.09 95 ARG B C 1
ATOM 2881 O O . ARG C 1 95 ? 60.825 40.613 112.568 1.00 53.43 95 ARG B O 1
ATOM 2889 N N . LYS C 1 96 ? 62.418 41.599 111.327 1.00 53.62 96 LYS B N 1
ATOM 2890 C CA . LYS C 1 96 ? 62.883 40.336 110.792 1.00 55.36 96 LYS B CA 1
ATOM 2891 C C . LYS C 1 96 ? 64.224 40.052 111.461 1.00 55.07 96 LYS B C 1
ATOM 2892 O O . LYS C 1 96 ? 65.252 40.629 111.096 1.00 54.99 96 LYS B O 1
ATOM 2898 N N . ASP C 1 97 ? 64.193 39.179 112.465 1.00 54.94 97 ASP B N 1
ATOM 2899 C CA . ASP C 1 97 ? 65.381 38.802 113.217 1.00 54.52 97 ASP B CA 1
ATOM 2900 C C . ASP C 1 97 ? 66.134 37.733 112.463 1.00 53.10 97 ASP B C 1
ATOM 2901 O O . ASP C 1 97 ? 65.533 36.785 111.959 1.00 53.19 97 ASP B O 1
ATOM 2906 N N . VAL C 1 98 ? 67.449 37.882 112.389 1.00 51.63 98 VAL B N 1
ATOM 2907 C CA . VAL C 1 98 ? 68.275 36.902 111.704 1.00 50.62 98 VAL B CA 1
ATOM 2908 C C . VAL C 1 98 ? 69.509 36.641 112.537 1.00 51.24 98 VAL B C 1
ATOM 2909 O O . VAL C 1 98 ? 70.182 37.579 112.965 1.00 52.54 98 VAL B O 1
ATOM 2913 N N . LEU C 1 99 ? 69.798 35.370 112.780 1.00 51.30 99 LEU B N 1
ATOM 2914 C CA . LEU C 1 99 ? 70.986 35.006 113.528 1.00 51.55 99 LEU B CA 1
ATOM 2915 C C . LEU C 1 99 ? 71.922 34.245 112.610 1.00 53.12 99 LEU B C 1
ATOM 2916 O O . LEU C 1 99 ? 71.500 33.384 111.841 1.00 53.80 99 LEU B O 1
ATOM 2921 N N . ASN C 1 100 ? 73.198 34.581 112.689 1.00 55.29 100 ASN B N 1
ATOM 2922 C CA . ASN C 1 100 ? 74.223 33.922 111.900 1.00 56.77 100 ASN B CA 1
ATOM 2923 C C . ASN C 1 100 ? 75.246 33.457 112.913 1.00 56.81 100 ASN B C 1
ATOM 2924 O O . ASN C 1 100 ? 75.777 34.260 113.678 1.00 57.88 100 ASN B O 1
ATOM 2929 N N . GLN C 1 101 ? 75.532 32.167 112.932 1.00 56.49 101 GLN B N 1
ATOM 2930 C CA . GLN C 1 101 ? 76.467 31.691 113.921 1.00 56.88 101 GLN B CA 1
ATOM 2931 C C . GLN C 1 101 ? 77.321 30.517 113.519 1.00 57.34 101 GLN B C 1
ATOM 2932 O O . GLN C 1 101 ? 76.806 29.429 113.281 1.00 58.13 101 GLN B O 1
ATOM 2938 N N . SER C 1 102 ? 78.629 30.735 113.441 1.00 57.59 102 SER B N 1
ATOM 2939 C CA . SER C 1 102 ? 79.532 29.644 113.111 1.00 57.94 102 SER B CA 1
ATOM 2940 C C . SER C 1 102 ? 79.571 28.827 114.388 1.00 57.02 102 SER B C 1
ATOM 2941 O O . SER C 1 102 ? 79.880 29.353 115.452 1.00 57.53 102 SER B O 1
ATOM 2944 N N . ILE C 1 103 ? 79.231 27.550 114.294 1.00 56.42 103 ILE B N 1
ATOM 2945 C CA . ILE C 1 103 ? 79.218 26.704 115.473 1.00 55.20 103 ILE B CA 1
ATOM 2946 C C . ILE C 1 103 ? 79.929 25.375 115.258 1.00 54.87 103 ILE B C 1
ATOM 2947 O O . ILE C 1 103 ? 79.935 24.828 114.159 1.00 54.63 103 ILE B O 1
ATOM 2952 N N . SER C 1 104 ? 80.560 24.880 116.316 1.00 54.99 104 SER B N 1
ATOM 2953 C CA . SER C 1 104 ? 81.264 23.612 116.253 1.00 55.44 104 SER B CA 1
ATOM 2954 C C . SER C 1 104 ? 80.625 22.690 117.284 1.00 54.89 104 SER B C 1
ATOM 2955 O O . SER C 1 104 ? 80.523 23.036 118.457 1.00 55.60 104 SER B O 1
ATOM 2958 N N . PHE C 1 105 ? 80.183 21.522 116.836 1.00 54.53 105 PHE B N 1
ATOM 2959 C CA . PHE C 1 105 ? 79.531 20.578 117.725 1.00 54.68 105 PHE B CA 1
ATOM 2960 C C . PHE C 1 105 ? 80.474 19.660 118.469 1.00 56.44 105 PHE B C 1
ATOM 2961 O O . PHE C 1 105 ? 81.393 19.073 117.888 1.00 57.04 105 PHE B O 1
ATOM 2969 N N . THR C 1 106 ? 80.205 19.530 119.764 1.00 57.71 106 THR B N 1
ATOM 2970 C CA . THR C 1 106 ? 80.983 18.697 120.669 1.00 58.70 106 THR B CA 1
ATOM 2971 C C . THR C 1 106 ? 80.949 17.221 120.282 1.00 58.70 106 THR B C 1
ATOM 2972 O O . THR C 1 106 ? 79.894 16.583 120.335 1.00 60.03 106 THR B O 1
ATOM 2976 N N . ALA C 1 107 ? 82.104 16.682 119.907 1.00 57.95 107 ALA B N 1
ATOM 2977 C CA . ALA C 1 107 ? 82.202 15.281 119.526 1.00 57.73 107 ALA B CA 1
ATOM 2978 C C . ALA C 1 107 ? 81.858 14.408 120.727 1.00 57.46 107 ALA B C 1
ATOM 2979 O O . ALA C 1 107 ? 82.119 14.779 121.866 1.00 57.23 107 ALA B O 1
ATOM 2981 N N . GLY C 1 108 ? 81.260 13.252 120.465 1.00 58.14 108 GLY B N 1
ATOM 2982 C CA . GLY C 1 108 ? 80.889 12.351 121.541 1.00 58.84 108 GLY B CA 1
ATOM 2983 C C . GLY C 1 108 ? 79.612 12.751 122.255 1.00 59.39 108 GLY B C 1
ATOM 2984 O O . GLY C 1 108 ? 79.242 12.150 123.261 1.00 60.12 108 GLY B O 1
ATOM 2985 N N . GLN C 1 109 ? 78.923 13.759 121.737 1.00 59.93 109 GLN B N 1
ATOM 2986 C CA . GLN C 1 109 ? 77.694 14.210 122.363 1.00 60.67 109 GLN B CA 1
ATOM 2987 C C . GLN C 1 109 ? 76.589 14.545 121.403 1.00 60.41 109 GLN B C 1
ATOM 2988 O O . GLN C 1 109 ? 76.832 14.939 120.267 1.00 61.47 109 GLN B O 1
ATOM 2994 N N . ASP C 1 110 ? 75.363 14.399 121.886 1.00 59.70 110 ASP B N 1
ATOM 2995 C CA . ASP C 1 110 ? 74.187 14.732 121.104 1.00 58.72 110 ASP B CA 1
ATOM 2996 C C . ASP C 1 110 ? 73.770 16.115 121.589 1.00 56.66 110 ASP B C 1
ATOM 2997 O O . ASP C 1 110 ? 73.492 16.307 122.768 1.00 57.15 110 ASP B O 1
ATOM 3002 N N . THR C 1 111 ? 73.755 17.080 120.682 1.00 53.65 111 THR B N 1
ATOM 3003 C CA . THR C 1 111 ? 73.380 18.441 121.023 1.00 50.79 111 THR B CA 1
ATOM 3004 C C . THR C 1 111 ? 71.934 18.681 120.612 1.00 49.17 111 THR B C 1
ATOM 3005 O O . THR C 1 111 ? 71.559 18.403 119.476 1.00 49.73 111 THR B O 1
ATOM 3009 N N . PHE C 1 112 ? 71.120 19.179 121.537 1.00 46.82 112 PHE B N 1
ATOM 3010 C CA . PHE C 1 112 ? 69.719 19.461 121.238 1.00 45.16 112 PHE B CA 1
ATOM 3011 C C . PHE C 1 112 ? 69.478 20.948 121.081 1.00 45.22 112 PHE B C 1
ATOM 3012 O O . PHE C 1 112 ? 69.889 21.746 121.920 1.00 46.51 112 PHE B O 1
ATOM 3020 N N . ILE C 1 113 ? 68.806 21.318 119.997 1.00 44.58 113 ILE B N 1
ATOM 3021 C CA . ILE C 1 113 ? 68.502 22.715 119.730 1.00 43.61 113 ILE B CA 1
ATOM 3022 C C . ILE C 1 113 ? 67.001 22.913 119.602 1.00 44.13 113 ILE B C 1
ATOM 3023 O O . ILE C 1 113 ? 66.320 22.154 118.914 1.00 45.74 113 ILE B O 1
ATOM 3028 N N . LEU C 1 114 ? 66.488 23.937 120.270 1.00 43.21 114 LEU B N 1
ATOM 3029 C CA . LEU C 1 114 ? 65.069 24.222 120.218 1.00 42.29 114 LEU B CA 1
ATOM 3030 C C . LEU C 1 114 ? 64.819 25.590 119.623 1.00 43.64 114 LEU B C 1
ATOM 3031 O O . LEU C 1 114 ? 65.317 26.599 120.130 1.00 45.13 114 LEU B O 1
ATOM 3036 N N . ILE C 1 115 ? 64.063 25.622 118.532 1.00 43.56 115 ILE B N 1
ATOM 3037 C CA . ILE C 1 115 ? 63.715 26.886 117.912 1.00 42.50 115 ILE B CA 1
ATOM 3038 C C . ILE C 1 115 ? 62.337 27.143 118.490 1.00 43.23 115 ILE B C 1
ATOM 3039 O O . ILE C 1 115 ? 61.341 26.596 118.005 1.00 42.95 115 ILE B O 1
ATOM 3044 N N . ALA C 1 116 ? 62.287 27.948 119.549 1.00 43.19 116 ALA B N 1
ATOM 3045 C CA . ALA C 1 116 ? 61.022 28.245 120.205 1.00 41.94 116 ALA B CA 1
ATOM 3046 C C . ALA C 1 116 ? 60.543 29.662 119.938 1.00 41.75 116 ALA B C 1
ATOM 3047 O O . ALA C 1 116 ? 61.349 30.562 119.651 1.00 42.76 116 ALA B O 1
ATOM 3049 N N . PRO C 1 117 ? 59.213 29.871 120.024 1.00 40.81 117 PRO B N 1
ATOM 3050 C CA . PRO C 1 117 ? 58.543 31.157 119.805 1.00 39.89 117 PRO B CA 1
ATOM 3051 C C . PRO C 1 117 ? 58.754 32.127 120.968 1.00 40.68 117 PRO B C 1
ATOM 3052 O O . PRO C 1 117 ? 57.807 32.733 121.477 1.00 40.88 117 PRO B O 1
ATOM 3056 N N . THR C 1 118 ? 60.008 32.251 121.390 1.00 40.54 118 THR B N 1
ATOM 3057 C CA . THR C 1 118 ? 60.384 33.151 122.473 1.00 39.21 118 THR B CA 1
ATOM 3058 C C . THR C 1 118 ? 61.053 34.355 121.836 1.00 38.58 118 THR B C 1
ATOM 3059 O O . THR C 1 118 ? 62.221 34.294 121.436 1.00 38.03 118 THR B O 1
ATOM 3063 N N . PRO C 1 119 ? 60.313 35.468 121.731 1.00 38.27 119 PRO B N 1
ATOM 3064 C CA . PRO C 1 119 ? 60.801 36.716 121.135 1.00 39.29 119 PRO B CA 1
ATOM 3065 C C . PRO C 1 119 ? 62.209 37.098 121.564 1.00 40.69 119 PRO B C 1
ATOM 3066 O O . PRO C 1 119 ? 62.555 37.006 122.747 1.00 43.19 119 PRO B O 1
ATOM 3070 N N . GLY C 1 120 ? 63.017 37.510 120.591 1.00 41.04 120 GLY B N 1
ATOM 3071 C CA . GLY C 1 120 ? 64.374 37.933 120.878 1.00 40.58 120 GLY B CA 1
ATOM 3072 C C . GLY C 1 120 ? 65.406 36.831 120.979 1.00 41.20 120 GLY B C 1
ATOM 3073 O O . GLY C 1 120 ? 66.599 37.088 120.808 1.00 41.39 120 GLY B O 1
ATOM 3074 N N . VAL C 1 121 ? 64.963 35.610 121.257 1.00 41.45 121 VAL B N 1
ATOM 3075 C CA . VAL C 1 121 ? 65.887 34.491 121.384 1.00 42.56 121 VAL B CA 1
ATOM 3076 C C . VAL C 1 121 ? 65.815 33.570 120.181 1.00 43.71 121 VAL B C 1
ATOM 3077 O O . VAL C 1 121 ? 64.776 32.964 119.918 1.00 45.37 121 VAL B O 1
ATOM 3081 N N . ALA C 1 122 ? 66.928 33.464 119.461 1.00 44.79 122 ALA B N 1
ATOM 3082 C CA . ALA C 1 122 ? 67.009 32.614 118.278 1.00 45.36 122 ALA B CA 1
ATOM 3083 C C . ALA C 1 122 ? 66.686 31.169 118.627 1.00 46.63 122 ALA B C 1
ATOM 3084 O O . ALA C 1 122 ? 65.765 30.577 118.064 1.00 48.65 122 ALA B O 1
ATOM 3086 N N . TYR C 1 123 ? 67.435 30.603 119.566 1.00 47.16 123 TYR B N 1
ATOM 3087 C CA . TYR C 1 123 ? 67.202 29.222 119.963 1.00 47.02 123 TYR B CA 1
ATOM 3088 C C . TYR C 1 123 ? 67.731 28.906 121.354 1.00 47.07 123 TYR B C 1
ATOM 3089 O O . TYR C 1 123 ? 68.451 29.701 121.964 1.00 47.45 123 TYR B O 1
ATOM 3098 N N . TRP C 1 124 ? 67.361 27.726 121.838 1.00 46.67 124 TRP B N 1
ATOM 3099 C CA . TRP C 1 124 ? 67.779 27.239 123.142 1.00 46.92 124 TRP B CA 1
ATOM 3100 C C . TRP C 1 124 ? 68.499 25.937 122.891 1.00 47.64 124 TRP B C 1
ATOM 3101 O O . TRP C 1 124 ? 68.057 25.143 122.069 1.00 49.03 124 TRP B O 1
ATOM 3112 N N . SER C 1 125 ? 69.612 25.711 123.574 1.00 48.02 125 SER B N 1
ATOM 3113 C CA . SER C 1 125 ? 70.332 24.469 123.367 1.00 49.19 125 SER B CA 1
ATOM 3114 C C . SER C 1 125 ? 70.856 23.886 124.660 1.00 49.62 125 SER B C 1
ATOM 3115 O O . SER C 1 125 ? 70.843 24.533 125.712 1.00 49.94 125 SER B O 1
ATOM 3118 N N . ALA C 1 126 ? 71.312 22.646 124.553 1.00 49.90 126 ALA B N 1
ATOM 3119 C CA . ALA C 1 126 ? 71.869 21.892 125.663 1.00 50.99 126 ALA B CA 1
ATOM 3120 C C . ALA C 1 126 ? 72.430 20.637 125.032 1.00 51.85 126 ALA B C 1
ATOM 3121 O O . ALA C 1 126 ? 71.870 20.137 124.064 1.00 53.06 126 ALA B O 1
ATOM 3123 N N . SER C 1 127 ? 73.545 20.136 125.538 1.00 52.93 127 SER B N 1
ATOM 3124 C CA . SER C 1 127 ? 74.079 18.915 124.967 1.00 54.45 127 SER B CA 1
ATOM 3125 C C . SER C 1 127 ? 74.076 17.846 126.046 1.00 53.73 127 SER B C 1
ATOM 3126 O O . SER C 1 127 ? 74.294 18.126 127.223 1.00 53.83 127 SER B O 1
ATOM 3129 N N . VAL C 1 128 ? 73.775 16.624 125.628 1.00 53.20 128 VAL B N 1
ATOM 3130 C CA . VAL C 1 128 ? 73.707 15.489 126.525 1.00 51.73 128 VAL B CA 1
ATOM 3131 C C . VAL C 1 128 ? 74.631 14.395 126.018 1.00 51.85 128 VAL B C 1
ATOM 3132 O O . VAL C 1 128 ? 75.225 14.510 124.944 1.00 51.73 128 VAL B O 1
ATOM 3136 N N . PRO C 1 129 ? 74.780 13.322 126.802 1.00 52.00 129 PRO B N 1
ATOM 3137 C CA . PRO C 1 129 ? 75.635 12.194 126.432 1.00 51.79 129 PRO B CA 1
ATOM 3138 C C . PRO C 1 129 ? 75.079 11.519 125.192 1.00 51.80 129 PRO B C 1
ATOM 3139 O O . PRO C 1 129 ? 73.860 11.412 125.030 1.00 51.32 129 PRO B O 1
ATOM 3143 N N . ALA C 1 130 ? 75.972 11.057 124.327 1.00 51.98 130 ALA B N 1
ATOM 3144 C CA . ALA C 1 130 ? 75.566 10.391 123.095 1.00 52.37 130 ALA B CA 1
ATOM 3145 C C . ALA C 1 130 ? 74.433 9.381 123.294 1.00 52.99 130 ALA B C 1
ATOM 3146 O O . ALA C 1 130 ? 74.423 8.620 124.263 1.00 52.88 130 ALA B O 1
ATOM 3148 N N . GLY C 1 131 ? 73.474 9.395 122.368 1.00 54.10 131 GLY B N 1
ATOM 3149 C CA . GLY C 1 131 ? 72.354 8.473 122.421 1.00 53.36 131 GLY B CA 1
ATOM 3150 C C . GLY C 1 131 ? 71.296 8.721 123.479 1.00 53.49 131 GLY B C 1
ATOM 3151 O O . GLY C 1 131 ? 70.367 7.920 123.614 1.00 54.31 131 GLY B O 1
ATOM 3152 N N . THR C 1 132 ? 71.414 9.809 124.236 1.00 52.49 132 THR B N 1
ATOM 3153 C CA . THR C 1 132 ? 70.417 10.095 125.262 1.00 51.71 132 THR B CA 1
ATOM 3154 C C . THR C 1 132 ? 69.626 11.356 124.927 1.00 51.60 132 THR B C 1
ATOM 3155 O O . THR C 1 132 ? 69.952 12.076 123.977 1.00 52.23 132 THR B O 1
ATOM 3159 N N . PHE C 1 133 ? 68.572 11.603 125.701 1.00 51.02 133 PHE B N 1
ATOM 3160 C CA . PHE C 1 133 ? 67.720 12.778 125.525 1.00 50.29 133 PHE B CA 1
ATOM 3161 C C . PHE C 1 133 ? 67.805 13.601 126.801 1.00 49.29 133 PHE B C 1
ATOM 3162 O O . PHE C 1 133 ? 68.341 13.138 127.804 1.00 49.96 133 PHE B O 1
ATOM 3170 N N . PRO C 1 134 ? 67.293 14.840 126.778 1.00 48.53 134 PRO B N 1
ATOM 3171 C CA . PRO C 1 134 ? 67.325 15.688 127.973 1.00 48.43 134 PRO B CA 1
ATOM 3172 C C . PRO C 1 134 ? 66.641 14.976 129.140 1.00 49.10 134 PRO B C 1
ATOM 3173 O O . PRO C 1 134 ? 65.644 14.280 128.950 1.00 49.14 134 PRO B O 1
ATOM 3177 N N . THR C 1 135 ? 67.183 15.138 130.342 1.00 49.99 135 THR B N 1
ATOM 3178 C CA . THR C 1 135 ? 66.598 14.526 131.531 1.00 49.90 135 THR B CA 1
ATOM 3179 C C . THR C 1 135 ? 66.306 15.668 132.486 1.00 50.08 135 THR B C 1
ATOM 3180 O O . THR C 1 135 ? 66.543 16.831 132.149 1.00 50.29 135 THR B O 1
ATOM 3184 N N . SER C 1 136 ? 65.799 15.342 133.671 1.00 50.13 136 SER B N 1
ATOM 3185 C CA . SER C 1 136 ? 65.488 16.361 134.669 1.00 50.86 136 SER B CA 1
ATOM 3186 C C . SER C 1 136 ? 66.752 17.134 135.045 1.00 51.50 136 SER B C 1
ATOM 3187 O O . SER C 1 136 ? 66.682 18.262 135.544 1.00 51.46 136 SER B O 1
ATOM 3190 N N . ALA C 1 137 ? 67.901 16.518 134.773 1.00 51.91 137 ALA B N 1
ATOM 3191 C CA . ALA C 1 137 ? 69.208 17.103 135.060 1.00 52.20 137 ALA B CA 1
ATOM 3192 C C . ALA C 1 137 ? 69.631 18.116 134.006 1.00 53.01 137 ALA B C 1
ATOM 3193 O O . ALA C 1 137 ? 70.614 18.842 134.186 1.00 54.40 137 ALA B O 1
ATOM 3195 N N . THR C 1 138 ? 68.883 18.171 132.910 1.00 52.97 138 THR B N 1
ATOM 3196 C CA . THR C 1 138 ? 69.214 19.067 131.813 1.00 51.43 138 THR B CA 1
ATOM 3197 C C . THR C 1 138 ? 68.641 20.473 131.918 1.00 50.26 138 THR B C 1
ATOM 3198 O O . THR C 1 138 ? 67.550 20.678 132.457 1.00 50.89 138 THR B O 1
ATOM 3202 N N . THR C 1 139 ? 69.404 21.432 131.399 1.00 48.81 139 THR B N 1
ATOM 3203 C CA . THR C 1 139 ? 69.011 22.838 131.372 1.00 49.07 139 THR B CA 1
ATOM 3204 C C . THR C 1 139 ? 69.382 23.449 130.025 1.00 48.93 139 THR B C 1
ATOM 3205 O O . THR C 1 139 ? 70.528 23.331 129.570 1.00 49.67 139 THR B O 1
ATOM 3209 N N . PHE C 1 140 ? 68.409 24.107 129.400 1.00 47.65 140 PHE B N 1
ATOM 3210 C CA . PHE C 1 140 ? 68.613 24.742 128.106 1.00 46.11 140 PHE B CA 1
ATOM 3211 C C . PHE C 1 140 ? 68.911 26.210 128.279 1.00 46.35 140 PHE B C 1
ATOM 3212 O O . PHE C 1 140 ? 68.289 26.888 129.094 1.00 46.39 140 PHE B O 1
ATOM 3220 N N . ASN C 1 141 ? 69.878 26.686 127.499 1.00 46.99 141 ASN B N 1
ATOM 3221 C CA . ASN C 1 141 ? 70.306 28.076 127.524 1.00 48.61 141 ASN B CA 1
ATOM 3222 C C . ASN C 1 141 ? 70.027 28.731 126.181 1.00 48.09 141 ASN B C 1
ATOM 3223 O O . ASN C 1 141 ? 70.411 28.217 125.134 1.00 48.86 141 ASN B O 1
ATOM 3228 N N . PRO C 1 142 ? 69.351 29.869 126.226 1.00 47.14 142 PRO B N 1
ATOM 3229 C CA . PRO C 1 142 ? 68.995 30.628 125.030 1.00 47.07 142 PRO B CA 1
ATOM 3230 C C . PRO C 1 142 ? 70.123 31.377 124.334 1.00 47.48 142 PRO B C 1
ATOM 3231 O O . PRO C 1 142 ? 71.042 31.868 124.983 1.00 49.22 142 PRO B O 1
ATOM 3235 N N . VAL C 1 143 ? 70.036 31.457 123.010 1.00 47.00 143 VAL B N 1
ATOM 3236 C CA . VAL C 1 143 ? 71.029 32.146 122.206 1.00 46.06 143 VAL B CA 1
ATOM 3237 C C . VAL C 1 143 ? 70.184 33.247 121.586 1.00 46.98 143 VAL B C 1
ATOM 3238 O O . VAL C 1 143 ? 69.240 32.971 120.851 1.00 48.00 143 VAL B O 1
ATOM 3242 N N . ASN C 1 144 ? 70.525 34.488 121.907 1.00 47.60 144 ASN B N 1
ATOM 3243 C CA . ASN C 1 144 ? 69.820 35.667 121.411 1.00 48.69 144 ASN B CA 1
ATOM 3244 C C . ASN C 1 144 ? 70.116 36.239 120.034 1.00 49.23 144 ASN B C 1
ATOM 3245 O O . ASN C 1 144 ? 71.223 36.127 119.516 1.00 49.24 144 ASN B O 1
ATOM 3250 N N . TYR C 1 145 ? 69.092 36.859 119.459 1.00 50.54 145 TYR B N 1
ATOM 3251 C CA . TYR C 1 145 ? 69.188 37.474 118.152 1.00 51.66 145 TYR B CA 1
ATOM 3252 C C . TYR C 1 145 ? 69.911 38.760 118.501 1.00 53.16 145 TYR B C 1
ATOM 3253 O O . TYR C 1 145 ? 69.933 39.149 119.665 1.00 53.91 145 TYR B O 1
ATOM 3262 N N . PRO C 1 146 ? 70.501 39.430 117.525 1.00 53.66 146 PRO B N 1
ATOM 3263 C CA . PRO C 1 146 ? 71.210 40.675 117.822 1.00 53.69 146 PRO B CA 1
ATOM 3264 C C . PRO C 1 146 ? 70.278 41.745 118.391 1.00 54.45 146 PRO B C 1
ATOM 3265 O O . PRO C 1 146 ? 69.144 41.877 117.938 1.00 54.54 146 PRO B O 1
ATOM 3269 N N . GLY C 1 147 ? 70.765 42.494 119.376 1.00 55.37 147 GLY B N 1
ATOM 3270 C CA . GLY C 1 147 ? 69.994 43.549 120.013 1.00 55.17 147 GLY B CA 1
ATOM 3271 C C . GLY C 1 147 ? 68.890 43.195 120.995 1.00 55.15 147 GLY B C 1
ATOM 3272 O O . GLY C 1 147 ? 67.953 43.971 121.165 1.00 54.56 147 GLY B O 1
ATOM 3273 N N . PHE C 1 148 ? 68.981 42.040 121.645 1.00 55.31 148 PHE B N 1
ATOM 3274 C CA . PHE C 1 148 ? 67.952 41.651 122.597 1.00 53.77 148 PHE B CA 1
ATOM 3275 C C . PHE C 1 148 ? 67.650 42.789 123.567 1.00 53.46 148 PHE B C 1
ATOM 3276 O O . PHE C 1 148 ? 66.508 43.218 123.714 1.00 52.81 148 PHE B O 1
ATOM 3284 N N . THR C 1 149 ? 68.688 43.273 124.232 1.00 53.93 149 THR B N 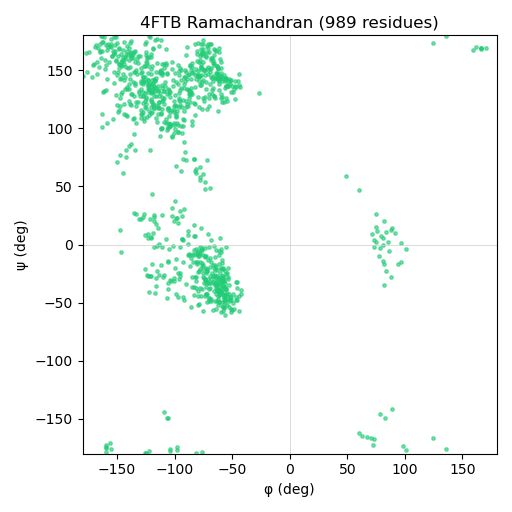1
ATOM 3285 C CA . THR C 1 149 ? 68.529 44.330 125.216 1.00 54.24 149 THR B CA 1
ATOM 3286 C C . THR C 1 149 ? 67.927 45.624 124.697 1.00 54.05 149 THR B C 1
ATOM 3287 O O . THR C 1 149 ? 67.234 46.320 125.437 1.00 54.66 149 THR B O 1
ATOM 3291 N N . SER C 1 150 ? 68.179 45.959 123.438 1.00 53.77 150 SER B N 1
ATOM 3292 C CA . SER C 1 150 ? 67.613 47.189 122.895 1.00 53.76 150 SER B CA 1
ATOM 3293 C C . SER C 1 150 ? 66.107 47.014 122.695 1.00 52.63 150 SER B C 1
ATOM 3294 O O . SER C 1 150 ? 65.355 47.989 122.626 1.00 51.76 150 SER B O 1
ATOM 3297 N N . MET C 1 151 ? 65.674 45.761 122.611 1.00 52.26 151 MET B N 1
ATOM 3298 C CA . MET C 1 151 ? 64.262 45.449 122.439 1.00 51.50 151 MET B CA 1
ATOM 3299 C C . MET C 1 151 ? 63.575 45.246 123.777 1.00 50.92 151 MET B C 1
ATOM 3300 O O . MET C 1 151 ? 62.521 45.817 124.032 1.00 51.15 151 MET B O 1
ATOM 3305 N N . PHE C 1 152 ? 64.190 44.448 124.644 1.00 50.96 152 PHE B N 1
ATOM 3306 C CA . PHE C 1 152 ? 63.567 44.126 125.918 1.00 51.80 152 PHE B CA 1
ATOM 3307 C C . PHE C 1 152 ? 64.224 44.573 127.214 1.00 52.43 152 PHE B C 1
ATOM 3308 O O . PHE C 1 152 ? 63.909 44.042 128.282 1.00 53.35 152 PHE B O 1
ATOM 3316 N N . GLY C 1 153 ? 65.131 45.538 127.135 1.00 52.85 153 GLY B N 1
ATOM 3317 C CA . GLY C 1 153 ? 65.775 46.030 128.341 1.00 52.92 153 GLY B CA 1
ATOM 3318 C C . GLY C 1 153 ? 66.788 45.116 129.010 1.00 53.28 153 GLY B C 1
ATOM 3319 O O . GLY C 1 153 ? 67.139 44.053 128.486 1.00 53.03 153 GLY B O 1
ATOM 3320 N N . THR C 1 154 ? 67.237 45.531 130.195 1.00 53.62 154 THR B N 1
ATOM 3321 C CA . THR C 1 154 ? 68.250 44.795 130.948 1.00 53.15 154 THR B CA 1
ATOM 3322 C C . THR C 1 154 ? 67.852 44.268 132.320 1.00 52.32 154 THR B C 1
ATOM 3323 O O . THR C 1 154 ? 68.708 43.827 133.081 1.00 52.93 154 THR B O 1
ATOM 3327 N N . THR C 1 155 ? 66.569 44.327 132.650 1.00 51.19 155 THR B N 1
ATOM 3328 C CA . THR C 1 155 ? 66.107 43.808 133.930 1.00 50.54 155 THR B CA 1
ATOM 3329 C C . THR C 1 155 ? 64.869 42.997 133.601 1.00 50.03 155 THR B C 1
ATOM 3330 O O . THR C 1 155 ? 64.149 43.322 132.657 1.00 50.39 155 THR B O 1
ATOM 3334 N N . SER C 1 156 ? 64.617 41.944 134.366 1.00 49.44 156 SER B N 1
ATOM 3335 C CA . SER C 1 156 ? 63.469 41.096 134.095 1.00 49.59 156 SER B CA 1
ATOM 3336 C C . SER C 1 156 ? 62.112 41.811 134.144 1.00 50.32 156 SER B C 1
ATOM 3337 O O . SER C 1 156 ? 61.095 41.216 133.793 1.00 51.61 156 SER B O 1
ATOM 3340 N N . THR C 1 157 ? 62.079 43.077 134.553 1.00 50.34 157 THR B N 1
ATOM 3341 C CA . THR C 1 157 ? 60.808 43.798 134.618 1.00 51.03 157 THR B CA 1
ATOM 3342 C C . THR C 1 157 ? 60.715 45.019 133.693 1.00 51.83 157 THR B C 1
ATOM 3343 O O . THR C 1 157 ? 59.917 45.947 133.907 1.00 53.03 157 THR B O 1
ATOM 3347 N N . SER C 1 158 ? 61.528 45.003 132.646 1.00 51.63 158 SER B N 1
ATOM 3348 C CA . SER C 1 158 ? 61.522 46.082 131.673 1.00 52.25 158 SER B CA 1
ATOM 3349 C C . SER C 1 158 ? 61.331 45.502 130.263 1.00 51.06 158 SER B C 1
ATOM 3350 O O . SER C 1 158 ? 61.730 46.100 129.256 1.00 51.44 158 SER B O 1
ATOM 3353 N N . ARG C 1 159 ? 60.693 44.336 130.201 1.00 49.16 159 ARG B N 1
ATOM 3354 C CA . ARG C 1 159 ? 60.454 43.660 128.934 1.00 47.23 159 ARG B CA 1
ATOM 3355 C C . ARG C 1 159 ? 59.369 44.322 128.087 1.00 48.40 159 ARG B C 1
ATOM 3356 O O . ARG C 1 159 ? 59.419 44.257 126.856 1.00 49.04 159 ARG B O 1
ATOM 3364 N N . SER C 1 160 ? 58.398 44.963 128.736 1.00 48.25 160 SER B N 1
ATOM 3365 C CA . SER C 1 160 ? 57.304 45.617 128.019 1.00 48.23 160 SER B CA 1
ATOM 3366 C C . SER C 1 160 ? 57.528 47.118 127.844 1.00 48.37 160 SER B C 1
ATOM 3367 O O . SER C 1 160 ? 56.575 47.874 127.643 1.00 48.86 160 SER B O 1
ATOM 3370 N N . ASP C 1 161 ? 58.776 47.558 127.902 1.00 48.77 161 ASP B N 1
ATOM 3371 C CA . ASP C 1 161 ? 59.045 48.983 127.791 1.00 50.90 161 ASP B CA 1
ATOM 3372 C C . ASP C 1 161 ? 58.947 49.535 126.380 1.00 50.92 161 ASP B C 1
ATOM 3373 O O . ASP C 1 161 ? 58.457 50.650 126.180 1.00 51.20 161 ASP B O 1
ATOM 3378 N N . GLN C 1 162 ? 59.398 48.755 125.402 1.00 50.79 162 GLN B N 1
ATOM 3379 C CA . GLN C 1 162 ? 59.349 49.182 124.006 1.00 49.71 162 GLN B CA 1
ATOM 3380 C C . GLN C 1 162 ? 58.081 48.714 123.288 1.00 49.02 162 GLN B C 1
ATOM 3381 O O . GLN C 1 162 ? 57.444 49.484 122.561 1.00 49.56 162 GLN B O 1
ATOM 3387 N N . VAL C 1 163 ? 57.724 47.450 123.496 1.00 47.19 163 VAL B N 1
ATOM 3388 C CA . VAL C 1 163 ? 56.547 46.860 122.869 1.00 45.43 163 VAL B CA 1
ATOM 3389 C C . VAL C 1 163 ? 55.698 46.187 123.939 1.00 45.06 163 VAL B C 1
ATOM 3390 O O . VAL C 1 163 ? 56.231 45.748 124.950 1.00 45.57 163 VAL B O 1
ATOM 3394 N N . SER C 1 164 ? 54.388 46.095 123.720 1.00 44.80 164 SER B N 1
ATOM 3395 C CA . SER C 1 164 ? 53.499 45.475 124.704 1.00 45.14 164 SER B CA 1
ATOM 3396 C C . SER C 1 164 ? 53.038 44.052 124.362 1.00 45.49 164 SER B C 1
ATOM 3397 O O . SER C 1 164 ? 52.789 43.238 125.256 1.00 45.34 164 SER B O 1
ATOM 3400 N N . SER C 1 165 ? 52.909 43.758 123.073 1.00 45.80 165 SER B N 1
ATOM 3401 C CA . SER C 1 165 ? 52.478 42.434 122.635 1.00 45.38 165 SER B CA 1
ATOM 3402 C C . SER C 1 165 ? 53.076 42.087 121.281 1.00 44.79 165 SER B C 1
ATOM 3403 O O . SER C 1 165 ? 53.703 42.927 120.633 1.00 43.46 165 SER B O 1
ATOM 3406 N N . PHE C 1 166 ? 52.861 40.852 120.841 1.00 44.85 166 PHE B N 1
ATOM 3407 C CA . PHE C 1 166 ? 53.450 40.408 119.589 1.00 44.99 166 PHE B CA 1
ATOM 3408 C C . PHE C 1 166 ? 52.750 39.202 118.969 1.00 45.62 166 PHE B C 1
ATOM 3409 O O . PHE C 1 166 ? 51.891 38.552 119.578 1.00 46.80 166 PHE B O 1
ATOM 3417 N N . ARG C 1 167 ? 53.162 38.898 117.745 1.00 45.63 167 ARG B N 1
ATOM 3418 C CA . ARG C 1 167 ? 52.665 37.735 117.034 1.00 44.89 167 ARG B CA 1
ATOM 3419 C C . ARG C 1 167 ? 53.652 37.378 115.925 1.00 45.57 167 ARG B C 1
ATOM 3420 O O . ARG C 1 167 ? 54.129 38.246 115.195 1.00 45.83 167 ARG B O 1
ATOM 3428 N N . TYR C 1 168 ? 53.983 36.093 115.841 1.00 46.14 168 TYR B N 1
ATOM 3429 C CA . TYR C 1 168 ? 54.919 35.580 114.850 1.00 46.28 168 TYR B CA 1
ATOM 3430 C C . TYR C 1 168 ? 54.285 35.377 113.486 1.00 47.16 168 TYR B C 1
ATOM 3431 O O . TYR C 1 168 ? 53.119 35.003 113.386 1.00 47.44 168 TYR B O 1
ATOM 3440 N N . ALA C 1 169 ? 55.070 35.603 112.439 1.00 48.35 169 ALA B N 1
ATOM 3441 C CA . ALA C 1 169 ? 54.614 35.386 111.071 1.00 50.00 169 ALA B CA 1
ATOM 3442 C C . ALA C 1 169 ? 55.331 34.110 110.595 1.00 52.01 169 ALA B C 1
ATOM 3443 O O . ALA C 1 169 ? 54.720 33.198 110.019 1.00 52.96 169 ALA B O 1
ATOM 3445 N N . SER C 1 170 ? 56.631 34.046 110.868 1.00 52.90 170 SER B N 1
ATOM 3446 C CA . SER C 1 170 ? 57.435 32.893 110.491 1.00 53.32 170 SER B CA 1
ATOM 3447 C C . SER C 1 170 ? 58.501 32.626 111.533 1.00 53.00 170 SER B C 1
ATOM 3448 O O . SER C 1 170 ? 58.779 33.453 112.401 1.00 52.71 170 SER B O 1
ATOM 3451 N N . MET C 1 171 ? 59.108 31.457 111.423 1.00 53.26 171 MET B N 1
ATOM 3452 C CA . MET C 1 171 ? 60.165 31.061 112.329 1.00 53.49 171 MET B CA 1
ATOM 3453 C C . MET C 1 171 ? 60.862 29.905 111.632 1.00 53.90 171 MET B C 1
ATOM 3454 O O . MET C 1 171 ? 60.362 28.778 111.624 1.00 54.70 171 MET B O 1
ATOM 3459 N N . ASN C 1 172 ? 62.008 30.200 111.024 1.00 53.50 172 ASN B N 1
ATOM 3460 C CA . ASN C 1 172 ? 62.756 29.195 110.277 1.00 52.47 172 ASN B CA 1
ATOM 3461 C C . ASN C 1 172 ? 64.164 28.989 110.822 1.00 49.57 172 ASN B C 1
ATOM 3462 O O . ASN C 1 172 ? 64.679 29.816 111.573 1.00 49.49 172 ASN B O 1
ATOM 3467 N N . VAL C 1 173 ? 64.785 27.884 110.428 1.00 46.40 173 VAL B N 1
ATOM 3468 C CA . VAL C 1 173 ? 66.137 27.565 110.866 1.00 44.29 173 VAL B CA 1
ATOM 3469 C C . VAL C 1 173 ? 66.883 26.765 109.804 1.00 44.42 173 VAL B C 1
ATOM 3470 O O . VAL C 1 173 ? 66.278 25.997 109.059 1.00 44.34 173 VAL B O 1
ATOM 3474 N N . GLY C 1 174 ? 68.197 26.951 109.737 1.00 44.48 174 GLY B N 1
ATOM 3475 C CA . GLY C 1 174 ? 68.998 26.218 108.774 1.00 44.29 174 GLY B CA 1
ATOM 3476 C C . GLY C 1 174 ? 70.378 25.913 109.328 1.00 45.34 174 GLY B C 1
ATOM 3477 O O . GLY C 1 174 ? 70.939 26.721 110.068 1.00 46.41 174 GLY B O 1
ATOM 3478 N N . ILE C 1 175 ? 70.916 24.741 108.996 1.00 44.92 175 ILE B N 1
ATOM 3479 C CA . ILE C 1 175 ? 72.255 24.351 109.436 1.00 43.72 175 ILE B CA 1
ATOM 3480 C C . ILE C 1 175 ? 73.070 23.999 108.197 1.00 45.37 175 ILE B C 1
ATOM 3481 O O . ILE C 1 175 ? 72.739 23.054 107.473 1.00 45.99 175 ILE B O 1
ATOM 3486 N N . TYR C 1 176 ? 74.135 24.759 107.961 1.00 45.85 176 TYR B N 1
ATOM 3487 C CA . TYR C 1 176 ? 74.982 24.559 106.793 1.00 47.09 176 TYR B CA 1
ATOM 3488 C C . TYR C 1 176 ? 76.354 24.050 107.162 1.00 46.46 176 TYR B C 1
ATOM 3489 O O . TYR C 1 176 ? 77.221 24.819 107.568 1.00 47.05 176 TYR B O 1
ATOM 3498 N N . PRO C 1 177 ? 76.576 22.740 107.010 1.00 46.04 177 PRO B N 1
ATOM 3499 C CA . PRO C 1 177 ? 77.861 22.114 107.332 1.00 46.62 177 PRO B CA 1
ATOM 3500 C C . PRO C 1 177 ? 79.037 22.815 106.658 1.00 47.43 177 PRO B C 1
ATOM 3501 O O . PRO C 1 177 ? 78.936 23.243 105.506 1.00 48.87 177 PRO B O 1
ATOM 3505 N N . THR C 1 178 ? 80.146 22.942 107.381 1.00 47.14 178 THR B N 1
ATOM 3506 C CA . THR C 1 178 ? 81.337 23.568 106.825 1.00 47.06 178 THR B CA 1
ATOM 3507 C C . THR C 1 178 ? 82.548 22.643 106.967 1.00 46.73 178 THR B C 1
ATOM 3508 O O . THR C 1 178 ? 83.675 23.038 106.679 1.00 47.79 178 THR B O 1
ATOM 3512 N N . SER C 1 179 ? 82.299 21.408 107.400 1.00 46.28 179 SER B N 1
ATOM 3513 C CA . SER C 1 179 ? 83.350 20.402 107.577 1.00 46.45 179 SER B CA 1
ATOM 3514 C C . SER C 1 179 ? 83.758 19.824 106.226 1.00 46.64 179 SER B C 1
ATOM 3515 O O . SER C 1 179 ? 82.967 19.845 105.289 1.00 48.20 179 SER B O 1
ATOM 3518 N N . ASN C 1 180 ? 84.982 19.311 106.119 1.00 46.45 180 ASN B N 1
ATOM 3519 C CA . ASN C 1 180 ? 85.420 18.699 104.868 1.00 46.27 180 ASN B CA 1
ATOM 3520 C C . ASN C 1 180 ? 85.041 17.215 104.893 1.00 47.15 180 ASN B C 1
ATOM 3521 O O . ASN C 1 180 ? 84.630 16.686 105.930 1.00 47.21 180 ASN B O 1
ATOM 3526 N N . LEU C 1 181 ? 85.179 16.546 103.754 1.00 47.72 181 LEU B N 1
ATOM 3527 C CA . LEU C 1 181 ? 84.792 15.143 103.634 1.00 48.32 181 LEU B CA 1
ATOM 3528 C C . LEU C 1 181 ? 85.676 14.153 104.354 1.00 49.41 181 LEU B C 1
ATOM 3529 O O . LEU C 1 181 ? 85.534 12.940 104.194 1.00 50.47 181 LEU B O 1
ATOM 3534 N N . MET C 1 182 ? 86.583 14.666 105.161 1.00 50.30 182 MET B N 1
ATOM 3535 C CA . MET C 1 182 ? 87.480 13.803 105.889 1.00 51.01 182 MET B CA 1
ATOM 3536 C C . MET C 1 182 ? 87.254 13.987 107.378 1.00 51.35 182 MET B C 1
ATOM 3537 O O . MET C 1 182 ? 87.867 13.301 108.191 1.00 52.54 182 MET B O 1
ATOM 3542 N N . GLN C 1 183 ? 86.353 14.896 107.743 1.00 50.39 183 GLN B N 1
ATOM 3543 C CA . GLN C 1 183 ? 86.125 15.146 109.152 1.00 49.50 183 GLN B CA 1
ATOM 3544 C C . GLN C 1 183 ? 84.713 15.054 109.715 1.00 49.46 183 GLN B C 1
ATOM 3545 O O . GLN C 1 183 ? 84.553 14.879 110.919 1.00 49.92 183 GLN B O 1
ATOM 3551 N N . PHE C 1 184 ? 83.699 15.171 108.882 1.00 49.68 184 PHE B N 1
ATOM 3552 C CA . PHE C 1 184 ? 82.327 15.094 109.356 1.00 50.12 184 PHE B CA 1
ATOM 3553 C C . PHE C 1 184 ? 81.850 13.697 109.683 1.00 50.33 184 PHE B C 1
ATOM 3554 O O . PHE C 1 184 ? 82.302 12.727 109.107 1.00 52.55 184 PHE B O 1
ATOM 3562 N N . ALA C 1 185 ? 80.926 13.617 110.623 1.00 48.98 185 ALA B N 1
ATOM 3563 C CA . ALA C 1 185 ? 80.347 12.364 111.056 1.00 48.31 185 ALA B CA 1
ATOM 3564 C C . ALA C 1 185 ? 79.096 12.747 111.808 1.00 48.29 185 ALA B C 1
ATOM 3565 O O . ALA C 1 185 ? 78.974 13.878 112.235 1.00 50.00 185 ALA B O 1
ATOM 3567 N N . GLY C 1 186 ? 78.169 11.823 111.984 1.00 47.52 186 GLY B N 1
ATOM 3568 C CA . GLY C 1 186 ? 76.948 12.129 112.701 1.00 46.81 186 GLY B CA 1
ATOM 3569 C C . GLY C 1 186 ? 75.693 12.397 111.904 1.00 46.88 186 GLY B C 1
ATOM 3570 O O . GLY C 1 186 ? 75.680 12.303 110.698 1.00 48.15 186 GLY B O 1
ATOM 3571 N N . SER C 1 187 ? 74.626 12.735 112.610 1.00 45.98 187 SER B N 1
ATOM 3572 C CA . SER C 1 187 ? 73.338 13.020 112.001 1.00 45.00 187 SER B CA 1
ATOM 3573 C C . SER C 1 187 ? 72.613 14.239 112.529 1.00 44.86 187 SER B C 1
ATOM 3574 O O . SER C 1 187 ? 72.924 14.750 113.601 1.00 45.64 187 SER B O 1
ATOM 3577 N N . ILE C 1 188 ? 71.627 14.684 111.757 1.00 44.08 188 ILE B N 1
ATOM 3578 C CA . ILE C 1 188 ? 70.778 15.809 112.126 1.00 42.66 188 ILE B CA 1
ATOM 3579 C C . ILE C 1 188 ? 69.345 15.285 112.055 1.00 43.24 188 ILE B C 1
ATOM 3580 O O . ILE C 1 188 ? 68.901 14.810 111.011 1.00 44.20 188 ILE B O 1
ATOM 3585 N N . THR C 1 189 ? 68.628 15.347 113.168 1.00 42.47 189 THR B N 1
ATOM 3586 C CA . THR C 1 189 ? 67.254 14.877 113.193 1.00 41.81 189 THR B CA 1
ATOM 3587 C C . THR C 1 189 ? 66.357 16.020 113.626 1.00 41.50 189 THR B C 1
ATOM 3588 O O . THR C 1 189 ? 66.652 16.717 114.591 1.00 42.58 189 THR B O 1
ATOM 3592 N N . VAL C 1 190 ? 65.259 16.210 112.906 1.00 40.99 190 VAL B N 1
ATOM 3593 C CA . VAL C 1 190 ? 64.329 17.288 113.207 1.00 39.43 190 VAL B CA 1
ATOM 3594 C C . VAL C 1 190 ? 62.892 16.809 113.317 1.00 40.20 190 VAL B C 1
ATOM 3595 O O . VAL C 1 190 ? 62.451 15.969 112.540 1.00 41.20 190 VAL B O 1
ATOM 3599 N N . TRP C 1 191 ? 62.172 17.332 114.297 1.00 40.24 191 TRP B N 1
ATOM 3600 C CA . TRP C 1 191 ? 60.766 17.011 114.470 1.00 41.65 191 TRP B CA 1
ATOM 3601 C C . TRP C 1 191 ? 60.168 18.200 115.206 1.00 42.75 191 TRP B C 1
ATOM 3602 O O . TRP C 1 191 ? 60.904 19.005 115.775 1.00 43.47 191 TRP B O 1
ATOM 3613 N N . LYS C 1 192 ? 58.849 18.343 115.176 1.00 43.53 192 LYS B N 1
ATOM 3614 C CA . LYS C 1 192 ? 58.229 19.502 115.809 1.00 43.87 192 LYS B CA 1
ATOM 3615 C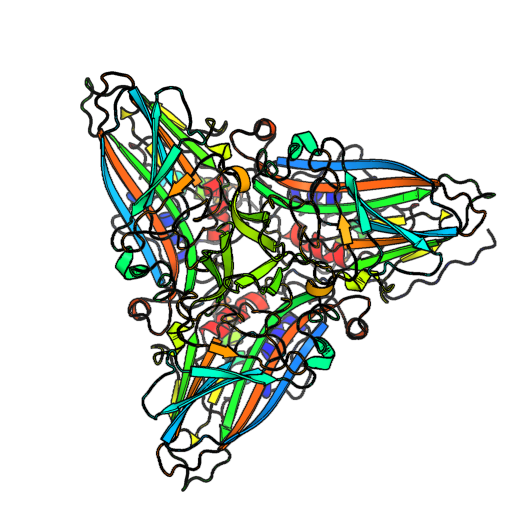 C . LYS C 1 192 ? 57.290 19.188 116.965 1.00 44.55 192 LYS B C 1
ATOM 3616 O O . LYS C 1 192 ? 56.548 18.207 116.921 1.00 45.06 192 LYS B O 1
ATOM 3622 N N . CYS C 1 193 ? 57.339 20.026 118.002 1.00 45.08 193 CYS B N 1
ATOM 3623 C CA . CYS C 1 193 ? 56.506 19.837 119.185 1.00 45.71 193 CYS B CA 1
ATOM 3624 C C . CYS C 1 193 ? 55.580 20.993 119.459 1.00 44.51 193 CYS B C 1
ATOM 3625 O O . CYS C 1 193 ? 55.969 22.157 119.363 1.00 43.44 193 CYS B O 1
ATOM 3628 N N . PRO C 1 194 ? 54.336 20.675 119.833 1.00 44.17 194 PRO B N 1
ATOM 3629 C CA . PRO C 1 194 ? 53.297 21.656 120.142 1.00 44.59 194 PRO B CA 1
ATOM 3630 C C . PRO C 1 194 ? 53.460 22.154 121.581 1.00 45.41 194 PRO B C 1
ATOM 3631 O O . PRO C 1 194 ? 52.582 21.941 122.419 1.00 46.09 194 PRO B O 1
ATOM 3635 N N . VAL C 1 195 ? 54.586 22.805 121.867 1.00 44.92 195 VAL B N 1
ATOM 3636 C CA . VAL C 1 195 ? 54.849 23.317 123.209 1.00 43.74 195 VAL B CA 1
ATOM 3637 C C . VAL C 1 195 ? 54.126 24.621 123.471 1.00 44.67 195 VAL B C 1
ATOM 3638 O O . VAL C 1 195 ? 54.244 25.577 122.706 1.00 45.51 195 VAL B O 1
ATOM 3642 N N . LYS C 1 196 ? 53.376 24.654 124.564 1.00 45.47 196 LYS B N 1
ATOM 3643 C CA . LYS C 1 196 ? 52.626 25.844 124.926 1.00 46.84 196 LYS B CA 1
ATOM 3644 C C . LYS C 1 196 ? 53.022 26.259 126.336 1.00 46.56 196 LYS B C 1
ATOM 3645 O O . LYS C 1 196 ? 53.551 25.455 127.108 1.00 46.77 196 LYS B O 1
ATOM 3651 N N . LEU C 1 197 ? 52.772 27.519 126.667 1.00 45.76 197 LEU B N 1
ATOM 3652 C CA . LEU C 1 197 ? 53.072 28.020 127.997 1.00 44.74 197 LEU B CA 1
ATOM 3653 C C . LEU C 1 197 ? 51.771 28.049 128.794 1.00 44.43 197 LEU B C 1
ATOM 3654 O O . LEU C 1 197 ? 50.923 28.914 128.583 1.00 45.32 197 LEU B O 1
ATOM 3659 N N . SER C 1 198 ? 51.612 27.096 129.701 1.00 43.54 198 SER B N 1
ATOM 3660 C CA . SER C 1 198 ? 50.408 27.020 130.506 1.00 42.80 198 SER B CA 1
ATOM 3661 C C . SER C 1 198 ? 50.744 27.408 131.946 1.00 43.63 198 SER B C 1
ATOM 3662 O O . SER C 1 198 ? 51.577 28.284 132.180 1.00 42.79 198 SER B O 1
ATOM 3665 N N . THR C 1 199 ? 50.088 26.756 132.903 1.00 44.44 199 THR B N 1
ATOM 3666 C CA . THR C 1 199 ? 50.304 27.021 134.324 1.00 44.36 199 THR B CA 1
ATOM 3667 C C . THR C 1 199 ? 50.034 25.777 135.167 1.00 45.08 199 THR B C 1
ATOM 3668 O O . THR C 1 199 ? 49.334 24.854 134.739 1.00 46.01 199 THR B O 1
ATOM 3672 N N . VAL C 1 200 ? 50.593 25.762 136.373 1.00 45.23 200 VAL B N 1
ATOM 3673 C CA . VAL C 1 200 ? 50.393 24.651 137.292 1.00 43.90 200 VAL B CA 1
ATOM 3674 C C . VAL C 1 200 ? 49.906 25.218 138.619 1.00 45.01 200 VAL B C 1
ATOM 3675 O O . VAL C 1 200 ? 50.366 26.272 139.070 1.00 44.87 200 VAL B O 1
ATOM 3679 N N . GLN C 1 201 ? 48.951 24.517 139.220 1.00 45.99 201 GLN B N 1
ATOM 3680 C CA . GLN C 1 201 ? 48.355 24.908 140.488 1.00 46.93 201 GLN B CA 1
ATOM 3681 C C . GLN C 1 201 ? 48.709 23.898 141.568 1.00 49.61 201 GLN B C 1
ATOM 3682 O O . GLN C 1 201 ? 48.424 22.707 141.428 1.00 49.47 201 GLN B O 1
ATOM 3688 N N . PHE C 1 202 ? 49.329 24.373 142.645 1.00 52.41 202 PHE B N 1
ATOM 3689 C CA . PHE C 1 202 ? 49.701 23.490 143.747 1.00 54.69 202 PHE B CA 1
ATOM 3690 C C . PHE C 1 202 ? 49.770 24.219 145.089 1.00 55.63 202 PHE B C 1
ATOM 3691 O O . PHE C 1 202 ? 50.091 25.409 145.150 1.00 55.39 202 PHE B O 1
ATOM 3699 N N . PRO C 1 203 ? 49.463 23.504 146.184 1.00 56.36 203 PRO B N 1
ATOM 3700 C CA . PRO C 1 203 ? 49.480 24.052 147.539 1.00 56.43 203 PRO B CA 1
ATOM 3701 C C . PRO C 1 203 ? 50.888 24.175 148.123 1.00 57.09 203 PRO B C 1
ATOM 3702 O O . PRO C 1 203 ? 51.763 23.349 147.856 1.00 56.82 203 PRO B O 1
ATOM 3706 N N . VAL C 1 204 ? 51.092 25.220 148.920 1.00 58.40 204 VAL B N 1
ATOM 3707 C CA . VAL C 1 204 ? 52.371 25.474 149.580 1.00 58.87 204 VAL B CA 1
ATOM 3708 C C . VAL C 1 204 ? 52.107 25.670 151.071 1.00 59.80 204 VAL B C 1
ATOM 3709 O O . VAL C 1 204 ? 51.260 26.477 151.465 1.00 60.12 204 VAL B O 1
ATOM 3713 N N . ALA C 1 205 ? 52.835 24.929 151.898 1.00 60.45 205 ALA B N 1
ATOM 3714 C CA . ALA C 1 205 ? 52.661 25.022 153.341 1.00 60.53 205 ALA B CA 1
ATOM 3715 C C . ALA C 1 205 ? 53.444 26.181 153.956 1.00 60.25 205 ALA B C 1
ATOM 3716 O O . ALA C 1 205 ? 54.478 25.993 154.595 1.00 61.00 205 ALA B O 1
ATOM 3718 N N . THR C 1 206 ? 52.951 27.388 153.734 1.00 59.52 206 THR B N 1
ATOM 3719 C CA . THR C 1 206 ? 53.571 28.570 154.294 1.00 59.03 206 THR B CA 1
ATOM 3720 C C . THR C 1 206 ? 52.638 28.913 155.432 1.00 60.37 206 THR B C 1
ATOM 3721 O O . THR C 1 206 ? 51.676 28.183 155.675 1.00 59.86 206 THR B O 1
ATOM 3725 N N . ASP C 1 207 ? 52.905 30.010 156.131 1.00 61.53 207 ASP B N 1
ATOM 3726 C CA . ASP C 1 207 ? 52.025 30.398 157.223 1.00 61.71 207 ASP B CA 1
ATOM 3727 C C . ASP C 1 207 ? 51.498 31.811 157.017 1.00 59.76 207 ASP B C 1
ATOM 3728 O O . ASP C 1 207 ? 52.256 32.785 157.102 1.00 60.08 207 ASP B O 1
ATOM 3733 N N . PRO C 1 208 ? 50.189 31.938 156.717 1.00 57.43 208 PRO B N 1
ATOM 3734 C CA . PRO C 1 208 ? 49.237 30.826 156.572 1.00 56.32 208 PRO B CA 1
ATOM 3735 C C . PRO C 1 208 ? 49.461 30.011 155.292 1.00 56.83 208 PRO B C 1
ATOM 3736 O O . PRO C 1 208 ? 50.176 30.449 154.387 1.00 57.08 208 PRO B O 1
ATOM 3740 N N . ALA C 1 209 ? 48.861 28.824 155.217 1.00 56.70 209 ALA B N 1
ATOM 3741 C CA . ALA C 1 209 ? 49.021 27.981 154.033 1.00 56.20 209 ALA B CA 1
ATOM 3742 C C . ALA C 1 209 ? 48.384 28.668 152.825 1.00 56.48 209 ALA B C 1
ATOM 3743 O O . ALA C 1 209 ? 47.337 29.318 152.941 1.00 56.50 209 ALA B O 1
ATOM 3745 N N . THR C 1 210 ? 49.016 28.517 151.665 1.00 55.83 210 THR B N 1
ATOM 3746 C CA . THR C 1 210 ? 48.531 29.158 150.447 1.00 55.17 210 THR B CA 1
ATOM 3747 C C . THR C 1 210 ? 48.589 28.256 149.219 1.00 55.00 210 THR B C 1
ATOM 3748 O O . THR C 1 210 ? 49.095 27.139 149.290 1.00 54.93 210 THR B O 1
ATOM 3752 N N . SER C 1 211 ? 48.064 28.749 148.095 1.00 54.93 211 SER B N 1
ATOM 3753 C CA . SER C 1 211 ? 48.085 27.994 146.842 1.00 54.74 211 SER B CA 1
ATOM 3754 C C . SER C 1 211 ? 48.847 28.794 145.800 1.00 54.01 211 SER B C 1
ATOM 3755 O O . SER C 1 211 ? 48.604 29.990 145.603 1.00 53.09 211 SER B O 1
ATOM 3758 N N . SER C 1 212 ? 49.787 28.122 145.148 1.00 54.24 212 SER B N 1
ATOM 3759 C CA . SER C 1 212 ? 50.592 28.751 144.118 1.00 54.51 212 SER B CA 1
ATOM 3760 C C . SER C 1 212 ? 50.068 28.478 142.714 1.00 54.29 212 SER B C 1
ATOM 3761 O O . SER C 1 212 ? 49.369 27.491 142.455 1.00 54.64 212 SER B O 1
ATOM 3764 N N . LEU C 1 213 ? 50.399 29.391 141.815 1.00 53.18 213 LEU B N 1
ATOM 3765 C CA . LEU C 1 213 ? 50.027 29.273 140.421 1.00 51.73 213 LEU B CA 1
ATOM 3766 C C . LEU C 1 213 ? 51.220 29.861 139.692 1.00 51.29 213 LEU B C 1
ATOM 3767 O O . LEU C 1 213 ? 51.591 31.013 139.936 1.00 52.09 213 LEU B O 1
ATOM 3772 N N . VAL C 1 214 ? 51.847 29.063 138.834 1.00 49.98 214 VAL B N 1
ATOM 3773 C CA . VAL C 1 214 ? 53.011 29.537 138.091 1.00 49.42 214 VAL B CA 1
ATOM 3774 C C . VAL C 1 214 ? 53.060 29.000 136.666 1.00 48.84 214 VAL B C 1
ATOM 3775 O O . VAL C 1 214 ? 52.402 28.015 136.338 1.00 48.88 214 VAL B O 1
ATOM 3779 N N . HIS C 1 215 ? 53.843 29.661 135.823 1.00 47.56 215 HIS B N 1
ATOM 3780 C CA . HIS C 1 215 ? 53.990 29.249 134.439 1.00 47.09 215 HIS B CA 1
ATOM 3781 C C . HIS C 1 215 ? 54.614 27.857 134.315 1.00 47.46 215 HIS B C 1
ATOM 3782 O O . HIS C 1 215 ? 55.493 27.499 135.095 1.00 46.63 215 HIS B O 1
ATOM 3789 N N . THR C 1 216 ? 54.155 27.076 133.338 1.00 48.89 216 THR B N 1
ATOM 3790 C CA . THR C 1 216 ? 54.726 25.753 133.067 1.00 49.86 216 THR B CA 1
ATOM 3791 C C . THR C 1 216 ? 54.698 25.551 131.579 1.00 50.31 216 THR B C 1
ATOM 3792 O O . THR C 1 216 ? 53.733 25.934 130.917 1.00 51.20 216 THR B O 1
ATOM 3796 N N . LEU C 1 217 ? 55.744 24.937 131.050 1.00 49.51 217 LEU B N 1
ATOM 3797 C CA . LEU C 1 217 ? 55.762 24.650 129.637 1.00 48.58 217 LEU B CA 1
ATOM 3798 C C . LEU C 1 217 ? 55.150 23.269 129.475 1.00 50.09 217 LEU B C 1
ATOM 3799 O O . LEU C 1 217 ? 55.636 22.259 130.008 1.00 51.32 217 LEU B O 1
ATOM 3804 N N . VAL C 1 218 ? 54.050 23.256 128.742 1.00 50.43 218 VAL B N 1
ATOM 3805 C CA . VAL C 1 218 ? 53.295 22.055 128.479 1.00 49.97 218 VAL B CA 1
ATOM 3806 C C . VAL C 1 218 ? 53.692 21.424 127.133 1.00 49.59 218 VAL B C 1
ATOM 3807 O O . VAL C 1 218 ? 53.818 22.123 126.126 1.00 48.80 218 VAL B O 1
ATOM 3811 N N . GLY C 1 219 ? 53.915 20.108 127.130 1.00 49.94 219 GLY B N 1
ATOM 3812 C CA . GLY C 1 219 ? 54.267 19.417 125.898 1.00 50.89 219 GLY B CA 1
ATOM 3813 C C . GLY C 1 219 ? 55.753 19.361 125.595 1.00 51.22 219 GLY B C 1
ATOM 3814 O O . GLY C 1 219 ? 56.193 19.045 124.480 1.00 50.94 219 GLY B O 1
ATOM 3815 N N . LEU C 1 220 ? 56.532 19.672 126.614 1.00 51.29 220 LEU B N 1
ATOM 3816 C CA . LEU C 1 220 ? 57.972 19.673 126.500 1.00 49.58 220 LEU B CA 1
ATOM 3817 C C . LEU C 1 220 ? 58.461 18.229 126.411 1.00 49.26 220 LEU B C 1
ATOM 3818 O O . LEU C 1 220 ? 59.545 17.953 125.893 1.00 48.05 220 LEU B O 1
ATOM 3823 N N . ASP C 1 221 ? 57.634 17.315 126.912 1.00 49.61 221 ASP B N 1
ATOM 3824 C CA . ASP C 1 221 ? 57.949 15.891 126.942 1.00 49.84 221 ASP B CA 1
ATOM 3825 C C . ASP C 1 221 ? 58.129 15.345 125.518 1.00 48.67 221 ASP B C 1
ATOM 3826 O O . ASP C 1 221 ? 58.713 14.275 125.311 1.00 47.20 221 ASP B O 1
ATOM 3831 N N . GLY C 1 222 ? 57.642 16.104 124.538 1.00 47.92 222 GLY B N 1
ATOM 3832 C CA . GLY C 1 222 ? 57.757 15.697 123.148 1.00 45.92 222 GLY B CA 1
ATOM 3833 C C . GLY C 1 222 ? 59.188 15.720 122.647 1.00 44.81 222 GLY B C 1
ATOM 3834 O O . GLY C 1 222 ? 59.501 15.159 121.596 1.00 46.20 222 GLY B O 1
ATOM 3835 N N . VAL C 1 223 ? 60.059 16.373 123.406 1.00 42.67 223 VAL B N 1
ATOM 3836 C CA . VAL C 1 223 ? 61.467 16.487 123.053 1.00 41.07 223 VAL B CA 1
ATOM 3837 C C . VAL C 1 223 ? 62.243 15.224 123.425 1.00 42.69 223 VAL B C 1
ATOM 3838 O O . VAL C 1 223 ? 63.364 15.011 122.959 1.00 42.34 223 VAL B O 1
ATOM 3842 N N . LEU C 1 224 ? 61.640 14.378 124.255 1.00 43.93 224 LEU B N 1
ATOM 3843 C CA . LEU C 1 224 ? 62.324 13.179 124.710 1.00 44.74 224 LEU B CA 1
ATOM 3844 C C . LEU C 1 224 ? 62.179 11.938 123.834 1.00 46.30 224 LEU B C 1
ATOM 3845 O O . LEU C 1 224 ? 62.551 10.834 124.243 1.00 48.38 224 LEU B O 1
ATOM 3850 N N . ALA C 1 225 ? 61.659 12.116 122.625 1.00 46.55 225 ALA B N 1
ATOM 3851 C CA . ALA C 1 225 ? 61.502 11.008 121.693 1.00 46.79 225 ALA B CA 1
ATOM 3852 C C . ALA C 1 225 ? 61.398 11.592 120.302 1.00 48.75 225 ALA B C 1
ATOM 3853 O O . ALA C 1 225 ? 60.806 12.662 120.125 1.00 50.56 225 ALA B O 1
ATOM 3855 N N . VAL C 1 226 ? 61.988 10.918 119.318 1.00 49.31 226 VAL B N 1
ATOM 3856 C CA . VAL C 1 226 ? 61.905 11.396 117.941 1.00 49.09 226 VAL B CA 1
ATOM 3857 C C . VAL C 1 226 ? 60.586 10.869 117.376 1.00 51.58 226 VAL B C 1
ATOM 3858 O O . VAL C 1 226 ? 60.449 9.674 117.098 1.00 52.58 226 VAL B O 1
ATOM 3862 N N . GLY C 1 227 ? 59.611 11.763 117.232 1.00 53.65 227 GLY B N 1
ATOM 3863 C CA . GLY C 1 227 ? 58.303 11.375 116.727 1.00 56.57 227 GLY B CA 1
ATOM 3864 C C . GLY C 1 227 ? 58.307 10.771 115.337 1.00 58.38 227 GLY B C 1
ATOM 3865 O O . GLY C 1 227 ? 59.226 11.011 114.559 1.00 60.01 227 GLY B O 1
ATOM 3866 N N . PRO C 1 228 ? 57.284 9.977 114.992 1.00 59.06 228 PRO B N 1
ATOM 3867 C CA . PRO C 1 228 ? 57.156 9.326 113.683 1.00 59.16 228 PRO B CA 1
ATOM 3868 C C . PRO C 1 228 ? 57.248 10.300 112.506 1.00 59.57 228 PRO B C 1
ATOM 3869 O O . PRO C 1 228 ? 57.522 9.897 111.376 1.00 60.40 228 PRO B O 1
ATOM 3873 N N . ASP C 1 229 ? 57.019 11.580 112.752 1.00 59.69 229 ASP B N 1
ATOM 3874 C CA . ASP C 1 229 ? 57.098 12.553 111.680 1.00 58.88 229 ASP B CA 1
ATOM 3875 C C . ASP C 1 229 ? 58.370 13.295 111.917 1.00 56.34 229 ASP B C 1
ATOM 3876 O O . ASP C 1 229 ? 58.437 14.127 112.785 1.00 57.50 229 ASP B O 1
ATOM 3881 N N . ASN C 1 230 ? 59.382 12.999 111.135 1.00 52.83 230 ASN B N 1
ATOM 3882 C CA . ASN C 1 230 ? 60.667 13.656 111.274 1.00 51.47 230 ASN B CA 1
ATOM 3883 C C . ASN C 1 230 ? 61.555 13.671 110.043 1.00 51.28 230 ASN B C 1
ATOM 3884 O O . ASN C 1 230 ? 61.285 13.012 109.045 1.00 53.00 230 ASN B O 1
ATOM 3889 N N . PHE C 1 231 ? 62.629 14.445 110.146 1.00 50.54 231 PHE B N 1
ATOM 3890 C CA . PHE C 1 231 ? 63.638 14.548 109.111 1.00 49.58 231 PHE B CA 1
ATOM 3891 C C . PHE C 1 231 ? 64.868 13.998 109.809 1.00 49.83 231 PHE B C 1
ATOM 3892 O O . PHE C 1 231 ? 65.149 14.346 110.953 1.00 50.73 231 PHE B O 1
ATOM 3900 N N . SER C 1 232 ? 65.602 13.135 109.134 1.00 49.90 232 SER B N 1
ATOM 3901 C CA . SER C 1 232 ? 66.783 12.559 109.733 1.00 50.23 232 SER B CA 1
ATOM 3902 C C . SER C 1 232 ? 67.756 12.257 108.619 1.00 50.99 232 SER B C 1
ATOM 3903 O O . SER C 1 232 ? 67.452 11.485 107.717 1.00 52.45 232 SER B O 1
ATOM 3906 N N . GLU C 1 233 ? 68.929 12.866 108.670 1.00 51.90 233 GLU B N 1
ATOM 3907 C CA . GLU C 1 233 ? 69.895 12.630 107.622 1.00 53.81 233 GLU B CA 1
ATOM 3908 C C . GLU C 1 233 ? 71.330 12.880 108.082 1.00 52.47 233 GLU B C 1
ATOM 3909 O O . GLU C 1 233 ? 71.554 13.402 109.174 1.00 52.86 233 GLU B O 1
ATOM 3915 N N . SER C 1 234 ? 72.296 12.484 107.254 1.00 50.49 234 SER B N 1
ATOM 3916 C CA . SER C 1 234 ? 73.703 12.679 107.571 1.00 48.92 234 SER B CA 1
ATOM 3917 C C . SER C 1 234 ? 73.983 14.153 107.842 1.00 47.85 234 SER B C 1
ATOM 3918 O O . SER C 1 234 ? 73.411 15.040 107.206 1.00 47.57 234 SER B O 1
ATOM 3921 N N . PHE C 1 235 ? 74.867 14.403 108.797 1.00 46.66 235 PHE B N 1
ATOM 3922 C CA . PHE C 1 235 ? 75.221 15.760 109.172 1.00 46.14 235 PHE B CA 1
ATOM 3923 C C . PHE C 1 235 ? 75.633 16.601 107.976 1.00 45.78 235 PHE B C 1
ATOM 3924 O O . PHE C 1 235 ? 75.185 17.737 107.815 1.00 45.96 235 PHE B O 1
ATOM 3932 N N . ILE C 1 236 ? 76.502 16.037 107.148 1.00 44.72 236 ILE B N 1
ATOM 3933 C CA . ILE C 1 236 ? 77.025 16.737 105.986 1.00 44.32 236 ILE B CA 1
ATOM 3934 C C . ILE C 1 236 ? 75.969 17.299 105.034 1.00 46.38 236 ILE B C 1
ATOM 3935 O O . ILE C 1 236 ? 76.238 18.257 104.306 1.00 47.38 236 ILE B O 1
ATOM 3940 N N . LYS C 1 237 ? 74.772 16.719 105.027 1.00 46.74 237 LYS B N 1
ATOM 3941 C CA . LYS C 1 237 ? 73.729 17.221 104.144 1.00 47.24 237 LYS B CA 1
ATOM 3942 C C . LYS C 1 237 ? 73.023 18.452 104.715 1.00 47.79 237 LYS B C 1
ATOM 3943 O O . LYS C 1 237 ? 72.221 19.089 104.029 1.00 48.69 237 LYS B O 1
ATOM 3949 N N . GLY C 1 238 ? 73.339 18.796 105.963 1.00 47.32 238 GLY B N 1
ATOM 3950 C CA . GLY C 1 238 ? 72.729 19.954 106.596 1.00 45.12 238 GLY B CA 1
ATOM 3951 C C . GLY C 1 238 ? 71.223 19.829 106.686 1.00 44.80 238 GLY B C 1
ATOM 3952 O O . GLY C 1 238 ? 70.668 18.729 106.567 1.00 45.57 238 GLY B O 1
ATOM 3953 N N . VAL C 1 239 ? 70.550 20.952 106.908 1.00 43.52 239 VAL B N 1
ATOM 3954 C CA . VAL C 1 239 ? 69.097 20.932 107.003 1.00 43.25 239 VAL B CA 1
ATOM 3955 C C . VAL C 1 239 ? 68.493 22.327 107.019 1.00 44.12 239 VAL B C 1
ATOM 3956 O O . VAL C 1 239 ? 69.149 23.305 107.391 1.00 43.93 239 VAL B O 1
ATOM 3960 N N . PHE C 1 240 ? 67.238 22.395 106.588 1.00 44.51 240 PHE B N 1
ATOM 3961 C CA . PHE C 1 240 ? 66.475 23.629 106.565 1.00 45.57 240 PHE B CA 1
ATOM 3962 C C . PHE C 1 240 ? 65.068 23.242 106.984 1.00 45.24 240 PHE B C 1
ATOM 3963 O O . PHE C 1 240 ? 64.527 22.252 106.495 1.00 45.95 240 PHE B O 1
ATOM 3971 N N . SER C 1 241 ? 64.479 24.008 107.894 1.00 44.65 241 SER B N 1
ATOM 3972 C CA . SER C 1 241 ? 63.134 23.710 108.362 1.00 44.92 241 SER B CA 1
ATOM 3973 C C . SER C 1 241 ? 62.406 24.973 108.793 1.00 46.00 241 SER B C 1
ATOM 3974 O O . SER C 1 241 ? 63.033 25.984 109.102 1.00 46.44 241 SER B O 1
ATOM 3977 N N . GLN C 1 242 ? 61.078 24.920 108.797 1.00 47.87 242 GLN B N 1
ATOM 3978 C CA . GLN C 1 242 ? 60.283 26.072 109.196 1.00 50.14 242 GLN B CA 1
ATOM 3979 C C . GLN C 1 242 ? 59.188 25.619 110.114 1.00 50.36 242 GLN B C 1
ATOM 3980 O O . GLN C 1 242 ? 58.892 24.432 110.215 1.00 50.67 242 GLN B O 1
ATOM 3986 N N . SER C 1 243 ? 58.583 26.586 110.780 1.00 50.58 243 SER B N 1
ATOM 3987 C CA . SER C 1 243 ? 57.489 26.313 111.678 1.00 50.78 243 SER B CA 1
ATOM 3988 C C . SER C 1 243 ? 56.342 27.180 111.196 1.00 51.71 243 SER B C 1
ATOM 3989 O O . SER C 1 243 ? 56.553 28.131 110.424 1.00 54.27 243 SER B O 1
ATOM 3992 N N . ALA C 1 244 ? 55.132 26.854 111.640 1.00 50.15 244 ALA B N 1
ATOM 3993 C CA . ALA C 1 244 ? 53.958 27.618 111.250 1.00 47.95 244 ALA B CA 1
ATOM 3994 C C . ALA C 1 244 ? 53.024 27.848 112.426 1.00 47.19 244 ALA B C 1
ATOM 3995 O O . ALA C 1 244 ? 53.117 27.169 113.460 1.00 47.22 244 ALA B O 1
ATOM 3997 N N . CYS C 1 245 ? 52.124 28.810 112.249 1.00 45.21 245 CYS B N 1
ATOM 3998 C CA . CYS C 1 245 ? 51.155 29.171 113.267 1.00 45.85 245 CYS B CA 1
ATOM 3999 C C . CYS C 1 245 ? 50.355 27.955 113.717 1.00 45.89 245 CYS B C 1
ATOM 4000 O O . CYS C 1 245 ? 49.721 27.303 112.899 1.00 47.59 245 CYS B O 1
ATOM 4003 N N . ASN C 1 246 ? 50.360 27.644 115.000 1.00 46.50 246 ASN B N 1
ATOM 4004 C CA . ASN C 1 246 ? 49.626 26.497 115.514 1.00 47.26 246 ASN B CA 1
ATOM 4005 C C . ASN C 1 246 ? 48.249 26.817 116.013 1.00 47.35 246 ASN B C 1
ATOM 4006 O O . ASN C 1 246 ? 47.696 26.125 116.842 1.00 47.46 246 ASN B O 1
ATOM 4011 N N . GLU C 1 247 ? 47.710 27.893 115.488 1.00 47.51 247 GLU B N 1
ATOM 4012 C CA . GLU C 1 247 ? 46.391 28.373 115.845 1.00 48.37 247 GLU B CA 1
ATOM 4013 C C . GLU C 1 247 ? 45.641 28.670 114.538 1.00 48.33 247 GLU B C 1
ATOM 4014 O O . GLU C 1 247 ? 46.261 28.901 113.504 1.00 47.73 247 GLU B O 1
ATOM 4020 N N . PRO C 1 248 ? 44.298 28.650 114.559 1.00 48.56 248 PRO B N 1
ATOM 4021 C CA . PRO C 1 248 ? 43.542 28.932 113.335 1.00 49.64 248 PRO B CA 1
ATOM 4022 C C . PRO C 1 248 ? 43.689 30.372 112.832 1.00 52.07 248 PRO B C 1
ATOM 4023 O O . PRO C 1 248 ? 43.396 30.673 111.674 1.00 52.93 248 PRO B O 1
ATOM 4027 N N . ASP C 1 249 ? 44.147 31.261 113.704 1.00 55.05 249 ASP B N 1
ATOM 4028 C CA . ASP C 1 249 ? 44.326 32.659 113.335 1.00 57.80 249 ASP B CA 1
ATOM 4029 C C . ASP C 1 249 ? 45.513 33.259 114.076 1.00 56.55 249 ASP B C 1
ATOM 4030 O O . ASP C 1 249 ? 45.992 32.696 115.060 1.00 56.98 249 ASP B O 1
ATOM 4035 N N . PHE C 1 250 ? 45.989 34.402 113.595 1.00 56.16 250 PHE B N 1
ATOM 4036 C CA . PHE C 1 250 ? 47.141 35.064 114.193 1.00 56.62 250 PHE B CA 1
ATOM 4037 C C . PHE C 1 250 ? 46.800 36.077 115.277 1.00 57.74 250 PHE B C 1
ATOM 4038 O O . PHE C 1 250 ? 46.803 37.279 115.028 1.00 57.80 250 PHE B O 1
ATOM 4046 N N . GLU C 1 251 ? 46.524 35.597 116.484 1.00 59.78 251 GLU B N 1
ATOM 4047 C CA . GLU C 1 251 ? 46.199 36.493 117.583 1.00 61.75 251 GLU B CA 1
ATOM 4048 C C . GLU C 1 251 ? 47.460 36.988 118.298 1.00 59.41 251 GLU B C 1
ATOM 4049 O O . GLU C 1 251 ? 48.512 36.332 118.280 1.00 59.16 251 GLU B O 1
ATOM 4055 N N . PHE C 1 252 ? 47.352 38.161 118.915 1.00 56.89 252 PHE B N 1
ATOM 4056 C CA . PHE C 1 252 ? 48.470 38.738 119.643 1.00 54.00 252 PHE B CA 1
ATOM 4057 C C . PHE C 1 252 ? 48.634 38.131 121.014 1.00 53.93 252 PHE B C 1
ATOM 4058 O O . PHE C 1 252 ? 47.662 37.781 121.685 1.00 53.69 252 PHE B O 1
ATOM 4066 N N . ASN C 1 253 ? 49.886 38.013 121.423 1.00 54.57 253 ASN B N 1
ATOM 4067 C CA . ASN C 1 253 ? 50.212 37.489 122.728 1.00 55.16 253 ASN B CA 1
ATOM 4068 C C . ASN C 1 253 ? 50.893 38.617 123.490 1.00 55.45 253 ASN B C 1
ATOM 4069 O O . ASN C 1 253 ? 51.631 39.413 122.904 1.00 55.27 253 ASN B O 1
ATOM 4074 N N . ASP C 1 254 ? 50.627 38.698 124.790 1.00 55.79 254 ASP B N 1
ATOM 4075 C CA . ASP C 1 254 ? 51.199 39.752 125.617 1.00 55.24 254 ASP B CA 1
ATOM 4076 C C . ASP C 1 254 ? 52.643 39.490 125.969 1.00 52.75 254 ASP B C 1
ATOM 4077 O O . ASP C 1 254 ? 53.076 38.337 126.059 1.00 51.30 254 ASP B O 1
ATOM 4082 N N . ILE C 1 255 ? 53.387 40.575 126.166 1.00 50.16 255 ILE B N 1
ATOM 4083 C CA . ILE C 1 255 ? 54.778 40.468 126.569 1.00 46.92 255 ILE B CA 1
ATOM 4084 C C . ILE C 1 255 ? 54.708 40.023 128.029 1.00 47.14 255 ILE B C 1
ATOM 4085 O O . ILE C 1 255 ? 53.911 40.552 128.814 1.00 46.05 255 ILE B O 1
ATOM 4090 N N . LEU C 1 256 ? 55.515 39.024 128.373 1.00 46.79 256 LEU B N 1
ATOM 4091 C CA . LEU C 1 256 ? 55.555 38.497 129.728 1.00 45.79 256 LEU B CA 1
ATOM 4092 C C . LEU C 1 256 ? 56.660 39.174 130.521 1.00 47.29 256 LEU B C 1
ATOM 4093 O O . LEU C 1 256 ? 57.790 39.349 130.043 1.00 47.63 256 LEU B O 1
ATOM 4098 N N . GLU C 1 257 ? 56.336 39.569 131.746 1.00 47.56 257 GLU B N 1
ATOM 4099 C CA . GLU C 1 257 ? 57.297 40.241 132.616 1.00 46.80 257 GLU B CA 1
ATOM 4100 C C . GLU C 1 257 ? 57.827 39.445 133.796 1.00 46.65 257 GLU B C 1
ATOM 4101 O O . GLU C 1 257 ? 57.079 38.767 134.494 1.00 45.55 257 GLU B O 1
ATOM 4107 N N . GLY C 1 258 ? 59.135 39.542 134.005 1.00 46.22 258 GLY B N 1
ATOM 4108 C CA . GLY C 1 258 ? 59.788 38.849 135.090 1.00 46.49 258 GLY B CA 1
ATOM 4109 C C . GLY C 1 258 ? 60.215 37.414 134.988 1.00 46.82 258 GLY B C 1
ATOM 4110 O O . GLY C 1 258 ? 60.574 36.829 135.988 1.00 47.62 258 GLY B O 1
ATOM 4111 N N . ILE C 1 259 ? 60.188 36.837 133.803 1.00 47.06 259 ILE B N 1
ATOM 4112 C CA . ILE C 1 259 ? 60.590 35.453 133.674 1.00 45.75 259 ILE B CA 1
ATOM 4113 C C . ILE C 1 259 ? 62.018 35.236 133.260 1.00 45.92 259 ILE B C 1
ATOM 4114 O O . ILE C 1 259 ? 62.428 35.637 132.193 1.00 46.02 259 ILE B O 1
ATOM 4119 N N . GLN C 1 260 ? 62.773 34.584 134.124 1.00 45.85 260 GLN B N 1
ATOM 4120 C CA . GLN C 1 260 ? 64.174 34.300 133.848 1.00 45.15 260 GLN B CA 1
ATOM 4121 C C . GLN C 1 260 ? 64.391 32.797 133.758 1.00 45.40 260 GLN B C 1
ATOM 4122 O O . GLN C 1 260 ? 65.286 32.326 133.048 1.00 45.86 260 GLN B O 1
ATOM 4128 N N . THR C 1 261 ? 63.568 32.033 134.466 1.00 44.86 261 THR B N 1
ATOM 4129 C CA . THR C 1 261 ? 63.685 30.585 134.392 1.00 45.77 261 THR B CA 1
ATOM 4130 C C . THR C 1 261 ? 62.335 29.905 134.528 1.00 45.88 261 THR B C 1
ATOM 4131 O O . THR C 1 261 ? 61.385 30.472 135.080 1.00 45.34 261 THR B O 1
ATOM 4135 N N . LEU C 1 262 ? 62.275 28.686 134.002 1.00 45.47 262 LEU B N 1
ATOM 4136 C CA . LEU C 1 262 ? 61.095 27.842 134.059 1.00 45.39 262 LEU B CA 1
ATOM 4137 C C . LEU C 1 262 ? 61.633 26.434 134.229 1.00 47.06 262 LEU B C 1
ATOM 4138 O O . LEU C 1 262 ? 62.266 25.896 133.317 1.00 46.60 262 LEU B O 1
ATOM 4143 N N . PRO C 1 263 ? 61.391 25.815 135.406 1.00 49.11 263 PRO B N 1
ATOM 4144 C CA . PRO C 1 263 ? 60.644 26.389 136.538 1.00 48.85 263 PRO B CA 1
ATOM 4145 C C . PRO C 1 263 ? 61.232 27.664 137.126 1.00 48.31 263 PRO B C 1
ATOM 4146 O O . PRO C 1 263 ? 62.457 27.828 137.188 1.00 48.77 263 PRO B O 1
ATOM 4150 N N . PRO C 1 264 ? 60.358 28.592 137.559 1.00 48.41 264 PRO B N 1
ATOM 4151 C CA . PRO C 1 264 ? 60.826 29.850 138.141 1.00 49.13 264 PRO B CA 1
ATOM 4152 C C . PRO C 1 264 ? 61.556 29.602 139.455 1.00 50.00 264 PRO B C 1
ATOM 4153 O O . PRO C 1 264 ? 61.520 28.492 139.997 1.00 51.00 264 PRO B O 1
ATOM 4157 N N . ALA C 1 265 ? 62.234 30.628 139.957 1.00 50.78 265 ALA B N 1
ATOM 4158 C CA . ALA C 1 265 ? 62.964 30.512 141.214 1.00 50.89 265 ALA B CA 1
ATOM 4159 C C . ALA C 1 265 ? 62.011 30.116 142.345 1.00 51.17 265 ALA B C 1
ATOM 4160 O O . ALA C 1 265 ? 60.871 30.588 142.405 1.00 51.34 265 ALA B O 1
ATOM 4162 N N . ASN C 1 266 ? 62.490 29.246 143.231 1.00 50.75 266 ASN B N 1
ATOM 4163 C CA . ASN C 1 266 ? 61.717 28.758 144.377 1.00 50.68 266 ASN B CA 1
ATOM 4164 C C . ASN C 1 266 ? 60.666 27.720 144.025 1.00 50.47 266 ASN B C 1
ATOM 4165 O O . ASN C 1 266 ? 59.814 27.403 144.855 1.00 51.29 266 ASN B O 1
ATOM 4170 N N . VAL C 1 267 ? 60.714 27.202 142.799 1.00 49.50 267 VAL B N 1
ATOM 4171 C CA . VAL C 1 267 ? 59.775 26.169 142.372 1.00 47.53 267 VAL B CA 1
ATOM 4172 C C . VAL C 1 267 ? 60.595 24.971 141.911 1.00 48.21 267 VAL B C 1
ATOM 4173 O O . VAL C 1 267 ? 61.543 25.127 141.137 1.00 48.93 267 VAL B O 1
ATOM 4177 N N . SER C 1 268 ? 60.245 23.783 142.394 1.00 48.16 268 SER B N 1
ATOM 4178 C CA . SER C 1 268 ? 60.978 22.576 142.023 1.00 49.44 268 SER B CA 1
ATOM 4179 C C . SER C 1 268 ? 60.497 22.059 140.678 1.00 50.64 268 SER B C 1
ATOM 4180 O O . SER C 1 268 ? 59.314 22.173 140.345 1.00 51.13 268 SER B O 1
ATOM 4183 N N . LEU C 1 269 ? 61.416 21.491 139.907 1.00 50.42 269 LEU B N 1
ATOM 4184 C CA . LEU C 1 269 ? 61.060 20.947 138.606 1.00 50.09 269 LEU B CA 1
ATOM 4185 C C . LEU C 1 269 ? 59.886 19.989 138.788 1.00 50.56 269 LEU B C 1
ATOM 4186 O O . LEU C 1 269 ? 58.929 19.985 138.008 1.00 50.00 269 LEU B O 1
ATOM 4191 N N . GLY C 1 270 ? 59.973 19.184 139.841 1.00 50.66 270 GLY B N 1
ATOM 4192 C CA . GLY C 1 270 ? 58.941 18.212 140.124 1.00 51.37 270 GLY B CA 1
ATOM 4193 C C . GLY C 1 270 ? 57.524 18.749 140.158 1.00 52.18 270 GLY B C 1
ATOM 4194 O O . GLY C 1 270 ? 56.612 18.141 139.590 1.00 53.43 270 GLY B O 1
ATOM 4195 N N . SER C 1 271 ? 57.323 19.886 140.812 1.00 51.45 271 SER B N 1
ATOM 4196 C CA . SER C 1 271 ? 55.981 20.435 140.912 1.00 52.53 271 SER B CA 1
ATOM 4197 C C . SER C 1 271 ? 55.430 21.095 139.641 1.00 52.57 271 SER B C 1
ATOM 4198 O O . SER C 1 271 ? 54.244 21.422 139.586 1.00 53.41 271 SER B O 1
ATOM 4201 N N . THR C 1 272 ? 56.264 21.273 138.617 1.00 52.42 272 THR B N 1
ATOM 4202 C CA . THR C 1 272 ? 55.803 21.903 137.375 1.00 52.28 272 THR B CA 1
ATOM 4203 C C . THR C 1 272 ? 55.372 20.902 136.310 1.00 53.15 272 THR B C 1
ATOM 4204 O O . THR C 1 272 ? 54.539 21.213 135.458 1.00 54.06 272 THR B O 1
ATOM 4208 N N . GLY C 1 273 ? 55.941 19.703 136.352 1.00 53.05 273 GLY B N 1
ATOM 4209 C CA . GLY C 1 273 ? 55.600 18.707 135.357 1.00 52.14 273 GLY B CA 1
ATOM 4210 C C . GLY C 1 273 ? 56.581 18.751 134.199 1.00 52.07 273 GLY B C 1
ATOM 4211 O O . GLY C 1 273 ? 56.665 17.806 133.423 1.00 54.70 273 GLY B O 1
ATOM 4212 N N . GLN C 1 274 ? 57.337 19.837 134.071 1.00 50.42 274 GLN B N 1
ATOM 4213 C CA . GLN C 1 274 ? 58.304 19.932 132.983 1.00 49.08 274 GLN B CA 1
ATOM 4214 C C . GLN C 1 274 ? 59.356 18.843 133.110 1.00 49.23 274 GLN B C 1
ATOM 4215 O O . GLN C 1 274 ? 59.768 18.487 134.213 1.00 49.98 274 GLN B O 1
ATOM 4221 N N . PRO C 1 275 ? 59.801 18.288 131.976 1.00 49.11 275 PRO B N 1
ATOM 4222 C CA . PRO C 1 275 ? 60.815 17.230 131.982 1.00 48.64 275 PRO B CA 1
ATOM 4223 C C . PRO C 1 275 ? 62.240 17.760 132.195 1.00 48.37 275 PRO B C 1
ATOM 4224 O O . PRO C 1 275 ? 63.137 17.016 132.597 1.00 48.37 275 PRO B O 1
ATOM 4228 N N . PHE C 1 276 ? 62.447 19.043 131.920 1.00 47.58 276 PHE B N 1
ATOM 4229 C CA . PHE C 1 276 ? 63.754 19.655 132.104 1.00 47.47 276 PHE B CA 1
ATOM 4230 C C . PHE C 1 276 ? 63.609 21.153 132.321 1.00 47.57 276 PHE B C 1
ATOM 4231 O O . PHE C 1 276 ? 62.491 21.674 132.381 1.00 46.37 276 PHE B O 1
ATOM 4239 N N . THR C 1 277 ? 64.738 21.847 132.427 1.00 48.44 277 THR B N 1
ATOM 4240 C CA . THR C 1 277 ? 64.719 23.275 132.712 1.00 48.92 277 THR B CA 1
ATOM 4241 C C . THR C 1 277 ? 65.147 24.233 131.618 1.00 49.40 277 THR B C 1
ATOM 4242 O O . THR C 1 277 ? 66.025 23.936 130.805 1.00 48.94 277 THR B O 1
ATOM 4246 N N . MET C 1 278 ? 64.519 25.406 131.646 1.00 49.59 278 MET B N 1
ATOM 4247 C CA . MET C 1 278 ? 64.794 26.492 130.721 1.00 49.94 278 MET B CA 1
ATOM 4248 C C . MET C 1 278 ? 65.388 27.626 131.552 1.00 50.51 278 MET B C 1
ATOM 4249 O O . MET C 1 278 ? 64.739 28.146 132.463 1.00 50.38 278 MET B O 1
ATOM 4254 N N . ASP C 1 279 ? 66.617 28.011 131.233 1.00 51.43 279 ASP B N 1
ATOM 4255 C CA . ASP C 1 279 ? 67.300 29.062 131.976 1.00 52.57 279 ASP B CA 1
ATOM 4256 C C . ASP C 1 279 ? 67.879 30.144 131.063 1.00 51.90 279 ASP B C 1
ATOM 4257 O O . ASP C 1 279 ? 68.873 29.914 130.368 1.00 51.31 279 ASP B O 1
ATOM 4262 N N . SER C 1 280 ? 67.273 31.329 131.077 1.00 50.66 280 SER B N 1
ATOM 4263 C CA . SER C 1 280 ? 67.741 32.408 130.217 1.00 51.43 280 SER B CA 1
ATOM 4264 C C . SER C 1 280 ? 68.957 33.146 130.746 1.00 52.53 280 SER B C 1
ATOM 4265 O O . SER C 1 280 ? 69.516 34.010 130.063 1.00 54.19 280 SER B O 1
ATOM 4268 N N . GLY C 1 281 ? 69.371 32.803 131.961 1.00 52.86 281 GLY B N 1
ATOM 4269 C CA . GLY C 1 281 ? 70.541 33.436 132.543 1.00 52.96 281 GLY B CA 1
ATOM 4270 C C . GLY C 1 281 ? 70.351 34.828 133.118 1.00 53.53 281 GLY B C 1
ATOM 4271 O O . GLY C 1 281 ? 69.291 35.157 133.666 1.00 54.67 281 GLY B O 1
ATOM 4272 N N . ALA C 1 282 ? 71.397 35.645 132.988 1.00 52.89 282 ALA B N 1
ATOM 4273 C CA . ALA C 1 282 ? 71.410 37.013 133.501 1.00 52.48 282 ALA B CA 1
ATOM 4274 C C . ALA C 1 282 ? 70.311 37.874 132.912 1.00 52.78 282 ALA B C 1
ATOM 4275 O O . ALA C 1 282 ? 70.228 38.034 131.697 1.00 52.75 282 ALA B O 1
ATOM 4277 N N . GLU C 1 283 ? 69.477 38.441 133.775 1.00 52.82 283 GLU B N 1
ATOM 4278 C CA . GLU C 1 283 ? 68.392 39.290 133.310 1.00 53.45 283 GLU B CA 1
ATOM 4279 C C . GLU C 1 283 ? 68.933 40.418 132.435 1.00 52.69 283 GLU B C 1
ATOM 4280 O O . GLU C 1 283 ? 68.228 40.961 131.585 1.00 52.10 283 GLU B O 1
ATOM 4286 N N . ALA C 1 284 ? 70.195 40.763 132.645 1.00 52.57 284 ALA B N 1
ATOM 4287 C CA . ALA C 1 284 ? 70.821 41.835 131.888 1.00 52.94 284 ALA B CA 1
ATOM 4288 C C . ALA C 1 284 ? 71.256 41.413 130.489 1.00 53.25 284 ALA B C 1
ATOM 4289 O O . ALA C 1 284 ? 71.685 42.251 129.691 1.00 53.78 284 ALA B O 1
ATOM 4291 N N . THR C 1 285 ? 71.163 40.121 130.188 1.00 52.77 285 THR B N 1
ATOM 4292 C CA . THR C 1 285 ? 71.553 39.655 128.861 1.00 53.34 285 THR B CA 1
ATOM 4293 C C . THR C 1 285 ? 70.458 38.892 128.109 1.00 52.89 285 THR B C 1
ATOM 4294 O O . THR C 1 285 ? 70.455 38.887 126.881 1.00 53.70 285 THR B O 1
ATOM 4298 N N . SER C 1 286 ? 69.527 38.265 128.826 1.00 51.54 286 SER B N 1
ATOM 4299 C CA . SER C 1 286 ? 68.460 37.517 128.167 1.00 50.74 286 SER B CA 1
ATOM 4300 C C . SER C 1 286 ? 67.275 37.255 129.088 1.00 50.90 286 SER B C 1
ATOM 4301 O O . SER C 1 286 ? 67.282 37.637 130.255 1.00 52.51 286 SER B O 1
ATOM 4304 N N . GLY C 1 287 ? 66.253 36.598 128.554 1.00 50.40 287 GLY B N 1
ATOM 4305 C CA . GLY C 1 287 ? 65.070 36.292 129.338 1.00 49.67 287 GLY B CA 1
ATOM 4306 C C . GLY C 1 287 ? 63.947 35.860 128.418 1.00 48.80 287 GLY B C 1
ATOM 4307 O O . GLY C 1 287 ? 64.056 36.014 127.199 1.00 51.46 287 GLY B O 1
ATOM 4308 N N . VAL C 1 288 ? 62.870 35.330 128.980 1.00 46.11 288 VAL B N 1
ATOM 4309 C CA . VAL C 1 288 ? 61.733 34.886 128.202 1.00 43.83 288 VAL B CA 1
ATOM 4310 C C . VAL C 1 288 ? 60.706 35.993 128.245 1.00 43.50 288 VAL B C 1
ATOM 4311 O O . VAL C 1 288 ? 60.057 36.161 129.245 1.00 42.93 288 VAL B O 1
ATOM 4315 N N . VAL C 1 289 ? 60.548 36.747 127.168 1.00 42.72 289 VAL B N 1
ATOM 4316 C CA . VAL C 1 289 ? 59.584 37.828 127.150 1.00 42.82 289 VAL B CA 1
ATOM 4317 C C . VAL C 1 289 ? 58.212 37.460 126.602 1.00 43.84 289 VAL B C 1
ATOM 4318 O O . VAL C 1 289 ? 57.347 38.323 126.462 1.00 45.13 289 VAL B O 1
ATOM 4322 N N . GLY C 1 290 ? 58.008 36.185 126.296 1.00 43.99 290 GLY B N 1
ATOM 4323 C CA . GLY C 1 290 ? 56.727 35.755 125.768 1.00 44.20 290 GLY B CA 1
ATOM 4324 C C . GLY C 1 290 ? 56.808 34.409 125.073 1.00 45.24 290 GLY B C 1
ATOM 4325 O O . GLY C 1 290 ? 57.899 33.881 124.847 1.00 45.49 290 GLY B O 1
ATOM 4326 N N . TRP C 1 291 ? 55.654 33.844 124.739 1.00 45.47 291 TRP B N 1
ATOM 4327 C CA . TRP C 1 291 ? 55.617 32.559 124.062 1.00 46.56 291 TRP B CA 1
ATOM 4328 C C . TRP C 1 291 ? 54.592 32.615 122.931 1.00 47.86 291 TRP B C 1
ATOM 4329 O O . TRP C 1 291 ? 53.385 32.634 123.178 1.00 48.64 291 TRP B O 1
ATOM 4340 N N . GLY C 1 292 ? 55.089 32.646 121.695 1.00 47.94 292 GLY B N 1
ATOM 4341 C CA . GLY C 1 292 ? 54.229 32.733 120.525 1.00 48.50 292 GLY B CA 1
ATOM 4342 C C . GLY C 1 292 ? 53.483 31.479 120.096 1.00 49.14 292 GLY B C 1
ATOM 4343 O O . GLY C 1 292 ? 53.706 30.384 120.623 1.00 49.43 292 GLY B O 1
ATOM 4344 N N . ASN C 1 293 ? 52.596 31.645 119.115 1.00 48.58 293 ASN B N 1
ATOM 4345 C CA . ASN C 1 293 ? 51.790 30.541 118.610 1.00 47.41 293 ASN B CA 1
ATOM 4346 C C . ASN C 1 293 ? 52.369 29.843 117.377 1.00 47.09 293 ASN B C 1
ATOM 4347 O O . ASN C 1 293 ? 51.778 29.855 116.301 1.00 47.17 293 ASN B O 1
ATOM 4352 N N . MET C 1 294 ? 53.538 29.242 117.552 1.00 47.03 294 MET B N 1
ATOM 4353 C CA . MET C 1 294 ? 54.215 28.504 116.497 1.00 47.07 294 MET B CA 1
ATOM 4354 C C . MET C 1 294 ? 54.667 27.241 117.200 1.00 47.66 294 MET B C 1
ATOM 4355 O O . MET C 1 294 ? 54.948 27.267 118.397 1.00 47.97 294 MET B O 1
ATOM 4360 N N . ASP C 1 295 ? 54.730 26.131 116.483 1.00 48.90 295 ASP B N 1
ATOM 4361 C CA . ASP C 1 295 ? 55.204 24.915 117.118 1.00 49.36 295 ASP B CA 1
ATOM 4362 C C . ASP C 1 295 ? 56.715 25.021 117.260 1.00 48.40 295 ASP B C 1
ATOM 4363 O O . ASP C 1 295 ? 57.362 25.771 116.536 1.00 49.12 295 ASP B O 1
ATOM 4368 N N . THR C 1 296 ? 57.284 24.281 118.198 1.00 47.21 296 THR B N 1
ATOM 4369 C CA . THR C 1 296 ? 58.720 24.345 118.405 1.00 45.90 296 THR B CA 1
ATOM 4370 C C . THR C 1 296 ? 59.464 23.341 117.542 1.00 45.63 296 THR B C 1
ATOM 4371 O O . THR C 1 296 ? 59.072 22.177 117.454 1.00 46.43 296 THR B O 1
ATOM 4375 N N . ILE C 1 297 ? 60.533 23.795 116.897 1.00 44.11 297 ILE B N 1
ATOM 4376 C CA . ILE C 1 297 ? 61.327 22.909 116.061 1.00 42.92 297 ILE B CA 1
ATOM 4377 C C . ILE C 1 297 ? 62.413 22.307 116.939 1.00 43.51 297 ILE B C 1
ATOM 4378 O O . ILE C 1 297 ? 63.186 23.033 117.563 1.00 44.54 297 ILE B O 1
ATOM 4383 N N . VAL C 1 298 ? 62.461 20.983 116.997 1.00 42.91 298 VAL B N 1
ATOM 4384 C CA . VAL C 1 298 ? 63.459 20.287 117.800 1.00 42.29 298 VAL B CA 1
ATOM 4385 C C . VAL C 1 298 ? 64.510 19.711 116.863 1.00 43.18 298 VAL B C 1
ATOM 4386 O O . VAL C 1 298 ? 64.175 19.089 115.859 1.00 44.96 298 VAL B O 1
ATOM 4390 N N . ILE C 1 299 ? 65.779 19.911 117.189 1.00 43.30 299 ILE B N 1
ATOM 4391 C CA . ILE C 1 299 ? 66.857 19.405 116.349 1.00 43.23 299 ILE B CA 1
ATOM 4392 C C . ILE C 1 299 ? 67.875 18.633 117.162 1.00 44.42 299 ILE B C 1
ATOM 4393 O O . ILE C 1 299 ? 68.375 19.137 118.164 1.00 45.85 299 ILE B O 1
ATOM 4398 N N . ARG C 1 300 ? 68.180 17.413 116.743 1.00 44.50 300 ARG B N 1
ATOM 4399 C CA . ARG C 1 300 ? 69.180 16.632 117.443 1.00 44.28 300 ARG B CA 1
ATOM 4400 C C . ARG C 1 300 ? 70.365 16.427 116.530 1.00 45.73 300 ARG B C 1
ATOM 4401 O O . ARG C 1 300 ? 70.265 15.739 115.513 1.00 46.74 300 ARG B O 1
ATOM 4409 N N . VAL C 1 301 ? 71.484 17.039 116.891 1.00 45.94 301 VAL B N 1
ATOM 4410 C CA . VAL C 1 301 ? 72.706 16.902 116.121 1.00 45.84 301 VAL B CA 1
ATOM 4411 C C . VAL C 1 301 ? 73.582 15.939 116.912 1.00 47.89 301 VAL B C 1
ATOM 4412 O O . VAL C 1 301 ? 74.001 16.252 118.020 1.00 48.71 301 VAL B O 1
ATOM 4416 N N . SER C 1 302 ? 73.836 14.761 116.357 1.00 49.95 302 SER B N 1
ATOM 4417 C CA . SER C 1 302 ? 74.641 13.760 117.042 1.00 53.00 302 SER B CA 1
ATOM 4418 C C . SER C 1 302 ? 76.034 13.631 116.437 1.00 54.97 302 SER B C 1
ATOM 4419 O O . SER C 1 302 ? 76.172 13.266 115.271 1.00 57.13 302 SER B O 1
ATOM 4422 N N . ALA C 1 303 ? 77.063 13.925 117.233 1.00 56.18 303 ALA B N 1
ATOM 4423 C CA . ALA C 1 303 ? 78.455 13.834 116.778 1.00 56.49 303 ALA B CA 1
ATOM 4424 C C . ALA C 1 303 ? 79.183 12.691 117.476 1.00 57.82 303 ALA B C 1
ATOM 4425 O O . ALA C 1 303 ? 79.185 12.600 118.703 1.00 59.40 303 ALA B O 1
ATOM 4427 N N . PRO C 1 304 ? 79.801 11.792 116.700 1.00 58.26 304 PRO B N 1
ATOM 4428 C CA . PRO C 1 304 ? 80.523 10.675 117.308 1.00 58.27 304 PRO B CA 1
ATOM 4429 C C . PRO C 1 304 ? 81.851 11.151 117.876 1.00 58.73 304 PRO B C 1
ATOM 4430 O O . PRO C 1 304 ? 82.338 12.241 117.564 1.00 57.45 304 PRO B O 1
ATOM 4434 N N . GLU C 1 305 ? 82.434 10.310 118.712 1.00 59.88 305 GLU B N 1
ATOM 4435 C CA . GLU C 1 305 ? 83.712 10.608 119.315 1.00 60.03 305 GLU B CA 1
ATOM 4436 C C . GLU C 1 305 ? 84.725 10.661 118.174 1.00 58.01 305 GLU B C 1
ATOM 4437 O O . GLU C 1 305 ? 84.811 9.731 117.373 1.00 57.37 305 GLU B O 1
ATOM 4443 N N . GLY C 1 306 ? 85.469 11.756 118.079 1.00 56.45 306 GLY B N 1
ATOM 4444 C CA . GLY C 1 306 ? 86.473 11.859 117.035 1.00 54.84 306 GLY B CA 1
ATOM 4445 C C . GLY C 1 306 ? 86.039 12.496 115.731 1.00 54.38 306 GLY B C 1
ATOM 4446 O O . GLY C 1 306 ? 86.770 12.459 114.739 1.00 54.57 306 GLY B O 1
ATOM 4447 N N . ALA C 1 307 ? 84.853 13.087 115.720 1.00 53.75 307 ALA B N 1
ATOM 4448 C CA . ALA C 1 307 ? 84.358 13.732 114.519 1.00 51.91 307 ALA B CA 1
ATOM 4449 C C . ALA C 1 307 ? 84.430 15.244 114.673 1.00 51.98 307 ALA B C 1
ATOM 4450 O O . ALA C 1 307 ? 84.283 15.777 115.777 1.00 54.00 307 ALA B O 1
ATOM 4452 N N . VAL C 1 308 ? 84.666 15.932 113.563 1.00 50.23 308 VAL B N 1
ATOM 4453 C CA . VAL C 1 308 ? 84.721 17.387 113.566 1.00 47.94 308 VAL B CA 1
ATOM 4454 C C . VAL C 1 308 ? 83.538 17.920 112.773 1.00 48.28 308 VAL B C 1
ATOM 4455 O O . VAL C 1 308 ? 83.609 18.048 111.548 1.00 48.33 308 VAL B O 1
ATOM 4459 N N . ASN C 1 309 ? 82.447 18.219 113.473 1.00 48.51 309 ASN B N 1
ATOM 4460 C CA . ASN C 1 309 ? 81.256 18.741 112.820 1.00 48.64 309 ASN B CA 1
ATOM 4461 C C . ASN C 1 309 ? 81.106 20.230 113.049 1.00 49.16 309 ASN B C 1
ATOM 4462 O O . ASN C 1 309 ? 80.714 20.677 114.125 1.00 49.38 309 ASN B O 1
ATOM 4467 N N . SER C 1 310 ? 81.436 20.990 112.012 1.00 49.48 310 SER B N 1
ATOM 4468 C CA . SER C 1 310 ? 81.360 22.437 112.045 1.00 49.44 310 SER B CA 1
ATOM 4469 C C . SER C 1 310 ? 80.256 22.839 111.091 1.00 49.32 310 SER B C 1
ATOM 4470 O O . SER C 1 310 ? 80.025 22.177 110.081 1.00 49.84 310 SER B O 1
ATOM 4473 N N . ALA C 1 311 ? 79.572 23.927 111.404 1.00 48.73 311 ALA B N 1
ATOM 4474 C CA . ALA C 1 311 ? 78.492 24.375 110.550 1.00 47.99 311 ALA B CA 1
ATOM 4475 C C . ALA C 1 311 ? 78.153 25.816 110.839 1.00 47.76 311 ALA B C 1
ATOM 4476 O O . ALA C 1 311 ? 78.711 26.432 111.743 1.00 48.46 311 ALA B O 1
ATOM 4478 N N . ILE C 1 312 ? 77.252 26.359 110.037 1.00 47.78 312 ILE B N 1
ATOM 4479 C CA . ILE C 1 312 ? 76.786 27.714 110.232 1.00 47.57 312 ILE B CA 1
ATOM 4480 C C . ILE C 1 312 ? 75.318 27.548 110.511 1.00 47.97 312 ILE B C 1
ATOM 4481 O O . ILE C 1 312 ? 74.610 26.874 109.764 1.00 49.34 312 ILE B O 1
ATOM 4486 N N . LEU C 1 313 ? 74.864 28.136 111.604 1.00 47.61 313 LEU B N 1
ATOM 4487 C CA . LEU C 1 313 ? 73.471 28.030 111.979 1.00 48.15 313 LEU B CA 1
ATOM 4488 C C . LEU C 1 313 ? 72.786 29.341 111.703 1.00 48.42 313 LEU B C 1
ATOM 4489 O O . LEU C 1 313 ? 73.321 30.392 112.043 1.00 50.41 313 LEU B O 1
ATOM 4494 N N . LYS C 1 314 ? 71.614 29.285 111.078 1.00 47.87 314 LYS B N 1
ATOM 4495 C CA . LYS C 1 314 ? 70.858 30.495 110.791 1.00 47.84 314 LYS B CA 1
ATOM 4496 C C . LYS C 1 314 ? 69.436 30.357 111.302 1.00 47.71 314 LYS B C 1
ATOM 4497 O O . LYS C 1 314 ? 68.859 29.270 111.257 1.00 48.35 314 LYS B O 1
ATOM 4503 N N . ALA C 1 315 ? 68.880 31.456 111.799 1.00 46.47 315 ALA B N 1
ATOM 4504 C CA . ALA C 1 315 ? 67.516 31.454 112.296 1.00 47.54 315 ALA B CA 1
ATOM 4505 C C . ALA C 1 315 ? 66.809 32.743 111.877 1.00 49.72 315 ALA B C 1
ATOM 4506 O O . ALA C 1 315 ? 67.394 33.822 111.931 1.00 49.61 315 ALA B O 1
ATOM 4508 N N . TRP C 1 316 ? 65.556 32.619 111.447 1.00 52.85 316 TRP B N 1
ATOM 4509 C CA . TRP C 1 316 ? 64.760 33.761 111.005 1.00 56.22 316 TRP B CA 1
ATOM 4510 C C . TRP C 1 316 ? 63.488 33.847 111.809 1.00 56.20 316 TR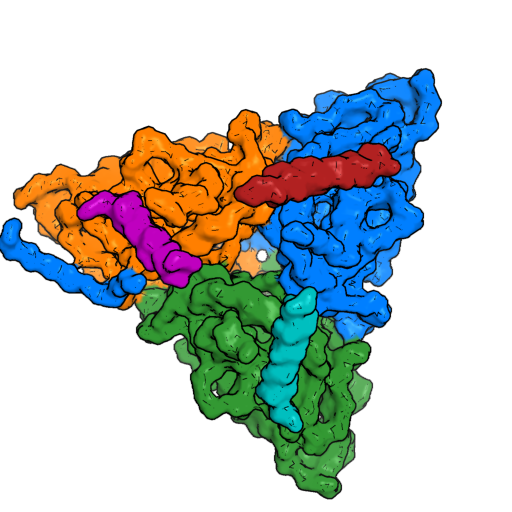P B C 1
ATOM 4511 O O . TRP C 1 316 ? 62.920 32.832 112.197 1.00 56.07 316 TRP B O 1
ATOM 4522 N N . SER C 1 317 ? 63.024 35.070 112.019 1.00 56.94 317 SER B N 1
ATOM 4523 C CA . SER C 1 317 ? 61.794 35.317 112.740 1.00 57.66 317 SER B CA 1
ATOM 4524 C C . SER C 1 317 ? 61.158 36.567 112.211 1.00 57.79 317 SER B C 1
ATOM 4525 O O . SER C 1 317 ? 61.723 37.649 112.340 1.00 58.88 317 SER B O 1
ATOM 4528 N N . CYS C 1 318 ? 59.996 36.423 111.595 1.00 57.58 318 CYS B N 1
ATOM 4529 C CA . CYS C 1 318 ? 59.277 37.580 111.101 1.00 57.95 318 CYS B CA 1
ATOM 4530 C C . CYS C 1 318 ? 58.252 37.783 112.229 1.00 54.49 318 CYS B C 1
ATOM 4531 O O . CYS C 1 318 ? 57.383 36.939 112.429 1.00 53.51 318 CYS B O 1
ATOM 4534 N N . ILE C 1 319 ? 58.401 38.856 113.012 1.00 51.50 319 ILE B N 1
ATOM 4535 C CA . ILE C 1 319 ? 57.471 39.147 114.117 1.00 48.89 319 ILE B CA 1
ATOM 4536 C C . ILE C 1 319 ? 56.818 40.521 113.998 1.00 47.65 319 ILE B C 1
ATOM 4537 O O . ILE C 1 319 ? 57.452 41.500 113.607 1.00 47.22 319 ILE B O 1
ATOM 4542 N N . GLU C 1 320 ? 55.545 40.588 114.358 1.00 46.70 320 GLU B N 1
ATOM 4543 C CA . GLU C 1 320 ? 54.785 41.830 114.298 1.00 47.53 320 GLU B CA 1
ATOM 4544 C C . GLU C 1 320 ? 54.533 42.228 115.755 1.00 47.62 320 GLU B C 1
ATOM 4545 O O . GLU C 1 320 ? 53.877 41.490 116.502 1.00 48.24 320 GLU B O 1
ATOM 4551 N N . TYR C 1 321 ? 55.071 43.377 116.163 1.00 46.26 321 TYR B N 1
ATOM 4552 C CA . TYR C 1 321 ? 54.914 43.857 117.537 1.00 44.16 321 TYR B CA 1
ATOM 4553 C C . TYR C 1 321 ? 53.997 45.061 117.644 1.00 43.72 321 TYR B C 1
ATOM 4554 O O . TYR C 1 321 ? 53.896 45.850 116.705 1.00 44.66 321 TYR B O 1
ATOM 4563 N N . ARG C 1 322 ? 53.341 45.204 118.794 1.00 43.11 322 ARG B N 1
ATOM 4564 C CA . ARG C 1 322 ? 52.510 46.376 119.053 1.00 43.60 322 ARG B CA 1
ATOM 4565 C C . ARG C 1 322 ? 53.481 47.341 119.755 1.00 45.04 322 ARG B C 1
ATOM 4566 O O . ARG C 1 322 ? 53.857 47.127 120.910 1.00 45.16 322 ARG B O 1
ATOM 4574 N N . PRO C 1 323 ? 53.908 48.410 119.061 1.00 45.65 323 PRO B N 1
ATOM 4575 C CA . PRO C 1 323 ? 54.843 49.381 119.635 1.00 45.83 323 PRO B CA 1
ATOM 4576 C C . PRO C 1 323 ? 54.206 50.349 120.624 1.00 47.50 323 PRO B C 1
ATOM 4577 O O . PRO C 1 323 ? 53.045 50.750 120.465 1.00 49.12 323 PRO B O 1
ATOM 4581 N N . ASN C 1 324 ? 54.980 50.726 121.638 1.00 47.55 324 ASN B N 1
ATOM 4582 C CA . ASN C 1 324 ? 54.526 51.674 122.646 1.00 47.29 324 ASN B CA 1
ATOM 4583 C C . ASN C 1 324 ? 54.822 53.069 122.130 1.00 46.76 324 ASN B C 1
ATOM 4584 O O . ASN C 1 324 ? 55.938 53.347 121.699 1.00 46.69 324 ASN B O 1
ATOM 4589 N N . PRO C 1 325 ? 53.827 53.964 122.163 1.00 46.66 325 PRO B N 1
ATOM 4590 C CA . PRO C 1 325 ? 53.983 55.348 121.689 1.00 48.17 325 PRO B CA 1
ATOM 4591 C C . PRO C 1 325 ? 55.264 56.060 122.162 1.00 49.92 325 PRO B C 1
ATOM 4592 O O . PRO C 1 325 ? 55.835 56.892 121.443 1.00 50.81 325 PRO B O 1
ATOM 4596 N N . ASN C 1 326 ? 55.718 55.715 123.364 1.00 50.28 326 ASN B N 1
ATOM 4597 C CA . ASN C 1 326 ? 56.918 56.308 123.942 1.00 50.07 326 ASN B CA 1
ATOM 4598 C C . ASN C 1 326 ? 58.198 55.684 123.392 1.00 50.72 326 ASN B C 1
ATOM 4599 O O . ASN C 1 326 ? 59.258 56.306 123.434 1.00 51.25 326 ASN B O 1
ATOM 4604 N N . ALA C 1 327 ? 58.102 54.453 122.897 1.00 51.96 327 ALA B N 1
ATOM 4605 C CA . ALA C 1 327 ? 59.264 53.738 122.360 1.00 52.64 327 ALA B CA 1
ATOM 4606 C C . ALA C 1 327 ? 59.919 54.454 121.191 1.00 53.22 327 ALA B C 1
ATOM 4607 O O . ALA C 1 327 ? 59.260 55.159 120.414 1.00 52.50 327 ALA B O 1
ATOM 4609 N N . MET C 1 328 ? 61.226 54.322 121.053 1.00 55.05 328 MET B N 1
ATOM 4610 C CA . MET C 1 328 ? 61.931 54.983 119.962 1.00 57.67 328 MET B CA 1
ATOM 4611 C C . MET C 1 328 ? 61.668 54.262 118.675 1.00 57.08 328 MET B C 1
ATOM 4612 O O . MET C 1 328 ? 61.806 54.779 117.589 1.00 58.80 328 MET B O 1
ATOM 4617 N N . LEU C 1 329 ? 61.280 53.028 118.873 1.00 54.95 329 LEU B N 1
ATOM 4618 C CA . LEU C 1 329 ? 60.938 52.033 117.892 1.00 51.25 329 LEU B CA 1
ATOM 4619 C C . LEU C 1 329 ? 59.736 52.334 117.032 1.00 50.58 329 LEU B C 1
ATOM 4620 O O . LEU C 1 329 ? 59.666 51.959 115.893 1.00 50.80 329 LEU B O 1
ATOM 4625 N N . TYR C 1 330 ? 58.783 53.021 117.611 1.00 49.80 330 TYR B N 1
ATOM 4626 C CA . TYR C 1 330 ? 57.551 53.391 116.965 1.00 49.72 330 TYR B CA 1
ATOM 4627 C C . TYR C 1 330 ? 57.662 54.157 115.678 1.00 51.33 330 TYR B C 1
ATOM 4628 O O . TYR C 1 330 ? 56.896 53.945 114.767 1.00 52.19 330 TYR B O 1
ATOM 4637 N N . GLN C 1 331 ? 58.606 55.055 115.582 1.00 52.49 331 GLN B N 1
ATOM 4638 C CA . GLN C 1 331 ? 58.739 55.822 114.346 1.00 52.72 331 GLN B CA 1
ATOM 4639 C C . GLN C 1 331 ? 59.003 54.956 113.111 1.00 51.49 331 GLN B C 1
ATOM 4640 O O . GLN C 1 331 ? 59.066 55.466 111.997 1.00 51.36 331 GLN B O 1
ATOM 4646 N N . PHE C 1 332 ? 59.157 53.652 113.314 1.00 51.12 332 PHE B N 1
ATOM 4647 C CA . PHE C 1 332 ? 59.403 52.710 112.221 1.00 51.01 332 PHE B CA 1
ATOM 4648 C C . PHE C 1 332 ? 58.147 51.897 111.918 1.00 51.92 332 PHE B C 1
ATOM 4649 O O . PHE C 1 332 ? 58.125 51.085 110.993 1.00 52.60 332 PHE B O 1
ATOM 4657 N N . GLY C 1 333 ? 57.104 52.112 112.710 1.00 52.80 333 GLY B N 1
ATOM 4658 C CA . GLY C 1 333 ? 55.871 51.372 112.523 1.00 53.49 333 GLY B CA 1
ATOM 4659 C C . GLY C 1 333 ? 55.059 51.715 111.288 1.00 54.03 333 GLY B C 1
ATOM 4660 O O . GLY C 1 333 ? 55.345 52.669 110.562 1.00 55.36 333 GLY B O 1
ATOM 4661 N N . HIS C 1 334 ? 54.023 50.916 111.069 1.00 53.70 334 HIS B N 1
ATOM 4662 C CA . HIS C 1 334 ? 53.119 51.074 109.944 1.00 51.83 334 HIS B CA 1
ATOM 4663 C C . HIS C 1 334 ? 51.908 50.239 110.319 1.00 51.14 334 HIS B C 1
ATOM 4664 O O . HIS C 1 334 ? 51.885 49.621 111.383 1.00 50.06 334 HIS B O 1
ATOM 4671 N N . ASP C 1 335 ? 50.902 50.216 109.458 1.00 51.51 335 ASP B N 1
ATOM 4672 C CA . ASP C 1 335 ? 49.712 49.426 109.737 1.00 52.24 335 ASP B CA 1
ATOM 4673 C C . ASP C 1 335 ? 49.899 47.984 109.269 1.00 50.94 335 ASP B C 1
ATOM 4674 O O . ASP C 1 335 ? 50.532 47.741 108.243 1.00 50.59 335 ASP B O 1
ATOM 4679 N N . SER C 1 336 ? 49.373 47.025 110.025 1.00 49.70 336 SER B N 1
ATOM 4680 C CA . SER C 1 336 ? 49.478 45.634 109.607 1.00 48.30 336 SER B CA 1
ATOM 4681 C C . SER C 1 336 ? 48.740 45.583 108.272 1.00 48.27 336 SER B C 1
ATOM 4682 O O . SER C 1 336 ? 47.712 46.257 108.086 1.00 46.93 336 SER B O 1
ATOM 4685 N N . PRO C 1 337 ? 49.229 44.791 107.332 1.00 47.62 337 PRO B N 1
ATOM 4686 C CA . PRO C 1 337 ? 48.572 44.696 106.029 1.00 45.36 337 PRO B CA 1
ATOM 4687 C C . PRO C 1 337 ? 47.156 44.159 106.125 1.00 45.70 337 PRO B C 1
ATOM 4688 O O . PRO C 1 337 ? 46.832 43.392 107.021 1.00 45.34 337 PRO B O 1
ATOM 4692 N N . PRO C 1 338 ? 46.326 44.586 105.183 1.00 45.49 338 PRO B N 1
ATOM 4693 C CA . PRO C 1 338 ? 44.919 44.193 105.098 1.00 44.40 338 PRO B CA 1
ATOM 4694 C C . PRO C 1 338 ? 44.715 42.732 104.755 1.00 44.90 338 PRO B C 1
ATOM 4695 O O . PRO C 1 338 ? 45.607 42.074 104.241 1.00 45.74 338 PRO B O 1
ATOM 4699 N N . LEU C 1 339 ? 43.524 42.235 105.051 1.00 45.09 339 LEU B N 1
ATOM 4700 C CA . LEU C 1 339 ? 43.175 40.850 104.792 1.00 45.60 339 LEU B CA 1
ATOM 4701 C C . LEU C 1 339 ? 43.365 40.425 103.352 1.00 47.34 339 LEU B C 1
ATOM 4702 O O . LEU C 1 339 ? 43.008 41.136 102.425 1.00 48.51 339 LEU B O 1
ATOM 4707 N N . ASP C 1 340 ? 43.941 39.240 103.194 1.00 48.70 340 ASP B N 1
ATOM 4708 C CA . ASP C 1 340 ? 44.213 38.653 101.884 1.00 49.27 340 ASP B CA 1
ATOM 4709 C C . ASP C 1 340 ? 43.828 37.181 102.004 1.00 50.32 340 ASP B C 1
ATOM 4710 O O . ASP C 1 340 ? 44.660 36.332 102.326 1.00 51.10 340 ASP B O 1
ATOM 4715 N N . GLU C 1 341 ? 42.557 36.893 101.765 1.00 50.73 341 GLU B N 1
ATOM 4716 C CA . GLU C 1 341 ? 42.046 35.538 101.848 1.00 51.75 341 GLU B CA 1
ATOM 4717 C C . GLU C 1 341 ? 42.912 34.512 101.143 1.00 49.96 341 GLU B C 1
ATOM 4718 O O . GLU C 1 341 ? 43.223 33.457 101.698 1.00 50.15 341 GLU B O 1
ATOM 4724 N N . VAL C 1 342 ? 43.293 34.820 99.911 1.00 47.67 342 VAL B N 1
ATOM 4725 C CA . VAL C 1 342 ? 44.112 33.911 99.130 1.00 46.72 342 VAL B CA 1
ATOM 4726 C C . VAL C 1 342 ? 45.402 33.558 99.858 1.00 46.18 342 VAL B C 1
ATOM 4727 O O . VAL C 1 342 ? 45.742 32.381 99.991 1.00 47.34 342 VAL B O 1
ATOM 4731 N N . ALA C 1 343 ? 46.114 34.576 100.331 1.00 44.12 343 ALA B N 1
ATOM 4732 C CA . ALA C 1 343 ? 47.366 34.365 101.044 1.00 42.61 343 ALA B CA 1
ATOM 4733 C C . ALA C 1 343 ? 47.163 33.535 102.315 1.00 42.56 343 ALA B C 1
ATOM 4734 O O . ALA C 1 343 ? 47.952 32.635 102.613 1.00 42.63 343 ALA B O 1
ATOM 4736 N N . LEU C 1 344 ? 46.103 33.826 103.059 1.00 42.72 344 LEU B N 1
ATOM 4737 C CA . LEU C 1 344 ? 45.831 33.093 104.288 1.00 44.88 344 LEU B CA 1
ATOM 4738 C C . LEU C 1 344 ? 45.532 31.636 104.028 1.00 47.23 344 LEU B C 1
ATOM 4739 O O . LEU C 1 344 ? 45.762 30.782 104.888 1.00 48.44 344 LEU B O 1
ATOM 4744 N N . GLN C 1 345 ? 44.999 31.358 102.847 1.00 49.35 345 GLN B N 1
ATOM 4745 C CA . GLN C 1 345 ? 44.668 29.999 102.485 1.00 52.10 345 GLN B CA 1
ATOM 4746 C C . GLN C 1 345 ? 45.897 29.265 101.957 1.00 51.15 345 GLN B C 1
ATOM 4747 O O . GLN C 1 345 ? 46.150 28.118 102.321 1.00 50.37 345 GLN B O 1
ATOM 4753 N N . GLU C 1 346 ? 46.671 29.925 101.107 1.00 50.98 346 GLU B N 1
ATOM 4754 C CA . GLU C 1 346 ? 47.869 29.303 100.572 1.00 52.33 346 GLU B CA 1
ATOM 4755 C C . GLU C 1 346 ? 48.802 28.973 101.714 1.00 50.42 346 GLU B C 1
ATOM 4756 O O . GLU C 1 346 ? 49.431 27.916 101.734 1.00 49.81 346 GLU B O 1
ATOM 4762 N N . TYR C 1 347 ? 48.884 29.889 102.669 1.00 48.65 347 TYR B N 1
ATOM 4763 C CA . TYR C 1 347 ? 49.728 29.699 103.833 1.00 46.84 347 TYR B CA 1
ATOM 4764 C C . TYR C 1 347 ? 49.447 28.333 104.449 1.00 45.68 347 TYR B C 1
ATOM 4765 O O . TYR C 1 347 ? 50.345 27.507 104.600 1.00 44.14 347 TYR B O 1
ATOM 4774 N N . ARG C 1 348 ? 48.183 28.108 104.794 1.00 44.82 348 ARG B N 1
ATOM 4775 C CA . ARG C 1 348 ? 47.755 26.862 105.414 1.00 44.96 348 ARG B CA 1
ATOM 4776 C C . ARG C 1 348 ? 48.075 25.642 104.579 1.00 45.29 348 ARG B C 1
ATOM 4777 O O . ARG C 1 348 ? 48.571 24.633 105.089 1.00 45.93 348 ARG B O 1
ATOM 4785 N N . THR C 1 349 ? 47.785 25.744 103.290 1.00 45.62 349 THR B N 1
ATOM 4786 C CA . THR C 1 349 ? 48.017 24.658 102.359 1.00 45.70 349 THR B CA 1
ATOM 4787 C C . THR C 1 349 ? 49.498 24.345 102.230 1.00 45.46 349 THR B C 1
ATOM 4788 O O . THR C 1 349 ? 49.922 23.208 102.430 1.00 46.76 349 THR B O 1
ATOM 4792 N N . VAL C 1 350 ? 50.283 25.359 101.893 1.00 44.44 350 VAL B N 1
ATOM 4793 C CA . VAL C 1 350 ? 51.721 25.182 101.744 1.00 43.78 350 VAL B CA 1
ATOM 4794 C C . VAL C 1 350 ? 52.327 24.610 103.017 1.00 44.50 350 VAL B C 1
ATOM 4795 O O . VAL C 1 350 ? 53.112 23.663 102.985 1.00 43.70 350 VAL B O 1
ATOM 4799 N N . ALA C 1 351 ? 51.952 25.203 104.141 1.00 45.89 351 ALA B N 1
ATOM 4800 C CA . ALA C 1 351 ? 52.459 24.774 105.428 1.00 46.76 351 ALA B CA 1
ATOM 4801 C C . ALA C 1 351 ? 52.310 23.272 105.634 1.00 48.52 351 ALA B C 1
ATOM 4802 O O . ALA C 1 351 ? 53.300 22.573 105.846 1.00 50.51 351 ALA B O 1
ATOM 4804 N N . ARG C 1 352 ? 51.109 22.747 105.570 1.00 50.00 352 ARG B N 1
ATOM 4805 C CA . ARG C 1 352 ? 50.912 21.321 105.764 1.00 52.17 352 ARG B CA 1
ATOM 4806 C C . ARG C 1 352 ? 51.346 20.434 104.623 1.00 52.05 352 ARG B C 1
ATOM 4807 O O . ARG C 1 352 ? 51.254 19.221 104.715 1.00 54.15 352 ARG B O 1
ATOM 4815 N N . SER C 1 353 ? 51.808 21.026 103.542 1.00 50.75 353 SER B N 1
ATOM 4816 C CA . SER C 1 353 ? 52.227 20.245 102.387 1.00 49.85 353 SER B CA 1
ATOM 4817 C C . SER C 1 353 ? 53.732 20.084 102.367 1.00 49.71 353 SER B C 1
ATOM 4818 O O . SER C 1 353 ? 54.259 19.195 101.708 1.00 50.74 353 SER B O 1
ATOM 4821 N N . LEU C 1 354 ? 54.430 20.955 103.082 1.00 49.37 354 LEU B N 1
ATOM 4822 C CA . LEU C 1 354 ? 55.882 20.885 103.131 1.00 48.68 354 LEU B CA 1
ATOM 4823 C C . LEU C 1 354 ? 56.325 19.807 104.099 1.00 48.25 354 LEU B C 1
ATOM 4824 O O . LEU C 1 354 ? 55.643 19.530 105.085 1.00 49.19 354 LEU B O 1
ATOM 4829 N N . PRO C 1 355 ? 57.475 19.178 103.826 1.00 47.51 355 PRO B N 1
ATOM 4830 C CA . PRO C 1 355 ? 58.026 18.122 104.682 1.00 47.62 355 PRO B CA 1
ATOM 4831 C C . PRO C 1 355 ? 58.570 18.732 105.978 1.00 48.01 355 PRO B C 1
ATOM 4832 O O . PRO C 1 355 ? 58.822 19.941 106.037 1.00 49.84 355 PRO B O 1
ATOM 4836 N N . VAL C 1 356 ? 58.746 17.908 107.010 1.00 46.91 356 VAL B N 1
ATOM 4837 C CA . VAL C 1 356 ? 59.253 18.399 108.293 1.00 46.16 356 VAL B CA 1
ATOM 4838 C C . VAL C 1 356 ? 60.462 19.319 108.097 1.00 46.06 356 VAL B C 1
ATOM 4839 O O . VAL C 1 356 ? 60.533 20.405 108.675 1.00 45.97 356 VAL B O 1
ATOM 4843 N N . ALA C 1 357 ? 61.409 18.865 107.281 1.00 45.42 357 ALA B N 1
ATOM 4844 C CA . ALA C 1 357 ? 62.613 19.620 106.964 1.00 44.94 357 ALA B CA 1
ATOM 4845 C C . ALA C 1 357 ? 63.146 19.085 105.644 1.00 45.60 357 ALA B C 1
ATOM 4846 O O . ALA C 1 357 ? 62.638 18.099 105.120 1.00 46.04 357 ALA B O 1
ATOM 4848 N N . VAL C 1 358 ? 64.158 19.746 105.099 1.00 46.49 358 VAL B N 1
ATOM 4849 C CA . VAL C 1 358 ? 64.777 19.319 103.848 1.00 46.45 358 VAL B CA 1
ATOM 4850 C C . VAL C 1 358 ? 66.280 19.478 104.036 1.00 48.28 358 VAL B C 1
ATOM 4851 O O . VAL C 1 358 ? 66.718 20.179 104.951 1.00 47.92 358 VAL B O 1
ATOM 4855 N N . ILE C 1 359 ? 67.076 18.826 103.196 1.00 50.23 359 ILE B N 1
ATOM 4856 C CA . ILE C 1 359 ? 68.514 18.967 103.334 1.00 53.18 359 ILE B CA 1
ATOM 4857 C C . ILE C 1 359 ? 68.857 20.407 103.002 1.00 56.22 359 ILE B C 1
ATOM 4858 O O . ILE C 1 359 ? 68.093 21.096 102.337 1.00 55.74 359 ILE B O 1
ATOM 4863 N N . ALA C 1 360 ? 70.012 20.853 103.471 1.00 60.96 360 ALA B N 1
ATOM 4864 C CA . ALA C 1 360 ? 70.446 22.222 103.273 1.00 65.56 360 ALA B CA 1
ATOM 4865 C C . ALA C 1 360 ? 70.542 22.660 101.823 1.00 69.86 360 ALA B C 1
ATOM 4866 O O . ALA C 1 360 ? 70.240 23.807 101.509 1.00 70.83 360 ALA B O 1
ATOM 4868 N N . ALA C 1 361 ? 70.951 21.759 100.937 1.00 74.95 361 ALA B N 1
ATOM 4869 C CA . ALA C 1 361 ? 71.101 22.103 99.525 1.00 80.46 361 ALA B CA 1
ATOM 4870 C C . ALA C 1 361 ? 69.841 22.680 98.861 1.00 85.20 361 ALA B C 1
ATOM 4871 O O . ALA C 1 361 ? 69.875 23.048 97.685 1.00 86.31 361 ALA B O 1
ATOM 4873 N N . GLN C 1 362 ? 68.741 22.775 99.607 1.00 90.54 362 GLN B N 1
ATOM 4874 C CA . GLN C 1 362 ? 67.482 23.300 99.058 1.00 95.33 362 GLN B CA 1
ATOM 4875 C C . GLN C 1 362 ? 66.663 24.179 100.019 1.00 98.03 362 GLN B C 1
ATOM 4876 O O . GLN C 1 362 ? 65.635 23.745 100.547 1.00 98.05 362 GLN B O 1
ATOM 4882 N N . ASN C 1 363 ? 67.111 25.419 100.220 1.00 101.48 363 ASN B N 1
ATOM 4883 C CA . ASN C 1 363 ? 66.430 26.354 101.123 1.00 104.56 363 ASN B CA 1
ATOM 4884 C C . ASN C 1 363 ? 66.133 27.730 100.505 1.00 105.22 363 ASN B C 1
ATOM 4885 O O . ASN C 1 363 ? 65.417 28.526 101.168 1.00 105.24 363 ASN B O 1
ATOM 4890 N N . ALA D 2 1 ? 65.942 21.177 93.989 1.00 118.86 364 ALA E N 1
ATOM 4891 C CA . ALA D 2 1 ? 65.317 22.458 93.548 1.00 118.58 364 ALA E CA 1
ATOM 4892 C C . ALA D 2 1 ? 65.279 23.465 94.697 1.00 118.22 364 ALA E C 1
ATOM 4893 O O . ALA D 2 1 ? 65.497 23.107 95.857 1.00 118.26 364 ALA E O 1
ATOM 4895 N N . SER D 2 2 ? 65.003 24.723 94.361 1.00 117.37 365 SER E N 1
ATOM 4896 C CA . SER D 2 2 ? 64.926 25.811 95.338 1.00 115.86 365 SER E CA 1
ATOM 4897 C C . SER D 2 2 ? 63.775 25.598 96.326 1.00 115.24 365 SER E C 1
ATOM 4898 O O . SER D 2 2 ? 62.911 24.747 96.105 1.00 115.83 365 SER E O 1
ATOM 4901 N N . MET D 2 3 ? 63.766 26.362 97.416 1.00 113.72 366 MET E N 1
ATOM 4902 C CA . MET D 2 3 ? 62.699 26.245 98.410 1.00 112.21 366 MET E CA 1
ATOM 4903 C C . MET D 2 3 ? 61.500 27.102 97.998 1.00 111.55 366 MET E C 1
ATOM 4904 O O . MET D 2 3 ? 60.351 26.718 98.220 1.00 111.34 366 MET E O 1
ATOM 4909 N N . TRP D 2 4 ? 61.768 28.262 97.400 1.00 110.89 367 TRP E N 1
ATOM 4910 C CA . TRP D 2 4 ? 60.695 29.145 96.956 1.00 110.19 367 TRP E CA 1
ATOM 4911 C C . TRP D 2 4 ? 60.006 28.535 95.740 1.00 110.60 367 TRP E C 1
ATOM 4912 O O . TRP D 2 4 ? 58.856 28.854 95.439 1.00 110.91 367 TRP E O 1
ATOM 4923 N N . GLU D 2 5 ? 60.718 27.658 95.039 1.00 110.88 368 GLU E N 1
ATOM 4924 C CA . GLU D 2 5 ? 60.160 26.998 93.865 1.00 110.80 368 GLU E CA 1
ATOM 4925 C C . GLU D 2 5 ? 59.295 25.825 94.303 1.00 109.66 368 GLU E C 1
ATOM 4926 O O . GLU D 2 5 ? 58.250 25.558 93.713 1.00 109.57 368 GLU E O 1
ATOM 4932 N N . ARG D 2 6 ? 59.740 25.134 95.348 1.00 108.68 369 ARG E N 1
ATOM 4933 C CA . ARG D 2 6 ? 59.014 23.995 95.897 1.00 107.47 369 ARG E CA 1
ATOM 4934 C C . ARG D 2 6 ? 57.664 24.487 96.414 1.00 106.52 369 ARG E C 1
ATOM 4935 O O . ARG D 2 6 ? 56.653 23.781 96.342 1.00 106.47 369 ARG E O 1
ATOM 4943 N N . VAL D 2 7 ? 57.673 25.710 96.941 1.00 105.27 370 VAL E N 1
ATOM 4944 C CA . VAL D 2 7 ? 56.483 26.358 97.482 1.00 103.59 370 VAL E CA 1
ATOM 4945 C C . VAL D 2 7 ? 55.617 26.948 96.372 1.00 103.36 370 VAL E C 1
ATOM 4946 O O . VAL D 2 7 ? 54.391 26.872 96.430 1.00 103.73 370 VAL E O 1
ATOM 4950 N N . LYS D 2 8 ? 56.255 27.539 95.365 1.00 102.58 371 LYS E N 1
ATOM 4951 C CA . LYS D 2 8 ? 55.529 28.135 94.251 1.00 101.28 371 LYS E CA 1
ATOM 4952 C C . LYS D 2 8 ? 54.764 27.038 93.504 1.00 101.04 371 LYS E C 1
ATOM 4953 O O . LYS D 2 8 ? 53.781 27.316 92.817 1.00 101.27 371 LYS E O 1
ATOM 4959 N N . SER D 2 9 ? 55.218 25.793 93.656 1.00 100.73 372 SER E N 1
ATOM 4960 C CA . SER D 2 9 ? 54.586 24.637 93.018 1.00 100.32 372 SER E CA 1
ATOM 4961 C C . SER D 2 9 ? 53.354 24.181 93.779 1.00 100.72 372 SER E C 1
ATOM 4962 O O . SER D 2 9 ? 52.327 23.872 93.177 1.00 101.02 372 SER E O 1
ATOM 4965 N N . ILE D 2 10 ? 53.466 24.125 95.104 1.00 101.07 373 ILE E N 1
ATOM 4966 C CA . ILE D 2 10 ? 52.350 23.706 95.945 1.00 100.85 373 ILE E CA 1
ATOM 4967 C C . ILE D 2 10 ? 51.201 24.718 95.827 1.00 103.07 373 ILE E C 1
ATOM 4968 O O . ILE D 2 10 ? 50.029 24.350 95.943 1.00 103.27 373 ILE E O 1
ATOM 4973 N N . ILE D 2 11 ? 51.544 25.984 95.582 1.00 105.54 374 ILE E N 1
ATOM 4974 C CA . ILE D 2 11 ? 50.556 27.059 95.437 1.00 108.33 374 ILE E CA 1
ATOM 4975 C C . ILE D 2 11 ? 49.802 26.949 94.116 1.00 111.21 374 ILE E C 1
ATOM 4976 O O . ILE D 2 11 ? 48.585 27.133 94.069 1.00 112.10 374 ILE E O 1
ATOM 4981 N N . LYS D 2 12 ? 50.534 26.658 93.045 1.00 113.99 375 LYS E N 1
ATOM 4982 C CA . LYS D 2 12 ? 49.934 26.537 91.724 1.00 116.39 375 LYS E CA 1
ATOM 4983 C C . LYS D 2 12 ? 49.264 25.178 91.495 1.00 118.26 375 LYS E C 1
ATOM 4984 O O . LYS D 2 12 ? 48.450 25.032 90.584 1.00 118.57 375 LYS E O 1
ATOM 4990 N N . SER D 2 13 ? 49.589 24.193 92.331 1.00 120.80 376 SER E N 1
ATOM 4991 C CA . SER D 2 13 ? 48.991 22.860 92.221 1.00 123.54 376 SER E CA 1
ATOM 4992 C C . SER D 2 13 ? 47.631 22.820 92.918 1.00 126.02 376 SER E C 1
ATOM 4993 O O . SER D 2 13 ? 46.706 22.150 92.455 1.00 126.06 376 SER E O 1
ATOM 4996 N N . SER D 2 14 ? 47.518 23.536 94.036 1.00 129.15 377 SER E N 1
ATOM 4997 C CA . SER D 2 14 ? 46.269 23.588 94.794 1.00 132.19 377 SER E CA 1
ATOM 4998 C C . SER D 2 14 ? 45.342 24.662 94.225 1.00 134.76 377 SER E C 1
ATOM 4999 O O . SER D 2 14 ? 44.118 24.556 94.340 1.00 135.42 377 SER E O 1
ATOM 5002 N N . LEU D 2 15 ? 45.929 25.695 93.620 1.00 137.32 378 LEU E N 1
ATOM 5003 C CA . LEU D 2 15 ? 45.157 26.783 93.019 1.00 139.71 378 LEU E CA 1
ATOM 5004 C C . LEU D 2 15 ? 44.730 26.327 91.619 1.00 141.74 378 LEU E C 1
ATOM 5005 O O . LEU D 2 15 ? 44.174 27.099 90.834 1.00 141.77 378 LEU E O 1
ATOM 5010 N N . ALA D 2 16 ? 45.003 25.054 91.329 1.00 144.23 379 ALA E N 1
ATOM 5011 C CA . ALA D 2 16 ? 44.651 24.426 90.055 1.00 146.41 379 ALA E CA 1
ATOM 5012 C C . ALA D 2 16 ? 43.330 23.675 90.235 1.00 147.94 379 ALA E C 1
ATOM 5013 O O . ALA D 2 16 ? 42.601 23.436 89.269 1.00 148.34 379 ALA E O 1
ATOM 5015 N N . ALA D 2 17 ? 43.040 23.302 91.481 1.00 149.41 380 ALA E N 1
ATOM 5016 C CA . ALA D 2 17 ? 41.804 22.603 91.826 1.00 150.72 380 ALA E CA 1
ATOM 5017 C C . ALA D 2 17 ? 40.759 23.645 92.239 1.00 151.94 380 ALA E C 1
ATOM 5018 O O . ALA D 2 17 ? 39.645 23.301 92.640 1.00 152.06 380 ALA E O 1
ATOM 5020 N N . ALA D 2 18 ? 41.140 24.919 92.133 1.00 153.40 381 ALA E N 1
ATOM 5021 C CA . ALA D 2 18 ? 40.271 26.049 92.475 1.00 154.39 381 ALA E CA 1
ATOM 5022 C C . ALA D 2 18 ? 39.769 26.746 91.206 1.00 155.20 381 ALA E C 1
ATOM 5023 O O . ALA D 2 18 ? 38.824 27.537 91.255 1.00 155.82 381 ALA E O 1
ATOM 5025 N N . SER D 2 19 ? 40.413 26.447 90.078 1.00 155.63 382 SER E N 1
ATOM 5026 C CA . SER D 2 19 ? 40.051 27.022 88.782 1.00 155.51 382 SER E CA 1
ATOM 5027 C C . SER D 2 19 ? 40.917 26.438 87.666 1.00 155.34 382 SER E C 1
ATOM 5028 O O . SER D 2 19 ? 40.709 25.249 87.339 1.00 155.03 382 SER E O 1
ATOM 5031 N N . ALA E 1 55 ? 21.853 19.534 97.715 1.00 91.46 55 ALA C N 1
ATOM 5032 C CA . ALA E 1 55 ? 22.144 20.775 98.493 1.00 91.98 55 ALA C CA 1
ATOM 5033 C C . ALA E 1 55 ? 23.248 20.550 99.534 1.00 91.99 55 ALA C C 1
ATOM 5034 O O . ALA E 1 55 ? 24.079 21.432 99.760 1.00 92.76 55 ALA C O 1
ATOM 5036 N N . LEU E 1 56 ? 23.255 19.377 100.170 1.00 90.90 56 LEU C N 1
ATOM 5037 C CA . LEU E 1 56 ? 24.273 19.058 101.176 1.00 89.06 56 LEU C CA 1
ATOM 5038 C C . LEU E 1 56 ? 25.588 18.684 100.510 1.00 88.07 56 LEU C C 1
ATOM 5039 O O . LEU E 1 56 ? 26.489 18.135 101.144 1.00 87.83 56 LEU C O 1
ATOM 5044 N N . THR E 1 57 ? 25.688 18.979 99.222 1.00 87.29 57 THR C N 1
ATOM 5045 C CA . THR E 1 57 ? 26.889 18.676 98.460 1.00 86.28 57 THR C CA 1
ATOM 5046 C C . THR E 1 57 ? 27.807 19.892 98.393 1.00 84.71 57 THR C C 1
ATOM 5047 O O . THR E 1 57 ? 28.901 19.830 97.824 1.00 85.56 57 THR C O 1
ATOM 5051 N N . ARG E 1 58 ? 27.365 20.996 98.978 1.00 81.81 58 ARG C N 1
ATOM 5052 C CA . ARG E 1 58 ? 28.156 22.209 98.979 1.00 78.32 58 ARG C CA 1
ATOM 5053 C C . ARG E 1 58 ? 29.140 22.146 100.137 1.00 74.65 58 ARG C C 1
ATOM 5054 O O . ARG E 1 58 ? 30.024 22.983 100.259 1.00 73.92 58 ARG C O 1
ATOM 5062 N N . LEU E 1 59 ? 28.969 21.137 100.984 1.00 70.07 59 LEU C N 1
ATOM 5063 C CA . LEU E 1 59 ? 29.820 20.930 102.148 1.00 65.59 59 LEU C CA 1
ATOM 5064 C C . LEU E 1 59 ? 30.896 19.928 101.797 1.00 63.19 59 LEU C C 1
ATOM 5065 O O . LEU E 1 59 ? 30.656 19.010 101.022 1.00 63.22 59 LEU C O 1
ATOM 5070 N N . SER E 1 60 ? 32.081 20.100 102.369 1.00 61.10 60 SER C N 1
ATOM 5071 C CA . SER E 1 60 ? 33.168 19.167 102.121 1.00 59.07 60 SER C CA 1
ATOM 5072 C C . SER E 1 60 ? 32.838 17.915 102.917 1.00 59.12 60 SER C C 1
ATOM 5073 O O . SER E 1 60 ? 31.970 17.939 103.793 1.00 58.20 60 SER C O 1
ATOM 5076 N N . GLN E 1 61 ? 33.519 16.819 102.612 1.00 59.65 61 GLN C N 1
ATOM 5077 C CA . GLN E 1 61 ? 33.271 15.579 103.324 1.00 60.79 61 GLN C CA 1
ATOM 5078 C C . GLN E 1 61 ? 33.377 15.828 104.829 1.00 58.33 61 GLN C C 1
ATOM 5079 O O . GLN E 1 61 ? 32.453 15.508 105.578 1.00 57.67 61 GLN C O 1
ATOM 5085 N N . PRO E 1 62 ? 34.510 16.410 105.288 1.00 55.61 62 PRO C N 1
ATOM 5086 C CA . PRO E 1 62 ? 34.736 16.703 106.706 1.00 53.69 62 PRO C CA 1
ATOM 5087 C C . PRO E 1 62 ? 33.730 17.712 107.240 1.00 52.66 62 PRO C C 1
ATOM 5088 O O . PRO E 1 62 ? 33.259 17.591 108.368 1.00 53.34 62 PRO C O 1
ATOM 5092 N N . GLY E 1 63 ? 33.415 18.715 106.427 1.00 51.06 63 GLY C N 1
ATOM 5093 C CA . GLY E 1 63 ? 32.459 19.719 106.848 1.00 50.93 63 GLY C CA 1
ATOM 5094 C C . GLY E 1 63 ? 31.155 19.071 107.272 1.00 50.90 63 GLY C C 1
ATOM 5095 O O . GLY E 1 63 ? 30.547 19.451 108.274 1.00 50.11 63 GLY C O 1
ATOM 5096 N N . LEU E 1 64 ? 30.726 18.079 106.502 1.00 51.01 64 LEU C N 1
ATOM 5097 C CA . LEU E 1 64 ? 29.493 17.370 106.796 1.00 50.63 64 LEU C CA 1
ATOM 5098 C C . LEU E 1 64 ? 29.644 16.504 108.045 1.00 49.98 64 LEU C C 1
ATOM 5099 O O . LEU E 1 64 ? 28.777 16.501 108.921 1.00 49.90 64 LEU C O 1
ATOM 5104 N N . ALA E 1 65 ? 30.747 15.762 108.112 1.00 49.06 65 ALA C N 1
ATOM 5105 C CA . ALA E 1 65 ? 31.028 14.897 109.251 1.00 48.61 65 ALA C CA 1
ATOM 5106 C C . ALA E 1 65 ? 31.040 15.744 110.517 1.00 49.71 65 ALA C C 1
ATOM 5107 O O . ALA E 1 65 ? 30.488 15.362 111.551 1.00 50.18 65 ALA C O 1
ATOM 5109 N N . PHE E 1 66 ? 31.683 16.902 110.413 1.00 50.21 66 PHE C N 1
ATOM 5110 C CA . PHE E 1 66 ? 31.801 17.857 111.505 1.00 49.58 66 PHE C CA 1
ATOM 5111 C C . PHE E 1 66 ? 30.437 18.231 112.065 1.00 49.07 66 PHE C C 1
ATOM 5112 O O . PHE E 1 66 ? 30.236 18.247 113.281 1.00 50.12 66 PHE C O 1
ATOM 5120 N N . LEU E 1 67 ? 29.509 18.529 111.180 1.00 48.04 67 LEU C N 1
ATOM 5121 C CA . LEU E 1 67 ? 28.175 18.899 111.588 1.00 47.73 67 LEU C CA 1
ATOM 5122 C C . LEU E 1 67 ? 27.480 17.759 112.305 1.00 48.67 67 LEU C C 1
ATOM 5123 O O . LEU E 1 67 ? 26.697 17.980 113.219 1.00 48.62 67 LEU C O 1
ATOM 5128 N N . LYS E 1 68 ? 27.759 16.532 111.889 1.00 50.23 68 LYS C N 1
ATOM 5129 C CA . LYS E 1 68 ? 27.125 15.388 112.523 1.00 52.75 68 LYS C CA 1
ATOM 5130 C C . LYS E 1 68 ? 27.650 15.167 113.938 1.00 54.52 68 LYS C C 1
ATOM 5131 O O . LYS E 1 68 ? 26.856 14.953 114.849 1.00 54.41 68 LYS C O 1
ATOM 5137 N N . CYS E 1 69 ? 28.973 15.213 114.133 1.00 56.78 69 CYS C N 1
ATOM 5138 C CA . CYS E 1 69 ? 29.518 15.014 115.477 1.00 58.80 69 CYS C CA 1
ATOM 5139 C C . CYS E 1 69 ? 28.934 16.110 116.345 1.00 55.95 69 CYS C C 1
ATOM 5140 O O . CYS E 1 69 ? 28.524 15.876 117.481 1.00 55.66 69 CYS C O 1
ATOM 5143 N N . ALA E 1 70 ? 28.873 17.306 115.778 1.00 53.27 70 ALA C N 1
ATOM 5144 C CA . ALA E 1 70 ? 28.365 18.465 116.485 1.00 51.29 70 ALA C CA 1
ATOM 5145 C C . ALA E 1 70 ? 26.943 18.366 117.021 1.00 51.03 70 ALA C C 1
ATOM 5146 O O . ALA E 1 70 ? 26.724 18.581 118.210 1.00 51.29 70 ALA C O 1
ATOM 5148 N N . PHE E 1 71 ? 25.978 18.026 116.171 1.00 51.58 71 PHE C N 1
ATOM 5149 C CA . PHE E 1 71 ? 24.594 18.009 116.629 1.00 52.01 71 PHE C CA 1
ATOM 5150 C C . PHE E 1 71 ? 23.842 16.707 116.763 1.00 53.56 71 PHE C C 1
ATOM 5151 O O . PHE E 1 71 ? 22.817 16.669 117.433 1.00 54.11 71 PHE C O 1
ATOM 5159 N N . ALA E 1 72 ? 24.311 15.641 116.138 1.00 55.75 72 ALA C N 1
ATOM 5160 C CA . ALA E 1 72 ? 23.583 14.390 116.255 1.00 59.39 72 ALA C CA 1
ATOM 5161 C C . ALA E 1 72 ? 24.503 13.186 116.294 1.00 63.52 72 ALA C C 1
ATOM 5162 O O . ALA E 1 72 ? 24.432 12.317 115.432 1.00 64.82 72 ALA C O 1
ATOM 5164 N N . PRO E 1 73 ? 25.379 13.107 117.305 1.00 67.14 73 PRO C N 1
ATOM 5165 C CA . PRO E 1 73 ? 26.272 11.947 117.346 1.00 69.82 73 PRO C CA 1
ATOM 5166 C C . PRO E 1 73 ? 25.587 10.596 117.562 1.00 71.91 73 PRO C C 1
ATOM 5167 O O . PRO E 1 73 ? 26.114 9.567 117.125 1.00 71.08 73 PRO C O 1
ATOM 5171 N N . PRO E 1 74 ? 24.401 10.580 118.217 1.00 74.98 74 PRO C N 1
ATOM 5172 C CA . PRO E 1 74 ? 23.680 9.326 118.471 1.00 79.47 74 PRO C CA 1
ATOM 5173 C C . PRO E 1 74 ? 22.971 8.745 117.249 1.00 84.12 74 PRO C C 1
ATOM 5174 O O . PRO E 1 74 ? 22.602 7.565 117.243 1.00 85.04 74 PRO C O 1
ATOM 5178 N N . ASP E 1 75 ? 22.773 9.561 116.225 1.00 88.83 75 ASP C N 1
ATOM 5179 C CA . ASP E 1 75 ? 22.103 9.110 115.012 1.00 92.34 75 ASP C CA 1
ATOM 5180 C C . ASP E 1 75 ? 23.016 8.342 114.073 1.00 94.33 75 ASP C C 1
ATOM 5181 O O . ASP E 1 75 ? 22.559 7.775 113.088 1.00 94.27 75 ASP C O 1
ATOM 5186 N N . PHE E 1 76 ? 24.307 8.326 114.375 1.00 97.06 76 PHE C N 1
ATOM 5187 C CA . PHE E 1 76 ? 25.263 7.621 113.531 1.00 99.26 76 PHE C CA 1
ATOM 5188 C C . PHE E 1 76 ? 25.967 6.474 114.226 1.00 101.34 76 PHE C C 1
ATOM 5189 O O . PHE E 1 76 ? 26.324 6.564 115.400 1.00 102.21 76 PHE C O 1
ATOM 5197 N N . ASN E 1 77 ? 26.148 5.396 113.481 1.00 103.73 77 ASN C N 1
ATOM 5198 C CA . ASN E 1 77 ? 26.800 4.206 113.980 1.00 106.10 77 ASN C CA 1
ATOM 5199 C C . ASN E 1 77 ? 28.258 4.410 114.345 1.00 108.10 77 ASN C C 1
ATOM 5200 O O . ASN E 1 77 ? 28.709 3.911 115.367 1.00 108.36 77 ASN C O 1
ATOM 5205 N N . THR E 1 78 ? 29.001 5.137 113.516 1.00 110.43 78 THR C N 1
ATOM 5206 C CA . THR E 1 78 ? 30.408 5.362 113.812 1.00 113.30 78 THR C CA 1
ATOM 5207 C C . THR E 1 78 ? 31.089 6.475 113.034 1.00 114.68 78 THR C C 1
ATOM 5208 O O . THR E 1 78 ? 30.559 6.969 112.048 1.00 114.12 78 THR C O 1
ATOM 5212 N N . ASP E 1 79 ? 32.279 6.856 113.495 1.00 116.91 79 ASP C N 1
ATOM 5213 C CA . ASP E 1 79 ? 33.079 7.905 112.861 1.00 117.86 79 ASP C CA 1
ATOM 5214 C C . ASP E 1 79 ? 32.322 9.176 112.566 1.00 117.88 79 ASP C C 1
ATOM 5215 O O . ASP E 1 79 ? 32.240 9.601 111.420 1.00 118.49 79 ASP C O 1
ATOM 5220 N N . PRO E 1 80 ? 31.764 9.786 113.593 1.00 117.24 80 PRO C N 1
ATOM 5221 C CA . PRO E 1 80 ? 31.008 11.019 113.398 1.00 115.50 80 PRO C CA 1
ATOM 5222 C C . PRO E 1 80 ? 31.825 12.159 112.781 1.00 112.72 80 PRO C C 1
ATOM 5223 O O . PRO E 1 80 ? 31.282 12.849 111.923 1.00 113.27 80 PRO C O 1
ATOM 5227 N N . GLY E 1 81 ? 33.075 12.367 113.183 1.00 108.33 81 GLY C N 1
ATOM 5228 C CA . GLY E 1 81 ? 33.854 13.448 112.599 1.00 101.11 81 GLY C CA 1
ATOM 5229 C C . GLY E 1 81 ? 35.351 13.268 112.427 1.00 95.80 81 GLY C C 1
ATOM 5230 O O . GLY E 1 81 ? 35.985 12.501 113.151 1.00 95.22 81 GLY C O 1
ATOM 5231 N N . LYS E 1 82 ? 35.919 13.983 111.459 1.00 90.25 82 LYS C N 1
ATOM 5232 C CA . LYS E 1 82 ? 37.347 13.908 111.192 1.00 83.70 82 LYS C CA 1
ATOM 5233 C C . LYS E 1 82 ? 38.118 15.150 111.630 1.00 78.28 82 LYS C C 1
ATOM 5234 O O . LYS E 1 82 ? 39.307 15.248 111.384 1.00 77.88 82 LYS C O 1
ATOM 5240 N N . GLY E 1 83 ? 37.446 16.093 112.273 1.00 71.68 83 GLY C N 1
ATOM 5241 C CA . GLY E 1 83 ? 38.088 17.310 112.730 1.00 62.83 83 GLY C CA 1
ATOM 5242 C C . GLY E 1 83 ? 37.296 18.573 112.459 1.00 57.52 83 GLY C C 1
ATOM 5243 O O . GLY E 1 83 ? 36.170 18.528 111.969 1.00 56.52 83 GLY C O 1
ATOM 5244 N N . ILE E 1 84 ? 37.879 19.715 112.778 1.00 53.20 84 ILE C N 1
ATOM 5245 C CA . ILE E 1 84 ? 37.192 20.969 112.554 1.00 48.80 84 ILE C CA 1
ATOM 5246 C C . ILE E 1 84 ? 37.621 21.567 111.237 1.00 48.47 84 ILE C C 1
ATOM 5247 O O . ILE E 1 84 ? 38.802 21.777 110.997 1.00 46.91 84 ILE C O 1
ATOM 5252 N N . PRO E 1 85 ? 36.647 21.841 110.384 1.00 47.72 85 PRO C N 1
ATOM 5253 C CA . PRO E 1 85 ? 36.925 22.420 109.076 1.00 48.21 85 PRO C CA 1
ATOM 5254 C C . PRO E 1 85 ? 37.070 23.911 109.208 1.00 48.91 85 PRO C C 1
ATOM 5255 O O . PRO E 1 85 ? 36.209 24.676 108.811 1.00 49.82 85 PRO C O 1
ATOM 5259 N N . ASP E 1 86 ? 38.191 24.306 109.779 1.00 49.62 86 ASP C N 1
ATOM 5260 C CA . ASP E 1 86 ? 38.520 25.694 109.998 1.00 49.99 86 ASP C CA 1
ATOM 5261 C C . ASP E 1 86 ? 39.866 25.857 109.342 1.00 50.37 86 ASP C C 1
ATOM 5262 O O . ASP E 1 86 ? 40.399 24.904 108.799 1.00 51.90 86 ASP C O 1
ATOM 5267 N N . ARG E 1 87 ? 40.429 27.046 109.388 1.00 49.70 87 ARG C N 1
ATOM 5268 C CA . ARG E 1 87 ? 41.718 27.270 108.769 1.00 49.69 87 ARG C CA 1
ATOM 5269 C C . ARG E 1 87 ? 42.817 26.380 109.270 1.00 48.44 87 ARG C C 1
ATOM 5270 O O . ARG E 1 87 ? 43.671 25.977 108.513 1.00 48.85 87 ARG C O 1
ATOM 5278 N N . PHE E 1 88 ? 42.812 26.068 110.543 1.00 46.59 88 PHE C N 1
ATOM 5279 C CA . PHE E 1 88 ? 43.849 25.215 111.084 1.00 45.17 88 PHE C CA 1
ATOM 5280 C C . PHE E 1 88 ? 43.895 23.835 110.425 1.00 45.56 88 PHE C C 1
ATOM 5281 O O . PHE E 1 88 ? 42.869 23.128 110.318 1.00 44.84 88 PHE C O 1
ATOM 5289 N N . GLU E 1 89 ? 45.104 23.469 109.998 1.00 45.16 89 GLU C N 1
ATOM 5290 C CA . GLU E 1 89 ? 45.370 22.198 109.338 1.00 45.91 89 GLU C CA 1
ATOM 5291 C C . GLU E 1 89 ? 46.609 21.513 109.901 1.00 45.32 89 GLU C C 1
ATOM 5292 O O . GLU E 1 89 ? 47.267 20.731 109.216 1.00 45.27 89 GLU C O 1
ATOM 5298 N N . GLY E 1 90 ? 46.931 21.817 111.152 1.00 44.96 90 GLY C N 1
ATOM 5299 C CA . GLY E 1 90 ? 48.086 21.204 111.783 1.00 45.07 90 GLY C CA 1
ATOM 5300 C C . GLY E 1 90 ? 47.728 19.813 112.258 1.00 45.56 90 GLY C C 1
ATOM 5301 O O . GLY E 1 90 ? 46.559 19.422 112.203 1.00 46.02 90 GLY C O 1
ATOM 5302 N N . LYS E 1 91 ? 48.716 19.063 112.737 1.00 45.16 91 LYS C N 1
ATOM 5303 C CA . LYS E 1 91 ? 48.456 17.702 113.194 1.00 45.43 91 LYS C CA 1
ATOM 5304 C C . LYS E 1 91 ? 47.644 17.628 114.487 1.00 44.24 91 LYS C C 1
ATOM 5305 O O . LYS E 1 91 ? 47.970 18.269 115.474 1.00 45.56 91 LYS C O 1
ATOM 5311 N N . VAL E 1 92 ? 46.581 16.835 114.479 1.00 43.46 92 VAL C N 1
ATOM 5312 C CA . VAL E 1 92 ? 45.739 16.678 115.659 1.00 41.81 92 VAL C CA 1
ATOM 5313 C C . VAL E 1 92 ? 45.292 15.232 115.785 1.00 42.36 92 VAL C C 1
ATOM 5314 O O . VAL E 1 92 ? 45.508 14.418 114.889 1.00 43.02 92 VAL C O 1
ATOM 5318 N N . VAL E 1 93 ? 44.672 14.916 116.912 1.00 42.42 93 VAL C N 1
ATOM 5319 C CA . VAL E 1 93 ? 44.138 13.588 117.130 1.00 43.01 93 VAL C CA 1
ATOM 5320 C C . VAL E 1 93 ? 42.687 13.801 117.532 1.00 45.44 93 VAL C C 1
ATOM 5321 O O . VAL E 1 93 ? 42.404 14.508 118.495 1.00 45.62 93 VAL C O 1
ATOM 5325 N N . SER E 1 94 ? 41.772 13.218 116.766 1.00 48.00 94 SER C N 1
ATOM 5326 C CA . SER E 1 94 ? 40.345 13.348 117.034 1.00 50.21 94 SER C CA 1
ATOM 5327 C C . SER E 1 94 ? 39.892 12.319 118.045 1.00 51.09 94 SER C C 1
ATOM 5328 O O . SER E 1 94 ? 39.707 11.148 117.709 1.00 53.21 94 SER C O 1
ATOM 5331 N N . ARG E 1 95 ? 39.705 12.764 119.281 1.00 50.93 95 ARG C N 1
ATOM 5332 C CA . ARG E 1 95 ? 39.270 11.891 120.353 1.00 50.79 95 ARG C CA 1
ATOM 5333 C C . ARG E 1 95 ? 37.754 11.824 120.368 1.00 51.72 95 ARG C C 1
ATOM 5334 O O . ARG E 1 95 ? 37.086 12.848 120.460 1.00 52.88 95 ARG C O 1
ATOM 5342 N N . LYS E 1 96 ? 37.216 10.616 120.250 1.00 53.19 96 LYS C N 1
ATOM 5343 C CA . LYS E 1 96 ? 35.774 10.412 120.276 1.00 54.60 96 LYS C CA 1
ATOM 5344 C C . LYS E 1 96 ? 35.434 9.887 121.665 1.00 53.81 96 LYS C C 1
ATOM 5345 O O . LYS E 1 96 ? 35.512 8.686 121.934 1.00 53.65 96 LYS C O 1
ATOM 5351 N N . ASP E 1 97 ? 35.080 10.802 122.556 1.00 52.84 97 ASP C N 1
ATOM 5352 C CA . ASP E 1 97 ? 34.737 10.434 123.914 1.00 52.20 97 ASP C CA 1
ATOM 5353 C C . ASP E 1 97 ? 33.259 10.084 124.012 1.00 50.99 97 ASP C C 1
ATOM 5354 O O . ASP E 1 97 ? 32.402 10.867 123.592 1.00 50.84 97 ASP C O 1
ATOM 5359 N N . VAL E 1 98 ? 32.962 8.900 124.541 1.00 49.07 98 VAL C N 1
ATOM 5360 C CA . VAL E 1 98 ? 31.574 8.489 124.732 1.00 49.12 98 VAL C CA 1
ATOM 5361 C C . VAL E 1 98 ? 31.436 7.772 126.055 1.00 47.75 98 VAL C C 1
ATOM 5362 O O . VAL E 1 98 ? 32.242 6.905 126.399 1.00 47.40 98 VAL C O 1
ATOM 5366 N N . LEU E 1 99 ? 30.400 8.148 126.790 1.00 46.64 99 LEU C N 1
ATOM 5367 C CA . LEU E 1 99 ? 30.129 7.575 128.089 1.00 46.09 99 LEU C CA 1
ATOM 5368 C C . LEU E 1 99 ? 28.769 6.920 128.107 1.00 47.38 99 LEU C C 1
ATOM 5369 O O . LEU E 1 99 ? 27.839 7.376 127.448 1.00 48.12 99 LEU C O 1
ATOM 5374 N N . ASN E 1 100 ? 28.663 5.844 128.871 1.00 49.38 100 ASN C N 1
ATOM 5375 C CA . ASN E 1 100 ? 27.402 5.143 129.035 1.00 50.90 100 ASN C CA 1
ATOM 5376 C C . ASN E 1 100 ? 27.316 4.880 130.525 1.00 51.21 100 ASN C C 1
ATOM 5377 O O . ASN E 1 100 ? 27.879 3.909 131.028 1.00 51.62 100 ASN C O 1
ATOM 5382 N N . GLN E 1 101 ? 26.626 5.766 131.231 1.00 51.41 101 GLN C N 1
ATOM 5383 C CA . GLN E 1 101 ? 26.499 5.641 132.670 1.00 51.60 101 GLN C CA 1
ATOM 5384 C C . GLN E 1 101 ? 25.078 5.358 133.106 1.00 51.70 101 GLN C C 1
ATOM 5385 O O . GLN E 1 101 ? 24.169 6.119 132.792 1.00 52.43 101 GLN C O 1
ATOM 5391 N N . SER E 1 102 ? 24.883 4.252 133.817 1.00 52.07 102 SER C N 1
ATOM 5392 C CA . SER E 1 102 ? 23.564 3.925 134.337 1.00 52.78 102 SER C CA 1
ATOM 5393 C C . SER E 1 102 ? 23.461 4.846 135.546 1.00 52.75 102 SER C C 1
ATOM 5394 O O . SER E 1 102 ? 24.423 4.999 136.304 1.00 53.99 102 SER C O 1
ATOM 5397 N N . ILE E 1 103 ? 22.312 5.471 135.737 1.00 52.12 103 ILE C N 1
ATOM 5398 C CA . ILE E 1 103 ? 22.191 6.377 136.859 1.00 52.53 103 ILE C CA 1
ATOM 5399 C C . ILE E 1 103 ? 20.795 6.390 137.481 1.00 53.17 103 ILE C C 1
ATOM 5400 O O . ILE E 1 103 ? 19.780 6.464 136.784 1.00 53.00 103 ILE C O 1
ATOM 5405 N N . SER E 1 104 ? 20.771 6.273 138.809 1.00 54.14 104 SER C N 1
ATOM 5406 C CA . SER E 1 104 ? 19.541 6.264 139.599 1.00 54.03 104 SER C CA 1
ATOM 5407 C C . SER E 1 104 ? 19.494 7.588 140.360 1.00 54.20 104 SER C C 1
ATOM 5408 O O . SER E 1 104 ? 20.489 7.987 140.965 1.00 55.49 104 SER C O 1
ATOM 5411 N N . PHE E 1 105 ? 18.355 8.274 140.329 1.00 53.38 105 PHE C N 1
ATOM 5412 C CA . PHE E 1 105 ? 18.223 9.548 141.032 1.00 53.23 105 PHE C CA 1
ATOM 5413 C C . PHE E 1 105 ? 17.500 9.333 142.345 1.00 54.34 105 PHE C C 1
ATOM 5414 O O . PHE E 1 105 ? 16.384 8.819 142.357 1.00 56.20 105 PHE C O 1
ATOM 5422 N N . THR E 1 106 ? 18.130 9.723 143.450 1.00 53.92 106 THR C N 1
ATOM 5423 C CA . THR E 1 106 ? 17.517 9.530 144.757 1.00 53.75 106 THR C CA 1
ATOM 5424 C C . THR E 1 106 ? 16.266 10.393 144.934 1.00 52.95 106 THR C C 1
ATOM 5425 O O . THR E 1 106 ? 16.247 11.577 144.578 1.00 52.93 106 THR C O 1
ATOM 5429 N N . ALA E 1 107 ? 15.215 9.772 145.464 1.00 52.00 107 ALA C N 1
ATOM 5430 C CA . ALA E 1 107 ? 13.939 10.437 145.689 1.00 51.91 107 ALA C CA 1
ATOM 5431 C C . ALA E 1 107 ? 14.061 11.563 146.717 1.00 53.00 107 ALA C C 1
ATOM 5432 O O . ALA E 1 107 ? 14.867 11.484 147.644 1.00 53.52 107 ALA C O 1
ATOM 5434 N N . GLY E 1 108 ? 13.256 12.609 146.550 1.00 53.38 108 GLY C N 1
ATOM 5435 C CA . GLY E 1 108 ? 13.298 13.732 147.471 1.00 53.61 108 GLY C CA 1
ATOM 5436 C C . GLY E 1 108 ? 14.469 14.655 147.196 1.00 54.16 108 GLY C C 1
ATOM 5437 O O . GLY E 1 108 ? 14.633 15.685 147.846 1.00 54.95 108 GLY C O 1
ATOM 5438 N N . GLN E 1 109 ? 15.288 14.282 146.221 1.00 54.42 109 GLN C N 1
ATOM 5439 C CA . GLN E 1 109 ? 16.446 15.075 145.858 1.00 54.11 109 GLN C CA 1
ATOM 5440 C C . GLN E 1 109 ? 16.346 15.610 144.445 1.00 53.94 109 GLN C C 1
ATOM 5441 O O . GLN E 1 109 ? 15.752 14.989 143.560 1.00 54.03 109 GLN C O 1
ATOM 5447 N N . ASP E 1 110 ? 16.933 16.781 144.251 1.00 53.69 110 ASP C N 1
ATOM 5448 C CA . ASP E 1 110 ? 17.002 17.408 142.944 1.00 53.02 110 ASP C CA 1
ATOM 5449 C C . ASP E 1 110 ? 18.459 17.226 142.578 1.00 52.44 110 ASP C C 1
ATOM 5450 O O . ASP E 1 110 ? 19.340 17.850 143.171 1.00 52.28 110 ASP C O 1
ATOM 5455 N N . THR E 1 111 ? 18.710 16.338 141.625 1.00 50.71 111 THR C N 1
ATOM 5456 C CA . THR E 1 111 ? 20.063 16.053 141.197 1.00 49.38 111 THR C CA 1
ATOM 5457 C C . THR E 1 111 ? 20.502 17.019 140.107 1.00 48.59 111 THR C C 1
ATOM 5458 O O . THR E 1 111 ? 19.773 17.250 139.142 1.00 49.27 111 THR C O 1
ATOM 5462 N N . PHE E 1 112 ? 21.688 17.596 140.277 1.00 46.98 112 PHE C N 1
ATOM 5463 C CA . PHE E 1 112 ? 22.226 18.537 139.304 1.00 45.18 112 PHE C CA 1
ATOM 5464 C C . PHE E 1 112 ? 23.406 17.941 138.570 1.00 45.47 112 PHE C C 1
ATOM 5465 O O . PHE E 1 112 ? 24.380 17.510 139.188 1.00 46.40 112 PHE C O 1
ATOM 5473 N N . ILE E 1 113 ? 23.308 17.918 137.245 1.00 45.27 113 ILE C N 1
ATOM 5474 C CA . ILE E 1 113 ? 24.364 17.388 136.395 1.00 44.21 113 ILE C CA 1
ATOM 5475 C C . ILE E 1 113 ? 24.909 18.494 135.511 1.00 44.12 113 ILE C C 1
ATOM 5476 O O . ILE E 1 113 ? 24.149 19.233 134.885 1.00 45.38 113 ILE C O 1
ATOM 5481 N N . LEU E 1 114 ? 26.230 18.605 135.461 1.00 43.45 114 LEU C N 1
ATOM 5482 C CA . LEU E 1 114 ? 26.868 19.625 134.649 1.00 43.22 114 LEU C CA 1
ATOM 5483 C C . LEU E 1 114 ? 27.738 18.989 133.585 1.00 44.13 114 LEU C C 1
ATOM 5484 O O . LEU E 1 114 ? 28.665 18.236 133.894 1.00 44.91 114 LEU C O 1
ATOM 5489 N N . ILE E 1 115 ? 27.427 19.274 132.329 1.00 44.19 115 ILE C N 1
ATOM 5490 C CA . ILE E 1 115 ? 28.228 18.751 131.241 1.00 43.83 115 ILE C CA 1
ATOM 5491 C C . ILE E 1 115 ? 29.149 19.919 130.933 1.00 44.58 115 ILE C C 1
ATOM 5492 O O . ILE E 1 115 ? 28.767 20.849 130.213 1.00 44.35 115 ILE C O 1
ATOM 5497 N N . ALA E 1 116 ? 30.347 19.875 131.494 1.00 44.65 116 ALA C N 1
ATOM 5498 C CA . ALA E 1 116 ? 31.324 20.928 131.297 1.00 44.31 116 ALA C CA 1
ATOM 5499 C C . ALA E 1 116 ? 32.388 20.555 130.313 1.00 43.65 116 ALA C C 1
ATOM 5500 O O . ALA E 1 116 ? 32.644 19.386 130.077 1.00 45.71 116 ALA C O 1
ATOM 5502 N N . PRO E 1 117 ? 33.011 21.565 129.736 1.00 42.16 117 PRO C N 1
ATOM 5503 C CA . PRO E 1 117 ? 34.059 21.317 128.763 1.00 41.45 117 PRO C CA 1
ATOM 5504 C C . PRO E 1 117 ? 35.360 21.028 129.455 1.00 41.85 117 PRO C C 1
ATOM 5505 O O . PRO E 1 117 ? 36.329 21.750 129.284 1.00 41.85 117 PRO C O 1
ATOM 5509 N N . THR E 1 118 ? 35.369 19.960 130.236 1.00 41.73 118 THR C N 1
ATOM 5510 C CA . THR E 1 118 ? 36.555 19.568 130.954 1.00 40.65 118 THR C CA 1
ATOM 5511 C C . THR E 1 118 ? 36.969 18.284 130.291 1.00 41.28 118 THR C C 1
ATOM 5512 O O . THR E 1 118 ? 36.287 17.276 130.383 1.00 41.87 118 THR C O 1
ATOM 5516 N N . PRO E 1 119 ? 38.101 18.327 129.621 1.00 41.37 119 PRO C N 1
ATOM 5517 C CA . PRO E 1 119 ? 38.637 17.158 128.919 1.00 41.14 119 PRO C CA 1
ATOM 5518 C C . PRO E 1 119 ? 38.710 15.891 129.770 1.00 42.67 119 PRO C C 1
ATOM 5519 O O . PRO E 1 119 ? 39.190 15.922 130.905 1.00 45.22 119 PRO C O 1
ATOM 5523 N N . GLY E 1 120 ? 38.213 14.787 129.219 1.00 43.47 120 GLY C N 1
ATOM 5524 C CA . GLY E 1 120 ? 38.265 13.510 129.911 1.00 44.51 120 GLY C CA 1
ATOM 5525 C C . GLY E 1 120 ? 37.200 13.225 130.945 1.00 45.28 120 GLY C C 1
ATOM 5526 O O . GLY E 1 120 ? 37.010 12.072 131.340 1.00 45.49 120 GLY C O 1
ATOM 5527 N N . VAL E 1 121 ? 36.511 14.269 131.388 1.00 45.62 121 VAL C N 1
ATOM 5528 C CA . VAL E 1 121 ? 35.467 14.122 132.389 1.00 46.96 121 VAL C CA 1
ATOM 5529 C C . VAL E 1 121 ? 34.113 14.410 131.755 1.00 48.53 121 VAL C C 1
ATOM 5530 O O . VAL E 1 121 ? 33.819 15.549 131.376 1.00 50.20 121 VAL C O 1
ATOM 5534 N N . ALA E 1 122 ? 33.293 13.369 131.643 1.00 48.91 122 ALA C N 1
ATOM 5535 C CA . ALA E 1 122 ? 31.975 13.492 131.034 1.00 48.98 122 ALA C CA 1
ATOM 5536 C C . ALA E 1 122 ? 31.107 14.549 131.710 1.00 49.56 122 ALA C C 1
ATOM 5537 O O . ALA E 1 122 ? 30.697 15.526 131.082 1.00 50.97 122 ALA C O 1
ATOM 5539 N N . TYR E 1 123 ? 30.831 14.365 132.993 1.00 50.04 123 TYR C N 1
ATOM 5540 C CA . TYR E 1 123 ? 30.007 15.329 133.705 1.00 50.13 123 TYR C CA 1
ATOM 5541 C C . TYR E 1 123 ? 30.332 15.368 135.183 1.00 49.91 123 TYR C C 1
ATOM 5542 O O . TYR E 1 123 ? 31.097 14.541 135.690 1.00 50.10 123 TYR C O 1
ATOM 5551 N N . TRP E 1 124 ? 29.734 16.342 135.860 1.00 49.25 124 TRP C N 1
ATOM 5552 C CA . TRP E 1 124 ? 29.910 16.540 137.291 1.00 48.94 124 TRP C CA 1
ATOM 5553 C C . TRP E 1 124 ? 28.528 16.607 137.901 1.00 48.68 124 TRP C C 1
ATOM 5554 O O . TRP E 1 124 ? 27.613 17.145 137.284 1.00 49.61 124 TRP C O 1
ATOM 5565 N N . SER E 1 125 ? 28.353 16.072 139.101 1.00 47.96 125 SER C N 1
ATOM 5566 C CA . SER E 1 125 ? 27.037 16.158 139.706 1.00 49.40 125 SER C CA 1
ATOM 5567 C C . SER E 1 125 ? 27.037 16.249 141.219 1.00 49.65 125 SER C C 1
ATOM 5568 O O . SER E 1 125 ? 28.057 16.045 141.881 1.00 50.34 125 SER C O 1
ATOM 5571 N N . ALA E 1 126 ? 25.862 16.566 141.747 1.00 49.27 126 ALA C N 1
ATOM 5572 C CA . ALA E 1 126 ? 25.631 16.690 143.175 1.00 49.10 126 ALA C CA 1
ATOM 5573 C C . ALA E 1 126 ? 24.120 16.737 143.318 1.00 49.41 126 ALA C C 1
ATOM 5574 O O . ALA E 1 126 ? 23.439 17.232 142.423 1.00 49.34 126 ALA C O 1
ATOM 5576 N N . SER E 1 127 ? 23.584 16.189 144.404 1.00 50.36 127 SER C N 1
ATOM 5577 C CA . SER E 1 127 ? 22.140 16.238 144.608 1.00 51.46 127 SER C CA 1
ATOM 5578 C C . SER E 1 127 ? 21.892 17.155 145.796 1.00 50.87 127 SER C C 1
ATOM 5579 O O . SER E 1 127 ? 22.723 17.271 146.700 1.00 51.11 127 SER C O 1
ATOM 5582 N N . VAL E 1 128 ? 20.742 17.813 145.778 1.00 50.11 128 VAL C N 1
ATOM 5583 C CA . VAL E 1 128 ? 20.343 18.733 146.824 1.00 48.56 128 VAL C CA 1
ATOM 5584 C C . VAL E 1 128 ? 18.896 18.502 147.181 1.00 48.53 128 VAL C C 1
ATOM 5585 O O . VAL E 1 128 ? 18.157 17.920 146.407 1.00 49.14 128 VAL C O 1
ATOM 5589 N N . PRO E 1 129 ? 18.475 18.952 148.351 1.00 48.75 129 PRO C N 1
ATOM 5590 C CA . PRO E 1 129 ? 17.069 18.735 148.718 1.00 47.92 129 PRO C CA 1
ATOM 5591 C C . PRO E 1 129 ? 16.093 19.220 147.660 1.00 47.76 129 PRO C C 1
ATOM 5592 O O . PRO E 1 129 ? 16.299 20.262 147.031 1.00 46.98 129 PRO C O 1
ATOM 5596 N N . ALA E 1 130 ? 15.019 18.466 147.472 1.00 47.72 130 ALA C N 1
ATOM 5597 C CA . ALA E 1 130 ? 14.016 18.830 146.483 1.00 48.63 130 ALA C CA 1
ATOM 5598 C C . ALA E 1 130 ? 13.626 20.306 146.592 1.00 48.88 130 ALA C C 1
ATOM 5599 O O . ALA E 1 130 ? 13.455 20.838 147.685 1.00 49.67 130 ALA C O 1
ATOM 5601 N N . GLY E 1 131 ? 13.514 20.969 145.446 1.00 49.96 131 GLY C N 1
ATOM 5602 C CA . GLY E 1 131 ? 13.128 22.368 145.432 1.00 50.58 131 GLY C CA 1
ATOM 5603 C C . GLY E 1 131 ? 14.229 23.368 145.714 1.00 51.26 131 GLY C C 1
ATOM 5604 O O . GLY E 1 131 ? 13.989 24.575 145.699 1.00 51.90 131 GLY C O 1
ATOM 5605 N N . THR E 1 132 ? 15.440 22.886 145.965 1.00 51.37 132 THR C N 1
ATOM 5606 C CA . THR E 1 132 ? 16.541 23.790 146.252 1.00 51.36 132 THR C CA 1
ATOM 5607 C C . THR E 1 132 ? 17.621 23.711 145.176 1.00 52.08 132 THR C C 1
ATOM 5608 O O . THR E 1 132 ? 17.517 22.920 144.236 1.00 52.72 132 THR C O 1
ATOM 5612 N N . PHE E 1 133 ? 18.647 24.546 145.312 1.00 51.86 133 PHE C N 1
ATOM 5613 C CA . PHE E 1 133 ? 19.757 24.572 144.365 1.00 51.41 133 PHE C CA 1
ATOM 5614 C C . PHE E 1 133 ? 21.078 24.399 145.098 1.00 51.38 133 PHE C C 1
ATOM 5615 O O . PHE E 1 133 ? 21.113 24.394 146.327 1.00 52.29 133 PHE C O 1
ATOM 5623 N N . PRO E 1 134 ? 22.185 24.240 144.352 1.00 50.77 134 PRO C N 1
ATOM 5624 C CA . PRO E 1 134 ? 23.487 24.077 145.004 1.00 50.22 134 PRO C CA 1
ATOM 5625 C C . PRO E 1 134 ? 23.766 25.284 145.895 1.00 50.23 134 PRO C C 1
ATOM 5626 O O . PRO E 1 134 ? 23.394 26.408 145.556 1.00 49.18 134 PRO C O 1
ATOM 5630 N N . THR E 1 135 ? 24.400 25.046 147.039 1.00 50.67 135 THR C N 1
ATOM 5631 C CA . THR E 1 135 ? 24.738 26.123 147.966 1.00 50.30 135 THR C CA 1
ATOM 5632 C C . THR E 1 135 ? 26.235 26.058 148.215 1.00 50.52 135 THR C C 1
ATOM 5633 O O . THR E 1 135 ? 26.923 25.204 147.653 1.00 50.35 135 THR C O 1
ATOM 5637 N N . SER E 1 136 ? 26.741 26.958 149.049 1.00 51.00 136 SER C N 1
ATOM 5638 C CA . SER E 1 136 ? 28.166 26.978 149.359 1.00 51.64 136 SER C CA 1
ATOM 5639 C C . SER E 1 136 ? 28.582 25.632 149.946 1.00 51.56 136 SER C C 1
ATOM 5640 O O . SER E 1 136 ? 29.758 25.256 149.909 1.00 51.62 136 SER C O 1
ATOM 5643 N N . ALA E 1 137 ? 27.594 24.905 150.458 1.00 51.21 137 ALA C N 1
ATOM 5644 C CA . ALA E 1 137 ? 27.803 23.594 151.062 1.00 51.60 137 ALA C CA 1
ATOM 5645 C C . ALA E 1 137 ? 27.892 22.471 150.032 1.00 52.41 137 ALA C C 1
ATOM 5646 O O . ALA E 1 137 ? 28.139 21.317 150.382 1.00 53.66 137 ALA C O 1
ATOM 5648 N N . THR E 1 138 ? 27.698 22.800 148.761 1.00 52.25 138 THR C N 1
ATOM 5649 C CA . THR E 1 138 ? 27.726 21.785 147.721 1.00 50.33 138 THR C CA 1
ATOM 5650 C C . THR E 1 138 ? 29.079 21.544 147.061 1.00 49.56 138 THR C C 1
ATOM 5651 O O . THR E 1 138 ? 29.876 22.469 146.862 1.00 49.48 138 THR C O 1
ATOM 5655 N N . THR E 1 139 ? 29.321 20.279 146.734 1.00 48.36 139 THR C N 1
ATOM 5656 C CA . THR E 1 139 ? 30.539 19.853 146.063 1.00 48.68 139 THR C CA 1
ATOM 5657 C C . THR E 1 139 ? 30.164 18.917 144.924 1.00 49.43 139 THR C C 1
ATOM 5658 O O . THR E 1 139 ? 29.508 17.888 145.134 1.00 49.53 139 THR C O 1
ATOM 5662 N N . PHE E 1 140 ? 30.570 19.286 143.713 1.00 48.57 140 PHE C N 1
ATOM 5663 C CA . PHE E 1 140 ? 30.289 18.462 142.555 1.00 47.67 140 PHE C CA 1
ATOM 5664 C C . PHE E 1 140 ? 31.437 17.506 142.316 1.00 48.07 140 PHE C C 1
ATOM 5665 O O . PHE E 1 140 ? 32.609 17.876 142.421 1.00 47.71 140 PHE C O 1
ATOM 5673 N N . ASN E 1 141 ? 31.077 16.270 141.993 1.00 49.01 141 ASN C N 1
ATOM 5674 C CA . ASN E 1 141 ? 32.018 15.194 141.722 1.00 50.03 141 ASN C CA 1
ATOM 5675 C C . ASN E 1 141 ? 31.852 14.669 140.307 1.00 49.61 141 ASN C C 1
ATOM 5676 O O . ASN E 1 141 ? 30.744 14.446 139.848 1.00 49.98 141 ASN C O 1
ATOM 5681 N N . PRO E 1 142 ? 32.971 14.481 139.628 1.00 48.16 142 PRO C N 1
ATOM 5682 C CA . PRO E 1 142 ? 33.021 13.988 138.255 1.00 46.70 142 PRO C CA 1
ATOM 5683 C C . PRO E 1 142 ? 32.890 12.496 137.976 1.00 46.26 142 PRO C C 1
ATOM 5684 O O . PRO E 1 142 ? 33.137 11.648 138.824 1.00 47.07 142 PRO C O 1
ATOM 5688 N N . VAL E 1 143 ? 32.491 12.208 136.743 1.00 46.01 143 VAL C N 1
ATOM 5689 C CA . VAL E 1 143 ? 32.312 10.859 136.255 1.00 44.93 143 VAL C CA 1
ATOM 5690 C C . VAL E 1 143 ? 33.158 10.907 134.992 1.00 45.33 143 VAL C C 1
ATOM 5691 O O . VAL E 1 143 ? 32.845 11.637 134.067 1.00 45.28 143 VAL C O 1
ATOM 5695 N N . ASN E 1 144 ? 34.248 10.152 134.971 1.00 45.08 144 ASN C N 1
ATOM 5696 C CA . ASN E 1 144 ? 35.176 10.184 133.847 1.00 45.79 144 ASN C CA 1
ATOM 5697 C C . ASN E 1 144 ? 34.755 9.418 132.601 1.00 47.33 144 ASN C C 1
ATOM 5698 O O . ASN E 1 144 ? 33.936 8.504 132.658 1.00 47.80 144 ASN C O 1
ATOM 5703 N N . TYR E 1 145 ? 35.346 9.803 131.476 1.00 48.30 145 TYR C N 1
ATOM 5704 C CA . TYR E 1 145 ? 35.142 9.117 130.216 1.00 47.78 145 TYR C CA 1
ATOM 5705 C C . TYR E 1 145 ? 36.142 7.979 130.227 1.00 48.80 145 TYR C C 1
ATOM 5706 O O . TYR E 1 145 ? 37.222 8.109 130.794 1.00 48.54 145 TYR C O 1
ATOM 5715 N N . PRO E 1 146 ? 35.796 6.863 129.603 1.00 49.55 146 PRO C N 1
ATOM 5716 C CA . PRO E 1 146 ? 36.713 5.726 129.564 1.00 50.10 146 PRO C CA 1
ATOM 5717 C C . PRO E 1 146 ? 38.108 6.153 129.121 1.00 51.23 146 PRO C C 1
ATOM 5718 O O . PRO E 1 146 ? 38.246 6.855 128.123 1.00 51.60 146 PRO C O 1
ATOM 5722 N N . GLY E 1 147 ? 39.126 5.734 129.865 1.00 51.98 147 GLY C N 1
ATOM 5723 C CA . GLY E 1 147 ? 40.504 6.050 129.535 1.00 51.05 147 GLY C CA 1
ATOM 5724 C C . GLY E 1 147 ? 41.117 7.339 130.058 1.00 51.32 147 GLY C C 1
ATOM 5725 O O . GLY E 1 147 ? 42.190 7.729 129.603 1.00 51.48 147 GLY C O 1
ATOM 5726 N N . PHE E 1 148 ? 40.462 8.008 131.002 1.00 51.49 148 PHE C N 1
ATOM 5727 C CA . PHE E 1 148 ? 41.013 9.252 131.534 1.00 50.06 148 PHE C CA 1
ATOM 5728 C C . PHE E 1 148 ? 42.512 9.169 131.830 1.00 49.93 148 PHE C C 1
ATOM 5729 O O . PHE E 1 148 ? 43.304 9.962 131.319 1.00 49.38 148 PHE C O 1
ATOM 5737 N N . THR E 1 149 ? 42.903 8.215 132.665 1.00 50.53 149 THR C N 1
ATOM 5738 C CA . THR E 1 149 ? 44.308 8.093 133.024 1.00 50.48 149 THR C CA 1
ATOM 5739 C C . THR E 1 149 ? 45.194 7.671 131.871 1.00 50.04 149 THR C C 1
ATOM 5740 O O . THR E 1 149 ? 46.390 7.966 131.881 1.00 50.35 149 THR C O 1
ATOM 5744 N N . SER E 1 150 ? 44.626 6.993 130.875 1.00 49.89 150 SER C N 1
ATOM 5745 C CA . SER E 1 150 ? 45.430 6.562 129.732 1.00 49.20 150 SER C CA 1
ATOM 5746 C C . SER E 1 150 ? 45.855 7.783 128.918 1.00 49.14 150 SER C C 1
ATOM 5747 O O . SER E 1 150 ? 46.730 7.711 128.048 1.00 49.78 150 SER C O 1
ATOM 5750 N N . MET E 1 151 ? 45.251 8.918 129.237 1.00 49.18 151 MET C N 1
ATOM 5751 C CA . MET E 1 151 ? 45.565 10.151 128.547 1.00 49.42 151 MET C CA 1
ATOM 5752 C C . MET E 1 151 ? 46.185 11.224 129.416 1.00 49.79 151 MET C C 1
ATOM 5753 O O . MET E 1 151 ? 47.052 11.970 128.961 1.00 49.73 151 MET C O 1
ATOM 5758 N N . PHE E 1 152 ? 45.756 11.306 130.669 1.00 49.81 152 PHE C N 1
ATOM 5759 C CA . PHE E 1 152 ? 46.274 12.355 131.526 1.00 50.36 152 PHE C CA 1
ATOM 5760 C C . PHE E 1 152 ? 47.103 11.919 132.712 1.00 50.82 152 PHE C C 1
ATOM 5761 O O . PHE E 1 152 ? 47.358 12.704 133.625 1.00 51.27 152 PHE C O 1
ATOM 5769 N N . GLY E 1 153 ? 47.528 10.666 132.696 1.00 51.39 153 GLY C N 1
ATOM 5770 C CA . GLY E 1 153 ? 48.358 10.176 133.774 1.00 52.88 153 GLY C CA 1
ATOM 5771 C C . GLY E 1 153 ? 47.679 9.921 135.104 1.00 53.88 153 GLY C C 1
ATOM 5772 O O . GLY E 1 153 ? 46.444 9.911 135.214 1.00 53.77 153 GLY C O 1
ATOM 5773 N N . THR E 1 154 ? 48.515 9.738 136.126 1.00 53.87 154 THR C N 1
ATOM 5774 C CA . THR E 1 154 ? 48.043 9.435 137.468 1.00 52.69 154 THR C CA 1
ATOM 5775 C C . THR E 1 154 ? 48.423 10.419 138.563 1.00 52.05 154 THR C C 1
ATOM 5776 O O . THR E 1 154 ? 48.167 10.162 139.737 1.00 52.65 154 THR C O 1
ATOM 5780 N N . THR E 1 155 ? 49.042 11.533 138.194 1.00 50.96 155 THR C N 1
ATOM 5781 C CA . THR E 1 155 ? 49.399 12.549 139.178 1.00 50.82 155 THR C CA 1
ATOM 5782 C C . THR E 1 155 ? 48.973 13.882 138.597 1.00 50.49 155 THR C C 1
ATOM 5783 O O . THR E 1 155 ? 48.958 14.053 137.381 1.00 51.21 155 THR C O 1
ATOM 5787 N N . SER E 1 156 ? 48.631 14.832 139.454 1.00 50.05 156 SER C N 1
ATOM 5788 C CA . SER E 1 156 ? 48.177 16.119 138.964 1.00 51.04 156 SER C CA 1
ATOM 5789 C C . SER E 1 156 ? 49.197 16.881 138.124 1.00 51.40 156 SER C C 1
ATOM 5790 O O . SER E 1 156 ? 48.865 17.930 137.581 1.00 52.74 156 SER C O 1
ATOM 5793 N N . THR E 1 157 ? 50.422 16.376 137.998 1.00 51.26 157 THR C N 1
ATOM 5794 C CA . THR E 1 157 ? 51.415 17.087 137.189 1.00 52.49 157 THR C CA 1
ATOM 5795 C C . THR E 1 157 ? 51.928 16.307 135.972 1.00 53.46 157 THR C C 1
ATOM 5796 O O . THR E 1 157 ? 53.036 16.547 135.463 1.00 54.83 157 THR C O 1
ATOM 5800 N N . SER E 1 158 ? 51.105 15.381 135.494 1.00 52.88 158 SER C N 1
ATOM 5801 C CA . SER E 1 158 ? 51.457 14.586 134.327 1.00 52.29 158 SER C CA 1
ATOM 5802 C C . SER E 1 158 ? 50.328 14.666 133.290 1.00 50.69 158 SER C C 1
ATOM 5803 O O . SER E 1 158 ? 50.169 13.796 132.424 1.00 51.46 158 SER C O 1
ATOM 5806 N N . ARG E 1 159 ? 49.555 15.742 133.373 1.00 48.41 159 ARG C N 1
ATOM 5807 C CA . ARG E 1 159 ? 48.441 15.946 132.463 1.00 47.40 159 ARG C CA 1
ATOM 5808 C C . ARG E 1 159 ? 48.868 16.290 131.028 1.00 48.17 159 ARG C C 1
ATOM 5809 O O . ARG E 1 159 ? 48.162 15.962 130.082 1.00 49.16 159 ARG C O 1
ATOM 5817 N N . SER E 1 160 ? 50.017 16.940 130.862 1.00 48.56 160 SER C N 1
ATOM 5818 C CA . SER E 1 160 ? 50.486 17.330 129.532 1.00 48.48 160 SER C CA 1
ATOM 5819 C C . SER E 1 160 ? 51.518 16.356 128.971 1.00 49.49 160 SER C C 1
ATOM 5820 O O . SER E 1 160 ? 52.326 16.712 128.103 1.00 50.34 160 SER C O 1
ATOM 5823 N N . ASP E 1 161 ? 51.504 15.128 129.468 1.00 49.85 161 ASP C N 1
ATOM 5824 C CA . ASP E 1 161 ? 52.467 14.148 129.000 1.00 51.53 161 ASP C CA 1
ATOM 5825 C C . ASP E 1 161 ? 52.164 13.636 127.595 1.00 52.08 161 ASP C C 1
ATOM 5826 O O . ASP E 1 161 ? 53.064 13.526 126.757 1.00 52.24 161 ASP C O 1
ATOM 5831 N N . GLN E 1 162 ? 50.890 13.341 127.346 1.00 52.61 162 GLN C N 1
ATOM 5832 C CA . GLN E 1 162 ? 50.413 12.827 126.059 1.00 51.70 162 GLN C CA 1
ATOM 5833 C C . GLN E 1 162 ? 50.090 13.936 125.049 1.00 50.11 162 GLN C C 1
ATOM 5834 O O . GLN E 1 162 ? 50.559 13.920 123.909 1.00 48.91 162 GLN C O 1
ATOM 5840 N N . VAL E 1 163 ? 49.251 14.877 125.479 1.00 48.18 163 VAL C N 1
ATOM 5841 C CA . VAL E 1 163 ? 48.822 15.991 124.643 1.00 46.15 163 VAL C CA 1
ATOM 5842 C C . VAL E 1 163 ? 49.142 17.304 125.342 1.00 46.32 163 VAL C C 1
ATOM 5843 O O . VAL E 1 163 ? 49.264 17.342 126.567 1.00 47.00 163 VAL C O 1
ATOM 5847 N N . SER E 1 164 ? 49.270 18.378 124.567 1.00 45.34 164 SER C N 1
ATOM 5848 C CA . SER E 1 164 ? 49.597 19.678 125.132 1.00 44.51 164 SER C CA 1
ATOM 5849 C C . SER E 1 164 ? 48.456 20.696 125.098 1.00 44.45 164 SER C C 1
ATOM 5850 O O . SER E 1 164 ? 48.405 21.590 125.933 1.00 45.09 164 SER C O 1
ATOM 5853 N N . SER E 1 165 ? 47.551 20.583 124.133 1.00 44.41 165 SER C N 1
ATOM 5854 C CA . SER E 1 165 ? 46.429 21.518 124.046 1.00 44.35 165 SER C CA 1
ATOM 5855 C C . SER E 1 165 ? 45.217 20.882 123.376 1.00 43.74 165 SER C C 1
ATOM 5856 O O . SER E 1 165 ? 45.274 19.732 122.941 1.00 43.90 165 SER C O 1
ATOM 5859 N N . PHE E 1 166 ? 44.124 21.630 123.272 1.00 42.74 166 PHE C N 1
ATOM 5860 C CA . PHE E 1 166 ? 42.911 21.070 122.699 1.00 42.60 166 PHE C CA 1
ATOM 5861 C C . PHE E 1 166 ? 41.841 22.110 122.337 1.00 43.40 166 PHE C C 1
ATOM 5862 O O . PHE E 1 166 ? 41.908 23.289 122.715 1.00 43.90 166 PHE C O 1
ATOM 5870 N N . ARG E 1 167 ? 40.846 21.624 121.612 1.00 42.88 167 ARG C N 1
ATOM 5871 C CA . ARG E 1 167 ? 39.724 22.427 121.183 1.00 42.90 167 ARG C CA 1
ATOM 5872 C C . ARG E 1 167 ? 38.535 21.478 121.052 1.00 43.21 167 ARG C C 1
ATOM 5873 O O . ARG E 1 167 ? 38.645 20.451 120.406 1.00 42.18 167 ARG C O 1
ATOM 5881 N N . TYR E 1 168 ? 37.405 21.816 121.661 1.00 44.51 168 TYR C N 1
ATOM 5882 C CA . TYR E 1 168 ? 36.230 20.974 121.585 1.00 45.88 168 TYR C CA 1
ATOM 5883 C C . TYR E 1 168 ? 35.549 21.181 120.238 1.00 46.44 168 TYR C C 1
ATOM 5884 O O . TYR E 1 168 ? 35.486 22.306 119.740 1.00 46.12 168 TYR C O 1
ATOM 5893 N N . ALA E 1 169 ? 35.044 20.100 119.649 1.00 46.80 169 ALA C N 1
ATOM 5894 C CA . ALA E 1 169 ? 34.316 20.191 118.387 1.00 46.82 169 ALA C CA 1
ATOM 5895 C C . ALA E 1 169 ? 32.834 19.999 118.719 1.00 47.33 169 ALA C C 1
ATOM 5896 O O . ALA E 1 169 ? 31.964 20.666 118.153 1.00 47.87 169 ALA C O 1
ATOM 5898 N N . SER E 1 170 ? 32.552 19.097 119.656 1.00 47.44 170 SER C N 1
ATOM 5899 C CA . SER E 1 170 ? 31.178 18.848 120.060 1.00 48.87 170 SER C CA 1
ATOM 5900 C C . SER E 1 170 ? 31.084 18.424 121.515 1.00 49.63 170 SER C C 1
ATOM 5901 O O . SER E 1 170 ? 32.068 18.002 122.127 1.00 49.55 170 SER C O 1
ATOM 5904 N N . MET E 1 171 ? 29.876 18.533 122.053 1.00 50.14 171 MET C N 1
ATOM 5905 C CA . MET E 1 171 ? 29.605 18.150 123.424 1.00 49.94 171 MET C CA 1
ATOM 5906 C C . MET E 1 171 ? 28.102 17.910 123.490 1.00 49.56 171 MET C C 1
ATOM 5907 O O . MET E 1 171 ? 27.314 18.851 123.487 1.00 50.03 171 MET C O 1
ATOM 5912 N N . ASN E 1 172 ? 27.711 16.639 123.527 1.00 49.28 172 ASN C N 1
ATOM 5913 C CA . ASN E 1 172 ? 26.299 16.261 123.554 1.00 48.79 172 ASN C CA 1
ATOM 5914 C C . ASN E 1 172 ? 25.999 15.339 124.711 1.00 47.03 172 ASN C C 1
ATOM 5915 O O . ASN E 1 172 ? 26.863 14.585 125.159 1.00 46.62 172 ASN C O 1
ATOM 5920 N N . VAL E 1 173 ? 24.753 15.373 125.163 1.00 44.60 173 VAL C N 1
ATOM 5921 C CA . VAL E 1 173 ? 24.326 14.514 126.252 1.00 43.48 173 VAL C CA 1
ATOM 5922 C C . VAL E 1 173 ? 22.891 14.033 126.042 1.00 43.87 173 VAL C C 1
ATOM 5923 O O . VAL E 1 173 ? 22.047 14.763 125.519 1.00 43.79 173 VAL C O 1
ATOM 5927 N N . GLY E 1 174 ? 22.627 12.795 126.442 1.00 43.26 174 GLY C N 1
ATOM 5928 C CA . GLY E 1 174 ? 21.293 12.245 126.317 1.00 42.24 174 GLY C CA 1
ATOM 5929 C C . GLY E 1 174 ? 20.957 11.451 127.566 1.00 43.40 174 GLY C C 1
ATOM 5930 O O . GLY E 1 174 ? 21.823 10.786 128.140 1.00 43.21 174 GLY C O 1
ATOM 5931 N N . ILE E 1 175 ? 19.707 11.534 128.005 1.00 43.49 175 ILE C N 1
ATOM 5932 C CA . ILE E 1 175 ? 19.259 10.797 129.180 1.00 43.94 175 ILE C CA 1
ATOM 5933 C C . ILE E 1 175 ? 18.097 9.910 128.770 1.00 44.93 175 ILE C C 1
ATOM 5934 O O . ILE E 1 175 ? 17.032 10.398 128.393 1.00 44.98 175 ILE C O 1
ATOM 5939 N N . TYR E 1 176 ? 18.308 8.601 128.849 1.00 45.42 176 TYR C N 1
ATOM 5940 C CA . TYR E 1 176 ? 17.288 7.653 128.445 1.00 46.16 176 TYR C CA 1
ATOM 5941 C C . TYR E 1 176 ? 16.703 6.885 129.609 1.00 47.04 176 TYR C C 1
ATOM 5942 O O . TYR E 1 176 ? 17.292 5.919 130.096 1.00 47.41 176 TYR C O 1
ATOM 5951 N N . PRO E 1 177 ? 15.517 7.310 130.066 1.00 47.26 177 PRO C N 1
ATOM 5952 C CA . PRO E 1 177 ? 14.786 6.708 131.181 1.00 46.67 177 PRO C CA 1
ATOM 5953 C C . PRO E 1 177 ? 14.702 5.190 131.102 1.00 46.95 177 PRO C C 1
ATOM 5954 O O . PRO E 1 177 ? 14.429 4.625 130.038 1.00 47.49 177 PRO C O 1
ATOM 5958 N N . THR E 1 178 ? 14.945 4.536 132.233 1.00 46.95 178 THR C N 1
ATOM 5959 C CA . THR E 1 178 ? 14.867 3.088 132.291 1.00 46.72 178 THR C CA 1
ATOM 5960 C C . THR E 1 178 ? 13.883 2.636 133.359 1.00 47.58 178 THR C C 1
ATOM 5961 O O . THR E 1 178 ? 13.818 1.449 133.668 1.00 49.58 178 THR C O 1
ATOM 5965 N N . SER E 1 179 ? 13.119 3.566 133.929 1.00 47.68 179 SER C N 1
ATOM 5966 C CA . SER E 1 179 ? 12.140 3.184 134.950 1.00 49.52 179 SER C CA 1
ATOM 5967 C C . SER E 1 179 ? 10.797 2.853 134.310 1.00 49.62 179 SER C C 1
ATOM 5968 O O . SER E 1 179 ? 10.566 3.186 133.148 1.00 50.44 179 SER C O 1
ATOM 5971 N N . ASN E 1 180 ? 9.919 2.176 135.047 1.00 49.78 180 ASN C N 1
ATOM 5972 C CA . ASN E 1 180 ? 8.618 1.826 134.491 1.00 49.40 180 ASN C CA 1
ATOM 5973 C C . ASN E 1 180 ? 7.659 3.020 134.571 1.00 49.54 180 ASN C C 1
ATOM 5974 O O . ASN E 1 180 ? 7.932 4.004 135.262 1.00 50.70 180 ASN C O 1
ATOM 5979 N N . LEU E 1 181 ? 6.540 2.932 133.857 1.00 48.54 181 LEU C N 1
ATOM 5980 C CA . LEU E 1 181 ? 5.567 4.018 133.792 1.00 47.32 181 LEU C CA 1
ATOM 5981 C C . LEU E 1 181 ? 4.659 4.223 134.994 1.00 48.22 181 LEU C C 1
ATOM 5982 O O . LEU E 1 181 ? 3.868 5.166 135.021 1.00 48.08 181 LEU C O 1
ATOM 5987 N N . MET E 1 182 ? 4.774 3.354 135.990 1.00 49.17 182 MET C N 1
ATOM 5988 C CA . MET E 1 182 ? 3.935 3.452 137.172 1.00 50.08 182 MET C CA 1
ATOM 5989 C C . MET E 1 182 ? 4.687 3.981 138.392 1.00 50.90 182 MET C C 1
ATOM 5990 O O . MET E 1 182 ? 4.071 4.390 139.371 1.00 52.05 182 MET C O 1
ATOM 5995 N N . GLN E 1 183 ? 6.015 3.995 138.316 1.00 51.80 183 GLN C N 1
ATOM 5996 C CA . GLN E 1 183 ? 6.863 4.408 139.436 1.00 52.28 183 GLN C CA 1
ATOM 5997 C C . GLN E 1 183 ? 7.613 5.727 139.338 1.00 50.75 183 GLN C C 1
ATOM 5998 O O . GLN E 1 183 ? 7.949 6.324 140.358 1.00 50.80 183 GLN C O 1
ATOM 6004 N N . PHE E 1 184 ? 7.910 6.171 138.127 1.00 48.94 184 PHE C N 1
ATOM 6005 C CA . PHE E 1 184 ? 8.637 7.420 137.969 1.00 47.73 184 PHE C CA 1
ATOM 6006 C C . PHE E 1 184 ? 7.760 8.596 138.392 1.00 47.40 184 PHE C C 1
ATOM 6007 O O . PHE E 1 184 ? 6.568 8.445 138.674 1.00 47.78 184 PHE C O 1
ATOM 6015 N N . ALA E 1 185 ? 8.371 9.770 138.429 1.00 46.01 185 ALA C N 1
ATOM 6016 C CA . ALA E 1 185 ? 7.692 11.012 138.763 1.00 45.94 185 ALA C CA 1
ATOM 6017 C C . ALA E 1 185 ? 8.774 12.064 138.607 1.00 46.69 185 ALA C C 1
ATOM 6018 O O . ALA E 1 185 ? 9.952 11.724 138.510 1.00 47.74 185 ALA C O 1
ATOM 6020 N N . GLY E 1 186 ? 8.399 13.332 138.550 1.00 46.42 186 GLY C N 1
ATOM 6021 C CA . GLY E 1 186 ? 9.426 14.343 138.435 1.00 46.38 186 GLY C CA 1
ATOM 6022 C C . GLY E 1 186 ? 9.688 14.852 137.041 1.00 46.48 186 GLY C C 1
ATOM 6023 O O . GLY E 1 186 ? 9.007 14.485 136.084 1.00 46.67 186 GLY C O 1
ATOM 6024 N N . SER E 1 187 ? 10.722 15.675 136.932 1.00 46.44 187 SER C N 1
ATOM 6025 C CA . SER E 1 187 ? 11.059 16.307 135.672 1.00 46.78 187 SER C CA 1
ATOM 6026 C C . SER E 1 187 ? 12.539 16.424 135.362 1.00 46.26 187 SER C C 1
ATOM 6027 O O . SER E 1 187 ? 13.398 16.269 136.230 1.00 46.10 187 SER C O 1
ATOM 6030 N N . ILE E 1 188 ? 12.813 16.736 134.102 1.00 45.42 188 ILE C N 1
ATOM 6031 C CA . ILE E 1 188 ? 14.170 16.971 133.643 1.00 45.21 188 ILE C CA 1
ATOM 6032 C C . ILE E 1 188 ? 14.143 18.394 133.103 1.00 45.26 188 ILE C C 1
ATOM 6033 O O . ILE E 1 188 ? 13.328 18.733 132.238 1.00 44.58 188 ILE C O 1
ATOM 6038 N N . THR E 1 189 ? 15.018 19.233 133.638 1.00 44.78 189 THR C N 1
ATOM 6039 C CA . THR E 1 189 ? 15.080 20.621 133.218 1.00 44.68 189 THR C CA 1
ATOM 6040 C C . THR E 1 189 ? 16.492 20.893 132.710 1.00 44.71 189 THR C C 1
ATOM 6041 O O . THR E 1 189 ? 17.470 20.465 133.321 1.00 45.45 189 THR C O 1
ATOM 6045 N N . VAL E 1 190 ? 16.603 21.596 131.587 1.00 43.91 190 VAL C N 1
ATOM 6046 C CA . VAL E 1 190 ? 17.910 21.881 131.017 1.00 42.53 190 VAL C CA 1
ATOM 6047 C C . VAL E 1 190 ? 18.100 23.318 130.565 1.00 43.39 190 VAL C C 1
ATOM 6048 O O . VAL E 1 190 ? 17.208 23.916 129.964 1.00 43.90 190 VAL C O 1
ATOM 6052 N N . TRP E 1 191 ? 19.270 23.867 130.869 1.00 43.56 191 TRP C N 1
ATOM 6053 C CA . TRP E 1 191 ? 19.628 25.211 130.442 1.00 43.97 191 TRP C CA 1
ATOM 6054 C C . TRP E 1 191 ? 21.149 25.253 130.310 1.00 44.62 191 TRP C C 1
ATOM 6055 O O . TRP E 1 191 ? 21.842 24.335 130.757 1.00 43.61 191 TRP C O 1
ATOM 6066 N N . LYS E 1 192 ? 21.670 26.297 129.677 1.00 45.36 192 LYS C N 1
ATOM 6067 C CA . LYS E 1 192 ? 23.103 26.385 129.448 1.00 46.47 192 LYS C CA 1
ATOM 6068 C C . LYS E 1 192 ? 23.750 27.632 130.043 1.00 47.94 192 LYS C C 1
ATOM 6069 O O . LYS E 1 192 ? 23.201 28.736 129.956 1.00 48.10 192 LYS C O 1
ATOM 6075 N N . CYS E 1 193 ? 24.923 27.444 130.646 1.00 48.69 193 CYS C N 1
ATOM 6076 C CA . CYS E 1 193 ? 25.643 28.541 131.285 1.00 49.39 193 CYS C CA 1
ATOM 6077 C C . CYS E 1 193 ? 26.999 28.846 130.701 1.00 47.68 193 CYS C C 1
ATOM 6078 O O . CYS E 1 193 ? 27.795 27.947 130.427 1.00 47.63 193 CYS C O 1
ATOM 6081 N N . PRO E 1 194 ? 27.290 30.139 130.531 1.00 46.70 194 PRO C N 1
ATOM 6082 C CA . PRO E 1 194 ? 28.557 30.620 129.982 1.00 46.23 194 PRO C CA 1
ATOM 6083 C C . PRO E 1 194 ? 29.693 30.576 131.009 1.00 46.03 194 PRO C C 1
ATOM 6084 O O . PRO E 1 194 ? 30.345 31.586 131.269 1.00 47.19 194 PRO C O 1
ATOM 6088 N N . VAL E 1 195 ? 29.934 29.403 131.584 1.00 44.53 195 VAL C N 1
ATOM 6089 C CA . VAL E 1 195 ? 30.991 29.255 132.580 1.00 43.20 195 VAL C CA 1
ATOM 6090 C C . VAL E 1 195 ? 32.382 29.288 131.959 1.00 43.95 195 VAL C C 1
ATOM 6091 O O . VAL E 1 195 ? 32.678 28.533 131.028 1.00 44.56 195 VAL C O 1
ATOM 6095 N N . LYS E 1 196 ? 33.233 30.165 132.482 1.00 44.34 196 LYS C N 1
ATOM 6096 C CA . LYS E 1 196 ? 34.606 30.297 131.994 1.00 44.99 196 LYS C CA 1
ATOM 6097 C C . LYS E 1 196 ? 35.561 30.067 133.166 1.00 45.02 196 LYS C C 1
ATOM 6098 O O . LYS E 1 196 ? 35.158 30.141 134.324 1.00 46.10 196 LYS C O 1
ATOM 6104 N N . LEU E 1 197 ? 36.821 29.772 132.870 1.00 45.16 197 LEU C N 1
ATOM 6105 C CA . LEU E 1 197 ? 37.814 29.573 133.921 1.00 44.69 197 LEU C CA 1
ATOM 6106 C C . LEU E 1 197 ? 38.690 30.824 133.972 1.00 45.95 197 LEU C C 1
ATOM 6107 O O . LEU E 1 197 ? 39.571 31.016 133.131 1.00 47.17 197 LEU C O 1
ATOM 6112 N N . SER E 1 198 ? 38.435 31.678 134.957 1.00 46.02 198 SER C N 1
ATOM 6113 C CA . SER E 1 198 ? 39.172 32.919 135.102 1.00 45.13 198 SER C CA 1
ATOM 6114 C C . SER E 1 198 ? 40.136 32.825 136.288 1.00 45.98 198 SER C C 1
ATOM 6115 O O . SER E 1 198 ? 40.646 31.745 136.603 1.00 45.49 198 SER C O 1
ATOM 6118 N N . THR E 1 199 ? 40.392 33.959 136.933 1.00 46.67 199 THR C N 1
ATOM 6119 C CA . THR E 1 199 ? 41.290 34.009 138.080 1.00 47.20 199 THR C CA 1
ATOM 6120 C C . THR E 1 199 ? 40.803 35.025 139.100 1.00 48.18 199 THR C C 1
ATOM 6121 O O . THR E 1 199 ? 40.010 35.920 138.786 1.00 48.93 199 THR C O 1
ATOM 6125 N N . VAL E 1 200 ? 41.296 34.879 140.325 1.00 48.62 200 VAL C N 1
ATOM 6126 C CA . VAL E 1 200 ? 40.955 35.791 141.405 1.00 47.35 200 VAL C CA 1
ATOM 6127 C C . VAL E 1 200 ? 42.256 36.267 142.051 1.00 47.78 200 VAL C C 1
ATOM 6128 O O . VAL E 1 200 ? 43.216 35.501 142.201 1.00 46.97 200 VAL C O 1
ATOM 6132 N N . GLN E 1 201 ? 42.276 37.547 142.406 1.00 48.46 201 GLN C N 1
ATOM 6133 C CA . GLN E 1 201 ? 43.434 38.187 143.017 1.00 49.31 201 GLN C CA 1
ATOM 6134 C C . GLN E 1 201 ? 43.129 38.665 144.435 1.00 51.27 201 GLN C C 1
ATOM 6135 O O . GLN E 1 201 ? 42.229 39.486 144.648 1.00 51.70 201 GLN C O 1
ATOM 6141 N N . PHE E 1 202 ? 43.877 38.150 145.404 1.00 52.01 202 PHE C N 1
ATOM 6142 C CA . PHE E 1 202 ? 43.678 38.541 146.791 1.00 52.60 202 PHE C CA 1
ATOM 6143 C C . PHE E 1 202 ? 44.984 38.516 147.583 1.00 53.04 202 PHE C C 1
ATOM 6144 O O . PHE E 1 202 ? 45.931 37.808 147.230 1.00 51.30 202 PHE C O 1
ATOM 6152 N N . PRO E 1 203 ? 45.055 39.310 148.662 1.00 54.19 203 PRO C N 1
ATOM 6153 C CA . PRO E 1 203 ? 46.261 39.363 149.490 1.00 55.00 203 PRO C CA 1
ATOM 6154 C C . PRO E 1 203 ? 46.262 38.364 150.648 1.00 56.00 203 PRO C C 1
ATOM 6155 O O . PRO E 1 203 ? 45.220 38.084 151.241 1.00 55.60 203 PRO C O 1
ATOM 6159 N N . VAL E 1 204 ? 47.436 37.819 150.950 1.00 57.98 204 VAL C N 1
ATOM 6160 C CA . VAL E 1 204 ? 47.583 36.885 152.063 1.00 60.75 204 VAL C CA 1
ATOM 6161 C C . VAL E 1 204 ? 48.633 37.416 153.038 1.00 61.85 204 VAL C C 1
ATOM 6162 O O . VAL E 1 204 ? 49.723 37.859 152.638 1.00 61.04 204 VAL C O 1
ATOM 6166 N N . ALA E 1 205 ? 48.285 37.375 154.322 1.00 62.46 205 ALA C N 1
ATOM 6167 C CA . ALA E 1 205 ? 49.156 37.864 155.377 1.00 61.76 205 ALA C CA 1
ATOM 6168 C C . ALA E 1 205 ? 50.225 36.856 155.780 1.00 61.24 205 ALA C C 1
ATOM 6169 O O . ALA E 1 205 ? 50.228 36.341 156.894 1.00 61.60 205 ALA C O 1
ATOM 6171 N N . THR E 1 206 ? 51.125 36.559 154.857 1.00 60.49 206 THR C N 1
ATOM 6172 C CA . THR E 1 206 ? 52.213 35.648 155.149 1.00 60.55 206 THR C CA 1
ATOM 6173 C C . THR E 1 206 ? 53.356 36.584 155.462 1.00 61.23 206 THR C C 1
ATOM 6174 O O . THR E 1 206 ? 53.173 37.802 155.475 1.00 60.46 206 THR C O 1
ATOM 6178 N N . ASP E 1 207 ? 54.534 36.032 155.715 1.00 62.01 207 ASP C N 1
ATOM 6179 C CA . ASP E 1 207 ? 55.673 36.885 155.982 1.00 62.55 207 ASP C CA 1
ATOM 6180 C C . ASP E 1 207 ? 56.843 36.506 155.086 1.00 60.53 207 ASP C C 1
ATOM 6181 O O . ASP E 1 207 ? 57.411 35.415 155.222 1.00 60.00 207 ASP C O 1
ATOM 6186 N N . PRO E 1 208 ? 57.208 37.401 154.145 1.00 58.23 208 PRO C N 1
ATOM 6187 C CA . PRO E 1 208 ? 56.580 38.711 153.907 1.00 57.00 208 PRO C CA 1
ATOM 6188 C C . PRO E 1 208 ? 55.146 38.584 153.405 1.00 57.22 208 PRO C C 1
ATOM 6189 O O . PRO E 1 208 ? 54.736 37.518 152.947 1.00 57.86 208 PRO C O 1
ATOM 6193 N N . ALA E 1 209 ? 54.382 39.669 153.485 1.00 57.39 209 ALA C N 1
ATOM 6194 C CA . ALA E 1 209 ? 53.002 39.652 153.006 1.00 57.02 209 ALA C CA 1
ATOM 6195 C C . ALA E 1 209 ? 53.044 39.501 151.491 1.00 57.80 209 ALA C C 1
ATOM 6196 O O . ALA E 1 209 ? 53.925 40.063 150.825 1.00 58.43 209 ALA C O 1
ATOM 6198 N N . THR E 1 210 ? 52.097 38.748 150.941 1.00 57.56 210 THR C N 1
ATOM 6199 C CA . THR E 1 210 ? 52.075 38.531 149.499 1.00 56.26 210 THR C CA 1
ATOM 6200 C C . THR E 1 210 ? 50.692 38.572 148.869 1.00 55.55 210 THR C C 1
ATOM 6201 O O . THR E 1 210 ? 49.676 38.658 149.565 1.00 54.70 210 THR C O 1
ATOM 6205 N N . SER E 1 211 ? 50.677 38.504 147.537 1.00 54.94 211 SER C N 1
ATOM 6206 C CA . SER E 1 211 ? 49.442 38.514 146.755 1.00 53.55 211 SER C CA 1
ATOM 6207 C C . SER E 1 211 ? 49.259 37.170 146.042 1.00 52.87 211 SER C C 1
ATOM 6208 O O . SER E 1 211 ? 50.185 36.641 145.418 1.00 52.90 211 SER C O 1
ATOM 6211 N N . SER E 1 212 ? 48.062 36.610 146.155 1.00 52.45 212 SER C N 1
ATOM 6212 C CA . SER E 1 212 ? 47.770 35.345 145.505 1.00 52.03 212 SER C CA 1
ATOM 6213 C C . SER E 1 212 ? 46.944 35.520 144.235 1.00 52.52 212 SER C C 1
ATOM 6214 O O . SER E 1 212 ? 46.169 36.476 144.087 1.00 52.96 212 SER C O 1
ATOM 6217 N N . LEU E 1 213 ? 47.145 34.593 143.307 1.00 51.81 213 LEU C N 1
ATOM 6218 C CA . LEU E 1 213 ? 46.407 34.574 142.055 1.00 49.45 213 LEU C CA 1
ATOM 6219 C C . LEU E 1 213 ? 46.103 33.108 141.837 1.00 48.81 213 LEU C C 1
ATOM 6220 O O . LEU E 1 213 ? 47.019 32.277 141.800 1.00 48.74 213 LEU C O 1
ATOM 6225 N N . VAL E 1 214 ? 44.821 32.780 141.737 1.00 47.31 214 VAL C N 1
ATOM 6226 C CA . VAL E 1 214 ? 44.437 31.394 141.521 1.00 48.22 214 VAL C CA 1
ATOM 6227 C C . VAL E 1 214 ? 43.276 31.271 140.544 1.00 48.69 214 VAL C C 1
ATOM 6228 O O . VAL E 1 214 ? 42.573 32.246 140.261 1.00 48.81 214 VAL C O 1
ATOM 6232 N N . HIS E 1 215 ? 43.095 30.065 140.019 1.00 48.11 215 HIS C N 1
ATOM 6233 C CA . HIS E 1 215 ? 42.014 29.798 139.091 1.00 47.78 215 HIS C CA 1
ATOM 6234 C C . HIS E 1 215 ? 40.683 29.933 139.809 1.00 48.15 215 HIS C C 1
ATOM 6235 O O . HIS E 1 215 ? 40.550 29.593 140.983 1.00 49.56 215 HIS C O 1
ATOM 6242 N N . THR E 1 216 ? 39.683 30.422 139.099 1.00 48.04 216 THR C N 1
ATOM 6243 C CA . THR E 1 216 ? 38.366 30.523 139.685 1.00 48.07 216 THR C CA 1
ATOM 6244 C C . THR E 1 216 ? 37.355 30.452 138.552 1.00 47.84 216 THR C C 1
ATOM 6245 O O . THR E 1 216 ? 37.569 31.016 137.480 1.00 48.65 216 THR C O 1
ATOM 6249 N N . LEU E 1 217 ? 36.267 29.732 138.777 1.00 46.59 217 LEU C N 1
ATOM 6250 C CA . LEU E 1 217 ? 35.243 29.605 137.762 1.00 45.88 217 LEU C CA 1
ATOM 6251 C C . LEU E 1 217 ? 34.217 30.728 137.857 1.00 46.84 217 LEU C C 1
ATOM 6252 O O . LEU E 1 217 ? 33.542 30.889 138.881 1.00 48.85 217 LEU C O 1
ATOM 6257 N N . VAL E 1 218 ? 34.106 31.507 136.787 1.00 46.61 218 VAL C N 1
ATOM 6258 C CA . VAL E 1 218 ? 33.142 32.595 136.750 1.00 47.42 218 VAL C CA 1
ATOM 6259 C C . VAL E 1 218 ? 31.884 32.149 135.992 1.00 47.58 218 VAL C C 1
ATOM 6260 O O . VAL E 1 218 ? 31.975 31.437 134.994 1.00 47.46 218 VAL C O 1
ATOM 6264 N N . GLY E 1 219 ? 30.714 32.538 136.491 1.00 48.30 219 GLY C N 1
ATOM 6265 C CA . GLY E 1 219 ? 29.480 32.172 135.823 1.00 48.79 219 GLY C CA 1
ATOM 6266 C C . GLY E 1 219 ? 28.766 30.949 136.362 1.00 49.63 219 GLY C C 1
ATOM 6267 O O . GLY E 1 219 ? 27.720 30.566 135.822 1.00 50.99 219 GLY C O 1
ATOM 6268 N N . LEU E 1 220 ? 29.321 30.336 137.407 1.00 49.30 220 LEU C N 1
ATOM 6269 C CA . LEU E 1 220 ? 28.724 29.153 138.033 1.00 47.98 220 LEU C CA 1
ATOM 6270 C C . LEU E 1 220 ? 27.404 29.515 138.675 1.00 48.69 220 LEU C C 1
ATOM 6271 O O . LEU E 1 220 ? 26.562 28.657 138.944 1.00 48.60 220 LEU C O 1
ATOM 6276 N N . ASP E 1 221 ? 27.246 30.803 138.933 1.00 50.02 221 ASP C N 1
ATOM 6277 C CA . ASP E 1 221 ? 26.051 31.325 139.558 1.00 51.69 221 ASP C CA 1
ATOM 6278 C C . ASP E 1 221 ? 24.830 31.015 138.699 1.00 50.47 221 ASP C C 1
ATOM 6279 O O . ASP E 1 221 ? 23.700 30.994 139.193 1.00 50.54 221 ASP C O 1
ATOM 6284 N N . GLY E 1 222 ? 25.071 30.757 137.416 1.00 49.08 222 GLY C N 1
ATOM 6285 C CA . GLY E 1 222 ? 23.988 30.443 136.498 1.00 48.05 222 GLY C CA 1
ATOM 6286 C C . GLY E 1 222 ? 23.292 29.140 136.840 1.00 47.75 222 GLY C C 1
ATOM 6287 O O . GLY E 1 222 ? 22.173 28.881 136.399 1.00 48.00 222 GLY C O 1
ATOM 6288 N N . VAL E 1 223 ? 23.961 28.320 137.641 1.00 47.22 223 VAL C N 1
ATOM 6289 C CA . VAL E 1 223 ? 23.433 27.029 138.055 1.00 46.36 223 VAL C CA 1
ATOM 6290 C C . VAL E 1 223 ? 22.450 27.160 139.219 1.00 48.21 223 VAL C C 1
ATOM 6291 O O . VAL E 1 223 ? 21.700 26.227 139.513 1.00 49.06 223 VAL C O 1
ATOM 6295 N N . LEU E 1 224 ? 22.441 28.319 139.872 1.00 49.46 224 LEU C N 1
ATOM 6296 C CA . LEU E 1 224 ? 21.581 28.509 141.033 1.00 50.39 224 LEU C CA 1
ATOM 6297 C C . LEU E 1 224 ? 20.135 28.867 140.757 1.00 51.05 224 LEU C C 1
ATOM 6298 O O . LEU E 1 224 ? 19.378 29.156 141.681 1.00 52.07 224 LEU C O 1
ATOM 6303 N N . ALA E 1 225 ? 19.749 28.824 139.488 1.00 51.96 225 ALA C N 1
ATOM 6304 C CA . ALA E 1 225 ? 18.378 29.122 139.088 1.00 51.74 225 ALA C CA 1
ATOM 6305 C C . ALA E 1 225 ? 18.126 28.531 137.704 1.00 52.49 225 ALA C C 1
ATOM 6306 O O . ALA E 1 225 ? 19.057 28.397 136.907 1.00 53.97 225 ALA C O 1
ATOM 6308 N N . VAL E 1 226 ? 16.878 28.163 137.424 1.00 51.67 226 VAL C N 1
ATOM 6309 C CA . VAL E 1 226 ? 16.528 27.607 136.120 1.00 50.40 226 VAL C CA 1
ATOM 6310 C C . VAL E 1 226 ? 16.572 28.737 135.095 1.00 50.51 226 VAL C C 1
ATOM 6311 O O . VAL E 1 226 ? 15.804 29.696 135.193 1.00 50.90 226 VAL C O 1
ATOM 6315 N N . GLY E 1 227 ? 17.477 28.624 134.124 1.00 50.14 227 GLY C N 1
ATOM 6316 C CA . GLY E 1 227 ? 17.613 29.652 133.105 1.00 50.45 227 GLY C CA 1
ATOM 6317 C C . GLY E 1 227 ? 16.329 29.910 132.340 1.00 51.00 227 GLY C C 1
ATOM 6318 O O . GLY E 1 227 ? 15.544 28.986 132.132 1.00 51.41 227 GLY C O 1
ATOM 6319 N N . PRO E 1 228 ? 16.073 31.163 131.923 1.00 50.66 228 PRO C N 1
ATOM 6320 C CA . PRO E 1 228 ? 14.860 31.508 131.173 1.00 50.31 228 PRO C CA 1
ATOM 6321 C C . PRO E 1 228 ? 14.754 30.708 129.876 1.00 50.53 228 PRO C C 1
ATOM 6322 O O . PRO E 1 228 ? 13.658 30.354 129.457 1.00 51.34 228 PRO C O 1
ATOM 6326 N N . ASP E 1 229 ? 15.892 30.443 129.234 1.00 51.08 229 ASP C N 1
ATOM 6327 C CA . ASP E 1 229 ? 15.906 29.646 128.006 1.00 51.68 229 ASP C CA 1
ATOM 6328 C C . ASP E 1 229 ? 16.184 28.227 128.462 1.00 50.58 229 ASP C C 1
ATOM 6329 O O . ASP E 1 229 ? 17.325 27.867 128.752 1.00 51.32 229 ASP C O 1
ATOM 6334 N N . ASN E 1 230 ? 15.140 27.413 128.515 1.00 48.98 230 ASN C N 1
ATOM 6335 C CA . ASN E 1 230 ? 15.304 26.064 129.009 1.00 48.31 230 ASN C CA 1
ATOM 6336 C C . ASN E 1 230 ? 14.302 25.069 128.463 1.00 48.18 230 ASN C C 1
ATOM 6337 O O . ASN E 1 230 ? 13.282 25.428 127.885 1.00 47.99 230 ASN C O 1
ATOM 6342 N N . PHE E 1 231 ? 14.616 23.803 128.691 1.00 49.15 231 PHE C N 1
ATOM 6343 C CA . PHE E 1 231 ? 13.776 22.688 128.305 1.00 50.12 231 PHE C CA 1
ATOM 6344 C C . PHE E 1 231 ? 13.354 22.096 129.640 1.00 51.50 231 PHE C C 1
ATOM 6345 O O . PHE E 1 231 ? 14.181 21.908 130.534 1.00 51.77 231 PHE C O 1
ATOM 6353 N N . SER E 1 232 ? 12.069 21.824 129.789 1.00 52.92 232 SER C N 1
ATOM 6354 C CA . SER E 1 232 ? 11.582 21.232 131.020 1.00 53.75 232 SER C CA 1
ATOM 6355 C C . SER E 1 232 ? 10.431 20.340 130.602 1.00 54.41 232 SER C C 1
ATOM 6356 O O . SER E 1 232 ? 9.542 20.769 129.863 1.00 54.79 232 SER C O 1
ATOM 6359 N N . GLU E 1 233 ? 10.468 19.092 131.051 1.00 54.95 233 GLU C N 1
ATOM 6360 C CA . GLU E 1 233 ? 9.431 18.133 130.707 1.00 55.14 233 GLU C CA 1
ATOM 6361 C C . GLU E 1 233 ? 9.491 16.903 131.626 1.00 52.79 233 GLU C C 1
ATOM 6362 O O . GLU E 1 233 ? 10.472 16.703 132.348 1.00 53.04 233 GLU C O 1
ATOM 6368 N N . SER E 1 234 ? 8.429 16.098 131.606 1.00 49.90 234 SER C N 1
ATOM 6369 C CA . SER E 1 234 ? 8.343 14.896 132.424 1.00 47.64 234 SER C CA 1
ATOM 6370 C C . SER E 1 234 ? 9.601 14.061 132.330 1.00 47.03 234 SER C C 1
ATOM 6371 O O . SER E 1 234 ? 10.193 13.912 131.260 1.00 47.51 234 SER C O 1
ATOM 6374 N N . PHE E 1 235 ? 10.003 13.510 133.463 1.00 45.80 235 PHE C N 1
ATOM 6375 C CA . PHE E 1 235 ? 11.197 12.694 133.509 1.00 45.06 235 PHE C CA 1
ATOM 6376 C C . PHE E 1 235 ? 11.149 11.537 132.530 1.00 44.97 235 PHE C C 1
ATOM 6377 O O . PHE E 1 235 ? 12.132 11.250 131.857 1.00 46.66 235 PHE C O 1
ATOM 6385 N N . ILE E 1 236 ? 10.007 10.867 132.449 1.00 44.28 236 ILE C N 1
ATOM 6386 C CA . ILE E 1 236 ? 9.892 9.700 131.581 1.00 43.26 236 ILE C CA 1
ATOM 6387 C C . ILE E 1 236 ? 10.196 9.946 130.100 1.00 43.99 236 ILE C C 1
ATOM 6388 O O . ILE E 1 236 ? 10.504 9.005 129.364 1.00 45.12 236 ILE C O 1
ATOM 6393 N N . LYS E 1 237 ? 10.133 11.201 129.666 1.00 43.44 237 LYS C N 1
ATOM 6394 C CA . LYS E 1 237 ? 10.405 11.525 128.274 1.00 43.28 237 LYS C CA 1
ATOM 6395 C C . LYS E 1 237 ? 11.892 11.667 127.960 1.00 43.51 237 LYS C C 1
ATOM 6396 O O . LYS E 1 237 ? 12.281 11.762 126.799 1.00 43.99 237 LYS C O 1
ATOM 6402 N N . GLY E 1 238 ? 12.722 11.675 128.995 1.00 43.40 238 GLY C N 1
ATOM 6403 C CA . GLY E 1 238 ? 14.151 11.801 128.788 1.00 43.56 238 GLY C CA 1
ATOM 6404 C C . GLY E 1 238 ? 14.530 13.117 128.137 1.00 44.78 238 GLY C C 1
ATOM 6405 O O . GLY E 1 238 ? 13.728 14.061 128.090 1.00 45.99 238 GLY C O 1
ATOM 6406 N N . VAL E 1 239 ? 15.759 13.190 127.635 1.00 43.88 239 VAL C N 1
ATOM 6407 C CA . VAL E 1 239 ? 16.220 14.405 126.982 1.00 42.42 239 VAL C CA 1
ATOM 6408 C C . VAL E 1 239 ? 17.517 14.194 126.217 1.00 42.46 239 VAL C C 1
ATOM 6409 O O . VAL E 1 239 ? 18.281 13.264 126.484 1.00 42.73 239 VAL C O 1
ATOM 6413 N N . PHE E 1 240 ? 17.735 15.063 125.241 1.00 42.23 240 PHE C N 1
ATOM 6414 C CA . PHE E 1 240 ? 18.942 15.061 124.440 1.00 42.38 240 PHE C CA 1
ATOM 6415 C C . PHE E 1 240 ? 19.242 16.532 124.240 1.00 42.36 240 PHE C C 1
ATOM 6416 O O . PHE E 1 240 ? 18.343 17.325 123.956 1.00 42.37 240 PHE C O 1
ATOM 6424 N N . SER E 1 241 ? 20.498 16.908 124.405 1.00 42.16 241 SER C N 1
ATOM 6425 C CA . SER E 1 241 ? 20.862 18.294 124.230 1.00 43.13 241 SER C CA 1
ATOM 6426 C C . SER E 1 241 ? 22.326 18.395 123.904 1.00 44.36 241 SER C C 1
ATOM 6427 O O . SER E 1 241 ? 23.109 17.491 124.206 1.00 44.89 241 SER C O 1
ATOM 6430 N N . GLN E 1 242 ? 22.696 19.496 123.270 1.00 45.85 242 GLN C N 1
ATOM 6431 C CA . GLN E 1 242 ? 24.081 19.695 122.926 1.00 48.24 242 GLN C CA 1
ATOM 6432 C C . GLN E 1 242 ? 24.508 21.127 123.138 1.00 48.52 242 GLN C C 1
ATOM 6433 O O . GLN E 1 242 ? 23.689 22.042 123.190 1.00 48.67 242 GLN C O 1
ATOM 6439 N N . SER E 1 243 ? 25.811 21.301 123.283 1.00 49.61 243 SER C N 1
ATOM 6440 C CA . SER E 1 243 ? 26.401 22.604 123.500 1.00 50.76 243 SER C CA 1
ATOM 6441 C C . SER E 1 243 ? 27.120 23.008 122.230 1.00 51.87 243 SER C C 1
ATOM 6442 O O . SER E 1 243 ? 27.319 22.181 121.332 1.00 55.27 243 SER C O 1
ATOM 6445 N N . ALA E 1 244 ? 27.516 24.274 122.161 1.00 50.73 244 ALA C N 1
ATOM 6446 C CA . ALA E 1 244 ? 28.227 24.793 121.003 1.00 49.14 244 ALA C CA 1
ATOM 6447 C C . ALA E 1 244 ? 29.371 25.704 121.422 1.00 49.47 244 ALA C C 1
ATOM 6448 O O . ALA E 1 244 ? 29.404 26.224 122.542 1.00 50.21 244 ALA C O 1
ATOM 6450 N N . CYS E 1 245 ? 30.308 25.894 120.505 1.00 49.00 245 CYS C N 1
ATOM 6451 C CA . CYS E 1 245 ? 31.461 26.740 120.746 1.00 49.10 245 CYS C CA 1
ATOM 6452 C C . CYS E 1 245 ? 30.980 28.128 121.163 1.00 48.78 245 CYS C C 1
ATOM 6453 O O . CYS E 1 245 ? 30.187 28.737 120.457 1.00 49.07 245 CYS C O 1
ATOM 6456 N N . ASN E 1 246 ? 31.445 28.629 122.305 1.00 48.76 246 ASN C N 1
ATOM 6457 C CA . ASN E 1 246 ? 31.014 29.948 122.755 1.00 48.45 246 ASN C CA 1
ATOM 6458 C C . ASN E 1 246 ? 31.965 31.069 122.357 1.00 48.72 246 ASN C C 1
ATOM 6459 O O . ASN E 1 246 ? 32.053 32.083 123.044 1.00 49.14 246 ASN C O 1
ATOM 6464 N N . GLU E 1 247 ? 32.663 30.885 121.240 1.00 49.65 247 GLU C N 1
ATOM 6465 C CA . GLU E 1 247 ? 33.593 31.885 120.717 1.00 51.97 247 GLU C CA 1
ATOM 6466 C C . GLU E 1 247 ? 33.377 32.042 119.211 1.00 53.29 247 GLU C C 1
ATOM 6467 O O . GLU E 1 247 ? 32.847 31.142 118.567 1.00 55.48 247 GLU C O 1
ATOM 6473 N N . PRO E 1 248 ? 33.772 33.188 118.626 1.00 53.90 248 PRO C N 1
ATOM 6474 C CA . PRO E 1 248 ? 33.583 33.368 117.184 1.00 55.15 248 PRO C CA 1
ATOM 6475 C C . PRO E 1 248 ? 34.426 32.397 116.338 1.00 57.27 248 PRO C C 1
ATOM 6476 O O . PRO E 1 248 ? 34.371 32.417 115.103 1.00 58.88 248 PRO C O 1
ATOM 6480 N N . ASP E 1 249 ? 35.213 31.558 117.008 1.00 58.28 249 ASP C N 1
ATOM 6481 C CA . ASP E 1 249 ? 36.037 30.564 116.329 1.00 59.29 249 ASP C CA 1
ATOM 6482 C C . ASP E 1 249 ? 36.644 29.538 117.286 1.00 56.52 249 ASP C C 1
ATOM 6483 O O . ASP E 1 249 ? 36.574 29.690 118.502 1.00 56.33 249 ASP C O 1
ATOM 6488 N N . PHE E 1 250 ? 37.239 28.489 116.727 1.00 54.80 250 PHE C N 1
ATOM 6489 C CA . PHE E 1 250 ? 37.804 27.410 117.525 1.00 53.92 250 PHE C CA 1
ATOM 6490 C C . PHE E 1 250 ? 39.266 27.560 117.886 1.00 54.99 250 PHE C C 1
ATOM 6491 O O . PHE E 1 250 ? 40.154 27.067 117.190 1.00 54.62 250 PHE C O 1
ATOM 6499 N N . GLU E 1 251 ? 39.494 28.229 119.007 1.00 56.61 251 GLU C N 1
ATOM 6500 C CA . GLU E 1 251 ? 40.827 28.481 119.516 1.00 57.95 251 GLU C CA 1
ATOM 6501 C C . GLU E 1 251 ? 41.270 27.268 120.328 1.00 55.65 251 GLU C C 1
ATOM 6502 O O . GLU E 1 251 ? 40.436 26.531 120.867 1.00 55.91 251 GLU C O 1
ATOM 6508 N N . PHE E 1 252 ? 42.579 27.050 120.395 1.00 53.18 252 PHE C N 1
ATOM 6509 C CA . PHE E 1 252 ? 43.129 25.957 121.189 1.00 51.43 252 PHE C CA 1
ATOM 6510 C C . PHE E 1 252 ? 43.363 26.471 122.608 1.00 52.04 252 PHE C C 1
ATOM 6511 O O . PHE E 1 252 ? 43.697 27.645 122.807 1.00 52.83 252 PHE C O 1
ATOM 6519 N N . ASN E 1 253 ? 43.178 25.597 123.590 1.00 51.94 253 ASN C N 1
ATOM 6520 C CA . ASN E 1 253 ? 43.421 25.952 124.980 1.00 51.63 253 ASN C CA 1
ATOM 6521 C C . ASN E 1 253 ? 44.508 25.002 125.441 1.00 51.76 253 ASN C C 1
ATOM 6522 O O . ASN E 1 253 ? 44.654 23.913 124.895 1.00 51.50 253 ASN C O 1
ATOM 6527 N N . ASP E 1 254 ? 45.283 25.417 126.432 1.00 52.48 254 ASP C N 1
ATOM 6528 C CA . ASP E 1 254 ? 46.371 24.588 126.923 1.00 52.03 254 ASP C CA 1
ATOM 6529 C C . ASP E 1 254 ? 45.915 23.616 127.985 1.00 49.17 254 ASP C C 1
ATOM 6530 O O . ASP E 1 254 ? 44.922 23.843 128.667 1.00 48.18 254 ASP C O 1
ATOM 6535 N N . ILE E 1 255 ? 46.642 22.518 128.111 1.00 46.96 255 ILE C N 1
ATOM 6536 C CA . ILE E 1 255 ? 46.337 21.546 129.139 1.00 46.40 255 ILE C CA 1
ATOM 6537 C C . ILE E 1 255 ? 46.799 22.231 130.426 1.00 47.62 255 ILE C C 1
ATOM 6538 O O . ILE E 1 255 ? 47.835 22.906 130.433 1.00 48.55 255 ILE C O 1
ATOM 6543 N N . LEU E 1 256 ? 46.024 22.081 131.498 1.00 47.08 256 LEU C N 1
ATOM 6544 C CA . LEU E 1 256 ? 46.355 22.696 132.780 1.00 45.64 256 LEU C CA 1
ATOM 6545 C C . LEU E 1 256 ? 46.908 21.664 133.753 1.00 47.28 256 LEU C C 1
ATOM 6546 O O . LEU E 1 256 ? 46.317 20.595 133.943 1.00 48.03 256 LEU C O 1
ATOM 6551 N N . GLU E 1 257 ? 48.035 21.992 134.378 1.00 47.83 257 GLU C N 1
ATOM 6552 C CA . GLU E 1 257 ? 48.659 21.081 135.327 1.00 48.16 257 GLU C CA 1
ATOM 6553 C C . GLU E 1 257 ? 48.278 21.394 136.771 1.00 47.34 257 GLU C C 1
ATOM 6554 O O . GLU E 1 257 ? 47.989 22.539 137.124 1.00 46.60 257 GLU C O 1
ATOM 6560 N N . GLY E 1 258 ? 48.246 20.343 137.582 1.00 46.68 258 GLY C N 1
ATOM 6561 C CA . GLY E 1 258 ? 47.967 20.468 139.000 1.00 46.90 258 GLY C CA 1
ATOM 6562 C C . GLY E 1 258 ? 46.585 20.765 139.539 1.00 46.94 258 GLY C C 1
ATOM 6563 O O . GLY E 1 258 ? 46.418 20.806 140.754 1.00 48.03 258 GLY C O 1
ATOM 6564 N N . ILE E 1 259 ? 45.591 20.965 138.685 1.00 46.97 259 ILE C N 1
ATOM 6565 C CA . ILE E 1 259 ? 44.258 21.270 139.202 1.00 45.22 259 ILE C CA 1
ATOM 6566 C C . ILE E 1 259 ? 43.458 20.044 139.636 1.00 46.04 259 ILE C C 1
ATOM 6567 O O . ILE E 1 259 ? 43.062 19.225 138.803 1.00 47.13 259 ILE C O 1
ATOM 6572 N N . GLN E 1 260 ? 43.238 19.918 140.946 1.00 46.03 260 GLN C N 1
ATOM 6573 C CA . GLN E 1 260 ? 42.462 18.809 141.496 1.00 44.96 260 GLN C CA 1
ATOM 6574 C C . GLN E 1 260 ? 41.167 19.333 142.093 1.00 45.09 260 GLN C C 1
ATOM 6575 O O . GLN E 1 260 ? 40.176 18.610 142.173 1.00 46.68 260 GLN C O 1
ATOM 6581 N N . THR E 1 261 ? 41.165 20.593 142.508 1.00 44.53 261 THR C N 1
ATOM 6582 C CA . THR E 1 261 ? 39.956 21.176 143.067 1.00 45.39 261 THR C CA 1
ATOM 6583 C C . THR E 1 261 ? 39.848 22.658 142.770 1.00 45.33 261 THR C C 1
ATOM 6584 O O . THR E 1 261 ? 40.846 23.340 142.535 1.00 44.97 261 THR C O 1
ATOM 6588 N N . LEU E 1 262 ? 38.612 23.140 142.769 1.00 45.43 262 LEU C N 1
ATOM 6589 C CA . LEU E 1 262 ? 38.321 24.545 142.554 1.00 46.49 262 LEU C CA 1
ATOM 6590 C C . LEU E 1 262 ? 37.165 24.869 143.487 1.00 47.90 262 LEU C C 1
ATOM 6591 O O . LEU E 1 262 ? 36.044 24.387 143.293 1.00 46.77 262 LEU C O 1
ATOM 6596 N N . PRO E 1 263 ? 37.429 25.687 144.526 1.00 49.33 263 PRO C N 1
ATOM 6597 C CA . PRO E 1 263 ? 38.717 26.318 144.867 1.00 48.73 263 PRO C CA 1
ATOM 6598 C C . PRO E 1 263 ? 39.863 25.357 145.191 1.00 48.41 263 PRO C C 1
ATOM 6599 O O . PRO E 1 263 ? 39.640 24.244 145.669 1.00 47.38 263 PRO C O 1
ATOM 6603 N N . PRO E 1 264 ? 41.113 25.788 144.935 1.00 49.78 264 PRO C N 1
ATOM 6604 C CA . PRO E 1 264 ? 42.324 24.991 145.186 1.00 50.63 264 PRO C CA 1
ATOM 6605 C C . PRO E 1 264 ? 42.510 24.639 146.658 1.00 52.63 264 PRO C C 1
ATOM 6606 O O . PRO E 1 264 ? 41.813 25.162 147.538 1.00 53.43 264 PRO C O 1
ATOM 6610 N N . ALA E 1 265 ? 43.447 23.739 146.929 1.00 54.46 265 ALA C N 1
ATOM 6611 C CA . ALA E 1 265 ? 43.726 23.377 148.310 1.00 54.92 265 ALA C CA 1
ATOM 6612 C C . ALA E 1 265 ? 44.372 24.630 148.897 1.00 55.74 265 ALA C C 1
ATOM 6613 O O . ALA E 1 265 ? 45.189 25.278 148.226 1.00 57.10 265 ALA C O 1
ATOM 6615 N N . ASN E 1 266 ? 43.986 24.969 150.128 1.00 54.92 266 ASN C N 1
ATOM 6616 C CA . ASN E 1 266 ? 44.489 26.142 150.851 1.00 53.34 266 ASN C CA 1
ATOM 6617 C C . ASN E 1 266 ? 43.802 27.438 150.456 1.00 53.20 266 ASN C C 1
ATOM 6618 O O . ASN E 1 266 ? 44.211 28.515 150.887 1.00 53.28 266 ASN C O 1
ATOM 6623 N N . VAL E 1 267 ? 42.773 27.341 149.621 1.00 52.73 267 VAL C N 1
ATOM 6624 C CA . VAL E 1 267 ? 42.026 28.525 149.218 1.00 51.22 267 VAL C CA 1
ATOM 6625 C C . VAL E 1 267 ? 40.603 28.315 149.684 1.00 51.58 267 VAL C C 1
ATOM 6626 O O . VAL E 1 267 ? 40.026 27.236 149.507 1.00 52.76 267 VAL C O 1
ATOM 6630 N N . SER E 1 268 ? 40.045 29.342 150.303 1.00 51.13 268 SER C N 1
ATOM 6631 C CA . SER E 1 268 ? 38.694 29.248 150.810 1.00 52.23 268 SER C CA 1
ATOM 6632 C C . SER E 1 268 ? 37.712 29.664 149.746 1.00 53.96 268 SER C C 1
ATOM 6633 O O . SER E 1 268 ? 37.967 30.587 148.968 1.00 54.56 268 SER C O 1
ATOM 6636 N N . LEU E 1 269 ? 36.580 28.977 149.706 1.00 54.86 269 LEU C N 1
ATOM 6637 C CA . LEU E 1 269 ? 35.541 29.344 148.763 1.00 55.54 269 LEU C CA 1
ATOM 6638 C C . LEU E 1 269 ? 35.223 30.761 149.227 1.00 57.25 269 LEU C C 1
ATOM 6639 O O . LEU E 1 269 ? 35.632 31.168 150.318 1.00 59.43 269 LEU C O 1
ATOM 6644 N N . GLY E 1 270 ? 34.516 31.541 148.436 1.00 58.28 270 GLY C N 1
ATOM 6645 C CA . GLY E 1 270 ? 34.214 32.865 148.947 1.00 59.34 270 GLY C CA 1
ATOM 6646 C C . GLY E 1 270 ? 35.357 33.830 148.760 1.00 58.55 270 GLY C C 1
ATOM 6647 O O . GLY E 1 270 ? 35.119 35.022 148.560 1.00 60.09 270 GLY C O 1
ATOM 6648 N N . SER E 1 271 ? 36.596 33.356 148.861 1.00 56.67 271 SER C N 1
ATOM 6649 C CA . SER E 1 271 ? 37.699 34.262 148.580 1.00 56.45 271 SER C CA 1
ATOM 6650 C C . SER E 1 271 ? 37.878 34.124 147.049 1.00 56.40 271 SER C C 1
ATOM 6651 O O . SER E 1 271 ? 38.603 34.894 146.414 1.00 55.59 271 SER C O 1
ATOM 6654 N N . THR E 1 272 ? 37.153 33.150 146.478 1.00 55.93 272 THR C N 1
ATOM 6655 C CA . THR E 1 272 ? 37.151 32.849 145.040 1.00 53.51 272 THR C CA 1
ATOM 6656 C C . THR E 1 272 ? 35.931 33.419 144.311 1.00 53.27 272 THR C C 1
ATOM 6657 O O . THR E 1 272 ? 36.013 33.749 143.135 1.00 54.88 272 THR C O 1
ATOM 6661 N N . GLY E 1 273 ? 34.796 33.517 144.992 1.00 52.06 273 GLY C N 1
ATOM 6662 C CA . GLY E 1 273 ? 33.613 34.038 144.334 1.00 50.69 273 GLY C CA 1
ATOM 6663 C C . GLY E 1 273 ? 32.721 32.919 143.818 1.00 50.74 273 GLY C C 1
ATOM 6664 O O . GLY E 1 273 ? 31.559 33.152 143.482 1.00 50.79 273 GLY C O 1
ATOM 6665 N N . GLN E 1 274 ? 33.252 31.699 143.750 1.00 49.43 274 GLN C N 1
ATOM 6666 C CA . GLN E 1 274 ? 32.457 30.562 143.287 1.00 48.59 274 GLN C CA 1
ATOM 6667 C C . GLN E 1 274 ? 31.351 30.263 144.295 1.00 48.97 274 GLN C C 1
ATOM 6668 O O . GLN E 1 274 ? 31.569 30.354 145.505 1.00 50.83 274 GLN C O 1
ATOM 6674 N N . PRO E 1 275 ? 30.144 29.921 143.813 1.00 48.24 275 PRO C N 1
ATOM 6675 C CA . PRO E 1 275 ? 29.018 29.610 144.695 1.00 47.32 275 PRO C CA 1
ATOM 6676 C C . PRO E 1 275 ? 29.104 28.202 145.292 1.00 46.44 275 PRO C C 1
ATOM 6677 O O . PRO E 1 275 ? 28.396 27.879 146.245 1.00 45.87 275 PRO C O 1
ATOM 6681 N N . PHE E 1 276 ? 29.962 27.363 144.723 1.00 45.70 276 PHE C N 1
ATOM 6682 C CA . PHE E 1 276 ? 30.144 26.010 145.236 1.00 46.00 276 PHE C CA 1
ATOM 6683 C C . PHE E 1 276 ? 31.473 25.418 144.797 1.00 46.05 276 PHE C C 1
ATOM 6684 O O . PHE E 1 276 ? 32.283 26.096 144.156 1.00 44.80 276 PHE C O 1
ATOM 6692 N N . THR E 1 277 ? 31.690 24.152 145.135 1.00 46.92 277 THR C N 1
ATOM 6693 C CA . THR E 1 277 ? 32.954 23.492 144.840 1.00 47.66 277 THR C CA 1
ATOM 6694 C C . THR E 1 277 ? 32.985 22.385 143.800 1.00 47.59 277 THR C C 1
ATOM 6695 O O . THR E 1 277 ? 32.050 21.599 143.657 1.00 47.45 277 THR C O 1
ATOM 6699 N N . MET E 1 278 ? 34.106 22.335 143.091 1.00 48.48 278 MET C N 1
ATOM 6700 C CA . MET E 1 278 ? 34.364 21.326 142.076 1.00 49.36 278 MET C CA 1
ATOM 6701 C C . MET E 1 278 ? 35.506 20.506 142.645 1.00 49.73 278 MET C C 1
ATOM 6702 O O . MET E 1 278 ? 36.600 21.031 142.868 1.00 49.49 278 MET C O 1
ATOM 6707 N N . ASP E 1 279 ? 35.260 19.227 142.886 1.00 50.00 279 ASP C N 1
ATOM 6708 C CA . ASP E 1 279 ? 36.289 18.371 143.448 1.00 51.27 279 ASP C CA 1
ATOM 6709 C C . ASP E 1 279 ? 36.484 17.131 142.590 1.00 50.52 279 ASP C C 1
ATOM 6710 O O . ASP E 1 279 ? 35.647 16.227 142.594 1.00 51.53 279 ASP C O 1
ATOM 6715 N N . SER E 1 280 ? 37.590 17.086 141.854 1.00 48.91 280 SER C N 1
ATOM 6716 C CA . SER E 1 280 ? 37.854 15.950 140.979 1.00 48.73 280 SER C CA 1
ATOM 6717 C C . SER E 1 280 ? 38.334 14.715 141.734 1.00 48.39 280 SER C C 1
ATOM 6718 O O . SER E 1 280 ? 38.319 13.602 141.199 1.00 48.90 280 SER C O 1
ATOM 6721 N N . GLY E 1 281 ? 38.755 14.912 142.980 1.00 47.62 281 GLY C N 1
ATOM 6722 C CA . GLY E 1 281 ? 39.203 13.795 143.788 1.00 46.68 281 GLY C CA 1
ATOM 6723 C C . GLY E 1 281 ? 40.669 13.413 143.707 1.00 47.25 281 GLY C C 1
ATOM 6724 O O . GLY E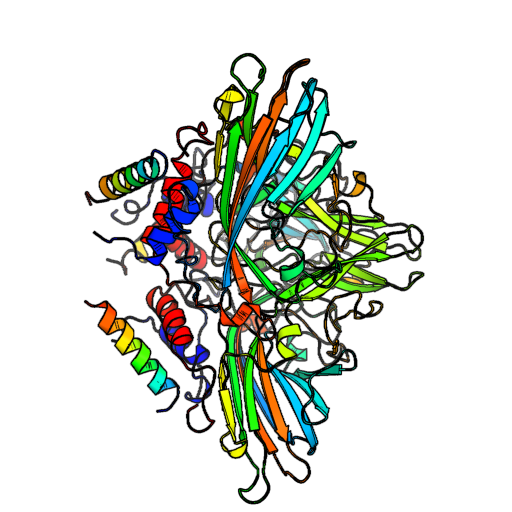 1 281 ? 41.563 14.268 143.637 1.00 47.61 281 GLY C O 1
ATOM 6725 N N . ALA E 1 282 ? 40.906 12.105 143.726 1.00 46.57 282 ALA C N 1
ATOM 6726 C CA . ALA E 1 282 ? 42.251 11.556 143.684 1.00 47.29 282 ALA C CA 1
ATOM 6727 C C . ALA E 1 282 ? 42.935 11.858 142.374 1.00 48.67 282 ALA C C 1
ATOM 6728 O O . ALA E 1 282 ? 42.399 11.568 141.308 1.00 50.16 282 ALA C O 1
ATOM 6730 N N . GLU E 1 283 ? 44.131 12.427 142.454 1.00 49.71 283 GLU C N 1
ATOM 6731 C CA . GLU E 1 283 ? 44.888 12.762 141.258 1.00 50.32 283 GLU C CA 1
ATOM 6732 C C . GLU E 1 283 ? 45.122 11.516 140.411 1.00 49.75 283 GLU C C 1
ATOM 6733 O O . GLU E 1 283 ? 45.242 11.590 139.186 1.00 50.02 283 GLU C O 1
ATOM 6739 N N . ALA E 1 284 ? 45.177 10.368 141.071 1.00 49.19 284 ALA C N 1
ATOM 6740 C CA . ALA E 1 284 ? 45.409 9.108 140.383 1.00 49.78 284 ALA C CA 1
ATOM 6741 C C . ALA E 1 284 ? 44.202 8.621 139.588 1.00 50.10 284 ALA C C 1
ATOM 6742 O O . ALA E 1 284 ? 44.319 7.684 138.795 1.00 50.69 284 ALA C O 1
ATOM 6744 N N . THR E 1 285 ? 43.047 9.252 139.785 1.00 49.42 285 THR C N 1
ATOM 6745 C CA . THR E 1 285 ? 41.850 8.830 139.066 1.00 50.17 285 THR C CA 1
ATOM 6746 C C . THR E 1 285 ? 41.158 9.906 138.225 1.00 49.45 285 THR C C 1
ATOM 6747 O O . THR E 1 285 ? 40.487 9.585 137.245 1.00 50.80 285 THR C O 1
ATOM 6751 N N . SER E 1 286 ? 41.303 11.174 138.595 1.00 47.17 286 SER C N 1
ATOM 6752 C CA . SER E 1 286 ? 40.678 12.233 137.817 1.00 45.57 286 SER C CA 1
ATOM 6753 C C . SER E 1 286 ? 41.339 13.580 138.063 1.00 45.89 286 SER C C 1
ATOM 6754 O O . SER E 1 286 ? 42.312 13.678 138.810 1.00 46.14 286 SER C O 1
ATOM 6757 N N . GLY E 1 287 ? 40.807 14.616 137.422 1.00 45.72 287 GLY C N 1
ATOM 6758 C CA . GLY E 1 287 ? 41.357 15.950 137.581 1.00 45.27 287 GLY C CA 1
ATOM 6759 C C . GLY E 1 287 ? 40.830 16.911 136.534 1.00 44.66 287 GLY C C 1
ATOM 6760 O O . GLY E 1 287 ? 40.193 16.503 135.563 1.00 47.50 287 GLY C O 1
ATOM 6761 N N . VAL E 1 288 ? 41.085 18.197 136.730 1.00 42.85 288 VAL C N 1
ATOM 6762 C CA . VAL E 1 288 ? 40.644 19.215 135.785 1.00 40.29 288 VAL C CA 1
ATOM 6763 C C . VAL E 1 288 ? 41.825 19.607 134.909 1.00 41.49 288 VAL C C 1
ATOM 6764 O O . VAL E 1 288 ? 42.633 20.462 135.286 1.00 41.71 288 VAL C O 1
ATOM 6768 N N . VAL E 1 289 ? 41.918 18.988 133.736 1.00 41.43 289 VAL C N 1
ATOM 6769 C CA . VAL E 1 289 ? 43.041 19.246 132.843 1.00 40.69 289 VAL C CA 1
ATOM 6770 C C . VAL E 1 289 ? 42.868 20.406 131.869 1.00 40.71 289 VAL C C 1
ATOM 6771 O O . VAL E 1 289 ? 43.760 20.686 131.074 1.00 41.20 289 VAL C O 1
ATOM 6775 N N . GLY E 1 290 ? 41.729 21.085 131.928 1.00 40.48 290 GLY C N 1
ATOM 6776 C CA . GLY E 1 290 ? 41.511 22.202 131.031 1.00 40.20 290 GLY C CA 1
ATOM 6777 C C . GLY E 1 290 ? 40.064 22.638 130.993 1.00 41.31 290 GLY C C 1
ATOM 6778 O O . GLY E 1 290 ? 39.187 21.957 131.522 1.00 41.24 290 GLY C O 1
ATOM 6779 N N . TRP E 1 291 ? 39.811 23.785 130.374 1.00 42.56 291 TRP C N 1
ATOM 6780 C CA . TRP E 1 291 ? 38.454 24.294 130.259 1.00 44.38 291 TRP C CA 1
ATOM 6781 C C . TRP E 1 291 ? 38.214 24.782 128.831 1.00 46.24 291 TRP C C 1
ATOM 6782 O O . TRP E 1 291 ? 38.761 25.808 128.411 1.00 47.32 291 TRP C O 1
ATOM 6793 N N . GLY E 1 292 ? 37.395 24.035 128.091 1.00 46.26 292 GLY C N 1
ATOM 6794 C CA . GLY E 1 292 ? 37.109 24.380 126.711 1.00 46.63 292 GLY C CA 1
ATOM 6795 C C . GLY E 1 292 ? 36.156 25.541 126.511 1.00 46.80 292 GLY C C 1
ATOM 6796 O O . GLY E 1 292 ? 35.501 25.990 127.451 1.00 46.29 292 GLY C O 1
ATOM 6797 N N . ASN E 1 293 ? 36.078 26.021 125.272 1.00 47.32 293 ASN C N 1
ATOM 6798 C CA . ASN E 1 293 ? 35.205 27.135 124.924 1.00 48.12 293 ASN C CA 1
ATOM 6799 C C . ASN E 1 293 ? 33.867 26.610 124.438 1.00 48.39 293 ASN C C 1
ATOM 6800 O O . ASN E 1 293 ? 33.550 26.635 123.249 1.00 48.99 293 ASN C O 1
ATOM 6805 N N . MET E 1 294 ? 33.081 26.124 125.384 1.00 48.43 294 MET C N 1
ATOM 6806 C CA . MET E 1 294 ? 31.771 25.588 125.107 1.00 47.68 294 MET C CA 1
ATOM 6807 C C . MET E 1 294 ? 30.963 25.928 126.337 1.00 47.24 294 MET C C 1
ATOM 6808 O O . MET E 1 294 ? 31.480 25.872 127.438 1.00 47.44 294 MET C O 1
ATOM 6813 N N . ASP E 1 295 ? 29.701 26.278 126.170 1.00 47.17 295 ASP C N 1
ATOM 6814 C CA . ASP E 1 295 ? 28.875 26.613 127.322 1.00 46.90 295 ASP C CA 1
ATOM 6815 C C . ASP E 1 295 ? 28.593 25.326 128.076 1.00 45.68 295 ASP C C 1
ATOM 6816 O O . ASP E 1 295 ? 28.586 24.248 127.488 1.00 45.76 295 ASP C O 1
ATOM 6821 N N . THR E 1 296 ? 28.366 25.429 129.378 1.00 44.45 296 THR C N 1
ATOM 6822 C CA . THR E 1 296 ? 28.100 24.242 130.175 1.00 43.03 296 THR C CA 1
ATOM 6823 C C . THR E 1 296 ? 26.625 23.873 130.180 1.00 42.87 296 THR C C 1
ATOM 6824 O O . THR E 1 296 ? 25.764 24.734 130.367 1.00 44.08 296 THR C O 1
ATOM 6828 N N . ILE E 1 297 ? 26.330 22.594 129.965 1.00 41.89 297 ILE C N 1
ATOM 6829 C CA . ILE E 1 297 ? 24.942 22.149 129.969 1.00 41.98 297 ILE C CA 1
ATOM 6830 C C . ILE E 1 297 ? 24.553 21.767 131.395 1.00 43.07 297 ILE C C 1
ATOM 6831 O O . ILE E 1 297 ? 25.167 20.887 132.005 1.00 44.09 297 ILE C O 1
ATOM 6836 N N . VAL E 1 298 ? 23.538 22.440 131.923 1.00 42.79 298 VAL C N 1
ATOM 6837 C CA . VAL E 1 298 ? 23.060 22.174 133.272 1.00 42.28 298 VAL C CA 1
ATOM 6838 C C . VAL E 1 298 ? 21.770 21.374 133.187 1.00 43.10 298 VAL C C 1
ATOM 6839 O O . VAL E 1 298 ? 20.822 21.770 132.503 1.00 43.67 298 VAL C O 1
ATOM 6843 N N . ILE E 1 299 ? 21.731 20.248 133.884 1.00 43.12 299 ILE C N 1
ATOM 6844 C CA . ILE E 1 299 ? 20.544 19.410 133.876 1.00 43.30 299 ILE C CA 1
ATOM 6845 C C . ILE E 1 299 ? 20.065 19.177 135.295 1.00 44.19 299 ILE C C 1
ATOM 6846 O O . ILE E 1 299 ? 20.835 18.755 136.156 1.00 44.44 299 ILE C O 1
ATOM 6851 N N . ARG E 1 300 ? 18.792 19.456 135.539 1.00 44.50 300 ARG C N 1
ATOM 6852 C CA . ARG E 1 300 ? 18.239 19.234 136.853 1.00 45.06 300 ARG C CA 1
ATOM 6853 C C . ARG E 1 300 ? 17.158 18.177 136.786 1.00 46.37 300 ARG C C 1
ATOM 6854 O O . ARG E 1 300 ? 16.069 18.403 136.240 1.00 47.58 300 ARG C O 1
ATOM 6862 N N . VAL E 1 301 ? 17.472 17.013 137.333 1.00 47.05 301 VAL C N 1
ATOM 6863 C CA . VAL E 1 301 ? 16.515 15.923 137.386 1.00 48.67 301 VAL C CA 1
ATOM 6864 C C . VAL E 1 301 ? 15.940 15.969 138.790 1.00 49.83 301 VAL C C 1
ATOM 6865 O O . VAL E 1 301 ? 16.639 15.692 139.762 1.00 51.41 301 VAL C O 1
ATOM 6869 N N . SER E 1 302 ? 14.676 16.340 138.909 1.00 51.59 302 SER C N 1
ATOM 6870 C CA . SER E 1 302 ? 14.068 16.410 140.224 1.00 54.50 302 SER 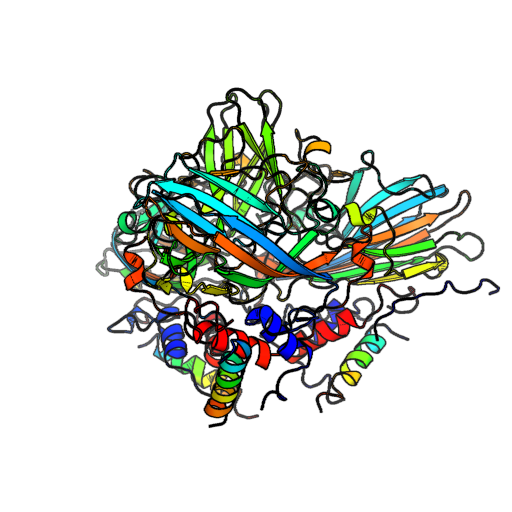C CA 1
ATOM 6871 C C . SER E 1 302 ? 13.127 15.242 140.470 1.00 54.97 302 SER C C 1
ATOM 6872 O O . SER E 1 302 ? 12.068 15.140 139.853 1.00 55.13 302 SER C O 1
ATOM 6875 N N . ALA E 1 303 ? 13.539 14.361 141.379 1.00 56.12 303 ALA C N 1
ATOM 6876 C CA . ALA E 1 303 ? 12.769 13.181 141.752 1.00 55.73 303 ALA C CA 1
ATOM 6877 C C . ALA E 1 303 ? 12.030 13.429 143.067 1.00 56.21 303 ALA C C 1
ATOM 6878 O O . ALA E 1 303 ? 12.654 13.699 144.093 1.00 57.63 303 ALA C O 1
ATOM 6880 N N . PRO E 1 304 ? 10.687 13.364 143.048 1.00 55.80 304 PRO C N 1
ATOM 6881 C CA . PRO E 1 304 ? 9.900 13.580 144.262 1.00 55.50 304 PRO C CA 1
ATOM 6882 C C . PRO E 1 304 ? 10.070 12.392 145.191 1.00 56.11 304 PRO C C 1
ATOM 6883 O O . PRO E 1 304 ? 10.639 11.371 144.809 1.00 56.12 304 PRO C O 1
ATOM 6887 N N . GLU E 1 305 ? 9.572 12.527 146.410 1.00 56.85 305 GLU C N 1
ATOM 6888 C CA . GLU E 1 305 ? 9.653 11.449 147.373 1.00 57.41 305 GLU C CA 1
ATOM 6889 C C . GLU E 1 305 ? 8.884 10.281 146.755 1.00 56.47 305 GLU C C 1
ATOM 6890 O O . GLU E 1 305 ? 7.873 10.485 146.079 1.00 56.17 305 GLU C O 1
ATOM 6896 N N . GLY E 1 306 ? 9.375 9.063 146.959 1.00 55.71 306 GLY C N 1
ATOM 6897 C CA . GLY E 1 306 ? 8.695 7.893 146.424 1.00 54.87 306 GLY C CA 1
ATOM 6898 C C . GLY E 1 306 ? 8.923 7.545 144.959 1.00 54.24 306 GLY C C 1
ATOM 6899 O O . GLY E 1 306 ? 8.583 6.443 144.520 1.00 54.33 306 GLY C O 1
ATOM 6900 N N . ALA E 1 307 ? 9.492 8.471 144.196 1.00 53.26 307 ALA C N 1
ATOM 6901 C CA . ALA E 1 307 ? 9.747 8.227 142.784 1.00 51.58 307 ALA C CA 1
ATOM 6902 C C . ALA E 1 307 ? 10.874 7.221 142.579 1.00 50.91 307 ALA C C 1
ATOM 6903 O O . ALA E 1 307 ? 11.811 7.154 143.377 1.00 51.19 307 ALA C O 1
ATOM 6905 N N . VAL E 1 308 ? 10.763 6.422 141.520 1.00 50.33 308 VAL C N 1
ATOM 6906 C CA . VAL E 1 308 ? 11.800 5.454 141.164 1.00 48.68 308 VAL C CA 1
ATOM 6907 C C . VAL E 1 308 ? 12.238 5.825 139.742 1.00 49.09 308 VAL C C 1
ATOM 6908 O O . VAL E 1 308 ? 11.780 5.248 138.747 1.00 49.77 308 VAL C O 1
ATOM 6912 N N . ASN E 1 309 ? 13.114 6.826 139.679 1.00 48.58 309 ASN C N 1
ATOM 6913 C CA . ASN E 1 309 ? 13.649 7.355 138.434 1.00 47.46 309 ASN C CA 1
ATOM 6914 C C . ASN E 1 309 ? 15.042 6.836 138.128 1.00 47.62 309 ASN C C 1
ATOM 6915 O O . ASN E 1 309 ? 15.983 7.134 138.853 1.00 48.38 309 ASN C O 1
ATOM 6920 N N . SER E 1 310 ? 15.181 6.058 137.063 1.00 47.94 310 SER C N 1
ATOM 6921 C CA . SER E 1 310 ? 16.500 5.578 136.674 1.00 47.60 310 SER C CA 1
ATOM 6922 C C . SER E 1 310 ? 16.618 5.819 135.179 1.00 47.47 310 SER C C 1
ATOM 6923 O O . SER E 1 310 ? 15.612 5.996 134.484 1.00 46.55 310 SER C O 1
ATOM 6926 N N . ALA E 1 311 ? 17.846 5.847 134.684 1.00 47.48 311 ALA C N 1
ATOM 6927 C CA . ALA E 1 311 ? 18.065 6.078 133.268 1.00 46.94 311 ALA C CA 1
ATOM 6928 C C . ALA E 1 311 ? 19.461 5.658 132.870 1.00 46.32 311 ALA C C 1
ATOM 6929 O O . ALA E 1 311 ? 20.245 5.176 133.687 1.00 46.70 311 ALA C O 1
ATOM 6931 N N . ILE E 1 312 ? 19.747 5.817 131.589 1.00 45.69 312 ILE C N 1
ATOM 6932 C CA . ILE E 1 312 ? 21.062 5.531 131.056 1.00 45.33 312 ILE C CA 1
ATOM 6933 C C . ILE E 1 312 ? 21.487 6.877 130.501 1.00 46.49 312 ILE C C 1
ATOM 6934 O O . ILE E 1 312 ? 20.779 7.472 129.683 1.00 47.37 312 ILE C O 1
ATOM 6939 N N . LEU E 1 313 ? 22.616 7.382 130.973 1.00 45.77 313 LEU C N 1
ATOM 6940 C CA . LEU E 1 313 ? 23.089 8.655 130.486 1.00 45.23 313 LEU C CA 1
ATOM 6941 C C . LEU E 1 313 ? 24.198 8.399 129.480 1.00 46.15 313 LEU C C 1
ATOM 6942 O O . LEU E 1 313 ? 25.054 7.539 129.685 1.00 46.69 313 LEU C O 1
ATOM 6947 N N . LYS E 1 314 ? 24.152 9.129 128.373 1.00 46.57 314 LYS C N 1
ATOM 6948 C CA . LYS E 1 314 ? 25.157 9.003 127.340 1.00 46.75 314 LYS C CA 1
ATOM 6949 C C . LYS E 1 314 ? 25.741 10.377 127.086 1.00 46.67 314 LYS C C 1
ATOM 6950 O O . LYS E 1 314 ? 25.019 11.375 127.090 1.00 47.11 314 LYS C O 1
ATOM 6956 N N . ALA E 1 315 ? 27.053 10.430 126.889 1.00 46.20 315 ALA C N 1
ATOM 6957 C CA . ALA E 1 315 ? 27.732 11.691 126.637 1.00 46.20 315 ALA C CA 1
ATOM 6958 C C . ALA E 1 315 ? 28.703 11.537 125.479 1.00 47.23 315 ALA C C 1
ATOM 6959 O O . ALA E 1 315 ? 29.403 10.529 125.380 1.00 47.21 315 ALA C O 1
ATOM 6961 N N . TRP E 1 316 ? 28.744 12.543 124.609 1.00 48.33 316 TRP C N 1
ATOM 6962 C CA . TRP E 1 316 ? 29.623 12.524 123.448 1.00 49.00 316 TRP C CA 1
ATOM 6963 C C . TRP E 1 316 ? 30.465 13.779 123.368 1.00 49.71 316 TRP C C 1
ATOM 6964 O O . TRP E 1 316 ? 29.966 14.880 123.587 1.00 50.03 316 TRP C O 1
ATOM 6975 N N . SER E 1 317 ? 31.738 13.607 123.029 1.00 50.93 317 SER C N 1
ATOM 6976 C CA . SER E 1 317 ? 32.649 14.729 122.872 1.00 52.32 317 SER C CA 1
ATOM 6977 C C . SER E 1 317 ? 33.685 14.477 121.802 1.00 53.39 317 SER C C 1
ATOM 6978 O O . SER E 1 317 ? 34.456 13.525 121.896 1.00 54.13 317 SER C O 1
ATOM 6981 N N . CYS E 1 318 ? 33.683 15.323 120.778 1.00 54.77 318 CYS C N 1
ATOM 6982 C CA . CYS E 1 318 ? 34.662 15.240 119.700 1.00 56.70 318 CYS C CA 1
ATOM 6983 C C . CYS E 1 318 ? 35.674 16.308 120.115 1.00 53.65 318 CYS C C 1
ATOM 6984 O O . CYS E 1 318 ? 35.307 17.475 120.259 1.00 52.59 318 CYS C O 1
ATOM 6987 N N . ILE E 1 319 ? 36.928 15.923 120.346 1.00 50.55 319 ILE C N 1
ATOM 6988 C CA . ILE E 1 319 ? 37.953 16.897 120.736 1.00 48.22 319 ILE C CA 1
ATOM 6989 C C . ILE E 1 319 ? 39.217 16.766 119.894 1.00 47.26 319 ILE C C 1
ATOM 6990 O O . ILE E 1 319 ? 39.738 15.667 119.727 1.00 47.98 319 ILE C O 1
ATOM 6995 N N . GLU E 1 320 ? 39.710 17.881 119.364 1.00 45.94 320 GLU C N 1
ATOM 6996 C CA . GLU E 1 320 ? 40.940 17.858 118.581 1.00 46.31 320 GLU C CA 1
ATOM 6997 C C . GLU E 1 320 ? 42.086 18.131 119.552 1.00 46.26 320 GLU C C 1
ATOM 6998 O O . GLU E 1 320 ? 42.165 19.219 120.119 1.00 47.45 320 GLU C O 1
ATOM 7004 N N . TYR E 1 321 ? 42.961 17.147 119.733 1.00 45.26 321 TYR C N 1
ATOM 7005 C CA . TYR E 1 321 ? 44.106 17.261 120.631 1.00 45.06 321 TYR C CA 1
ATOM 7006 C C . TYR E 1 321 ? 45.421 17.368 119.878 1.00 45.17 321 TYR C C 1
ATOM 7007 O O . TYR E 1 321 ? 45.622 16.687 118.878 1.00 45.56 321 TYR C O 1
ATOM 7016 N N . ARG E 1 322 ? 46.321 18.221 120.356 1.00 45.32 322 ARG C N 1
ATOM 7017 C CA . ARG E 1 322 ? 47.605 18.378 119.697 1.00 46.06 322 ARG C CA 1
ATOM 7018 C C . ARG E 1 322 ? 48.499 17.379 120.409 1.00 46.18 322 ARG C C 1
ATOM 7019 O O . ARG E 1 322 ? 48.888 17.583 121.554 1.00 47.77 322 ARG C O 1
ATOM 7027 N N . PRO E 1 323 ? 48.817 16.294 119.718 1.00 45.83 323 PRO C N 1
ATOM 7028 C CA . PRO E 1 323 ? 49.668 15.230 120.260 1.00 45.54 323 PRO C CA 1
ATOM 7029 C C . PRO E 1 323 ? 51.163 15.505 120.357 1.00 46.28 323 PRO C C 1
ATOM 7030 O O . PRO E 1 323 ? 51.726 16.250 119.560 1.00 47.23 323 PRO C O 1
ATOM 7034 N N . ASN E 1 324 ? 51.788 14.883 121.351 1.00 47.05 324 ASN C N 1
ATOM 7035 C CA . ASN E 1 324 ? 53.205 15.012 121.604 1.00 48.49 324 ASN C CA 1
ATOM 7036 C C . ASN E 1 324 ? 53.829 13.845 120.892 1.00 48.33 324 ASN C C 1
ATOM 7037 O O . ASN E 1 324 ? 53.281 12.767 120.892 1.00 48.39 324 ASN C O 1
ATOM 7042 N N . PRO E 1 325 ? 54.979 14.060 120.288 1.00 48.42 325 PRO C N 1
ATOM 7043 C CA . PRO E 1 325 ? 55.675 13.011 119.559 1.00 48.79 325 PRO C CA 1
ATOM 7044 C C . PRO E 1 325 ? 56.009 11.800 120.390 1.00 50.25 325 PRO C C 1
ATOM 7045 O O . PRO E 1 325 ? 56.050 10.710 119.860 1.00 51.04 325 PRO C O 1
ATOM 7049 N N . ASN E 1 326 ? 56.252 11.975 121.668 1.00 51.15 326 ASN C N 1
ATOM 7050 C CA . ASN E 1 326 ? 56.578 10.849 122.511 1.00 51.74 326 ASN C CA 1
ATOM 7051 C C . ASN E 1 326 ? 55.387 10.010 122.931 1.00 52.60 326 ASN C C 1
ATOM 7052 O O . ASN E 1 326 ? 55.561 8.961 123.521 1.00 54.42 326 ASN C O 1
ATOM 7057 N N . ALA E 1 327 ? 54.176 10.460 122.642 1.00 52.59 327 ALA C N 1
ATOM 7058 C CA . ALA E 1 327 ? 52.985 9.697 123.034 1.00 51.63 327 ALA C CA 1
ATOM 7059 C C . ALA E 1 327 ? 52.601 8.734 121.924 1.00 52.01 327 ALA C C 1
ATOM 7060 O O . ALA E 1 327 ? 52.831 9.015 120.744 1.00 52.89 327 ALA C O 1
ATOM 7062 N N . MET E 1 328 ? 52.032 7.591 122.271 1.00 51.98 328 MET C N 1
ATOM 7063 C CA . MET E 1 328 ? 51.633 6.606 121.271 1.00 52.04 328 MET C CA 1
ATOM 7064 C C . MET E 1 328 ? 50.418 7.077 120.518 1.00 52.04 328 MET C C 1
ATOM 7065 O O . MET E 1 328 ? 50.119 6.628 119.436 1.00 53.33 328 MET C O 1
ATOM 7070 N N . LEU E 1 329 ? 49.727 8.004 121.135 1.00 51.30 329 LEU C N 1
ATOM 7071 C CA . LEU E 1 329 ? 48.526 8.613 120.625 1.00 50.26 329 LEU C CA 1
ATOM 7072 C C . LEU E 1 329 ? 48.798 9.310 119.316 1.00 49.91 329 LEU C C 1
ATOM 7073 O O . LEU E 1 329 ? 47.939 9.446 118.471 1.00 50.80 329 LEU C O 1
ATOM 7078 N N . TYR E 1 330 ? 50.022 9.755 119.165 1.00 49.35 330 TYR C N 1
ATOM 7079 C CA . TYR E 1 330 ? 50.470 10.453 117.986 1.00 49.65 330 TYR C CA 1
ATOM 7080 C C . TYR E 1 330 ? 50.318 9.641 116.729 1.00 49.42 330 TYR C C 1
ATOM 7081 O O . TYR E 1 330 ? 50.105 10.175 115.657 1.00 49.72 330 TYR C O 1
ATOM 7090 N N . GLN E 1 331 ? 50.435 8.341 116.862 1.00 49.25 331 GLN C N 1
ATOM 7091 C CA . GLN E 1 331 ? 50.320 7.453 115.720 1.00 49.16 331 GLN C CA 1
ATOM 7092 C C . GLN E 1 331 ? 49.031 7.688 114.954 1.00 49.37 331 GLN C C 1
ATOM 7093 O O . GLN E 1 331 ? 48.968 7.460 113.751 1.00 49.58 331 GLN C O 1
ATOM 7099 N N . PHE E 1 332 ? 48.006 8.151 115.656 1.00 49.88 332 PHE C N 1
ATOM 7100 C CA . PHE E 1 332 ? 46.709 8.382 115.045 1.00 50.66 332 PHE C CA 1
ATOM 7101 C C . PHE E 1 332 ? 46.413 9.829 114.697 1.00 51.18 332 PHE C C 1
ATOM 7102 O O . PHE E 1 332 ? 45.253 10.206 114.533 1.00 51.83 332 PHE C O 1
ATOM 7110 N N . GLY E 1 333 ? 47.457 10.640 114.580 1.00 51.37 333 GLY C N 1
ATOM 7111 C CA . GLY E 1 333 ? 47.253 12.034 114.236 1.00 51.55 333 GLY C CA 1
ATOM 7112 C C . GLY E 1 333 ? 46.952 12.194 112.759 1.00 51.64 333 GLY C C 1
ATOM 7113 O O . GLY E 1 333 ? 47.034 11.239 111.993 1.00 53.15 333 GLY C O 1
ATOM 7114 N N . HIS E 1 334 ? 46.593 13.405 112.359 1.00 50.99 334 HIS C N 1
ATOM 7115 C CA . HIS E 1 334 ? 46.296 13.710 110.969 1.00 50.57 334 HIS C CA 1
ATOM 7116 C C . HIS E 1 334 ? 46.071 15.204 110.931 1.00 50.62 334 HIS C C 1
ATOM 7117 O O . HIS E 1 334 ? 45.889 15.819 111.972 1.00 51.47 334 HIS C O 1
ATOM 7124 N N . ASP E 1 335 ? 46.073 15.802 109.751 1.00 50.27 335 ASP C N 1
ATOM 7125 C CA . ASP E 1 335 ? 45.869 17.238 109.700 1.00 50.10 335 ASP C CA 1
ATOM 7126 C C . ASP E 1 335 ? 44.409 17.602 109.933 1.00 47.98 335 ASP C C 1
ATOM 7127 O O . ASP E 1 335 ? 43.512 16.921 109.442 1.00 46.79 335 ASP C O 1
ATOM 7132 N N . SER E 1 336 ? 44.162 18.675 110.652 1.00 46.14 336 SER C N 1
ATOM 7133 C CA . SER E 1 336 ? 42.802 19.061 110.888 1.00 45.16 336 SER C CA 1
ATOM 7134 C C . SER E 1 336 ? 42.320 19.336 109.490 1.00 45.68 336 SER C C 1
ATOM 7135 O O . SER E 1 336 ? 43.099 19.696 108.629 1.00 45.97 336 SER C O 1
ATOM 7138 N N . PRO E 1 337 ? 41.036 19.164 109.258 1.00 44.63 337 PRO C N 1
ATOM 7139 C CA . PRO E 1 337 ? 40.467 19.399 107.941 1.00 43.34 337 PRO C CA 1
ATOM 7140 C C . PRO E 1 337 ? 40.603 20.839 107.514 1.00 44.29 337 PRO C C 1
ATOM 7141 O O . PRO E 1 337 ? 40.673 21.733 108.338 1.00 44.16 337 PRO C O 1
ATOM 7145 N N . PRO E 1 338 ? 40.641 21.039 106.209 1.00 43.95 338 PRO C N 1
ATOM 7146 C CA . PRO E 1 338 ? 40.771 22.352 105.591 1.00 43.02 338 PRO C CA 1
ATOM 7147 C C . PRO E 1 338 ? 39.543 23.196 105.800 1.00 42.68 338 PRO C C 1
ATOM 7148 O O . PRO E 1 338 ? 38.483 22.684 106.094 1.00 42.44 338 PRO C O 1
ATOM 7152 N N . LEU E 1 339 ? 39.698 24.497 105.649 1.00 42.56 339 LEU C N 1
ATOM 7153 C CA . LEU E 1 339 ? 38.596 25.411 105.830 1.00 43.39 339 LEU C CA 1
ATOM 7154 C C . LEU E 1 339 ? 37.429 25.086 104.941 1.00 44.44 339 LEU C C 1
ATOM 7155 O O . LEU E 1 339 ? 37.588 24.826 103.770 1.00 45.78 339 LEU C O 1
ATOM 7160 N N . ASP E 1 340 ? 36.243 25.108 105.527 1.00 45.70 340 ASP C N 1
ATOM 7161 C CA . ASP E 1 340 ? 35.007 24.821 104.815 1.00 47.32 340 ASP C CA 1
ATOM 7162 C C . ASP E 1 340 ? 34.039 25.919 105.248 1.00 48.56 340 ASP C C 1
ATOM 7163 O O . ASP E 1 340 ? 33.208 25.727 106.137 1.00 48.07 340 ASP C O 1
ATOM 7168 N N . GLU E 1 341 ? 34.165 27.077 104.614 1.00 50.23 341 GLU C N 1
ATOM 7169 C CA . GLU E 1 341 ? 33.346 28.235 104.933 1.00 52.26 341 GLU C CA 1
ATOM 7170 C C . GLU E 1 341 ? 31.855 27.948 105.082 1.00 51.26 341 GLU C C 1
ATOM 7171 O O . GLU E 1 341 ? 31.184 28.532 105.935 1.00 51.09 341 GLU C O 1
ATOM 7177 N N . VAL E 1 342 ? 31.336 27.050 104.253 1.00 49.98 342 VAL C N 1
ATOM 7178 C CA . VAL E 1 342 ? 29.923 26.707 104.312 1.00 48.43 342 VAL C CA 1
ATOM 7179 C C . VAL E 1 342 ? 29.600 25.964 105.597 1.00 47.73 342 VAL C C 1
ATOM 7180 O O . VAL E 1 342 ? 28.619 26.279 106.271 1.00 48.27 342 VAL C O 1
ATOM 7184 N N . ALA E 1 343 ? 30.420 24.976 105.937 1.00 46.54 343 ALA C N 1
ATOM 7185 C CA . ALA E 1 343 ? 30.200 24.204 107.154 1.00 46.46 343 ALA C CA 1
ATOM 7186 C C . ALA E 1 343 ? 30.255 25.117 108.378 1.00 47.51 343 ALA C C 1
ATOM 7187 O O . ALA E 1 343 ? 29.424 25.003 109.281 1.00 48.10 343 ALA C O 1
ATOM 7189 N N . LEU E 1 344 ? 31.225 26.028 108.402 1.00 47.91 344 LEU C N 1
ATOM 7190 C CA . LEU E 1 344 ? 31.374 26.944 109.524 1.00 48.10 344 LEU C CA 1
ATOM 7191 C C . LEU E 1 344 ? 30.184 27.864 109.676 1.00 50.62 344 LEU C C 1
ATOM 7192 O O . LEU E 1 344 ? 29.815 28.242 110.790 1.00 52.31 344 LEU C O 1
ATOM 7197 N N . GLN E 1 345 ? 29.585 28.235 108.555 1.00 52.96 345 GLN C N 1
ATOM 7198 C CA . GLN E 1 345 ? 28.440 29.113 108.616 1.00 55.79 345 GLN C CA 1
ATOM 7199 C C . GLN E 1 345 ? 27.181 28.350 109.014 1.00 54.76 345 GLN C C 1
ATOM 7200 O O . GLN E 1 345 ? 26.346 28.858 109.761 1.00 53.38 345 GLN C O 1
ATOM 7206 N N . GLU E 1 346 ? 27.050 27.123 108.525 1.00 55.04 346 GLU C N 1
ATOM 7207 C CA . GLU E 1 346 ? 25.888 26.309 108.853 1.00 55.70 346 GLU C CA 1
ATOM 7208 C C . GLU E 1 346 ? 25.930 25.885 110.309 1.00 53.70 346 GLU C C 1
ATOM 7209 O O . GLU E 1 346 ? 24.895 25.741 110.956 1.00 52.74 346 GLU C O 1
ATOM 7215 N N . TYR E 1 347 ? 27.137 25.680 110.820 1.00 52.22 347 TYR C N 1
ATOM 7216 C CA . TYR E 1 347 ? 27.316 25.301 112.212 1.00 50.30 347 TYR C CA 1
ATOM 7217 C C . TYR E 1 347 ? 26.601 26.346 113.067 1.00 49.75 347 TYR C C 1
ATOM 7218 O O . TYR E 1 347 ? 25.776 26.022 113.926 1.00 48.61 347 TYR C O 1
ATOM 7227 N N . ARG E 1 348 ? 26.912 27.616 112.831 1.00 48.79 348 ARG C N 1
ATOM 7228 C CA . ARG E 1 348 ? 26.306 28.719 113.574 1.00 48.17 348 ARG C CA 1
ATOM 7229 C C . ARG E 1 348 ? 24.808 28.796 113.380 1.00 48.79 348 ARG C C 1
ATOM 7230 O O . ARG E 1 348 ? 24.067 28.987 114.336 1.00 49.35 348 ARG C O 1
ATOM 7238 N N . THR E 1 349 ? 24.356 28.646 112.151 1.00 49.23 349 THR C N 1
ATOM 7239 C CA . THR E 1 349 ? 22.922 28.694 111.869 1.00 48.94 349 THR C CA 1
ATOM 7240 C C . THR E 1 349 ? 22.171 27.568 112.579 1.00 48.70 349 THR C C 1
ATOM 7241 O O . THR E 1 349 ? 21.191 27.810 113.279 1.00 48.65 349 THR C O 1
ATOM 7245 N N . VAL E 1 350 ? 22.634 26.337 112.390 1.00 48.49 350 VAL C N 1
ATOM 7246 C CA . VAL E 1 350 ? 22.004 25.177 113.009 1.00 48.69 350 VAL C CA 1
ATOM 7247 C C . VAL E 1 350 ? 21.928 25.300 114.528 1.00 49.42 350 VAL C C 1
ATOM 7248 O O . VAL E 1 350 ? 20.886 25.048 115.130 1.00 49.85 350 VAL C O 1
ATOM 7252 N N . ALA E 1 351 ? 23.040 25.680 115.144 1.00 49.99 351 ALA C N 1
ATOM 7253 C CA . ALA E 1 351 ? 23.093 25.823 116.592 1.00 50.31 351 ALA C CA 1
ATOM 7254 C C . ALA E 1 351 ? 22.044 26.813 117.095 1.00 51.46 351 ALA C C 1
ATOM 7255 O O . ALA E 1 351 ? 21.332 26.549 118.069 1.00 51.57 351 ALA C O 1
ATOM 7257 N N . ARG E 1 352 ? 21.949 27.950 116.418 1.00 52.97 352 ARG C N 1
ATOM 7258 C CA . ARG E 1 352 ? 21.003 28.990 116.791 1.00 54.25 352 ARG C CA 1
ATOM 7259 C C . ARG E 1 352 ? 19.557 28.568 116.545 1.00 54.55 352 ARG C C 1
ATOM 7260 O O . ARG E 1 352 ? 18.639 29.002 117.243 1.00 56.94 352 ARG C O 1
ATOM 7268 N N . SER E 1 353 ? 19.365 27.708 115.555 1.00 53.50 353 SER C N 1
ATOM 7269 C CA . SER E 1 353 ? 18.038 27.259 115.174 1.00 53.40 353 SER C CA 1
ATOM 7270 C C . SER E 1 353 ? 17.422 26.138 116.002 1.00 52.99 353 SER C C 1
ATOM 7271 O O . SER E 1 353 ? 16.198 26.038 116.093 1.00 54.76 353 SER C O 1
ATOM 7274 N N . LEU E 1 354 ? 18.257 25.293 116.594 1.00 51.20 354 LEU C N 1
ATOM 7275 C CA . LEU E 1 354 ? 17.767 24.171 117.391 1.00 49.48 354 LEU C CA 1
ATOM 7276 C C . LEU E 1 354 ? 17.189 24.602 118.735 1.00 49.57 354 LEU C C 1
ATOM 7277 O O . LEU E 1 354 ? 17.430 25.719 119.190 1.00 51.45 354 LEU C O 1
ATOM 7282 N N . PRO E 1 355 ? 16.394 23.726 119.376 1.00 48.74 355 PRO C N 1
ATOM 7283 C CA . PRO E 1 355 ? 15.780 24.003 120.681 1.00 48.73 355 PRO C CA 1
ATOM 7284 C C . PRO E 1 355 ? 16.853 23.830 121.756 1.00 49.65 355 PRO C C 1
ATOM 7285 O O . PRO E 1 355 ? 17.931 23.297 121.472 1.00 50.52 355 PRO C O 1
ATOM 7289 N N . VAL E 1 356 ? 16.575 24.264 122.983 1.00 50.06 356 VAL C N 1
ATOM 7290 C CA . VAL E 1 356 ? 17.571 24.116 124.047 1.00 49.36 356 VAL C CA 1
ATOM 7291 C C . VAL E 1 356 ? 17.918 22.640 124.156 1.00 48.11 356 VAL C C 1
ATOM 7292 O O . VAL E 1 356 ? 19.089 22.253 124.191 1.00 47.48 356 VAL C O 1
ATOM 7296 N N . ALA E 1 357 ? 16.870 21.827 124.207 1.00 46.80 357 ALA C N 1
ATOM 7297 C CA . ALA E 1 357 ? 16.999 20.386 124.287 1.00 46.47 357 ALA C CA 1
ATOM 7298 C C . ALA E 1 357 ? 15.773 19.786 123.612 1.00 46.74 357 ALA C C 1
ATOM 7299 O O . ALA E 1 357 ? 14.879 20.500 123.146 1.00 46.96 357 ALA C O 1
ATOM 7301 N N . VAL E 1 358 ? 15.708 18.464 123.555 1.00 45.96 358 VAL C N 1
ATOM 7302 C CA . VAL E 1 358 ? 14.580 17.775 122.941 1.00 44.98 358 VAL C CA 1
ATOM 7303 C C . VAL E 1 358 ? 14.362 16.509 123.720 1.00 45.38 358 VAL C C 1
ATOM 7304 O O . VAL E 1 358 ? 15.265 16.048 124.383 1.00 45.80 358 VAL C O 1
ATOM 7308 N N . ILE E 1 359 ? 13.176 15.936 123.654 1.00 45.46 359 ILE C N 1
ATOM 7309 C CA . ILE E 1 359 ? 12.945 14.705 124.404 1.00 47.63 359 ILE C CA 1
ATOM 7310 C C . ILE E 1 359 ? 13.785 13.570 123.827 1.00 50.70 359 ILE C C 1
ATOM 7311 O O . ILE E 1 359 ? 14.164 13.605 122.662 1.00 51.24 359 ILE C O 1
ATOM 7316 N N . ALA E 1 360 ? 14.069 12.565 124.651 1.00 54.63 360 ALA C N 1
ATOM 7317 C CA . ALA E 1 360 ? 14.905 11.429 124.264 1.00 57.73 360 ALA C CA 1
ATOM 7318 C C . ALA E 1 360 ? 14.582 10.799 122.924 1.00 61.11 360 ALA C C 1
ATOM 7319 O O . ALA E 1 360 ? 15.480 10.505 122.139 1.00 61.95 360 ALA C O 1
ATOM 7321 N N . ALA E 1 361 ? 13.300 10.584 122.664 1.00 64.81 361 ALA C N 1
ATOM 7322 C CA . ALA E 1 361 ? 12.872 9.967 121.415 1.00 68.19 361 ALA C CA 1
ATOM 7323 C C . ALA E 1 361 ? 13.292 10.721 120.147 1.00 70.96 361 ALA C C 1
ATOM 7324 O O . ALA E 1 361 ? 13.211 10.167 119.053 1.00 71.84 361 ALA C O 1
ATOM 7326 N N . GLN E 1 362 ? 13.747 11.967 120.281 1.00 74.18 362 GLN C N 1
ATOM 7327 C CA . GLN E 1 362 ? 14.148 12.757 119.111 1.00 76.84 362 GLN C CA 1
ATOM 7328 C C . GLN E 1 362 ? 15.641 13.047 118.994 1.00 78.67 362 GLN C C 1
ATOM 7329 O O . GLN E 1 362 ? 16.027 14.036 118.362 1.00 79.28 362 GLN C O 1
ATOM 7335 N N . ASN E 1 363 ? 16.458 12.190 119.584 1.00 80.62 363 ASN C N 1
ATOM 7336 C CA . ASN E 1 363 ? 17.893 12.363 119.534 1.00 82.04 363 ASN C CA 1
ATOM 7337 C C . ASN E 1 363 ? 18.452 11.947 118.183 1.00 82.67 363 ASN C C 1
ATOM 7338 O O . ASN E 1 363 ? 17.744 11.375 117.356 1.00 82.71 363 ASN C O 1
ATOM 7343 N N . ALA F 2 1 ? 11.025 13.059 113.840 1.00 89.16 364 ALA F N 1
ATOM 7344 C CA . ALA F 2 1 ? 12.229 13.689 113.218 1.00 88.41 364 ALA F CA 1
ATOM 7345 C C . ALA F 2 1 ? 13.471 13.490 114.093 1.00 87.14 364 ALA F C 1
ATOM 7346 O O . ALA F 2 1 ? 13.655 14.185 115.105 1.00 88.23 364 ALA F O 1
ATOM 7348 N N . SER F 2 2 ? 14.315 12.534 113.708 1.00 83.34 365 SER F N 1
ATOM 7349 C CA . SER F 2 2 ? 15.538 12.285 114.453 1.00 79.27 365 SER F CA 1
ATOM 7350 C C . SER F 2 2 ? 16.318 13.594 114.389 1.00 77.33 365 SER F C 1
ATOM 7351 O O . SER F 2 2 ? 16.072 14.430 113.518 1.00 76.88 365 SER F O 1
ATOM 7354 N N . MET F 2 3 ? 17.252 13.776 115.312 1.00 74.57 366 MET F N 1
ATOM 7355 C CA . MET F 2 3 ? 18.034 14.997 115.343 1.00 71.65 366 MET F CA 1
ATOM 7356 C C . MET F 2 3 ? 18.681 15.298 113.992 1.00 70.14 366 MET F C 1
ATOM 7357 O O . MET F 2 3 ? 18.580 16.417 113.486 1.00 68.64 366 MET F O 1
ATOM 7362 N N . TRP F 2 4 ? 19.333 14.302 113.400 1.00 68.99 367 TRP F N 1
ATOM 7363 C CA . TRP F 2 4 ? 19.987 14.514 112.118 1.00 68.90 367 TRP F CA 1
ATOM 7364 C C . TRP F 2 4 ? 19.018 15.024 111.067 1.00 68.84 367 TRP F C 1
ATOM 7365 O O . TRP F 2 4 ? 19.348 15.910 110.279 1.00 67.91 367 TRP F O 1
ATOM 7376 N N . GLU F 2 5 ? 17.824 14.446 111.042 1.00 69.24 368 GLU F N 1
ATOM 7377 C CA . GLU F 2 5 ? 16.816 14.868 110.086 1.00 69.44 368 GLU F CA 1
ATOM 7378 C C . GLU F 2 5 ? 16.479 16.320 110.339 1.00 67.84 368 GLU F C 1
ATOM 7379 O O . GLU F 2 5 ? 16.478 17.131 109.416 1.00 68.05 368 GLU F O 1
ATOM 7385 N N . ARG F 2 6 ? 16.198 16.644 111.598 1.00 66.12 369 ARG F N 1
ATOM 7386 C CA . ARG F 2 6 ? 15.872 18.009 111.968 1.00 64.18 369 ARG F CA 1
ATOM 7387 C C . ARG F 2 6 ? 16.986 18.953 111.521 1.00 63.11 369 ARG F C 1
ATOM 7388 O O . ARG F 2 6 ? 16.729 20.066 111.068 1.00 62.72 369 ARG F O 1
ATOM 7396 N N . VAL F 2 7 ? 18.227 18.499 111.647 1.00 62.09 370 VAL F N 1
ATOM 7397 C CA . VAL F 2 7 ? 19.377 19.305 111.263 1.00 60.59 370 VAL F CA 1
ATOM 7398 C C . VAL F 2 7 ? 19.501 19.481 109.750 1.00 61.53 370 VAL F C 1
ATOM 7399 O O . VAL F 2 7 ? 19.689 20.600 109.272 1.00 60.82 370 VAL F O 1
ATOM 7403 N N . LYS F 2 8 ? 19.404 18.381 109.001 1.00 62.68 371 LYS F N 1
ATOM 7404 C CA . LYS F 2 8 ? 19.516 18.444 107.544 1.00 63.34 371 LYS F CA 1
ATOM 7405 C C . LYS F 2 8 ? 18.528 19.425 106.961 1.00 63.37 371 LYS F C 1
ATOM 7406 O O . LYS F 2 8 ? 18.868 20.203 106.075 1.00 64.07 371 LYS F O 1
ATOM 7412 N N . SER F 2 9 ? 17.298 19.383 107.450 1.00 63.10 372 SER F N 1
ATOM 7413 C CA . SER F 2 9 ? 16.281 20.280 106.942 1.00 64.81 372 SER F CA 1
ATOM 7414 C C . SER F 2 9 ? 16.655 21.736 107.218 1.00 64.69 372 SER F C 1
ATOM 7415 O O . SER F 2 9 ? 16.435 22.600 106.370 1.00 66.14 372 SER F O 1
ATOM 7418 N N . ILE F 2 10 ? 17.221 22.010 108.393 1.00 63.90 373 ILE F N 1
ATOM 7419 C CA . ILE F 2 10 ? 17.620 23.375 108.747 1.00 62.43 373 ILE F CA 1
ATOM 7420 C C . ILE F 2 10 ? 18.690 23.861 107.776 1.00 62.70 373 ILE F C 1
ATOM 7421 O O . ILE F 2 10 ? 18.689 25.019 107.352 1.00 61.58 373 ILE F O 1
ATOM 7426 N N . ILE F 2 11 ? 19.604 22.961 107.433 1.00 63.41 374 ILE F N 1
ATOM 7427 C CA . ILE F 2 11 ? 20.680 23.276 106.511 1.00 65.06 374 ILE F CA 1
ATOM 7428 C C . ILE F 2 11 ? 20.131 23.537 105.123 1.00 67.85 374 ILE F C 1
ATOM 7429 O O . ILE F 2 11 ? 20.368 24.600 104.555 1.00 68.47 374 ILE F O 1
ATOM 7434 N N . LYS F 2 12 ? 19.405 22.565 104.578 1.00 71.10 375 LYS F N 1
ATOM 7435 C CA . LYS F 2 12 ? 18.815 22.710 103.251 1.00 74.07 375 LYS F CA 1
ATOM 7436 C C . LYS F 2 12 ? 17.938 23.956 103.221 1.00 75.71 375 LYS F C 1
ATOM 7437 O O . LYS F 2 12 ? 17.975 24.729 102.268 1.00 77.17 375 LYS F O 1
ATOM 7443 N N . SER F 2 13 ? 17.155 24.153 104.273 1.00 77.27 376 SER F N 1
ATOM 7444 C CA . SER F 2 13 ? 16.293 25.319 104.358 1.00 79.67 376 SER F CA 1
ATOM 7445 C C . SER F 2 13 ? 17.142 26.595 104.357 1.00 81.44 376 SER F C 1
ATOM 7446 O O . SER F 2 13 ? 16.780 27.598 103.744 1.00 81.39 376 SER F O 1
ATOM 7449 N N . SER F 2 14 ? 18.279 26.550 105.043 1.00 84.19 377 SER F N 1
ATOM 7450 C CA . SER F 2 14 ? 19.174 27.700 105.115 1.00 86.37 377 SER F CA 1
ATOM 7451 C C . SER F 2 14 ? 19.893 27.940 103.789 1.00 88.05 377 SER F C 1
ATOM 7452 O O . SER F 2 14 ? 19.920 29.062 103.289 1.00 87.56 377 SER F O 1
ATOM 7455 N N . LEU F 2 15 ? 20.479 26.882 103.230 1.00 90.77 378 LEU F N 1
ATOM 7456 C CA . LEU F 2 15 ? 21.200 26.970 101.960 1.00 93.62 378 LEU F CA 1
ATOM 7457 C C . LEU F 2 15 ? 20.285 27.417 100.825 1.00 96.59 378 LEU F C 1
ATOM 7458 O O . LEU F 2 15 ? 20.735 28.033 99.860 1.00 97.11 378 LEU F O 1
ATOM 7463 N N . ALA F 2 16 ? 19.000 27.100 100.940 1.00 100.07 379 ALA F N 1
ATOM 7464 C CA . ALA F 2 16 ? 18.028 27.472 99.920 1.00 103.30 379 ALA F CA 1
ATOM 7465 C C . ALA F 2 16 ? 17.612 28.934 100.058 1.00 106.20 379 ALA F C 1
ATOM 7466 O O . ALA F 2 16 ? 17.674 29.694 99.092 1.00 106.11 379 ALA F O 1
ATOM 7468 N N . ALA F 2 17 ? 17.191 29.323 101.261 1.00 110.12 380 ALA F N 1
ATOM 7469 C CA . ALA F 2 17 ? 16.763 30.697 101.527 1.00 113.91 380 ALA F CA 1
ATOM 7470 C C . ALA F 2 17 ? 17.907 31.684 101.292 1.00 116.68 380 ALA F C 1
ATOM 7471 O O . ALA F 2 17 ? 17.700 32.900 101.295 1.00 117.19 380 ALA F O 1
ATOM 7473 N N . ALA F 2 18 ? 19.109 31.150 101.086 1.00 119.64 381 ALA F N 1
ATOM 7474 C CA . ALA F 2 18 ? 20.297 31.966 100.849 1.00 122.41 381 ALA F CA 1
ATOM 7475 C C . ALA F 2 18 ? 20.662 32.005 99.367 1.00 124.71 381 ALA F C 1
ATOM 7476 O O . ALA F 2 18 ? 21.632 32.656 98.979 1.00 124.97 381 ALA F O 1
ATOM 7478 N N . SER F 2 19 ? 19.887 31.300 98.545 1.00 127.63 382 SER F N 1
ATOM 7479 C CA . SER F 2 19 ? 20.118 31.266 97.100 1.00 130.25 382 SER F CA 1
ATOM 7480 C C . SER F 2 19 ? 19.275 32.338 96.402 1.00 132.15 382 SER F C 1
ATOM 7481 O O . SER F 2 19 ? 19.256 32.428 95.172 1.00 132.70 382 SER F O 1
ATOM 7484 N N . ASN F 2 20 ? 18.582 33.147 97.201 1.00 133.80 383 ASN F N 1
ATOM 7485 C CA . ASN F 2 20 ? 17.732 34.219 96.689 1.00 134.63 383 ASN F CA 1
ATOM 7486 C C . ASN F 2 20 ? 18.545 35.488 96.440 1.00 134.47 383 ASN F C 1
ATOM 7487 O O . ASN F 2 20 ? 18.974 36.098 97.444 1.00 134.20 383 ASN F O 1
#